Protein AF-0000000080069174 (afdb_homodimer)

Nearest PDB structures (foldseek):
  7ypn-assembly1_B  TM=9.378E-01  e=1.050E-39  Caulobacter sp. D5
  7ypm-assembly2_D  TM=9.385E-01  e=2.255E-39  Caulobacter sp. D5
  6gwi-assembly1_A  TM=9.521E-01  e=1.225E-38  Halomonas elongata DSM 2581
  7qyf-assembly2_B  TM=9.222E-01  e=1.941E-35  Acidihalobacter
  6ed7-assembly1_A  TM=9.148E-01  e=9.357E-34  Escherichia coli

Sequence (912 aa):
MSNELNNSAVLHRDTRFLPRKAIGGKGIYIFLEDGTKFLDSTGGAAVSCLGHGHEKVKQAIIDQTNTISYCHTAFFGTGVSEELAQFLVDSTGGKLSKVYMISSGSEAVEAALKLARQYFLELPTPQPQRTRFIARKPSYHGITLGALAAGGHVLRRQPFEPLLPQNISHVSPCYPYRGKESGETDADYVARLAAELDAEFQRVGPENVCAFVAEPVVGAALGAVPAVPGYFKAMKAVCERYGALLILDEVMSGMGRCGTLHAWEQEDVIPDLQTIGKGLGGGYAPVSGLLIGEKIVQTLDKGTGVFRHGQTYQGHPISCAAALAVQKVIQEENLLENIRNMGIYLESQLKGRVGDHPYVGDIRGKGLFWGIEFVKDKSTKEPFNPEMGVAVHIQETGLDPTYGISLYAAAGCVDGTRGDHVLLAPPYNVTKDEIDLIVETTARVLDHVFTKVVQVMSNELNNSAVLHRDTRFLPRKAIGGKGIYIFLEDGTKFLDSTGGAAVSCLGHGHEKVKQAIIDQTNTISYCHTAFFGTGVSEELAQFLVDSTGGKLSKVYMISSGSEAVEAALKLARQYFLELPTPQPQRTRFIARKPSYHGITLGALAAGGHVLRRQPFEPLLPQNISHVSPCYPYRGKESGETDADYVARLAAELDAEFQRVGPENVCAFVAEPVVGAALGAVPAVPGYFKAMKAVCERYGALLILDEVMSGMGRCGTLHAWEQEDVIPDLQTIGKGLGGGYAPVSGLLIGEKIVQTLDKGTGVFRHGQTYQGHPISCAAALAVQKVIQEENLLENIRNMGIYLESQLKGRVGDHPYVGDIRGKGLFWGIEFVKDKSTKEPFNPEMGVAVHIQETGLDPTYGISLYAAAGCVDGTRGDHVLLAPPYNVTKDEIDLIVETTARVLDHVFTKVVQV

Organism: NCBI:txid656916

Solvent-accessible surface area (backbone atoms only — not comparable to full-atom values): 44002 Å² total; per-residue (Å²): 132,76,82,74,76,72,71,64,20,44,60,44,70,35,60,90,54,80,59,55,38,46,63,26,34,49,45,55,31,37,31,32,75,88,68,46,73,29,39,38,34,12,26,50,86,40,15,20,36,65,28,26,67,48,62,70,34,46,48,35,32,48,53,32,51,72,34,41,35,60,69,32,59,94,67,29,39,41,66,47,35,44,51,35,21,40,54,56,20,56,72,52,76,51,52,29,42,28,28,43,43,36,53,33,45,30,56,21,38,32,49,50,56,52,48,46,37,49,47,36,54,35,36,97,72,56,40,78,65,24,54,25,38,38,23,24,43,54,26,73,40,39,68,40,45,49,12,29,40,50,20,28,38,44,69,72,36,58,91,42,54,84,57,32,42,80,48,48,49,67,42,74,55,63,42,64,93,76,64,49,55,92,89,55,48,65,67,55,47,38,51,52,52,37,49,50,51,49,49,48,36,60,74,72,36,44,73,22,36,30,31,42,42,45,48,64,36,31,46,68,41,56,28,22,37,51,54,60,86,60,36,62,42,45,47,46,51,52,26,56,75,50,71,24,38,39,34,36,47,22,27,62,31,13,56,25,37,42,30,38,53,49,48,47,74,78,47,79,49,79,58,46,30,35,29,32,12,35,34,36,16,23,38,63,31,61,29,15,22,29,37,31,14,44,70,55,53,51,35,35,54,76,42,84,20,50,72,88,69,78,59,86,53,36,52,33,33,39,34,28,29,17,21,37,36,40,51,46,47,40,60,77,66,50,25,38,59,42,15,43,54,50,16,54,48,46,51,52,49,41,47,73,71,42,48,79,39,72,42,39,55,47,78,42,52,41,26,38,30,33,11,43,32,38,14,68,32,57,92,80,56,42,48,50,65,60,90,69,39,62,21,54,49,42,24,54,50,16,59,35,77,91,64,17,30,50,37,42,51,32,56,7,52,72,76,21,66,36,24,30,20,30,34,41,18,43,25,40,76,64,48,72,68,54,45,53,50,48,44,52,50,49,48,52,39,51,51,46,34,47,64,69,65,66,64,110,132,77,83,74,78,71,70,66,20,43,60,44,70,34,61,89,52,81,59,56,40,47,63,26,35,48,45,57,30,37,30,33,74,89,67,46,72,28,38,39,34,11,25,52,86,40,15,19,35,66,30,26,69,49,63,70,36,46,49,35,32,48,54,32,49,71,34,42,34,61,68,31,58,93,66,28,39,43,67,47,34,43,50,35,22,39,54,57,19,56,72,52,77,50,53,29,42,28,28,44,45,36,54,33,45,30,56,19,39,32,50,49,56,50,50,45,38,49,47,36,54,35,37,99,73,55,41,78,65,25,56,24,36,39,21,24,43,54,26,73,41,40,68,39,44,50,13,31,41,50,20,28,37,44,68,72,38,59,90,42,54,83,58,32,42,80,50,46,49,69,42,74,54,63,42,63,93,76,64,50,56,91,88,55,47,65,66,55,48,38,51,52,52,37,51,50,51,49,50,49,35,59,72,72,36,42,74,22,36,30,32,42,44,45,48,64,37,31,46,67,39,55,28,22,38,50,54,61,86,61,36,62,42,45,47,46,52,53,27,56,74,50,70,23,37,39,34,37,45,21,28,62,32,14,55,25,37,40,30,38,55,49,48,47,74,78,48,80,49,80,60,46,31,34,28,32,10,36,32,36,17,23,38,63,33,64,29,16,22,28,38,32,15,45,70,55,53,51,34,36,54,75,42,83,18,50,70,86,70,79,59,86,53,36,54,34,34,38,34,29,28,17,22,38,36,40,51,48,48,40,59,76,66,48,25,39,60,41,16,42,53,50,16,53,49,48,51,52,49,41,46,71,73,42,47,79,41,71,43,40,54,46,76,42,54,40,26,39,30,32,10,43,31,40,14,68,33,58,93,79,55,41,50,49,65,60,90,69,39,63,21,55,49,42,22,55,52,17,58,34,77,93,63,17,30,53,37,42,52,33,55,8,54,73,75,20,66,36,24,29,20,32,34,39,18,43,26,40,78,63,48,72,69,54,44,52,50,50,45,52,51,50,48,52,38,50,53,45,33,48,64,69,65,65,61,110

InterPro domains:
  IPR005814 Aminotransferase class-III [PF00202] (25-445)
  IPR005814 Aminotransferase class-III [PIRSF000521] (26-394)
  IPR005814 Aminotransferase class-III [cd00610] (4-446)
  IPR015421 Pyridoxal phosphate-dependent transferase, major domain [G3DSA:3.40.640.10] (54-333)
  IPR015422 Pyridoxal phosphate-dependent transferase, small domain [G3DSA:3.90.1150.10] (19-443)
  IPR015424 Pyridoxal 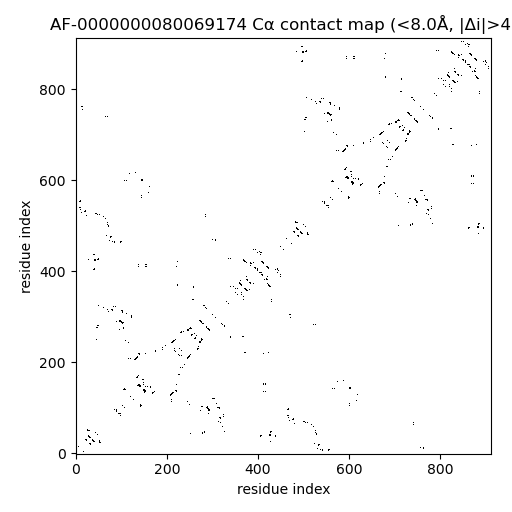phosphate-dependent transferase [SSF53383] (14-447)

pLDDT: mean 96.8, std 7.48, range [22.91, 98.94]

Radius of gyration: 26.79 Å; Cα contacts (8 Å, |Δi|>4): 2222; chains: 2; bounding box: 75×83×64 Å

Structure (mmCIF, N/CA/C/O backbone):
data_AF-0000000080069174-model_v1
#
loop_
_entity.id
_entity.type
_entity.pdbx_description
1 polymer Aminotransferase
#
loop_
_atom_site.group_PDB
_atom_site.id
_atom_site.type_symbol
_atom_site.label_atom_id
_atom_site.label_alt_id
_atom_site.label_comp_id
_atom_site.label_asym_id
_atom_site.label_entity_id
_atom_site.label_seq_id
_atom_site.pdbx_PDB_ins_code
_atom_site.Cartn_x
_atom_site.Cartn_y
_atom_site.Cartn_z
_atom_site.occupancy
_atom_site.B_iso_or_equiv
_atom_site.auth_seq_id
_atom_site.auth_comp_id
_atom_site.auth_asym_id
_atom_site.auth_atom_id
_atom_site.pdbx_PDB_model_num
ATOM 1 N N . MET A 1 1 ? -39.469 7.438 -4.672 1 23.16 1 MET A N 1
ATOM 2 C CA . MET A 1 1 ? -38.625 7.629 -5.836 1 23.16 1 MET A CA 1
ATOM 3 C C . MET A 1 1 ? -37.156 7.707 -5.414 1 23.16 1 MET A C 1
ATOM 5 O O . MET A 1 1 ? -36.25 7.742 -6.266 1 23.16 1 MET A O 1
ATOM 9 N N . SER A 1 2 ? -36.844 8.414 -4.277 1 29.62 2 SER A N 1
ATOM 10 C CA . SER A 1 2 ? -35.594 8.93 -3.686 1 29.62 2 SER A CA 1
ATOM 11 C C . SER A 1 2 ? -34.688 7.789 -3.244 1 29.62 2 SER A C 1
ATOM 13 O O . SER A 1 2 ? -33.562 8.023 -2.797 1 29.62 2 SER A O 1
ATOM 15 N N . ASN A 1 3 ? -35.094 6.711 -2.889 1 36.41 3 ASN A N 1
ATOM 16 C CA . ASN A 1 3 ? -34.469 5.555 -2.258 1 36.41 3 ASN A CA 1
ATOM 17 C C . ASN A 1 3 ? -33.531 4.82 -3.223 1 36.41 3 ASN A C 1
ATOM 19 O O . ASN A 1 3 ? -32.938 3.816 -2.859 1 36.41 3 ASN A O 1
ATOM 23 N N . GLU A 1 4 ? -33.812 4.734 -4.465 1 38.78 4 GLU A N 1
ATOM 24 C CA . GLU A 1 4 ? -33.156 4.062 -5.594 1 38.78 4 GLU A CA 1
ATOM 25 C C . GLU A 1 4 ? -31.781 4.66 -5.883 1 38.78 4 GLU A C 1
ATOM 27 O O . GLU A 1 4 ? -30.969 4.035 -6.559 1 38.78 4 GLU A O 1
ATOM 32 N N . LEU A 1 5 ? -31.672 6 -5.949 1 41.84 5 LEU A N 1
ATOM 33 C CA . LEU A 1 5 ? -30.625 6.941 -6.34 1 41.84 5 LEU A CA 1
ATOM 34 C C . LEU A 1 5 ? -29.359 6.711 -5.527 1 41.84 5 LEU A C 1
ATOM 36 O O . LEU A 1 5 ? -28.281 7.176 -5.91 1 41.84 5 LEU A O 1
ATOM 40 N N . ASN A 1 6 ? -29.359 6.355 -4.285 1 54.91 6 ASN A N 1
ATOM 41 C CA . ASN A 1 6 ? -28.281 6.449 -3.307 1 54.91 6 ASN A CA 1
ATOM 42 C C . ASN A 1 6 ? -27.375 5.223 -3.35 1 54.91 6 ASN A C 1
ATOM 44 O O . ASN A 1 6 ? -26.734 4.887 -2.355 1 54.91 6 ASN A O 1
ATOM 48 N N . ASN A 1 7 ? -27.438 4.406 -4.41 1 79.25 7 ASN A N 1
ATOM 49 C CA . ASN A 1 7 ? -26.781 3.125 -4.168 1 79.25 7 ASN A CA 1
ATOM 50 C C . ASN A 1 7 ? -25.438 3.039 -4.883 1 79.25 7 ASN A C 1
ATOM 52 O O . ASN A 1 7 ? -25.344 2.486 -5.98 1 79.25 7 ASN A O 1
ATOM 56 N N . SER A 1 8 ? -24.562 3.814 -4.492 1 94.81 8 SER A N 1
ATOM 57 C CA . SER A 1 8 ? -23.203 3.705 -5.016 1 94.81 8 SER A CA 1
ATOM 58 C C . SER A 1 8 ? -22.578 2.354 -4.672 1 94.81 8 SER A C 1
ATOM 60 O O . SER A 1 8 ? -22.766 1.849 -3.562 1 94.81 8 SER A O 1
ATOM 62 N N . ALA A 1 9 ? -21.922 1.81 -5.664 1 97.75 9 ALA A N 1
ATOM 63 C CA . ALA A 1 9 ? -21.188 0.572 -5.441 1 97.75 9 ALA A CA 1
ATOM 64 C C . ALA A 1 9 ? -19.828 0.853 -4.789 1 97.75 9 ALA A C 1
ATOM 66 O O . ALA A 1 9 ? -19.125 -0.075 -4.379 1 97.75 9 ALA A O 1
ATOM 67 N N . VAL A 1 10 ? -19.5 2.125 -4.703 1 97.88 10 VAL A N 1
ATOM 68 C CA . VAL A 1 10 ? -18.25 2.518 -4.055 1 97.88 10 VAL A CA 1
ATOM 69 C C . VAL A 1 10 ? -18.438 2.529 -2.539 1 97.88 10 VAL A C 1
ATOM 71 O O . VAL A 1 10 ? -19.469 3.006 -2.035 1 97.88 10 VAL A O 1
ATOM 74 N N . LEU A 1 11 ? -17.562 1.925 -1.742 1 97.44 11 LEU A N 1
ATOM 75 C CA . LEU A 1 11 ? -17.516 2.18 -0.306 1 97.44 11 LEU A CA 1
ATOM 76 C C . LEU A 1 11 ? -16.953 3.568 -0.019 1 97.44 11 LEU A C 1
ATOM 78 O O . LEU A 1 11 ? -15.75 3.717 0.225 1 97.44 11 LEU A O 1
ATOM 82 N N . HIS A 1 12 ? -17.812 4.5 -0.032 1 95.31 12 HIS A N 1
ATOM 83 C CA . HIS A 1 12 ? -17.406 5.875 0.237 1 95.31 12 HIS A CA 1
ATOM 84 C C . HIS A 1 12 ? -17 6.059 1.698 1 95.31 12 HIS A C 1
ATOM 86 O O . HIS A 1 12 ? -17.156 5.141 2.506 1 95.31 12 HIS A O 1
ATOM 92 N N . ARG A 1 13 ? -16.469 7.219 2.076 1 93.06 13 ARG A N 1
ATOM 93 C CA . ARG A 1 13 ? -16.031 7.523 3.434 1 93.06 13 ARG A CA 1
ATOM 94 C C . ARG A 1 13 ? -17.172 7.348 4.434 1 93.06 13 ARG A C 1
ATOM 96 O O . ARG A 1 13 ? -16.938 7.027 5.598 1 93.06 13 ARG A O 1
ATOM 103 N N . ASP A 1 14 ? -18.328 7.621 4.055 1 91.94 14 ASP A N 1
ATOM 104 C CA . ASP A 1 14 ? -19.578 7.383 4.766 1 91.94 14 ASP A CA 1
ATOM 105 C C . ASP A 1 14 ? -20.609 6.715 3.854 1 91.94 14 ASP A C 1
ATOM 107 O O . ASP A 1 14 ? -21 7.277 2.83 1 91.94 14 ASP A O 1
ATOM 111 N N . THR A 1 15 ? -21.047 5.492 4.199 1 89.38 15 THR A N 1
ATOM 112 C CA . THR A 1 15 ? -21.906 4.684 3.348 1 89.38 15 THR A CA 1
ATOM 113 C C . THR A 1 15 ? -23.25 5.375 3.129 1 89.38 15 THR A C 1
ATOM 115 O O . THR A 1 15 ? -23.984 5.031 2.203 1 89.38 15 THR A O 1
ATOM 118 N N . ARG A 1 16 ? -23.656 6.41 3.889 1 88.81 16 ARG A N 1
ATOM 119 C CA . ARG A 1 16 ? -24.969 7.043 3.861 1 88.81 16 ARG A CA 1
ATOM 120 C C . ARG A 1 16 ? -24.938 8.336 3.055 1 88.81 16 ARG A C 1
ATOM 122 O O . ARG A 1 16 ? -25.953 9 2.889 1 88.81 16 ARG A O 1
ATOM 129 N N . PHE A 1 17 ? -23.656 8.641 2.564 1 87.75 17 PHE A N 1
ATOM 130 C CA . PHE A 1 17 ? -23.484 9.906 1.862 1 87.75 17 PHE A CA 1
ATOM 131 C C . PHE A 1 17 ? -22.844 9.68 0.499 1 87.75 17 PHE A C 1
ATOM 133 O O . PHE A 1 17 ? -21.922 8.867 0.364 1 87.75 17 PHE A O 1
ATOM 140 N N . LEU A 1 18 ? -23.422 10.375 -0.481 1 91.88 18 LEU A N 1
ATOM 141 C CA . LEU A 1 18 ? -22.828 10.367 -1.811 1 91.88 18 LEU A CA 1
ATOM 142 C C . LEU A 1 18 ? -22.078 11.672 -2.072 1 91.88 18 LEU A C 1
ATOM 144 O O . LEU A 1 18 ? -22.672 12.742 -2.092 1 91.88 18 LEU A O 1
ATOM 148 N N . PRO A 1 19 ? -20.828 11.594 -2.238 1 94.44 19 PRO A N 1
ATOM 149 C CA . PRO A 1 19 ? -20.078 12.828 -2.52 1 94.44 19 PRO A CA 1
ATOM 150 C C . PRO A 1 19 ? -20.422 13.422 -3.885 1 94.44 19 PRO A C 1
ATOM 152 O O . PRO A 1 19 ? -20.75 12.68 -4.82 1 94.44 19 PRO A O 1
ATOM 155 N N . ARG A 1 20 ? -20.328 14.75 -3.943 1 95.56 20 ARG A N 1
ATOM 156 C CA . ARG A 1 20 ? -20.422 15.383 -5.254 1 95.56 20 ARG A CA 1
ATOM 157 C C . ARG A 1 20 ? -19.297 14.914 -6.168 1 95.56 20 ARG A C 1
ATOM 159 O O . ARG A 1 20 ? -18.25 14.461 -5.691 1 95.56 20 ARG A O 1
ATOM 166 N N . LYS A 1 21 ? -19.484 15.094 -7.43 1 96.75 21 LYS A N 1
ATOM 167 C CA . LYS A 1 21 ? -18.531 14.523 -8.383 1 96.75 21 LYS A CA 1
ATOM 168 C C . LYS A 1 21 ? -17.641 15.609 -8.984 1 96.75 21 LYS A C 1
ATOM 170 O O . LYS A 1 21 ? -18.125 16.625 -9.477 1 96.75 21 LYS A O 1
ATOM 175 N N . ALA A 1 22 ? -16.375 15.414 -8.898 1 98.06 22 ALA A N 1
ATOM 176 C CA . ALA A 1 22 ? -15.406 16.234 -9.617 1 98.06 22 ALA A CA 1
ATOM 177 C C . ALA A 1 22 ? -15.312 15.828 -11.086 1 98.06 22 ALA A C 1
ATOM 179 O O . ALA A 1 22 ? -15.164 14.648 -11.398 1 98.06 22 ALA A O 1
ATOM 180 N N . ILE A 1 23 ? -15.344 16.797 -12.008 1 97.81 23 ILE A N 1
ATOM 181 C CA . ILE A 1 23 ? -15.344 16.469 -13.43 1 97.81 23 ILE A CA 1
ATOM 182 C C . ILE A 1 23 ? -14.164 17.141 -14.117 1 97.81 23 ILE A C 1
ATOM 184 O O . ILE A 1 23 ? -13.977 17 -15.328 1 97.81 23 ILE A O 1
ATOM 188 N N . GLY A 1 24 ? -13.383 17.891 -13.383 1 98.12 24 GLY A N 1
ATOM 189 C CA . GLY A 1 24 ? -12.203 18.547 -13.914 1 98.12 24 GLY A CA 1
ATOM 190 C C . GLY A 1 24 ? -11.469 19.391 -12.891 1 98.12 24 GLY A C 1
ATOM 191 O O . GLY A 1 24 ? -11.93 19.531 -11.758 1 98.12 24 GLY A O 1
ATOM 192 N N . GLY A 1 25 ? -10.297 19.875 -13.242 1 97.88 25 GLY A N 1
ATOM 193 C CA . GLY A 1 25 ? -9.516 20.766 -12.398 1 97.88 25 GLY A CA 1
ATOM 194 C C . GLY A 1 25 ? -8.453 21.531 -13.164 1 97.88 25 GLY A C 1
ATOM 195 O O . GLY A 1 25 ? -7.926 21.047 -14.164 1 97.88 25 GLY A O 1
ATOM 196 N N . LYS A 1 26 ? -8.164 22.672 -12.75 1 97.94 26 LYS A N 1
ATOM 197 C CA . LYS A 1 26 ? -7.125 23.531 -13.312 1 97.94 26 LYS A CA 1
ATOM 198 C C . LYS A 1 26 ? -6.566 24.484 -12.258 1 97.94 26 LYS A C 1
ATOM 200 O O . LYS A 1 26 ? -7.32 25.203 -11.594 1 97.94 26 LYS A O 1
ATOM 205 N N . GLY A 1 27 ? -5.238 24.5 -12.18 1 97.62 27 GLY A N 1
ATOM 206 C CA . GLY A 1 27 ? -4.66 25.328 -11.125 1 97.62 27 GLY A CA 1
ATOM 207 C C . GLY A 1 27 ? -5.168 24.969 -9.742 1 97.62 27 GLY A C 1
ATOM 208 O O . GLY A 1 27 ? -5.168 23.797 -9.352 1 97.62 27 GLY A O 1
ATOM 209 N N . ILE A 1 28 ? -5.625 26 -9.023 1 98.5 28 ILE A N 1
ATOM 210 C CA . ILE A 1 28 ? -6.012 25.797 -7.633 1 98.5 28 ILE A CA 1
ATOM 211 C C . ILE A 1 28 ? -7.484 25.406 -7.559 1 98.5 28 ILE A C 1
ATOM 213 O O . ILE A 1 28 ? -8.047 25.281 -6.469 1 98.5 28 ILE A O 1
ATOM 217 N N . TYR A 1 29 ? -8.164 25.094 -8.742 1 98.69 29 TYR A N 1
ATOM 218 C CA . TYR A 1 29 ? -9.609 24.891 -8.734 1 98.69 29 TYR A CA 1
ATOM 219 C C . TYR A 1 29 ? -9.953 23.469 -9.164 1 98.69 29 TYR A C 1
ATOM 221 O O . TYR A 1 29 ? -9.305 22.906 -10.039 1 98.69 29 TYR A O 1
ATOM 229 N N . ILE A 1 30 ? -10.969 22.938 -8.578 1 98.62 30 ILE A N 1
ATOM 230 C CA . ILE A 1 30 ? -11.664 21.734 -9.016 1 98.62 30 ILE A CA 1
ATOM 231 C C . ILE A 1 30 ? -13.055 22.094 -9.539 1 98.62 30 ILE A C 1
ATOM 233 O O . ILE A 1 30 ? -13.742 22.938 -8.953 1 98.62 30 ILE A O 1
ATOM 237 N N . PHE A 1 31 ? -13.453 21.516 -10.586 1 98.56 31 PHE A N 1
ATOM 238 C CA . PHE A 1 31 ? -14.766 21.75 -11.164 1 98.56 31 PHE A CA 1
ATOM 239 C C . PHE A 1 31 ? -15.703 20.578 -10.875 1 98.56 31 PHE A C 1
ATOM 241 O O . PHE A 1 31 ? -15.352 19.422 -11.117 1 98.56 31 PHE A O 1
ATOM 248 N N . LEU A 1 32 ? -16.859 20.875 -10.352 1 98 32 LEU A N 1
ATOM 249 C CA . LEU A 1 32 ? -17.828 19.844 -9.977 1 98 32 LEU A CA 1
ATOM 250 C C . LEU A 1 32 ? -18.938 19.719 -11.023 1 98 32 LEU A C 1
ATOM 252 O O . LEU A 1 32 ? -19.141 20.641 -11.812 1 98 32 LEU A O 1
ATOM 256 N N . GLU A 1 33 ? -19.594 18.625 -10.984 1 96.44 33 GLU A N 1
ATOM 257 C CA . GLU A 1 33 ? -20.625 18.297 -11.953 1 96.44 33 GLU A CA 1
ATOM 258 C C . GLU A 1 33 ? -21.781 19.297 -11.898 1 96.44 33 GLU A C 1
ATOM 260 O O . GLU A 1 33 ? -22.406 19.609 -12.914 1 96.44 33 GLU A O 1
ATOM 265 N N . ASP A 1 34 ? -22.031 19.875 -10.742 1 95.12 34 ASP A N 1
ATOM 266 C CA . ASP A 1 34 ? -23.156 20.781 -10.57 1 95.12 34 ASP A CA 1
ATOM 267 C C . ASP A 1 34 ? -22.797 22.203 -10.961 1 95.12 34 ASP A C 1
ATOM 269 O O . ASP A 1 34 ? -23.562 23.141 -10.742 1 95.12 34 ASP A O 1
ATOM 273 N N . GLY A 1 35 ? -21.578 22.438 -11.422 1 96.56 35 GLY A N 1
ATOM 274 C CA . GLY A 1 35 ? -21.156 23.734 -11.922 1 96.56 35 GLY A CA 1
ATOM 275 C C . GLY A 1 35 ? -20.312 24.516 -10.93 1 96.56 35 GLY A C 1
ATOM 276 O O . GLY A 1 35 ? -19.734 25.547 -11.273 1 96.56 35 GLY A O 1
ATOM 277 N N . THR A 1 36 ? -20.141 24.016 -9.766 1 97.31 36 THR A N 1
ATOM 278 C CA . THR A 1 36 ? -19.359 24.688 -8.734 1 97.31 36 THR A CA 1
ATOM 279 C C . THR A 1 36 ? -17.875 24.734 -9.117 1 97.31 36 THR A C 1
ATOM 281 O O . THR A 1 36 ? -17.312 23.719 -9.523 1 97.31 36 THR A O 1
ATOM 284 N N . LYS A 1 37 ? -17.359 25.953 -9.055 1 98 37 LYS A N 1
ATOM 285 C CA . LYS A 1 37 ? -15.914 26.125 -9.078 1 98 37 LYS A CA 1
ATOM 286 C C . LYS A 1 37 ? -15.328 26.125 -7.672 1 98 37 LYS A C 1
ATOM 288 O O . LYS A 1 37 ? -15.469 27.094 -6.93 1 98 37 LYS A O 1
ATOM 293 N N . PHE A 1 38 ? -14.656 25.078 -7.285 1 98.44 38 PHE A N 1
ATOM 294 C CA . PHE A 1 38 ? -14.242 24.797 -5.914 1 98.44 38 PHE A CA 1
ATOM 295 C C . PHE A 1 38 ? -12.781 25.172 -5.695 1 98.44 38 PHE A C 1
ATOM 297 O O . PHE A 1 38 ? -11.898 24.719 -6.426 1 98.44 38 PHE A O 1
ATOM 304 N N . LEU A 1 39 ? -12.531 26.047 -4.75 1 98.75 39 LEU A N 1
ATOM 305 C CA . LEU A 1 39 ? -11.188 26.484 -4.387 1 98.75 39 LEU A CA 1
ATOM 306 C C . LEU A 1 39 ? -10.477 25.422 -3.545 1 98.75 39 LEU A C 1
ATOM 308 O O . LEU A 1 39 ? -10.734 25.312 -2.344 1 98.75 39 LEU A O 1
ATOM 312 N N . ASP A 1 40 ? -9.555 24.719 -4.156 1 98.62 40 ASP A N 1
ATOM 313 C CA . ASP A 1 40 ? -8.836 23.641 -3.463 1 98.62 40 ASP A CA 1
ATOM 314 C C . ASP A 1 40 ? -7.629 24.203 -2.713 1 98.62 40 ASP A C 1
ATOM 316 O O . ASP A 1 40 ? -6.5 24.141 -3.207 1 98.62 40 ASP A O 1
ATOM 320 N N . SER A 1 41 ? -7.855 24.547 -1.493 1 98.81 41 SER A N 1
ATOM 321 C CA . SER A 1 41 ? -6.836 25.203 -0.688 1 98.81 41 SER A CA 1
ATOM 322 C C . SER A 1 41 ? -6.055 24.203 0.151 1 98.81 41 SER A C 1
ATOM 324 O O . SER A 1 41 ? -5.207 24.594 0.957 1 98.81 41 SER A O 1
ATOM 326 N N . THR A 1 42 ? -6.34 22.922 -0.009 1 98.44 42 THR A N 1
ATOM 327 C CA . THR A 1 42 ? -5.672 21.938 0.828 1 98.44 42 THR A CA 1
ATOM 328 C C . THR A 1 42 ? -4.984 20.875 -0.029 1 98.44 42 THR A C 1
ATOM 330 O O . THR A 1 42 ? -4.121 20.141 0.457 1 98.44 42 THR A O 1
ATOM 333 N N . GLY A 1 43 ? -5.449 20.75 -1.357 1 97.69 43 GLY A N 1
ATOM 334 C CA . GLY A 1 43 ? -4.918 19.672 -2.18 1 97.69 43 GLY A CA 1
ATOM 335 C C . GLY A 1 43 ? -5.305 18.297 -1.68 1 97.69 43 GLY A C 1
ATOM 336 O O . GLY A 1 43 ? -4.504 17.359 -1.748 1 97.69 43 GLY A O 1
ATOM 337 N N . GLY A 1 44 ? -6.516 18.125 -1.187 1 97.12 44 GLY A N 1
ATOM 338 C CA . GLY A 1 44 ? -6.82 16.922 -0.431 1 97.12 44 GLY A CA 1
ATOM 339 C C . GLY A 1 44 ? -6.09 16.844 0.897 1 97.12 44 GLY A C 1
ATOM 340 O O . GLY A 1 44 ? -6.164 17.781 1.703 1 97.12 44 GLY A O 1
ATOM 341 N N . ALA A 1 45 ? -5.414 15.82 1.117 1 97.38 45 ALA A N 1
ATOM 342 C CA . ALA A 1 45 ? -4.555 15.711 2.293 1 97.38 45 ALA A CA 1
ATOM 343 C C . ALA A 1 45 ? -3.139 16.188 1.981 1 97.38 45 ALA A C 1
ATOM 345 O O . ALA A 1 45 ? -2.166 15.469 2.209 1 97.38 45 ALA A O 1
ATOM 346 N N . ALA A 1 46 ? -3.066 17.422 1.479 1 98.56 46 ALA A N 1
ATOM 347 C CA . ALA A 1 46 ? -1.811 18.094 1.144 1 98.56 46 ALA A CA 1
ATOM 348 C C . ALA A 1 46 ? -1.091 17.359 0.009 1 98.56 46 ALA A C 1
ATOM 350 O O . ALA A 1 46 ? 0.131 17.203 0.044 1 98.56 46 ALA A O 1
ATOM 351 N N . VAL A 1 47 ? -1.846 17 -1.031 1 98.75 47 VAL A N 1
ATOM 352 C CA . VAL A 1 47 ? -1.316 16.141 -2.088 1 98.75 47 VAL A CA 1
ATOM 353 C C . VAL A 1 47 ? -1.053 16.969 -3.342 1 98.75 47 VAL A C 1
ATOM 355 O O . VAL A 1 47 ? 0.04 16.906 -3.912 1 98.75 47 VAL A O 1
ATOM 358 N N . SER A 1 48 ? -2.021 17.766 -3.838 1 98.69 48 SER A N 1
ATOM 359 C CA . SER A 1 48 ? -1.997 18.438 -5.133 1 98.69 48 SER A CA 1
ATOM 360 C C . SER A 1 48 ? -1.068 19.641 -5.113 1 98.69 48 SER A C 1
ATOM 362 O O . SER A 1 48 ? -1.514 20.781 -5.297 1 98.69 48 SER A O 1
ATOM 364 N N . CYS A 1 49 ? 0.196 19.344 -5.051 1 98.75 49 CYS A N 1
ATOM 365 C CA . CYS A 1 49 ? 1.201 20.375 -4.781 1 98.75 49 CYS A CA 1
ATOM 366 C C . CYS A 1 49 ? 1.364 21.297 -5.977 1 98.75 49 CYS A C 1
ATOM 368 O O . CYS A 1 49 ? 1.841 22.422 -5.832 1 98.75 49 CYS A O 1
ATOM 370 N N . LEU A 1 50 ? 0.961 20.906 -7.219 1 98.81 50 LEU A N 1
ATOM 371 C CA . LEU A 1 50 ? 1.019 21.781 -8.391 1 98.81 50 LEU A CA 1
ATOM 372 C C . LEU A 1 50 ? -0.381 22.219 -8.812 1 98.81 50 LEU A C 1
ATOM 374 O O . LEU A 1 50 ? -0.562 22.766 -9.898 1 98.81 50 LEU A O 1
ATOM 378 N N . GLY A 1 51 ? -1.334 21.953 -7.949 1 98.44 51 GLY A N 1
ATOM 379 C CA . GLY A 1 51 ? -2.713 22.109 -8.391 1 98.44 51 GLY A CA 1
ATOM 380 C C . GLY A 1 51 ? -3.143 21.047 -9.383 1 98.44 51 GLY A C 1
ATOM 381 O O . GLY A 1 51 ? -2.641 19.922 -9.352 1 98.44 51 GLY A O 1
ATOM 382 N N . HIS A 1 52 ? -4.129 21.422 -10.219 1 98.31 52 HIS A N 1
ATOM 383 C CA . HIS A 1 52 ? -4.742 20.438 -11.102 1 98.31 52 HIS A CA 1
ATOM 384 C C . HIS A 1 52 ? -4.461 20.75 -12.562 1 98.31 52 HIS A C 1
ATOM 386 O O . HIS A 1 52 ? -4.348 21.922 -12.938 1 98.31 52 HIS A O 1
ATOM 392 N N . GLY A 1 53 ? -4.258 19.703 -13.312 1 97.81 53 GLY A N 1
ATOM 393 C CA . GLY A 1 53 ? -4.199 19.828 -14.758 1 97.81 53 GLY A CA 1
ATOM 394 C C . GLY A 1 53 ? -2.896 20.438 -15.258 1 97.81 53 GLY A C 1
ATOM 395 O O . GLY A 1 53 ? -2.879 21.156 -16.266 1 97.81 53 GLY A O 1
ATOM 396 N N . HIS A 1 54 ? -1.821 20.266 -14.531 1 98.38 54 HIS A N 1
ATOM 397 C CA . HIS A 1 54 ? -0.551 20.812 -14.992 1 98.38 54 HIS A CA 1
ATOM 398 C C . HIS A 1 54 ? -0.095 20.141 -16.281 1 98.38 54 HIS A C 1
ATOM 400 O O . HIS A 1 54 ? 0.126 18.922 -16.297 1 98.38 54 HIS A O 1
ATOM 406 N N . GLU A 1 55 ? 0.178 20.844 -17.312 1 98.25 55 GLU A N 1
ATOM 407 C CA . GLU A 1 55 ? 0.348 20.328 -18.672 1 98.25 55 GLU A CA 1
ATOM 408 C C . GLU A 1 55 ? 1.621 19.484 -18.781 1 98.25 55 GLU A C 1
ATOM 410 O O . GLU A 1 55 ? 1.629 18.453 -19.453 1 98.25 55 GLU A O 1
ATOM 415 N N . LYS A 1 56 ? 2.719 19.922 -18.203 1 98.44 56 LYS A N 1
ATOM 416 C CA . LYS A 1 56 ? 3.982 19.203 -18.297 1 98.44 56 LYS A CA 1
ATOM 417 C C . LYS A 1 56 ? 3.865 17.812 -17.672 1 98.44 56 LYS A C 1
ATOM 419 O O . LYS A 1 56 ? 4.43 16.844 -18.188 1 98.44 56 LYS A O 1
ATOM 424 N N . VAL A 1 57 ? 3.17 17.719 -16.578 1 98.69 57 VAL A N 1
ATOM 425 C CA . VAL A 1 57 ? 3.012 16.438 -15.883 1 98.69 57 VAL A CA 1
ATOM 426 C C . VAL A 1 57 ? 2.111 15.516 -16.703 1 98.69 57 VAL A C 1
ATOM 428 O O . VAL A 1 57 ? 2.41 14.328 -16.859 1 98.69 57 VAL A O 1
ATOM 431 N N . LYS A 1 58 ? 0.972 16.078 -17.219 1 98.19 58 LYS A N 1
ATOM 432 C CA . LYS A 1 58 ? 0.08 15.297 -18.078 1 98.19 58 LYS A CA 1
ATOM 433 C C . LYS A 1 58 ? 0.838 14.688 -19.25 1 98.19 58 LYS A C 1
ATOM 435 O O . LYS A 1 58 ? 0.68 13.5 -19.547 1 98.19 58 LYS A O 1
ATOM 440 N N . GLN A 1 59 ? 1.653 15.477 -19.859 1 98.56 59 GLN A N 1
ATOM 441 C CA . GLN A 1 59 ? 2.389 15.016 -21.031 1 98.56 59 GLN A CA 1
ATOM 442 C C . GLN A 1 59 ? 3.369 13.906 -20.672 1 98.56 59 GLN A C 1
ATOM 444 O O . GLN A 1 59 ? 3.551 12.953 -21.438 1 98.56 59 GLN A O 1
ATOM 449 N N . ALA A 1 60 ? 4.051 14.016 -19.531 1 98.69 60 ALA A N 1
ATOM 450 C CA . ALA A 1 60 ? 4.984 12.992 -19.078 1 98.69 60 ALA A CA 1
ATOM 451 C C . ALA A 1 60 ? 4.273 11.656 -18.875 1 98.69 60 ALA A C 1
ATOM 453 O O . ALA A 1 60 ? 4.824 10.602 -19.219 1 98.69 60 ALA A O 1
ATOM 454 N N . ILE A 1 61 ? 3.074 11.688 -18.281 1 98.38 61 ILE A N 1
ATOM 455 C CA . ILE A 1 61 ? 2.283 10.484 -18.078 1 98.38 61 ILE A CA 1
ATOM 456 C C . ILE A 1 61 ? 1.899 9.875 -19.422 1 98.38 61 ILE A C 1
ATOM 458 O O . ILE A 1 61 ? 2.01 8.664 -19.625 1 98.38 61 ILE A O 1
ATOM 462 N N . ILE A 1 62 ? 1.436 10.734 -20.359 1 98 62 ILE A N 1
ATOM 463 C CA . ILE A 1 62 ? 1.01 10.289 -21.688 1 98 62 ILE A CA 1
ATOM 464 C C . ILE A 1 62 ? 2.191 9.664 -22.422 1 98 62 ILE A C 1
ATOM 466 O O . ILE A 1 62 ? 2.064 8.586 -23 1 98 62 ILE A O 1
ATOM 470 N N . ASP A 1 63 ? 3.389 10.312 -22.359 1 98.44 63 ASP A N 1
ATOM 471 C CA . ASP A 1 63 ? 4.586 9.797 -23.016 1 98.44 63 ASP A CA 1
ATOM 472 C C . ASP A 1 63 ? 4.969 8.422 -22.453 1 98.44 63 ASP A C 1
ATOM 474 O O . ASP A 1 63 ? 5.285 7.508 -23.219 1 98.44 63 ASP A O 1
ATOM 478 N N . GLN A 1 64 ? 4.953 8.258 -21.172 1 98.19 64 GLN A N 1
ATOM 479 C CA . GLN A 1 64 ? 5.324 6.992 -20.547 1 98.19 64 GLN A CA 1
ATOM 480 C C . GLN A 1 64 ? 4.316 5.898 -20.891 1 98.19 64 GLN A C 1
ATOM 482 O O . GLN A 1 64 ? 4.688 4.734 -21.062 1 98.19 64 GLN A O 1
ATOM 487 N N . THR A 1 65 ? 2.977 6.281 -20.875 1 97.06 65 THR A N 1
ATOM 488 C CA . THR A 1 65 ? 1.924 5.34 -21.234 1 97.06 65 THR A CA 1
ATOM 489 C C . THR A 1 65 ? 2.18 4.766 -22.625 1 97.06 65 THR A C 1
ATOM 491 O O . THR A 1 65 ? 1.896 3.592 -22.891 1 97.06 65 THR A O 1
ATOM 494 N N . ASN A 1 66 ? 2.791 5.57 -23.5 1 96.44 66 ASN A N 1
ATOM 495 C CA . ASN A 1 66 ? 3.062 5.164 -24.875 1 96.44 66 ASN A CA 1
ATOM 496 C C . ASN A 1 66 ? 4.391 4.418 -24.984 1 96.44 66 ASN A C 1
ATOM 498 O O . ASN A 1 66 ? 4.711 3.869 -26.047 1 96.44 66 ASN A O 1
ATOM 502 N N . THR A 1 67 ? 5.203 4.324 -24 1 95.94 67 THR A N 1
ATOM 503 C CA . THR A 1 67 ? 6.477 3.607 -23.984 1 95.94 67 THR A CA 1
ATOM 504 C C . THR A 1 67 ? 6.301 2.211 -23.391 1 95.94 67 THR A C 1
ATOM 506 O O . THR A 1 67 ? 6.074 1.247 -24.125 1 95.94 67 THR A O 1
ATOM 509 N N . ILE A 1 68 ? 6.211 2.045 -22.047 1 96 68 ILE A N 1
ATOM 510 C CA . ILE A 1 68 ? 5.93 0.804 -21.344 1 96 68 ILE A CA 1
ATOM 511 C C . ILE A 1 68 ? 5.223 1.115 -20.016 1 96 68 ILE A C 1
ATOM 513 O O . ILE A 1 68 ? 5.668 1.979 -19.266 1 96 68 ILE A O 1
ATOM 517 N N . SER A 1 69 ? 4.152 0.433 -19.797 1 94.75 69 SER A N 1
ATOM 518 C CA . SER A 1 69 ? 3.352 0.708 -18.609 1 94.75 69 SER A CA 1
ATOM 519 C C . SER A 1 69 ? 3.814 -0.13 -17.422 1 94.75 69 SER A C 1
ATOM 521 O O . SER A 1 69 ? 3.678 0.285 -16.266 1 94.75 69 SER A O 1
ATOM 523 N N . TYR A 1 70 ? 4.277 -1.262 -17.719 1 95.44 70 TYR A N 1
ATOM 524 C CA . TYR A 1 70 ? 4.625 -2.154 -16.625 1 95.44 70 TYR A CA 1
ATOM 525 C C . TYR A 1 70 ? 5.684 -3.162 -17.047 1 95.44 70 TYR A C 1
ATOM 527 O O . TYR A 1 70 ? 5.633 -3.689 -18.156 1 95.44 70 TYR A O 1
ATOM 535 N N . CYS A 1 71 ? 6.641 -3.326 -16.219 1 93.12 71 CYS A N 1
ATOM 536 C CA . CYS A 1 71 ? 7.527 -4.484 -16.219 1 93.12 71 CYS A CA 1
ATOM 537 C C . CYS A 1 71 ? 7.934 -4.852 -14.789 1 93.12 71 CYS A C 1
ATOM 539 O O . CYS A 1 71 ? 8.242 -3.973 -13.984 1 93.12 71 CYS A O 1
ATOM 541 N N . HIS A 1 72 ? 7.852 -6.062 -14.508 1 94.12 72 HIS A N 1
ATOM 542 C CA . HIS A 1 72 ? 8.133 -6.535 -13.156 1 94.12 72 HIS A CA 1
ATOM 543 C C . HIS A 1 72 ? 9.609 -6.379 -12.812 1 94.12 72 HIS A C 1
ATOM 545 O O . HIS A 1 72 ? 10.477 -6.738 -13.617 1 94.12 72 HIS A O 1
ATOM 551 N N . THR A 1 73 ? 9.898 -5.922 -11.594 1 93.06 73 THR A N 1
ATOM 552 C CA . THR A 1 73 ? 11.25 -5.543 -11.203 1 93.06 73 THR A CA 1
ATOM 553 C C . THR A 1 73 ? 12.117 -6.781 -10.984 1 93.06 73 THR A C 1
ATOM 555 O O . THR A 1 73 ? 13.344 -6.684 -10.898 1 93.06 73 THR A O 1
ATOM 558 N N . ALA A 1 74 ? 11.555 -7.973 -10.898 1 90.94 74 ALA A N 1
ATOM 559 C CA . ALA A 1 74 ? 12.344 -9.195 -10.852 1 90.94 74 ALA A CA 1
ATOM 560 C C . ALA A 1 74 ? 12.984 -9.492 -12.203 1 90.94 74 ALA A C 1
ATOM 562 O O . ALA A 1 74 ? 13.891 -10.328 -12.297 1 90.94 74 ALA A O 1
ATOM 563 N N . PHE A 1 75 ? 12.531 -8.812 -13.25 1 93.5 75 PHE A N 1
ATOM 564 C CA . PHE A 1 75 ? 13.023 -9.102 -14.594 1 93.5 75 PHE A CA 1
ATOM 565 C C . PHE A 1 75 ? 13.789 -7.91 -15.148 1 93.5 75 PHE A C 1
ATOM 567 O O . PHE A 1 75 ? 14.938 -8.047 -15.578 1 93.5 75 PHE A O 1
ATOM 574 N N . PHE A 1 76 ? 13.086 -6.75 -15.086 1 96.12 76 PHE A N 1
ATOM 575 C CA . PHE A 1 76 ? 13.703 -5.629 -15.789 1 96.12 76 PHE A CA 1
ATOM 576 C C . PHE A 1 76 ? 13.539 -4.336 -14.992 1 96.12 76 PHE A C 1
ATOM 578 O O . PHE A 1 76 ? 12.773 -4.285 -14.031 1 96.12 76 PHE A O 1
ATOM 585 N N . GLY A 1 77 ? 14.375 -3.334 -15.344 1 96.06 77 GLY A N 1
ATOM 586 C CA . GLY A 1 77 ? 14.203 -1.955 -14.922 1 96.06 77 GLY A CA 1
ATOM 587 C C . GLY A 1 77 ? 13.727 -1.041 -16.031 1 96.06 77 GLY A C 1
ATOM 588 O O . GLY A 1 77 ? 13.484 -1.493 -17.156 1 96.06 77 GLY A O 1
ATOM 589 N N . THR A 1 78 ? 13.492 0.179 -15.703 1 97.44 78 THR A N 1
ATOM 590 C CA . THR A 1 78 ? 13.094 1.181 -16.688 1 97.44 78 THR A CA 1
ATOM 591 C C . THR A 1 78 ? 13.938 2.445 -16.531 1 97.44 78 THR A C 1
ATOM 593 O O . THR A 1 78 ? 14.422 2.748 -15.445 1 97.44 78 THR A O 1
ATOM 596 N N . GLY A 1 79 ? 14.125 3.156 -17.641 1 97.62 79 GLY A N 1
ATOM 597 C CA . GLY A 1 79 ? 14.875 4.402 -17.609 1 97.62 79 GLY A CA 1
ATOM 598 C C . GLY A 1 79 ? 14.266 5.441 -16.688 1 97.62 79 GLY A C 1
ATOM 599 O O . GLY A 1 79 ? 14.984 6.141 -15.977 1 97.62 79 GLY A O 1
ATOM 600 N N . VAL A 1 80 ? 12.992 5.531 -16.625 1 98.38 80 VAL A N 1
ATOM 601 C CA . VAL A 1 80 ? 12.305 6.582 -15.875 1 98.38 80 VAL A CA 1
ATOM 602 C C . VAL A 1 80 ? 12.445 6.32 -14.383 1 98.38 80 VAL A C 1
ATOM 604 O O . VAL A 1 80 ? 12.562 7.258 -13.586 1 98.38 80 VAL A O 1
ATOM 607 N N . SER A 1 81 ? 12.398 5.043 -13.945 1 98.12 81 SER A N 1
ATOM 608 C CA . SER A 1 81 ? 12.617 4.73 -12.539 1 98.12 81 SER A CA 1
ATOM 609 C C . SER A 1 81 ? 14.031 5.098 -12.109 1 98.12 81 SER A C 1
ATOM 611 O O . SER A 1 81 ? 14.242 5.586 -10.992 1 98.12 81 SER A O 1
ATOM 613 N N . GLU A 1 82 ? 15.016 4.871 -12.977 1 98 82 GLU A N 1
ATOM 614 C CA . GLU A 1 82 ? 16.406 5.238 -12.703 1 98 82 GLU A CA 1
ATOM 615 C C . GLU A 1 82 ? 16.562 6.754 -12.602 1 98 82 GLU A C 1
ATOM 617 O O . GLU A 1 82 ? 17.25 7.25 -11.703 1 98 82 GLU A O 1
ATOM 622 N N . GLU A 1 83 ? 15.945 7.441 -13.523 1 98.62 83 GLU A N 1
ATOM 623 C CA . GLU A 1 83 ? 16.078 8.898 -13.539 1 98.62 83 GLU A CA 1
ATOM 624 C C . GLU A 1 83 ? 15.438 9.523 -12.305 1 98.62 83 GLU A C 1
ATOM 626 O O . GLU A 1 83 ? 16.016 10.438 -11.703 1 98.62 83 GLU A O 1
ATOM 631 N N . LEU A 1 84 ? 14.266 9.062 -11.93 1 98.81 84 LEU A N 1
ATOM 632 C CA . LEU A 1 84 ? 13.609 9.562 -10.734 1 98.81 84 LEU A CA 1
ATOM 633 C C . LEU A 1 84 ? 14.469 9.305 -9.5 1 98.81 84 LEU A C 1
ATOM 635 O O . LEU A 1 84 ? 14.641 10.195 -8.664 1 98.81 84 LEU A O 1
ATOM 639 N N . ALA A 1 85 ? 14.945 8.078 -9.375 1 98.69 85 ALA A N 1
ATOM 640 C CA . ALA A 1 85 ? 15.766 7.719 -8.219 1 98.69 85 ALA A CA 1
ATOM 641 C C . ALA A 1 85 ? 17 8.602 -8.125 1 98.69 85 ALA A C 1
ATOM 643 O O . ALA A 1 85 ? 17.359 9.086 -7.047 1 98.69 85 ALA A O 1
ATOM 644 N N . GLN A 1 86 ? 17.641 8.805 -9.25 1 98.62 86 GLN A N 1
ATOM 645 C CA . GLN A 1 86 ? 18.844 9.641 -9.266 1 98.62 86 GLN A CA 1
ATOM 646 C C . GLN A 1 86 ? 18.516 11.078 -8.867 1 98.62 86 GLN A C 1
ATOM 648 O O . GLN A 1 86 ? 19.25 11.695 -8.109 1 98.62 86 GLN A O 1
ATOM 653 N N . PHE A 1 87 ? 17.422 11.57 -9.406 1 98.75 87 PHE A N 1
ATOM 654 C CA . PHE A 1 87 ? 16.984 12.914 -9.07 1 98.75 87 PHE A CA 1
ATOM 655 C C . PHE A 1 87 ? 16.797 13.062 -7.562 1 98.75 87 PHE A C 1
ATOM 657 O O . PHE A 1 87 ? 17.281 14.031 -6.969 1 98.75 87 PHE A O 1
ATOM 664 N N . LEU A 1 88 ? 16.156 12.133 -6.93 1 98.81 88 LEU A N 1
ATOM 665 C CA . LEU A 1 88 ? 15.836 12.18 -5.504 1 98.81 88 LEU A CA 1
ATOM 666 C C . LEU A 1 88 ? 17.109 12.039 -4.664 1 98.81 88 LEU A C 1
ATOM 668 O O . LEU A 1 88 ? 17.281 12.758 -3.676 1 98.81 88 LEU A O 1
ATOM 672 N N . VAL A 1 89 ? 17.984 11.141 -5.055 1 98.44 89 VAL A N 1
ATOM 673 C CA . VAL A 1 89 ? 19.234 10.938 -4.32 1 98.44 89 VAL A CA 1
ATOM 674 C C . VAL A 1 89 ? 20.094 12.188 -4.418 1 98.44 89 VAL A C 1
ATOM 676 O O . VAL A 1 89 ? 20.688 12.625 -3.426 1 98.44 89 VAL A O 1
ATOM 679 N N . ASP A 1 90 ? 20.156 12.758 -5.586 1 98.44 90 ASP A N 1
ATOM 680 C CA . ASP A 1 90 ? 20.938 13.984 -5.781 1 98.44 90 ASP A CA 1
ATOM 681 C C . ASP A 1 90 ? 20.406 15.117 -4.902 1 98.44 90 ASP A C 1
ATOM 683 O O . ASP A 1 90 ? 21.188 15.93 -4.395 1 98.44 90 ASP A O 1
ATOM 687 N N . SER A 1 91 ? 19.141 15.125 -4.707 1 98.25 91 SER A N 1
ATOM 688 C CA . SER A 1 91 ? 18.516 16.203 -3.93 1 98.25 91 SER A CA 1
ATOM 689 C C . SER A 1 91 ? 18.906 16.109 -2.457 1 98.25 91 SER A C 1
ATOM 691 O O . SER A 1 91 ? 18.734 17.062 -1.704 1 98.25 91 SER A O 1
ATOM 693 N N . THR A 1 92 ? 19.438 14.992 -2.008 1 97.75 92 THR A N 1
ATOM 694 C CA . THR A 1 92 ? 19.859 14.828 -0.623 1 97.75 92 THR A CA 1
ATOM 695 C C . THR A 1 92 ? 21.359 15.078 -0.488 1 97.75 92 THR A C 1
ATOM 697 O O . THR A 1 92 ? 21.953 14.82 0.564 1 97.75 92 THR A O 1
ATOM 700 N N . GLY A 1 93 ? 22.078 15.523 -1.591 1 95.5 93 GLY A N 1
ATOM 701 C CA . GLY A 1 93 ? 23.531 15.625 -1.607 1 95.5 93 GLY A CA 1
ATOM 702 C C . GLY A 1 93 ? 24.234 14.281 -1.53 1 95.5 93 GLY A C 1
ATOM 703 O O . GLY A 1 93 ? 25.359 14.195 -1.064 1 95.5 93 GLY A O 1
ATOM 704 N N . GLY A 1 94 ? 23.469 13.258 -1.824 1 93.38 94 GLY A N 1
ATOM 705 C CA . GLY A 1 94 ? 24.031 11.914 -1.816 1 93.38 94 GLY A CA 1
ATOM 706 C C . GLY A 1 94 ? 24.031 11.273 -0.439 1 93.38 94 GLY A C 1
ATOM 707 O O . GLY A 1 94 ? 24.516 10.156 -0.267 1 93.38 94 GLY A O 1
ATOM 708 N N . LYS A 1 95 ? 23.391 11.914 0.56 1 93.25 95 LYS A N 1
ATOM 709 C CA . LYS A 1 95 ? 23.375 11.398 1.925 1 93.25 95 LYS A CA 1
ATOM 710 C C . LYS A 1 95 ? 22.469 10.18 2.039 1 93.25 95 LYS A C 1
ATOM 712 O O . LYS A 1 95 ? 22.766 9.25 2.797 1 93.25 95 LYS A O 1
ATOM 717 N N . LEU A 1 96 ? 21.359 10.227 1.442 1 98.12 96 LEU A N 1
ATOM 718 C CA . LEU A 1 96 ? 20.516 9.062 1.204 1 98.12 96 LEU A CA 1
ATOM 719 C C . LEU A 1 96 ? 20.734 8.508 -0.202 1 98.12 96 LEU A C 1
ATOM 721 O O . LEU A 1 96 ? 20.328 9.133 -1.186 1 98.12 96 LEU A O 1
ATOM 725 N N . SER A 1 97 ? 21.328 7.352 -0.353 1 97.5 97 SER A N 1
ATOM 726 C CA . SER A 1 97 ? 22.016 7.004 -1.592 1 97.5 97 SER A CA 1
ATOM 727 C C . SER A 1 97 ? 21.156 6.117 -2.475 1 97.5 97 SER A C 1
ATOM 729 O O . SER A 1 97 ? 21.469 5.902 -3.648 1 97.5 97 SER A O 1
ATOM 731 N N . LYS A 1 98 ? 20.078 5.547 -1.946 1 98.25 98 LYS A N 1
ATOM 732 C CA . LYS A 1 98 ? 19.141 4.781 -2.773 1 98.25 98 LYS A CA 1
ATOM 733 C C . LYS A 1 98 ? 17.703 5.137 -2.445 1 98.25 98 LYS A C 1
ATOM 735 O O . LYS A 1 98 ? 17.422 5.703 -1.389 1 98.25 98 LYS A O 1
ATOM 740 N N . VAL A 1 99 ? 16.875 4.797 -3.383 1 98.44 99 VAL A N 1
ATOM 741 C CA . VAL A 1 99 ? 15.445 5.016 -3.197 1 98.44 99 VAL A CA 1
ATOM 742 C C . VAL A 1 99 ? 14.672 3.74 -3.541 1 98.44 99 VAL A C 1
ATOM 744 O O . VAL A 1 99 ? 15.023 3.039 -4.496 1 98.44 99 VAL A O 1
ATOM 747 N N . TYR A 1 100 ? 13.711 3.35 -2.75 1 98.56 100 TYR A N 1
ATOM 748 C CA . TYR A 1 100 ? 12.711 2.314 -2.982 1 98.56 100 TYR A CA 1
ATOM 749 C C . TYR A 1 100 ? 11.344 2.93 -3.287 1 98.56 100 TYR A C 1
ATOM 751 O O . TYR A 1 100 ? 10.703 3.49 -2.398 1 98.56 100 TYR A O 1
ATOM 759 N N . MET A 1 101 ? 10.859 2.842 -4.598 1 98.5 101 MET A N 1
ATOM 760 C CA . MET A 1 101 ? 9.625 3.488 -5.035 1 98.5 101 MET A CA 1
ATOM 761 C C . MET A 1 101 ? 8.438 2.539 -4.906 1 98.5 101 MET A C 1
ATOM 763 O O . MET A 1 101 ? 8.5 1.396 -5.363 1 98.5 101 MET A O 1
ATOM 767 N N . ILE A 1 102 ? 7.332 3.045 -4.289 1 98.12 102 ILE A N 1
ATOM 768 C CA . ILE A 1 102 ? 6.137 2.234 -4.082 1 98.12 102 ILE A CA 1
ATOM 769 C C . ILE A 1 102 ? 4.891 3.105 -4.223 1 98.12 102 ILE A C 1
ATOM 771 O O . ILE A 1 102 ? 4.945 4.188 -4.809 1 98.12 102 ILE A O 1
ATOM 775 N N . SER A 1 103 ? 3.707 2.658 -3.701 1 98.19 103 SER A N 1
ATOM 776 C CA . SER A 1 103 ? 2.484 3.264 -4.223 1 98.19 103 SER A CA 1
ATOM 777 C C . SER A 1 103 ? 1.793 4.113 -3.16 1 98.19 103 SER A C 1
ATOM 779 O O . SER A 1 103 ? 0.925 4.93 -3.48 1 98.19 103 SER A O 1
ATOM 781 N N . SER A 1 104 ? 2.137 3.971 -1.879 1 98.56 104 SER A N 1
ATOM 782 C CA . SER A 1 104 ? 1.431 4.75 -0.865 1 98.56 104 SER A CA 1
ATOM 783 C C . SER A 1 104 ? 2.336 5.062 0.322 1 98.56 104 SER A C 1
ATOM 785 O O . SER A 1 104 ? 3.355 4.398 0.522 1 98.56 104 SER A O 1
ATOM 787 N N . GLY A 1 105 ? 1.957 6.09 1.075 1 98.75 105 GLY A N 1
ATOM 788 C CA . GLY A 1 105 ? 2.689 6.434 2.283 1 98.75 105 GLY A CA 1
ATOM 789 C C . GLY A 1 105 ? 2.688 5.32 3.318 1 98.75 105 GLY A C 1
ATOM 790 O O . GLY A 1 105 ? 3.701 5.082 3.979 1 98.75 105 GLY A O 1
ATOM 791 N N . SER A 1 106 ? 1.543 4.641 3.496 1 98.81 106 SER A N 1
ATOM 792 C CA . SER A 1 106 ? 1.475 3.502 4.406 1 98.81 106 SER A CA 1
ATOM 793 C C . SER A 1 106 ? 2.5 2.438 4.035 1 98.81 106 SER A C 1
ATOM 795 O O . SER A 1 106 ? 3.195 1.905 4.902 1 98.81 106 SER A O 1
ATOM 797 N N . GLU A 1 107 ? 2.621 2.16 2.768 1 98.69 107 GLU A N 1
ATOM 798 C CA . GLU A 1 107 ? 3.574 1.159 2.301 1 98.69 107 GLU A CA 1
ATOM 799 C C . GLU A 1 107 ? 5.012 1.63 2.502 1 98.69 107 GLU A C 1
ATOM 801 O O . GLU A 1 107 ? 5.902 0.823 2.779 1 98.69 107 GLU A O 1
ATOM 806 N N . ALA A 1 108 ? 5.25 2.918 2.314 1 98.94 108 ALA A N 1
ATOM 807 C CA . ALA A 1 108 ? 6.59 3.449 2.549 1 98.94 108 ALA A CA 1
ATOM 808 C C . ALA A 1 108 ? 7.008 3.258 4.004 1 98.94 108 ALA A C 1
ATOM 810 O O . ALA A 1 108 ? 8.156 2.896 4.285 1 98.94 108 ALA A O 1
ATOM 811 N N . VAL A 1 109 ? 6.066 3.5 4.918 1 98.94 109 VAL A N 1
ATOM 812 C CA . VAL A 1 109 ? 6.359 3.334 6.336 1 98.94 109 VAL A CA 1
ATOM 813 C C . VAL A 1 109 ? 6.559 1.853 6.652 1 98.94 109 VAL A C 1
ATOM 815 O O . VAL A 1 109 ? 7.469 1.489 7.402 1 98.94 109 VAL A O 1
ATOM 818 N N . GLU A 1 110 ? 5.703 0.963 6.086 1 98.88 110 GLU A N 1
ATOM 819 C CA . GLU A 1 110 ? 5.891 -0.478 6.223 1 98.88 110 GLU A CA 1
ATOM 820 C C . GLU A 1 110 ? 7.289 -0.897 5.785 1 98.88 110 GLU A C 1
ATOM 822 O O . GLU A 1 110 ? 7.953 -1.678 6.469 1 98.88 110 GLU A O 1
ATOM 827 N N . ALA A 1 111 ? 7.723 -0.39 4.656 1 98.88 111 ALA A N 1
ATOM 828 C CA . ALA A 1 111 ? 9.047 -0.695 4.129 1 98.88 111 ALA A CA 1
ATOM 829 C C . ALA A 1 111 ? 10.141 -0.177 5.059 1 98.88 111 ALA A C 1
ATOM 831 O O . ALA A 1 111 ? 11.156 -0.852 5.277 1 98.88 111 ALA A O 1
ATOM 832 N N . ALA A 1 112 ? 9.953 1.021 5.605 1 98.94 112 ALA A N 1
ATOM 833 C CA . ALA A 1 112 ? 10.945 1.617 6.496 1 98.94 112 ALA A CA 1
ATOM 834 C C . ALA A 1 112 ? 11.125 0.777 7.758 1 98.94 112 ALA A C 1
ATOM 836 O O . ALA A 1 112 ? 12.25 0.529 8.195 1 98.94 112 ALA A O 1
ATOM 837 N N . LEU A 1 113 ? 10.016 0.356 8.359 1 98.94 113 LEU A N 1
ATOM 838 C CA . LEU A 1 113 ? 10.07 -0.46 9.57 1 98.94 113 LEU A CA 1
ATOM 839 C C . LEU A 1 113 ? 10.781 -1.779 9.305 1 98.94 113 LEU A C 1
ATOM 841 O O . LEU A 1 113 ? 11.664 -2.178 10.07 1 98.94 113 LEU A O 1
ATOM 845 N N . LYS A 1 114 ? 10.461 -2.396 8.242 1 98.88 114 LYS A N 1
ATOM 846 C CA . LYS A 1 114 ? 11.039 -3.701 7.922 1 98.88 114 LYS A CA 1
ATOM 847 C C . LYS A 1 114 ? 12.508 -3.574 7.543 1 98.88 114 LYS A C 1
ATOM 849 O O . LYS A 1 114 ? 13.328 -4.426 7.902 1 98.88 114 LYS A O 1
ATOM 854 N N . LEU A 1 115 ? 12.828 -2.531 6.773 1 98.88 115 LEU A N 1
ATOM 855 C CA . LEU A 1 115 ? 14.227 -2.344 6.387 1 98.88 115 LEU A CA 1
ATOM 856 C C . LEU A 1 115 ? 15.094 -2.041 7.602 1 98.88 115 LEU A C 1
ATOM 858 O O . LEU A 1 115 ? 16.234 -2.484 7.676 1 98.88 115 LEU A O 1
ATOM 862 N N . ALA A 1 116 ? 14.539 -1.249 8.555 1 98.94 116 ALA A N 1
ATOM 863 C CA . ALA A 1 116 ? 15.258 -0.979 9.789 1 98.94 116 ALA A CA 1
ATOM 864 C C . ALA A 1 116 ? 15.594 -2.273 10.523 1 98.94 116 ALA A C 1
ATOM 866 O O . ALA A 1 116 ? 16.734 -2.473 10.961 1 98.94 116 ALA A O 1
ATOM 867 N N . ARG A 1 117 ? 14.664 -3.141 10.672 1 98.88 117 ARG A N 1
ATOM 868 C CA . ARG A 1 117 ? 14.883 -4.441 11.297 1 98.88 117 ARG A CA 1
ATOM 869 C C . ARG A 1 117 ? 15.93 -5.246 10.539 1 98.88 117 ARG A C 1
ATOM 871 O O . ARG A 1 117 ? 16.859 -5.785 11.133 1 98.88 117 ARG A O 1
ATOM 878 N N . GLN A 1 118 ? 15.758 -5.336 9.242 1 98.81 118 GLN A N 1
ATOM 879 C CA . GLN A 1 118 ? 16.672 -6.148 8.438 1 98.81 118 GLN A CA 1
ATOM 880 C C . GLN A 1 118 ? 18.094 -5.609 8.5 1 98.81 118 GLN A C 1
ATOM 882 O O . GLN A 1 118 ? 19.047 -6.379 8.469 1 98.81 118 GLN A O 1
ATOM 887 N N . TYR A 1 119 ? 18.266 -4.23 8.562 1 98.88 119 TYR A N 1
ATOM 888 C CA . TYR A 1 119 ? 19.578 -3.615 8.711 1 98.88 119 TYR A CA 1
ATOM 889 C C . TYR A 1 119 ? 20.359 -4.254 9.859 1 98.88 119 TYR A C 1
ATOM 891 O O . TYR A 1 119 ? 21.516 -4.637 9.688 1 98.88 119 TYR A O 1
ATOM 899 N N . PHE A 1 120 ? 19.703 -4.48 10.977 1 98.88 120 PHE A N 1
ATOM 900 C CA . PHE A 1 120 ? 20.391 -4.973 12.172 1 98.88 120 PHE A CA 1
ATOM 901 C C . PHE A 1 120 ? 20.703 -6.461 12.047 1 98.88 120 PHE A C 1
ATOM 903 O O . PHE A 1 120 ? 21.641 -6.961 12.664 1 98.88 120 PHE A O 1
ATOM 910 N N . LEU A 1 121 ? 19.906 -7.16 11.227 1 98.75 121 LEU A N 1
ATOM 911 C CA . LEU A 1 121 ? 20.172 -8.578 10.977 1 98.75 121 LEU A CA 1
ATOM 912 C C . LEU A 1 121 ? 21.375 -8.758 10.062 1 98.75 121 LEU A C 1
ATOM 914 O O . LEU A 1 121 ? 22.016 -9.805 10.078 1 98.75 121 LEU A O 1
ATOM 918 N N . GLU A 1 122 ? 21.719 -7.715 9.281 1 98.31 122 GLU A N 1
ATOM 919 C CA . GLU A 1 122 ? 22.734 -7.855 8.242 1 98.31 122 GLU A CA 1
ATOM 920 C C . GLU A 1 122 ? 24.047 -7.23 8.68 1 98.31 122 GLU A C 1
ATOM 922 O O . GLU A 1 122 ? 25.016 -7.23 7.918 1 98.31 122 GLU A O 1
ATOM 927 N N . LEU A 1 123 ? 24.109 -6.684 9.898 1 98.56 123 LEU A N 1
ATOM 928 C CA . LEU A 1 123 ? 25.359 -6.176 10.438 1 98.56 123 LEU A CA 1
ATOM 929 C C . LEU A 1 123 ? 26.406 -7.281 10.508 1 98.56 123 LEU A C 1
ATOM 931 O O . LEU A 1 123 ? 26.078 -8.461 10.57 1 98.56 123 LEU A O 1
ATOM 935 N N . PRO A 1 124 ? 27.766 -6.922 10.484 1 97.44 124 PRO A N 1
ATOM 936 C CA . PRO A 1 124 ? 28.797 -7.945 10.648 1 97.44 124 PRO A CA 1
ATOM 937 C C . PRO A 1 124 ? 28.562 -8.828 11.867 1 97.44 124 PRO A C 1
ATOM 939 O O . PRO A 1 124 ? 28.781 -10.047 11.812 1 97.44 124 PRO A O 1
ATOM 942 N N . THR A 1 125 ? 28.156 -8.156 12.961 1 98.12 125 THR A N 1
ATOM 943 C CA . THR A 1 125 ? 27.609 -8.859 14.117 1 98.12 125 THR A CA 1
ATOM 944 C C . THR A 1 125 ? 26.109 -8.609 14.25 1 98.12 125 THR A C 1
ATOM 946 O O . THR A 1 125 ? 25.688 -7.574 14.766 1 98.12 125 THR A O 1
ATOM 949 N N . PRO A 1 126 ? 25.359 -9.578 13.836 1 98.5 126 PRO A N 1
ATOM 950 C CA . PRO A 1 126 ? 23.906 -9.375 13.805 1 98.5 126 PRO A CA 1
ATOM 951 C C . PRO A 1 126 ? 23.328 -9.062 15.188 1 98.5 126 PRO A C 1
ATOM 953 O O . PRO A 1 126 ? 23.828 -9.562 16.203 1 98.5 126 PRO A O 1
ATOM 956 N N . GLN A 1 127 ? 22.297 -8.266 15.219 1 98.75 127 GLN A N 1
ATOM 957 C CA . GLN A 1 127 ? 21.578 -7.906 16.438 1 98.75 127 GLN A CA 1
ATOM 958 C C . GLN A 1 127 ? 20.109 -8.297 16.344 1 98.75 127 GLN A C 1
ATOM 960 O O . GLN A 1 127 ? 19.234 -7.426 16.328 1 98.75 127 GLN A O 1
ATOM 965 N N . PRO A 1 128 ? 19.844 -9.594 16.391 1 98.56 128 PRO A N 1
ATOM 966 C CA . PRO A 1 128 ? 18.484 -10.07 16.188 1 98.56 128 PRO A CA 1
ATOM 967 C C . PRO A 1 128 ? 17.531 -9.664 17.312 1 98.56 128 PRO A C 1
ATOM 969 O O . PRO A 1 128 ? 16.312 -9.766 17.188 1 98.56 128 PRO A O 1
ATOM 972 N N . GLN A 1 129 ? 18.062 -9.156 18.438 1 98.5 129 GLN A N 1
ATOM 973 C CA . GLN A 1 129 ? 17.234 -8.719 19.562 1 98.5 129 GLN A CA 1
ATOM 974 C C . GLN A 1 129 ? 16.531 -7.402 19.25 1 98.5 129 GLN A C 1
ATOM 976 O O . GLN A 1 129 ? 15.578 -7.023 19.922 1 98.5 129 GLN A O 1
ATOM 981 N N . ARG A 1 130 ? 16.984 -6.645 18.234 1 98.75 130 ARG A N 1
ATOM 982 C CA . ARG A 1 130 ? 16.359 -5.379 17.859 1 98.75 130 ARG A CA 1
ATOM 983 C C . ARG A 1 130 ? 15.039 -5.613 17.125 1 98.75 130 ARG A C 1
ATOM 985 O O . ARG A 1 130 ? 15.031 -5.867 15.922 1 98.75 130 ARG A O 1
ATOM 992 N N . THR A 1 131 ? 13.977 -5.469 17.875 1 98.69 131 THR A N 1
ATOM 993 C CA . THR A 1 131 ? 12.656 -5.762 17.312 1 98.69 131 THR A CA 1
ATOM 994 C C . THR A 1 131 ? 11.672 -4.645 17.656 1 98.69 131 THR A C 1
ATOM 996 O O . THR A 1 131 ? 10.5 -4.703 17.266 1 98.69 131 THR A O 1
ATOM 999 N N . ARG A 1 132 ? 12.062 -3.611 18.344 1 98.88 132 ARG A N 1
ATOM 1000 C CA . ARG A 1 132 ? 11.141 -2.604 18.844 1 98.88 132 ARG A CA 1
ATOM 1001 C C . ARG A 1 132 ? 11.328 -1.273 18.125 1 98.88 132 ARG A C 1
ATOM 1003 O O . ARG A 1 132 ? 12.406 -1.003 17.578 1 98.88 132 ARG A O 1
ATOM 1010 N N . PHE A 1 133 ? 10.32 -0.477 18.172 1 98.94 133 PHE A N 1
ATOM 1011 C CA . PHE A 1 133 ? 10.32 0.894 17.688 1 98.94 133 PHE A CA 1
ATOM 1012 C C . PHE A 1 133 ? 9.742 1.847 18.719 1 98.94 133 PHE A C 1
ATOM 1014 O O . PHE A 1 133 ? 8.969 1.433 19.594 1 98.94 133 PHE A O 1
ATOM 1021 N N . ILE A 1 134 ? 10.148 3.066 18.703 1 98.94 134 ILE A N 1
ATOM 1022 C CA . ILE A 1 134 ? 9.57 4.152 19.484 1 98.94 134 ILE A CA 1
ATOM 1023 C C . ILE A 1 134 ? 9.078 5.258 18.547 1 98.94 134 ILE A C 1
ATOM 1025 O O . ILE A 1 134 ? 9.789 5.645 17.609 1 98.94 134 ILE A O 1
ATOM 1029 N N . ALA A 1 135 ? 7.875 5.637 18.688 1 98.88 135 ALA A N 1
ATOM 1030 C CA . ALA A 1 135 ? 7.285 6.742 17.938 1 98.88 135 ALA A CA 1
ATOM 1031 C C . ALA A 1 135 ? 6.629 7.754 18.875 1 98.88 135 ALA A C 1
ATOM 1033 O O . ALA A 1 135 ? 7.027 7.883 20.031 1 98.88 135 ALA A O 1
ATOM 1034 N N . ARG A 1 136 ? 5.754 8.617 18.297 1 98.69 136 ARG A N 1
ATOM 1035 C CA . ARG A 1 136 ? 5.18 9.68 19.109 1 98.69 136 ARG A CA 1
ATOM 1036 C C . ARG A 1 136 ? 3.664 9.531 19.203 1 98.69 136 ARG A C 1
ATOM 1038 O O . ARG A 1 136 ? 3.043 8.859 18.391 1 98.69 136 ARG A O 1
ATOM 1045 N N . LYS A 1 137 ? 3.076 10.086 20.219 1 97 137 LYS A N 1
ATOM 1046 C CA . LYS A 1 137 ? 1.634 10.172 20.438 1 97 137 LYS A CA 1
ATOM 1047 C C . LYS A 1 137 ? 1.23 11.547 20.938 1 97 137 LYS A C 1
ATOM 1049 O O . LYS A 1 137 ? 1.665 11.969 22.016 1 97 137 LYS A O 1
ATOM 1054 N N . PRO A 1 138 ? 0.448 12.328 20.109 1 96.94 138 PRO A N 1
ATOM 1055 C CA . PRO A 1 138 ? -0.19 11.898 18.859 1 96.94 138 PRO A CA 1
ATOM 1056 C C . PRO A 1 138 ? 0.751 11.961 17.656 1 96.94 138 PRO A C 1
ATOM 1058 O O . PRO A 1 138 ? 1.686 12.766 17.656 1 96.94 138 PRO A O 1
ATOM 1061 N N . SER A 1 139 ? 0.603 11.141 16.703 1 97.94 139 SER A N 1
ATOM 1062 C CA . SER A 1 139 ? 1.252 11.094 15.398 1 97.94 139 SER A CA 1
ATOM 1063 C C . SER A 1 139 ? 0.467 10.219 14.43 1 97.94 139 SER A C 1
ATOM 1065 O O . SER A 1 139 ? -0.555 9.633 14.797 1 97.94 139 SER A O 1
ATOM 1067 N N . TYR A 1 140 ? 0.791 10.234 13.188 1 97.94 140 TYR A N 1
ATOM 1068 C CA . TYR A 1 140 ? 0.174 9.383 12.172 1 97.94 140 TYR A CA 1
ATOM 1069 C C . TYR A 1 140 ? 1.199 8.93 11.141 1 97.94 140 TYR A C 1
ATOM 1071 O O . TYR A 1 140 ? 1.862 9.758 10.516 1 97.94 140 TYR A O 1
ATOM 1079 N N . HIS A 1 141 ? 1.31 7.621 10.93 1 98.81 141 HIS A N 1
ATOM 1080 C CA . HIS A 1 141 ? 2.311 7.094 10.008 1 98.81 141 HIS A CA 1
ATOM 1081 C C . HIS A 1 141 ? 1.68 6.164 8.977 1 98.81 141 HIS A C 1
ATOM 1083 O O . HIS A 1 141 ? 2.389 5.488 8.227 1 98.81 141 HIS A O 1
ATOM 1089 N N . GLY A 1 142 ? 0.363 6.098 8.898 1 98.5 142 GLY A N 1
ATOM 1090 C CA . GLY A 1 142 ? -0.303 5.289 7.887 1 98.5 142 GLY A CA 1
ATOM 1091 C C . GLY A 1 142 ? -1.423 4.434 8.453 1 98.5 142 GLY A C 1
ATOM 1092 O O . GLY A 1 142 ? -1.688 4.465 9.656 1 98.5 142 GLY A O 1
ATOM 1093 N N . ILE A 1 143 ? -2.094 3.67 7.574 1 98.5 143 ILE A N 1
ATOM 1094 C CA . ILE A 1 143 ? -3.365 3.072 7.965 1 98.5 143 ILE A CA 1
ATOM 1095 C C . ILE A 1 143 ? -3.24 1.55 7.977 1 98.5 143 ILE A C 1
ATOM 1097 O O . ILE A 1 143 ? -4.105 0.853 8.508 1 98.5 143 ILE A O 1
ATOM 1101 N N . THR A 1 144 ? -2.176 0.927 7.32 1 98.56 144 THR A N 1
ATOM 1102 C CA . THR A 1 144 ? -1.929 -0.507 7.422 1 98.56 144 THR A CA 1
ATOM 1103 C C . THR A 1 144 ? -1.477 -0.883 8.828 1 98.56 144 THR A C 1
ATOM 1105 O O . THR A 1 144 ? -0.983 -0.035 9.578 1 98.56 144 THR A O 1
ATOM 1108 N N . LEU A 1 145 ? -1.57 -2.076 9.211 1 98.56 145 LEU A N 1
ATOM 1109 C CA . LEU A 1 145 ? -1.461 -2.461 10.609 1 98.56 145 LEU A CA 1
ATOM 1110 C C . LEU A 1 145 ? -0.092 -2.09 11.172 1 98.56 145 LEU A C 1
ATOM 1112 O O . LEU A 1 145 ? 0.01 -1.595 12.297 1 98.56 145 LEU A O 1
ATOM 1116 N N . GLY A 1 146 ? 0.986 -2.338 10.43 1 98.62 146 GLY A N 1
ATOM 1117 C CA . GLY A 1 146 ? 2.307 -1.934 10.883 1 98.62 146 GLY A CA 1
ATOM 1118 C C . GLY A 1 146 ? 2.467 -0.429 10.984 1 98.62 146 GLY A C 1
ATOM 1119 O O . GLY A 1 146 ? 2.953 0.082 12 1 98.62 146 GLY A O 1
ATOM 1120 N N . ALA A 1 147 ? 2.023 0.286 9.953 1 98.81 147 ALA A N 1
ATOM 1121 C CA . ALA A 1 147 ? 2.105 1.745 9.938 1 98.81 147 ALA A CA 1
ATOM 1122 C C . ALA A 1 147 ? 1.197 2.355 11 1 98.81 147 ALA A C 1
ATOM 1124 O O . ALA A 1 147 ? 1.562 3.34 11.648 1 98.81 147 ALA A O 1
ATOM 1125 N N . LEU A 1 148 ? 0.03 1.77 11.117 1 98.69 148 LEU A N 1
ATOM 1126 C CA . LEU A 1 148 ? -0.921 2.242 12.109 1 98.69 148 LEU A CA 1
ATOM 1127 C C . LEU A 1 148 ? -0.363 2.068 13.523 1 98.69 148 LEU A C 1
ATOM 1129 O O . LEU A 1 148 ? -0.534 2.941 14.375 1 98.69 148 LE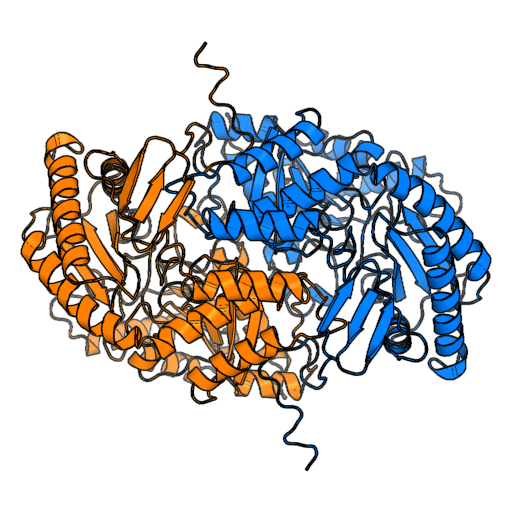U A O 1
ATOM 1133 N N . ALA A 1 149 ? 0.293 0.986 13.766 1 98.56 149 ALA A N 1
ATOM 1134 C CA . ALA A 1 149 ? 0.902 0.72 15.062 1 98.56 149 ALA A CA 1
ATOM 1135 C C . ALA A 1 149 ? 1.975 1.755 15.391 1 98.56 149 ALA A C 1
ATOM 1137 O O . ALA A 1 149 ? 2.141 2.145 16.547 1 98.56 149 ALA A O 1
ATOM 1138 N N . ALA A 1 150 ? 2.684 2.182 14.383 1 98.62 150 ALA A N 1
ATOM 1139 C CA . ALA A 1 150 ? 3.717 3.193 14.578 1 98.62 150 ALA A CA 1
ATOM 1140 C C . ALA A 1 150 ? 3.104 4.547 14.922 1 98.62 150 ALA A C 1
ATOM 1142 O O . ALA A 1 150 ? 3.688 5.328 15.68 1 98.62 150 ALA A O 1
ATOM 1143 N N . GLY A 1 151 ? 1.918 4.797 14.422 1 98 151 GLY A N 1
ATOM 1144 C CA . GLY A 1 151 ? 1.245 6.062 14.664 1 98 151 GLY A CA 1
ATOM 1145 C C . GLY A 1 151 ? 0.551 6.117 16.016 1 98 151 GLY A C 1
ATOM 1146 O O . GLY A 1 151 ? -0.001 5.117 16.469 1 98 151 GLY A O 1
ATOM 1147 N N . GLY A 1 152 ? 0.581 7.285 16.641 1 97.19 152 GLY A N 1
ATOM 1148 C CA . GLY A 1 152 ? -0.111 7.508 17.906 1 97.19 152 GLY A CA 1
ATOM 1149 C C . GLY A 1 152 ? -1.466 8.172 17.734 1 97.19 152 GLY A C 1
ATOM 1150 O O . GLY A 1 152 ? -1.859 9.008 18.547 1 97.19 152 GLY A O 1
ATOM 1151 N N . HIS A 1 153 ? -2.141 7.867 16.609 1 95.81 153 HIS A N 1
ATOM 1152 C CA . HIS A 1 153 ? -3.461 8.422 16.328 1 95.81 153 HIS A CA 1
ATOM 1153 C C . HIS A 1 153 ? -4.551 7.621 17.047 1 95.81 153 HIS A C 1
ATOM 1155 O O . HIS A 1 153 ? -5.094 6.672 16.469 1 95.81 153 HIS A O 1
ATOM 1161 N N . VAL A 1 154 ? -5.051 8.078 18.125 1 95.19 154 VAL A N 1
ATOM 1162 C CA . VAL A 1 154 ? -5.879 7.309 19.047 1 95.19 154 VAL A CA 1
ATOM 1163 C C . VAL A 1 154 ? -7.156 6.859 18.328 1 95.19 154 VAL A C 1
ATOM 1165 O O . VAL A 1 154 ? -7.504 5.676 18.359 1 95.19 154 VAL A O 1
ATOM 1168 N N . LEU A 1 155 ? -7.824 7.73 17.656 1 92.81 155 LEU A N 1
ATOM 1169 C CA . LEU A 1 155 ? -9.125 7.434 17.062 1 92.81 155 LEU A CA 1
ATOM 1170 C C . LEU A 1 155 ? -8.984 6.418 15.93 1 92.81 155 LEU A C 1
ATOM 1172 O O . LEU A 1 155 ? -9.828 5.535 15.781 1 92.81 155 LEU A O 1
ATOM 1176 N N . ARG A 1 156 ? -7.988 6.496 15.133 1 95.38 156 ARG A N 1
ATOM 1177 C CA . ARG A 1 156 ? -7.793 5.578 14.016 1 95.38 156 ARG A CA 1
ATOM 1178 C C . ARG A 1 156 ? -7.352 4.203 14.508 1 95.38 156 ARG A C 1
ATOM 1180 O O . ARG A 1 156 ? -7.652 3.188 13.883 1 95.38 156 ARG A O 1
ATOM 1187 N N . ARG A 1 157 ? -6.707 4.125 15.664 1 97.06 157 ARG A N 1
ATOM 1188 C CA . ARG A 1 157 ? -6.18 2.887 16.219 1 97.06 157 ARG A CA 1
ATOM 1189 C 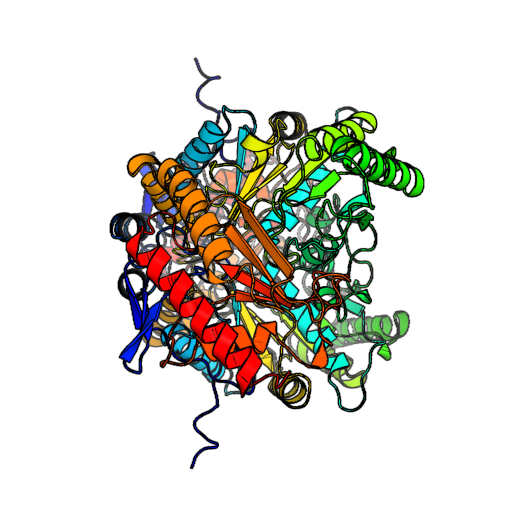C . ARG A 1 157 ? -7.262 2.117 16.969 1 97.06 157 ARG A C 1
ATOM 1191 O O . ARG A 1 157 ? -7.23 0.887 17.031 1 97.06 157 ARG A O 1
ATOM 1198 N N . GLN A 1 158 ? -8.18 2.801 17.531 1 96.44 158 GLN A N 1
ATOM 1199 C CA . GLN A 1 158 ? -9.055 2.305 18.578 1 96.44 158 GLN A CA 1
ATOM 1200 C C . GLN A 1 158 ? -9.719 0.993 18.172 1 96.44 158 GLN A C 1
ATOM 1202 O O . GLN A 1 158 ? -9.641 -0.001 18.906 1 96.44 158 GLN A O 1
ATOM 1207 N N . PRO A 1 159 ? -10.32 0.854 17.016 1 97.12 159 PRO A N 1
ATOM 1208 C CA . PRO A 1 159 ? -10.984 -0.403 16.656 1 97.12 159 PRO A CA 1
ATOM 1209 C C . PRO A 1 159 ? -10 -1.547 16.422 1 97.12 159 PRO A C 1
ATOM 1211 O O . PRO A 1 159 ? -10.383 -2.719 16.5 1 97.12 159 PRO A O 1
ATOM 1214 N N . PHE A 1 160 ? -8.734 -1.233 16.266 1 98.44 160 PHE A N 1
ATOM 1215 C CA . PHE A 1 160 ? -7.809 -2.234 15.758 1 98.44 160 PHE A CA 1
ATOM 1216 C C . PHE A 1 160 ? -6.688 -2.494 16.75 1 98.44 160 PHE A C 1
ATOM 1218 O O . PHE A 1 160 ? -5.758 -3.25 16.469 1 98.44 160 PHE A O 1
ATOM 1225 N N . GLU A 1 161 ? -6.766 -1.887 17.906 1 97.5 161 GLU A N 1
ATOM 1226 C CA . GLU A 1 161 ? -5.723 -2 18.922 1 97.5 161 GLU A CA 1
ATOM 1227 C C . GLU A 1 161 ? -5.336 -3.459 19.156 1 97.5 161 GLU A C 1
ATOM 1229 O O . GLU A 1 161 ? -4.152 -3.789 19.219 1 97.5 161 GLU A O 1
ATOM 1234 N N . PRO A 1 162 ? -6.312 -4.434 19.203 1 97.44 162 PRO A N 1
ATOM 1235 C CA . PRO A 1 162 ? -5.945 -5.828 19.469 1 97.44 162 PRO A CA 1
ATOM 1236 C C . PRO A 1 162 ? -5.207 -6.469 18.297 1 97.44 162 PRO A C 1
ATOM 1238 O O . PRO A 1 162 ? -4.605 -7.539 18.453 1 97.44 162 PRO A O 1
ATOM 1241 N N . LEU A 1 163 ? -5.281 -5.84 17.094 1 98.12 163 LEU A N 1
ATOM 1242 C CA . LEU A 1 163 ? -4.645 -6.398 15.914 1 98.12 163 LEU A CA 1
ATOM 1243 C C . LEU A 1 163 ? -3.23 -5.852 15.742 1 98.12 163 LEU A C 1
ATOM 1245 O O . LEU A 1 163 ? -2.441 -6.391 14.961 1 98.12 163 LEU A O 1
ATOM 1249 N N . LEU A 1 164 ? -2.885 -4.82 16.453 1 97.81 164 LEU A N 1
ATOM 1250 C CA . LEU A 1 164 ? -1.64 -4.102 16.203 1 97.81 164 LEU A CA 1
ATOM 1251 C C . LEU A 1 164 ? -0.467 -4.801 16.891 1 97.81 164 LEU A C 1
ATOM 1253 O O . LEU A 1 164 ? -0.607 -5.32 18 1 97.81 164 LEU A O 1
ATOM 1257 N N . PRO A 1 165 ? 0.693 -4.809 16.156 1 95.19 165 PRO A N 1
ATOM 1258 C CA . PRO A 1 165 ? 1.89 -5.289 16.844 1 95.19 165 PRO A CA 1
ATOM 1259 C C . PRO A 1 165 ? 2.162 -4.531 18.141 1 95.19 165 PRO A C 1
ATOM 1261 O O . PRO A 1 165 ? 1.924 -3.322 18.219 1 95.19 165 PRO A O 1
ATOM 1264 N N . GLN A 1 166 ? 2.75 -5.195 19.109 1 93.38 166 GLN A N 1
ATOM 1265 C CA . GLN A 1 166 ? 2.91 -4.617 20.438 1 93.38 166 GLN A CA 1
ATOM 1266 C C . GLN A 1 166 ? 4.352 -4.176 20.688 1 93.38 166 GLN A C 1
ATOM 1268 O O . GLN A 1 166 ? 4.707 -3.762 21.781 1 93.38 166 GLN A O 1
ATOM 1273 N N . ASN A 1 167 ? 5.125 -4.176 19.672 1 97.69 167 ASN A N 1
ATOM 1274 C CA . ASN A 1 167 ? 6.551 -3.896 19.812 1 97.69 167 ASN A CA 1
ATOM 1275 C C . ASN A 1 167 ? 6.859 -2.426 19.562 1 97.69 167 ASN A C 1
ATOM 1277 O O . ASN A 1 167 ? 8.008 -2.066 19.297 1 97.69 167 ASN A O 1
ATOM 1281 N N . ILE A 1 168 ? 5.828 -1.568 19.578 1 98.44 168 ILE A N 1
ATOM 1282 C CA . ILE A 1 168 ? 6.031 -0.142 19.344 1 98.44 168 ILE A CA 1
ATOM 1283 C C . ILE A 1 168 ? 5.488 0.651 20.531 1 98.44 168 ILE A C 1
ATOM 1285 O O . ILE A 1 168 ? 4.363 0.415 20.984 1 98.44 168 ILE A O 1
ATOM 1289 N N . SER A 1 169 ? 6.262 1.477 21.109 1 98.69 169 SER A N 1
ATOM 1290 C CA . SER A 1 169 ? 5.84 2.379 22.172 1 98.69 169 SER A CA 1
ATOM 1291 C C . SER A 1 169 ? 5.945 3.838 21.734 1 98.69 169 SER A C 1
ATOM 1293 O O . SER A 1 169 ? 6.445 4.129 20.656 1 98.69 169 SER A O 1
ATOM 1295 N N . HIS A 1 170 ? 5.418 4.773 22.547 1 98.62 170 HIS A N 1
ATOM 1296 C CA . HIS A 1 170 ? 5.301 6.16 22.125 1 98.62 170 HIS A CA 1
ATOM 1297 C C . HIS A 1 170 ? 5.754 7.117 23.219 1 98.62 170 HIS A C 1
ATOM 1299 O O . HIS A 1 170 ? 5.559 6.844 24.406 1 98.62 170 HIS A O 1
ATOM 1305 N N . VAL A 1 171 ? 6.348 8.148 22.812 1 98.81 171 VAL A N 1
ATOM 1306 C CA . VAL A 1 171 ? 6.707 9.273 23.672 1 98.81 171 VAL A CA 1
ATOM 1307 C C . VAL A 1 171 ? 5.973 10.531 23.203 1 98.81 171 VAL A C 1
ATOM 1309 O O . VAL A 1 171 ? 5.23 10.5 22.219 1 98.81 171 VAL A O 1
ATOM 1312 N N . SER A 1 172 ? 6.137 11.648 23.859 1 98.56 172 SER A N 1
ATOM 1313 C CA . SER A 1 172 ? 5.441 12.891 23.547 1 98.56 172 SER A CA 1
ATOM 1314 C C . SER A 1 172 ? 5.957 13.508 22.25 1 98.56 172 SER A C 1
ATOM 1316 O O . SER A 1 172 ? 7.148 13.406 21.938 1 98.56 172 SER A O 1
ATOM 1318 N N . PRO A 1 173 ? 5.055 14.125 21.516 1 98.12 173 PRO A N 1
ATOM 1319 C CA . PRO A 1 173 ? 5.531 14.953 20.406 1 98.12 173 PRO A CA 1
ATOM 1320 C C . PRO A 1 173 ? 6.137 16.281 20.875 1 98.12 173 PRO A C 1
ATOM 1322 O O . PRO A 1 173 ? 5.996 16.641 22.047 1 98.12 173 PRO A O 1
ATOM 1325 N N . CYS A 1 174 ? 6.934 16.906 20.031 1 98.62 174 CYS A N 1
ATOM 1326 C CA . CYS A 1 174 ? 7.293 18.297 20.234 1 98.62 174 CYS A CA 1
ATOM 1327 C C . CYS A 1 174 ? 6.156 19.219 19.797 1 98.62 174 CYS A C 1
ATOM 1329 O O . CYS A 1 174 ? 6 19.5 18.609 1 98.62 174 CYS A O 1
ATOM 1331 N N . TYR A 1 175 ? 5.355 19.688 20.719 1 98.56 175 TYR A N 1
ATOM 1332 C CA . TYR A 1 175 ? 4.152 20.484 20.5 1 98.56 175 TYR A CA 1
ATOM 1333 C C . TYR A 1 175 ? 4.113 21.672 21.438 1 98.56 175 TYR A C 1
ATOM 1335 O O . TYR A 1 175 ? 3.416 21.656 22.453 1 98.56 175 TYR A O 1
ATOM 1343 N N . PRO A 1 176 ? 4.824 22.734 21.047 1 97.88 176 PRO A N 1
ATOM 1344 C CA . PRO A 1 176 ? 5.074 23.828 21.969 1 97.88 176 PRO A CA 1
ATOM 1345 C C . PRO A 1 176 ? 3.785 24.469 22.5 1 97.88 176 PRO A C 1
ATOM 1347 O O . PRO A 1 176 ? 3.709 24.844 23.672 1 97.88 176 PRO A O 1
ATOM 1350 N N . TYR A 1 177 ? 2.736 24.578 21.688 1 98.06 177 TYR A N 1
ATOM 1351 C CA . TYR A 1 177 ? 1.5 25.234 22.094 1 98.06 177 TYR A CA 1
ATOM 1352 C C . TYR A 1 177 ? 0.889 24.531 23.297 1 98.06 177 TYR A C 1
ATOM 1354 O O . TYR A 1 177 ? 0.367 25.188 24.203 1 98.06 177 TYR A O 1
ATOM 1362 N N . ARG A 1 178 ? 1.077 23.25 23.359 1 97.5 178 ARG A N 1
ATOM 1363 C CA . ARG A 1 178 ? 0.402 22.516 24.422 1 97.5 178 ARG A CA 1
ATOM 1364 C C . ARG A 1 178 ? 1.409 21.812 25.328 1 97.5 178 ARG A C 1
ATOM 1366 O O . ARG A 1 178 ? 1.102 21.5 26.484 1 97.5 178 ARG A O 1
ATOM 1373 N N . GLY A 1 179 ? 2.529 21.625 24.875 1 97.19 179 GLY A N 1
ATOM 1374 C CA . GLY A 1 179 ? 3.455 20.766 25.594 1 97.19 179 GLY A CA 1
ATOM 1375 C C . GLY A 1 179 ? 4.469 21.531 26.406 1 97.19 179 GLY A C 1
ATOM 1376 O O . GLY A 1 179 ? 5.09 20.969 27.328 1 97.19 179 GLY A O 1
ATOM 1377 N N . LYS A 1 180 ? 4.68 22.781 26.078 1 96.81 180 LYS A N 1
ATOM 1378 C CA . LYS A 1 180 ? 5.637 23.594 26.844 1 96.81 180 LYS A CA 1
ATOM 1379 C C . LYS A 1 180 ? 5.035 24.062 28.156 1 96.81 180 LYS A C 1
ATOM 1381 O O . LYS A 1 180 ? 3.879 24.484 28.203 1 96.81 180 LYS A O 1
ATOM 1386 N N . GLU A 1 181 ? 5.82 23.969 29.172 1 96.44 181 GLU A N 1
ATOM 1387 C CA . GLU A 1 181 ? 5.414 24.5 30.469 1 96.44 181 GLU A CA 1
ATOM 1388 C C . GLU A 1 181 ? 5.602 26.016 30.531 1 96.44 181 GLU A C 1
ATOM 1390 O O . GLU A 1 181 ? 6.352 26.594 29.75 1 96.44 181 GLU A O 1
ATOM 1395 N N . SER A 1 182 ? 4.875 26.609 31.531 1 95.12 182 SER A N 1
ATOM 1396 C CA . SER A 1 182 ? 4.992 28.047 31.703 1 95.12 182 SER A CA 1
ATOM 1397 C C . SER A 1 182 ? 6.434 28.453 32 1 95.12 182 SER A C 1
ATOM 1399 O O . SER A 1 182 ? 7.059 27.906 32.906 1 95.12 182 SER A O 1
ATOM 1401 N N . GLY A 1 183 ? 6.934 29.344 31.203 1 95.56 183 GLY A N 1
ATOM 1402 C CA . GLY A 1 183 ? 8.266 29.875 31.422 1 95.56 183 GLY A CA 1
ATOM 1403 C C . GLY A 1 183 ? 9.367 28.984 30.891 1 95.56 183 GLY A C 1
ATOM 1404 O O . GLY A 1 183 ? 10.547 29.328 30.953 1 95.56 183 GLY A O 1
ATOM 1405 N N . GLU A 1 184 ? 8.984 27.922 30.328 1 97.44 184 GLU A N 1
ATOM 1406 C CA . GLU A 1 184 ? 9.969 26.984 29.797 1 97.44 184 GLU A CA 1
ATOM 1407 C C . GLU A 1 184 ? 10.562 27.469 28.484 1 97.44 184 GLU A C 1
ATOM 1409 O O . GLU A 1 184 ? 9.828 27.859 27.562 1 97.44 184 GLU A O 1
ATOM 1414 N N . THR A 1 185 ? 11.914 27.516 28.406 1 98.25 185 THR A N 1
ATOM 1415 C CA . THR A 1 185 ? 12.555 27.891 27.141 1 98.25 185 THR A CA 1
ATOM 1416 C C . THR A 1 185 ? 12.477 26.734 26.141 1 98.25 185 THR A C 1
ATOM 1418 O O . THR A 1 185 ? 12.219 25.594 26.516 1 98.25 185 THR A O 1
ATOM 1421 N N . ASP A 1 186 ? 12.703 27.047 24.891 1 98.19 186 ASP A N 1
ATOM 1422 C CA . ASP A 1 186 ? 12.766 26 23.875 1 98.19 186 ASP A CA 1
ATOM 1423 C C . ASP A 1 186 ? 13.844 24.969 24.219 1 98.19 186 ASP A C 1
ATOM 1425 O O . ASP A 1 186 ? 13.625 23.766 24.062 1 98.19 186 ASP A O 1
ATOM 1429 N N . ALA A 1 187 ? 14.93 25.453 24.672 1 98.38 187 ALA A N 1
ATOM 1430 C CA . ALA A 1 187 ? 16.047 24.578 25.016 1 98.38 187 ALA A CA 1
ATOM 1431 C C . ALA A 1 187 ? 15.672 23.625 26.156 1 98.38 187 ALA A C 1
ATOM 1433 O O . ALA A 1 187 ? 16.016 22.453 26.125 1 98.38 187 ALA A O 1
ATOM 1434 N N . ASP A 1 188 ? 15 24.141 27.172 1 98.56 188 ASP A N 1
ATOM 1435 C CA . ASP A 1 188 ? 14.57 23.312 28.297 1 98.56 188 ASP A CA 1
ATOM 1436 C C . ASP A 1 188 ? 13.516 22.297 27.859 1 98.56 188 ASP A C 1
ATOM 1438 O O . ASP A 1 188 ? 13.516 21.156 28.328 1 98.56 188 ASP A O 1
ATOM 1442 N N . TYR A 1 189 ? 12.641 22.75 27.031 1 98.75 189 TYR A N 1
ATOM 1443 C CA . TYR A 1 189 ? 11.602 21.891 26.5 1 98.75 189 TYR A CA 1
ATOM 1444 C C . TYR A 1 189 ? 12.203 20.734 25.703 1 98.75 189 TYR A C 1
ATOM 1446 O O . TYR A 1 189 ? 11.828 19.578 25.906 1 98.75 189 TYR A O 1
ATOM 1454 N N . VAL A 1 190 ? 13.195 21 24.891 1 98.75 190 VAL A N 1
ATOM 1455 C CA . VAL A 1 190 ? 13.891 20 24.094 1 98.75 190 VAL A CA 1
ATOM 1456 C C . VAL A 1 190 ? 14.609 19.016 25.016 1 98.75 190 VAL A C 1
ATOM 1458 O O . VAL A 1 190 ? 14.562 17.797 24.797 1 98.75 190 VAL A O 1
ATOM 1461 N N . ALA A 1 191 ? 15.242 19.547 26.031 1 98.81 191 ALA A N 1
ATOM 1462 C CA . ALA A 1 191 ? 15.961 18.703 26.969 1 98.81 191 ALA A CA 1
ATOM 1463 C C . ALA A 1 191 ? 15.008 17.734 27.672 1 98.81 191 ALA A C 1
ATOM 1465 O O . ALA A 1 191 ? 15.344 16.562 27.891 1 98.81 191 ALA A O 1
ATOM 1466 N N . ARG A 1 192 ? 13.836 18.234 28.016 1 98.81 192 ARG A N 1
ATOM 1467 C CA . ARG A 1 192 ? 12.836 17.406 28.688 1 98.81 192 ARG A CA 1
ATOM 1468 C C . ARG A 1 192 ? 12.336 16.297 27.766 1 98.81 192 ARG A C 1
ATOM 1470 O O . ARG A 1 192 ? 12.195 15.141 28.188 1 98.81 192 ARG A O 1
ATOM 1477 N N . LEU A 1 193 ? 12.117 16.609 26.531 1 98.94 193 LEU A N 1
ATOM 1478 C CA . LEU A 1 193 ? 11.641 15.617 25.578 1 98.94 193 LEU A CA 1
ATOM 1479 C C . LEU A 1 193 ? 12.734 14.602 25.25 1 98.94 193 LEU A C 1
ATOM 1481 O O . LEU A 1 193 ? 12.445 13.414 25.062 1 98.94 193 LEU A O 1
ATOM 1485 N N . ALA A 1 194 ? 13.969 15.047 25.156 1 98.94 194 ALA A N 1
ATOM 1486 C CA . ALA A 1 194 ? 15.086 14.133 24.938 1 98.94 194 ALA A CA 1
ATOM 1487 C C . ALA A 1 194 ? 15.234 13.164 26.109 1 98.94 194 ALA A C 1
ATOM 1489 O O . ALA A 1 194 ? 15.531 11.977 25.906 1 98.94 194 ALA A O 1
ATOM 1490 N N . ALA A 1 195 ? 15.078 13.703 27.297 1 98.88 195 ALA A N 1
ATOM 1491 C CA . ALA A 1 195 ? 15.133 12.859 28.484 1 98.88 195 ALA A CA 1
ATOM 1492 C C . ALA A 1 195 ? 14.016 11.828 28.484 1 98.88 195 ALA A C 1
ATOM 1494 O O . ALA A 1 195 ? 14.211 10.695 28.938 1 98.88 195 ALA A O 1
ATOM 1495 N N . GLU A 1 196 ? 12.867 12.234 28.016 1 98.94 196 GLU A N 1
ATOM 1496 C CA . GLU A 1 196 ? 11.75 11.305 27.906 1 98.94 196 GLU A CA 1
ATOM 1497 C C . GLU A 1 196 ? 12.062 10.172 26.938 1 98.94 196 GLU A C 1
ATOM 1499 O O . GLU A 1 196 ? 11.781 9.008 27.219 1 98.94 196 GLU A O 1
ATOM 1504 N N . LEU A 1 197 ? 12.625 10.508 25.797 1 98.94 197 LEU A N 1
ATOM 1505 C CA . LEU A 1 197 ? 12.992 9.484 24.812 1 98.94 197 LEU A CA 1
ATOM 1506 C C . LEU A 1 197 ? 14.055 8.547 25.391 1 98.94 197 LEU A C 1
ATOM 1508 O O . LEU A 1 197 ? 13.969 7.332 25.219 1 98.94 197 LEU A O 1
ATOM 1512 N N . ASP A 1 198 ? 15.039 9.117 26.062 1 98.94 198 ASP A N 1
ATOM 1513 C CA . ASP A 1 198 ? 16.078 8.32 26.688 1 98.94 198 ASP A CA 1
ATOM 1514 C C . ASP A 1 198 ? 15.492 7.348 27.703 1 98.94 198 ASP A C 1
ATOM 1516 O O . ASP A 1 198 ? 15.891 6.184 27.766 1 98.94 198 ASP A O 1
ATOM 1520 N N . ALA A 1 199 ? 14.586 7.832 28.531 1 98.94 199 ALA A N 1
ATOM 1521 C CA . ALA A 1 199 ? 13.93 7 29.531 1 98.94 199 ALA A CA 1
ATOM 1522 C C . ALA A 1 199 ? 13.164 5.852 28.875 1 98.94 199 ALA A C 1
ATOM 1524 O O . ALA A 1 199 ? 13.102 4.746 29.422 1 98.94 199 ALA A O 1
ATOM 1525 N N . GLU A 1 200 ? 12.562 6.121 27.75 1 98.94 200 GLU A N 1
ATOM 1526 C CA . GLU A 1 200 ? 11.828 5.074 27.047 1 98.94 200 GLU A CA 1
ATOM 1527 C C . GLU A 1 200 ? 12.773 4.008 26.5 1 98.94 200 GLU A C 1
ATOM 1529 O O . GLU A 1 200 ? 12.461 2.816 26.531 1 98.94 200 GLU A O 1
ATOM 1534 N N . PHE A 1 201 ? 13.898 4.43 25.953 1 98.94 201 PHE A N 1
ATOM 1535 C CA . PHE A 1 201 ? 14.93 3.479 25.547 1 98.94 201 PHE A CA 1
ATOM 1536 C C . PHE A 1 201 ? 15.305 2.566 26.703 1 98.94 201 PHE A C 1
ATOM 1538 O O . PHE A 1 201 ? 15.414 1.35 26.531 1 98.94 201 PHE A O 1
ATOM 1545 N N . GLN A 1 202 ? 15.477 3.166 27.875 1 98.88 202 GLN A N 1
ATOM 1546 C CA . GLN A 1 202 ? 15.844 2.387 29.062 1 98.88 202 GLN A CA 1
ATOM 1547 C C . GLN A 1 202 ? 14.734 1.42 29.453 1 98.88 202 GLN A C 1
ATOM 1549 O O . GLN A 1 202 ? 15 0.271 29.812 1 98.88 202 GLN A O 1
ATOM 1554 N N . ARG A 1 203 ? 13.562 1.854 29.391 1 98.88 203 ARG A N 1
ATOM 1555 C CA . ARG A 1 203 ? 12.43 1.042 29.812 1 98.88 203 ARG A CA 1
ATOM 1556 C C . ARG A 1 203 ? 12.289 -0.199 28.938 1 98.88 203 ARG A C 1
ATOM 1558 O O . ARG A 1 203 ? 12.031 -1.295 29.438 1 98.88 203 ARG A O 1
ATOM 1565 N N . VAL A 1 204 ? 12.469 -0.074 27.578 1 98.62 204 VAL A N 1
ATOM 1566 C CA . VAL A 1 204 ? 12.18 -1.17 26.672 1 98.62 204 VAL A CA 1
ATOM 1567 C C . VAL A 1 204 ? 13.469 -1.925 26.344 1 98.62 204 VAL A C 1
ATOM 1569 O O . VAL A 1 204 ? 13.438 -2.98 25.703 1 98.62 204 VAL A O 1
ATOM 1572 N N . GLY A 1 205 ? 14.609 -1.445 26.828 1 98.75 205 GLY A N 1
ATOM 1573 C CA . GLY A 1 205 ? 15.914 -2 26.5 1 98.75 205 GLY A CA 1
ATOM 1574 C C . GLY A 1 205 ? 16.531 -1.376 25.266 1 98.75 205 GLY A C 1
ATOM 1575 O O . GLY A 1 205 ? 16.141 -1.687 24.141 1 98.75 205 GLY A O 1
ATOM 1576 N N . PRO A 1 206 ? 17.547 -0.495 25.516 1 98.5 206 PRO A N 1
ATOM 1577 C CA . PRO A 1 206 ? 18.125 0.217 24.375 1 98.5 206 PRO A CA 1
ATOM 1578 C C . PRO A 1 206 ? 18.594 -0.725 23.266 1 98.5 206 PRO A C 1
ATOM 1580 O O . PRO A 1 206 ? 18.516 -0.381 22.078 1 98.5 206 PRO A O 1
ATOM 1583 N N . GLU A 1 207 ? 19 -1.923 23.578 1 98.5 207 GLU A N 1
ATOM 1584 C CA . GLU A 1 207 ? 19.531 -2.891 22.625 1 98.5 207 GLU A CA 1
ATOM 1585 C C . GLU A 1 207 ? 18.422 -3.564 21.828 1 98.5 207 GLU A C 1
ATOM 1587 O O . GLU A 1 207 ? 18.688 -4.273 20.859 1 98.5 207 GLU A O 1
ATOM 1592 N N . ASN A 1 208 ? 17.188 -3.277 22.203 1 98.81 208 ASN A N 1
ATOM 1593 C CA . ASN A 1 208 ? 16.047 -3.908 21.547 1 98.81 208 ASN A CA 1
ATOM 1594 C C . ASN A 1 208 ? 15.406 -2.982 20.516 1 98.81 208 ASN A C 1
ATOM 1596 O O . ASN A 1 208 ? 14.547 -3.408 19.734 1 98.81 208 ASN A O 1
ATOM 1600 N N . VAL A 1 209 ? 15.883 -1.709 20.438 1 98.94 209 VAL A N 1
ATOM 1601 C CA . VAL A 1 209 ? 15.188 -0.698 19.641 1 98.94 209 VAL A CA 1
ATOM 1602 C C . VAL A 1 209 ? 15.836 -0.592 18.266 1 98.94 209 VAL A C 1
ATOM 1604 O O . VAL A 1 209 ? 17.047 -0.351 18.156 1 98.94 209 VAL A O 1
ATOM 1607 N N . CYS A 1 210 ? 14.992 -0.754 17.234 1 98.94 210 CYS A N 1
ATOM 1608 C CA . CYS A 1 210 ? 15.445 -0.581 15.852 1 98.94 210 CYS A CA 1
ATOM 1609 C C . CYS A 1 210 ? 15.562 0.897 15.5 1 98.94 210 CYS A C 1
ATOM 1611 O O . CYS A 1 210 ? 16.578 1.327 14.945 1 98.94 210 CYS A O 1
ATOM 1613 N N . ALA A 1 211 ? 14.484 1.64 15.812 1 98.94 211 ALA A N 1
ATOM 1614 C CA . ALA A 1 211 ? 14.453 3.006 15.305 1 98.94 211 ALA A CA 1
ATOM 1615 C C . ALA A 1 211 ? 13.477 3.869 16.094 1 98.94 211 ALA A C 1
ATOM 1617 O O . ALA A 1 211 ? 12.57 3.35 16.75 1 98.94 211 ALA A O 1
ATOM 1618 N N . PHE A 1 212 ? 13.734 5.164 16.109 1 98.94 212 PHE A N 1
ATOM 1619 C CA . PHE A 1 212 ? 12.789 6.211 16.484 1 98.94 212 PHE A CA 1
ATOM 1620 C C . PHE A 1 212 ? 12.148 6.816 15.234 1 98.94 212 PHE A C 1
ATOM 1622 O O . PHE A 1 212 ? 12.844 7.184 14.289 1 98.94 212 PHE A O 1
ATOM 1629 N N . VAL A 1 213 ? 10.781 6.871 15.18 1 98.94 213 VAL A N 1
ATOM 1630 C CA . VAL A 1 213 ? 10.031 7.328 14.016 1 98.94 213 VAL A CA 1
ATOM 1631 C C . VAL A 1 213 ? 9.297 8.633 14.352 1 98.94 213 VAL A C 1
ATOM 1633 O O . VAL A 1 213 ? 8.594 8.711 15.359 1 98.94 213 VAL A O 1
ATOM 1636 N N . ALA A 1 214 ? 9.398 9.633 13.477 1 98.88 214 ALA A N 1
ATOM 1637 C CA . ALA A 1 214 ? 8.75 10.906 13.758 1 98.88 214 ALA A CA 1
ATOM 1638 C C . ALA A 1 214 ? 8.516 11.703 12.477 1 98.88 214 ALA A C 1
ATOM 1640 O O . ALA A 1 214 ? 9.227 11.508 11.484 1 98.88 214 ALA A O 1
ATOM 1641 N N . GLU A 1 215 ? 7.539 12.539 12.484 1 98.81 215 GLU A N 1
ATOM 1642 C CA . GLU A 1 215 ? 7.328 13.539 11.438 1 98.81 215 GLU A CA 1
ATOM 1643 C C . GLU A 1 215 ? 8.047 14.844 11.766 1 98.81 215 GLU A C 1
ATOM 1645 O O . GLU A 1 215 ? 7.891 15.391 12.859 1 98.81 215 GLU A O 1
ATOM 1650 N N . PRO A 1 216 ? 8.773 15.375 10.805 1 98.69 216 PRO A N 1
ATOM 1651 C CA . PRO A 1 216 ? 9.383 16.672 11.086 1 98.69 216 PRO A CA 1
ATOM 1652 C C . PRO A 1 216 ? 8.352 17.766 11.383 1 98.69 216 PRO A C 1
ATOM 1654 O O . PRO A 1 216 ? 8.57 18.594 12.266 1 98.69 216 PRO A O 1
ATOM 1657 N N . VAL A 1 217 ? 7.348 17.812 10.586 1 98.75 217 VAL A N 1
ATOM 1658 C CA . VAL A 1 217 ? 6.145 18.609 10.82 1 98.75 217 VAL A CA 1
ATOM 1659 C C . VAL A 1 217 ? 4.922 17.688 10.852 1 98.75 217 VAL A C 1
ATOM 1661 O O . VAL A 1 217 ? 4.617 17.016 9.867 1 98.75 217 VAL A O 1
ATOM 1664 N N . VAL A 1 218 ? 4.297 17.641 12.016 1 98.62 218 VAL A N 1
ATOM 1665 C CA . VAL A 1 218 ? 3.188 16.703 12.172 1 98.62 218 VAL A CA 1
ATOM 1666 C C . VAL A 1 218 ? 1.961 17.234 11.43 1 98.62 218 VAL A C 1
ATOM 1668 O O . VAL A 1 218 ? 1.49 18.328 11.695 1 98.62 218 VAL A O 1
ATOM 1671 N N . GLY A 1 219 ? 1.46 16.5 10.477 1 97.81 219 GLY A N 1
ATOM 1672 C CA . GLY A 1 219 ? 0.368 16.922 9.617 1 97.81 219 GLY A CA 1
ATOM 1673 C C . GLY A 1 219 ? -0.983 16.891 10.305 1 97.81 219 GLY A C 1
ATOM 1674 O O . GLY A 1 219 ? -1.163 17.5 11.359 1 97.81 219 GLY A O 1
ATOM 1675 N N . ALA A 1 220 ? -1.89 16.125 9.781 1 96.75 220 ALA A N 1
ATOM 1676 C CA . ALA A 1 220 ? -3.293 16.125 10.188 1 96.75 220 ALA A CA 1
ATOM 1677 C C . ALA A 1 220 ? -3.445 15.695 11.641 1 96.75 220 ALA A C 1
ATOM 1679 O O . ALA A 1 220 ? -4.359 16.141 12.336 1 96.75 220 ALA A O 1
ATOM 1680 N N . ALA A 1 221 ? -2.539 14.938 12.148 1 97.38 221 ALA A N 1
ATOM 1681 C CA . ALA A 1 221 ? -2.674 14.406 13.508 1 97.38 221 ALA A CA 1
ATOM 1682 C C . ALA A 1 221 ? -2.586 15.523 14.547 1 97.38 221 ALA A C 1
ATOM 1684 O O . ALA A 1 221 ? -3.211 15.438 15.602 1 97.38 221 ALA A O 1
ATOM 1685 N N . LEU A 1 222 ? -1.785 16.609 14.234 1 98.19 222 LEU A N 1
ATOM 1686 C CA . LEU A 1 222 ? -1.616 17.656 15.227 1 98.19 222 LEU A CA 1
ATOM 1687 C C . LEU A 1 222 ? -1.907 19.031 14.617 1 98.19 222 LEU A C 1
ATOM 1689 O O . LEU A 1 222 ? -1.995 20.031 15.328 1 98.19 222 LEU A O 1
ATOM 1693 N N . GLY A 1 223 ? -2.121 19.078 13.359 1 98.25 223 GLY A N 1
ATOM 1694 C CA . GLY A 1 223 ? -2.465 20.344 12.742 1 98.25 223 GLY A CA 1
ATOM 1695 C C . GLY A 1 223 ? -1.252 21.172 12.336 1 98.25 223 GLY A C 1
ATOM 1696 O O . GLY A 1 223 ? -1.128 22.328 12.711 1 98.25 223 GLY A O 1
ATOM 1697 N N . ALA A 1 224 ? -0.374 20.516 11.594 1 98.56 224 ALA A N 1
ATOM 1698 C CA . ALA A 1 224 ? 0.792 21.156 10.992 1 98.56 224 ALA A CA 1
ATOM 1699 C C . ALA A 1 224 ? 1.725 21.719 12.07 1 98.56 224 ALA A C 1
ATOM 1701 O O . ALA A 1 224 ? 2.107 22.891 12.023 1 98.56 224 ALA A O 1
ATOM 1702 N N . VAL A 1 225 ? 2.217 20.875 12.969 1 98.69 225 VAL A N 1
ATOM 1703 C CA . VAL A 1 225 ? 3.035 21.297 14.102 1 98.69 225 VAL A CA 1
ATOM 1704 C C . VAL A 1 225 ? 4.512 21.062 13.789 1 98.69 225 VAL A C 1
ATOM 1706 O O . VAL A 1 225 ? 4.953 19.922 13.68 1 98.69 225 VAL A O 1
ATOM 1709 N N . PRO A 1 226 ? 5.301 22.094 13.648 1 98.25 226 PRO A N 1
ATOM 1710 C CA . PRO A 1 226 ? 6.754 21.938 13.57 1 98.25 226 PRO A CA 1
ATOM 1711 C C . PRO A 1 226 ? 7.402 21.734 14.938 1 98.25 226 PRO A C 1
ATOM 1713 O O . PRO A 1 226 ? 6.816 22.094 15.961 1 98.25 226 PRO A O 1
ATOM 1716 N N . ALA A 1 227 ? 8.555 21.156 14.93 1 98.06 227 ALA A N 1
ATOM 1717 C CA . ALA A 1 227 ? 9.352 21.094 16.141 1 98.06 227 ALA A CA 1
ATOM 1718 C C . ALA A 1 227 ? 10.07 22.406 16.406 1 98.06 227 ALA A C 1
ATOM 1720 O O . ALA A 1 227 ? 10.312 23.188 15.484 1 98.06 227 ALA A O 1
ATOM 1721 N N . VAL A 1 228 ? 10.375 22.672 17.672 1 97.88 228 VAL A N 1
ATOM 1722 C CA . VAL A 1 228 ? 11.227 23.812 17.984 1 97.88 228 VAL A CA 1
ATOM 1723 C C . VAL A 1 228 ? 12.664 23.516 17.594 1 97.88 228 VAL A C 1
ATOM 1725 O O . VAL A 1 228 ? 13.055 22.344 17.453 1 97.88 228 VAL A O 1
ATOM 1728 N N . PRO A 1 229 ? 13.484 24.562 17.359 1 97.06 229 PRO A N 1
ATOM 1729 C CA . PRO A 1 229 ? 14.883 24.359 16.969 1 97.06 229 PRO A CA 1
ATOM 1730 C C . PRO A 1 229 ? 15.633 23.469 17.953 1 97.06 229 PRO A C 1
ATOM 1732 O O . PRO A 1 229 ? 15.461 23.594 19.172 1 97.06 229 PRO A O 1
ATOM 1735 N N . GLY A 1 230 ? 16.406 22.531 17.406 1 98.06 230 GLY A N 1
ATOM 1736 C CA . GLY A 1 230 ? 17.25 21.672 18.219 1 98.06 230 GLY A CA 1
ATOM 1737 C C . GLY A 1 230 ? 16.609 20.359 18.594 1 98.06 230 GLY A C 1
ATOM 1738 O O . GLY A 1 230 ? 17.297 19.422 19.016 1 98.06 230 GLY A O 1
ATOM 1739 N N . TYR A 1 231 ? 15.352 20.203 18.469 1 98.69 231 TYR A N 1
ATOM 1740 C CA . TYR A 1 231 ? 14.625 19.016 18.891 1 98.69 231 TYR A CA 1
ATOM 1741 C C . TYR A 1 231 ? 15.164 17.781 18.188 1 98.69 231 TYR A C 1
ATOM 1743 O O . TYR A 1 231 ? 15.555 16.812 18.844 1 98.69 231 TYR A O 1
ATOM 1751 N N . PHE A 1 232 ? 15.227 17.766 16.844 1 98.81 232 PHE A N 1
ATOM 1752 C CA . PHE A 1 232 ? 15.602 16.578 16.109 1 98.81 232 PHE A CA 1
ATOM 1753 C C . PHE A 1 232 ? 17.078 16.25 16.297 1 98.81 232 PHE A C 1
ATOM 1755 O O . PHE A 1 232 ? 17.469 15.086 16.312 1 98.81 232 PHE A O 1
ATOM 1762 N N . LYS A 1 233 ? 17.922 17.297 16.453 1 98.38 233 LYS A N 1
ATOM 1763 C CA . LYS A 1 233 ? 19.312 17.047 16.797 1 98.38 233 LYS A CA 1
ATOM 1764 C C . LYS A 1 233 ? 19.422 16.281 18.109 1 98.38 233 LYS A C 1
ATOM 1766 O O . LYS A 1 233 ? 20.219 15.344 18.234 1 98.38 233 LYS A O 1
ATOM 1771 N N . ALA A 1 234 ? 18.609 16.688 19.078 1 98.81 234 ALA A N 1
ATOM 1772 C CA . ALA A 1 234 ? 18.625 16.031 20.375 1 98.81 234 ALA A CA 1
ATOM 1773 C C . ALA A 1 234 ? 18.109 14.602 20.281 1 98.81 234 ALA A C 1
ATOM 1775 O O . ALA A 1 234 ? 18.656 13.688 20.891 1 98.81 234 ALA A O 1
ATOM 1776 N N . MET A 1 235 ? 17.016 14.375 19.578 1 98.88 235 MET A N 1
ATOM 1777 C CA . MET A 1 235 ? 16.453 13.031 19.406 1 98.88 235 MET A CA 1
ATOM 1778 C C . MET A 1 235 ? 17.453 12.125 18.703 1 98.88 235 MET A C 1
ATOM 1780 O O . MET A 1 235 ? 17.609 10.961 19.078 1 98.88 235 MET A O 1
ATOM 1784 N N . LYS A 1 236 ? 18.094 12.633 17.625 1 98.69 236 LYS A N 1
ATOM 1785 C CA . LYS A 1 236 ? 19.094 11.844 16.906 1 98.69 236 LYS A CA 1
ATOM 1786 C C . LYS A 1 236 ? 20.25 11.438 17.812 1 98.69 236 LYS A C 1
ATOM 1788 O O . LYS A 1 236 ? 20.75 10.32 17.719 1 98.69 236 LYS A O 1
ATOM 1793 N N . ALA A 1 237 ? 20.672 12.375 18.656 1 98.69 237 ALA A N 1
ATOM 1794 C CA . ALA A 1 237 ? 21.75 12.078 19.594 1 98.69 237 ALA A CA 1
ATOM 1795 C C . ALA A 1 237 ? 21.375 10.914 20.5 1 98.69 237 ALA A C 1
ATOM 1797 O O . ALA A 1 237 ? 22.203 10.07 20.828 1 98.69 237 ALA A O 1
ATOM 1798 N N . VAL A 1 238 ? 20.109 10.891 20.984 1 98.88 238 VAL A N 1
ATOM 1799 C CA . VAL A 1 238 ? 19.641 9.781 21.812 1 98.88 238 VAL A CA 1
ATOM 1800 C C . VAL A 1 238 ? 19.703 8.484 21 1 98.88 238 VAL A C 1
ATOM 1802 O O . VAL A 1 238 ? 20.156 7.453 21.516 1 98.88 238 VAL A O 1
ATOM 1805 N N . CYS A 1 239 ? 19.203 8.484 19.75 1 98.88 239 CYS A N 1
ATOM 1806 C CA . CYS A 1 239 ? 19.25 7.312 18.891 1 98.88 239 CYS A CA 1
ATOM 1807 C C . CYS A 1 239 ? 20.672 6.812 18.703 1 98.88 239 CYS A C 1
ATOM 1809 O O . CYS A 1 239 ? 20.938 5.617 18.828 1 98.88 239 CYS A O 1
ATOM 1811 N N . GLU A 1 240 ? 21.625 7.703 18.422 1 98.38 240 GLU A N 1
ATOM 1812 C CA . GLU A 1 240 ? 23.031 7.359 18.156 1 98.38 240 GLU A CA 1
ATOM 1813 C C . GLU A 1 240 ? 23.688 6.746 19.391 1 98.38 240 GLU A C 1
ATOM 1815 O O . GLU A 1 240 ? 24.5 5.836 19.281 1 98.38 240 GLU A O 1
ATOM 1820 N N . ARG A 1 241 ? 23.297 7.238 20.516 1 98.69 241 ARG A N 1
ATOM 1821 C CA . ARG A 1 241 ? 23.828 6.707 21.766 1 98.69 241 ARG A CA 1
ATOM 1822 C C . ARG A 1 241 ? 23.562 5.211 21.891 1 98.69 241 ARG A C 1
ATOM 1824 O O . ARG A 1 241 ? 24.375 4.469 22.438 1 98.69 241 ARG A O 1
ATOM 1831 N N . TYR A 1 242 ? 22.484 4.77 21.359 1 98.75 242 TYR A N 1
ATOM 1832 C CA . TYR A 1 242 ? 22.078 3.389 21.578 1 98.75 242 TYR A CA 1
ATOM 1833 C C . TYR A 1 242 ? 22.125 2.598 20.281 1 98.75 242 TYR A C 1
ATOM 1835 O O . TYR A 1 242 ? 21.688 1.445 20.219 1 98.75 242 TYR A O 1
ATOM 1843 N N . GLY A 1 243 ? 22.609 3.197 19.234 1 98.56 243 GLY A N 1
ATOM 1844 C CA . GLY A 1 243 ? 22.75 2.523 17.953 1 98.56 243 GLY A CA 1
ATOM 1845 C C . GLY A 1 243 ? 21.453 2.371 17.203 1 98.56 243 GLY A C 1
ATOM 1846 O O . GLY A 1 243 ? 21.359 1.588 16.25 1 98.56 243 GLY A O 1
ATOM 1847 N N . ALA A 1 244 ? 20.391 3.027 17.625 1 98.94 244 ALA A N 1
ATOM 1848 C CA . ALA A 1 244 ? 19.094 2.977 16.938 1 98.94 244 ALA A CA 1
ATOM 1849 C C . ALA A 1 244 ? 19.062 3.914 15.742 1 98.94 244 ALA A C 1
ATOM 1851 O O . ALA A 1 244 ? 19.875 4.844 15.648 1 98.94 244 ALA A O 1
ATOM 1852 N N . LEU A 1 245 ? 18.203 3.648 14.781 1 98.94 245 LEU A N 1
ATOM 1853 C CA . LEU A 1 245 ? 18.062 4.469 13.578 1 98.94 245 LEU A CA 1
ATOM 1854 C C . LEU A 1 245 ? 17.062 5.594 13.805 1 98.94 245 LEU A C 1
ATOM 1856 O O . LEU A 1 245 ? 16.219 5.512 14.695 1 98.94 245 LEU A O 1
ATOM 1860 N N . LEU A 1 246 ? 17.219 6.656 13.055 1 98.94 246 LEU A N 1
ATOM 1861 C CA . LEU A 1 246 ? 16.234 7.727 12.969 1 98.94 246 LEU A CA 1
ATOM 1862 C C . LEU A 1 246 ? 15.461 7.652 11.648 1 98.94 246 LEU A C 1
ATOM 1864 O O . LEU A 1 246 ? 16.047 7.762 10.578 1 98.94 246 LEU A O 1
ATOM 1868 N N . ILE A 1 247 ? 14.18 7.426 11.719 1 98.94 247 ILE A N 1
ATOM 1869 C CA . ILE A 1 247 ? 13.289 7.449 10.57 1 98.94 247 ILE A CA 1
ATOM 1870 C C . ILE A 1 247 ? 12.461 8.734 10.578 1 98.94 247 ILE A C 1
ATOM 1872 O O . ILE A 1 247 ? 11.711 8.992 11.523 1 98.94 247 ILE A O 1
ATOM 1876 N N . LEU A 1 248 ? 12.594 9.547 9.586 1 98.94 248 LEU A N 1
ATOM 1877 C CA . LEU A 1 248 ? 11.727 10.719 9.453 1 98.94 248 LEU A CA 1
ATOM 1878 C C . LEU A 1 248 ? 10.664 10.492 8.391 1 98.94 248 LEU A C 1
ATOM 1880 O O . LEU A 1 248 ? 10.984 10.273 7.219 1 98.94 248 LEU A O 1
ATOM 1884 N N . ASP A 1 249 ? 9.438 10.516 8.828 1 98.94 249 ASP A N 1
ATOM 1885 C CA . ASP A 1 249 ? 8.281 10.391 7.949 1 98.94 249 ASP A CA 1
ATOM 1886 C C . ASP A 1 249 ? 7.902 11.75 7.352 1 98.94 249 ASP A C 1
ATOM 1888 O O . ASP A 1 249 ? 7.227 12.547 7.996 1 98.94 249 ASP A O 1
ATOM 1892 N N . GLU A 1 250 ? 8.266 11.938 6.121 1 98.88 250 GLU A N 1
ATOM 1893 C CA . GLU A 1 250 ? 8.008 13.203 5.438 1 98.88 250 GLU A CA 1
ATOM 1894 C C . GLU A 1 250 ? 6.953 13.039 4.348 1 98.88 250 GLU A C 1
ATOM 1896 O O . GLU A 1 250 ? 6.949 13.781 3.363 1 98.88 250 GLU A O 1
ATOM 1901 N N . VAL A 1 251 ? 6.086 12.047 4.516 1 98.94 251 VAL A N 1
ATOM 1902 C CA . VAL A 1 251 ? 5.051 11.789 3.521 1 98.94 251 VAL A CA 1
ATOM 1903 C C . VAL A 1 251 ? 4.242 13.062 3.279 1 98.94 251 VAL A C 1
ATOM 1905 O O . VAL A 1 251 ? 3.971 13.43 2.133 1 98.94 251 VAL A O 1
ATOM 1908 N N . MET A 1 252 ? 3.881 13.75 4.309 1 98.62 252 MET A N 1
ATOM 1909 C CA . MET A 1 252 ? 3.045 14.938 4.172 1 98.62 252 MET A CA 1
ATOM 1910 C C . MET A 1 252 ? 3.896 16.203 4.176 1 98.62 252 MET A C 1
ATOM 1912 O O . MET A 1 252 ? 3.598 17.156 3.455 1 98.62 252 MET A O 1
ATOM 1916 N N . SER A 1 253 ? 4.953 16.25 4.957 1 98.56 253 SER A N 1
ATOM 1917 C CA . SER A 1 253 ? 5.703 17.469 5.223 1 98.56 253 SER A CA 1
ATOM 1918 C C . SER A 1 253 ? 6.832 17.656 4.211 1 98.56 253 SER A C 1
ATOM 1920 O O . SER A 1 253 ? 7.414 18.734 4.117 1 98.56 253 SER A O 1
ATOM 1922 N N . GLY A 1 254 ? 7.137 16.625 3.418 1 98.62 254 GLY A N 1
ATOM 1923 C CA . GLY A 1 254 ? 8.297 16.672 2.547 1 98.62 254 GLY A CA 1
ATOM 1924 C C . GLY A 1 254 ? 7.973 17.141 1.141 1 98.62 254 GLY A C 1
ATOM 1925 O O . GLY A 1 254 ? 6.941 17.781 0.918 1 98.62 254 GLY A O 1
ATOM 1926 N N . MET A 1 255 ? 8.961 16.984 0.307 1 98.88 255 MET A N 1
ATOM 1927 C CA . MET A 1 255 ? 8.883 17.266 -1.124 1 98.88 255 MET A CA 1
ATOM 1928 C C . MET A 1 255 ? 8.5 18.719 -1.376 1 98.88 255 MET A C 1
ATOM 1930 O O . MET A 1 255 ? 7.77 19.031 -2.318 1 98.88 255 MET A O 1
ATOM 1934 N N . GLY A 1 256 ? 8.906 19.641 -0.516 1 98.88 256 GLY A N 1
ATOM 1935 C CA . GLY A 1 256 ? 8.789 21.062 -0.756 1 98.88 256 GLY A CA 1
ATOM 1936 C C . GLY A 1 256 ? 7.738 21.734 0.112 1 98.88 256 GLY A C 1
ATOM 1937 O O . GLY A 1 256 ? 7.789 22.953 0.332 1 98.88 256 GLY A O 1
ATOM 1938 N N . ARG A 1 257 ? 6.793 20.984 0.7 1 98.94 257 ARG A N 1
ATOM 1939 C CA . ARG A 1 257 ? 5.598 21.469 1.382 1 98.94 257 ARG A CA 1
ATOM 1940 C C . ARG A 1 257 ? 5.957 22.5 2.457 1 98.94 257 ARG A C 1
ATOM 1942 O O . ARG A 1 257 ? 5.254 23.5 2.633 1 98.94 257 ARG A O 1
ATOM 1949 N N . CYS A 1 258 ? 7.129 22.312 3.111 1 98.75 258 CYS A N 1
ATOM 1950 C CA . CYS A 1 258 ? 7.488 23.109 4.273 1 98.75 258 CYS A CA 1
ATOM 1951 C C . CYS A 1 258 ? 8.594 24.109 3.934 1 98.75 258 CYS A C 1
ATOM 1953 O O . CYS A 1 258 ? 9.18 24.719 4.828 1 98.75 258 CYS A O 1
ATOM 1955 N N . GLY A 1 259 ? 8.938 24.25 2.645 1 98.56 259 GLY A N 1
ATOM 1956 C CA . GLY A 1 259 ? 9.844 25.328 2.262 1 98.56 259 GLY A CA 1
ATOM 1957 C C . GLY A 1 259 ? 11.172 24.828 1.728 1 98.56 259 GLY A C 1
ATOM 1958 O O . GLY A 1 259 ? 11.859 25.531 0.998 1 98.56 259 GLY A O 1
ATOM 1959 N N . THR A 1 260 ? 11.648 23.688 2.117 1 98.44 260 THR A N 1
ATOM 1960 C CA . THR A 1 260 ? 12.766 22.953 1.521 1 98.44 260 THR A CA 1
ATOM 1961 C C . THR A 1 260 ? 12.289 21.625 0.953 1 98.44 260 THR A C 1
ATOM 1963 O O . THR A 1 260 ? 11.219 21.141 1.313 1 98.44 260 THR A O 1
ATOM 1966 N N . LEU A 1 261 ? 13.023 21.094 0.009 1 98.56 261 LEU A N 1
ATOM 1967 C CA . LEU A 1 261 ? 12.57 19.859 -0.608 1 98.56 261 LEU A CA 1
ATOM 1968 C C . LEU A 1 261 ? 12.391 18.766 0.439 1 98.56 261 LEU A C 1
ATOM 1970 O O . LEU A 1 261 ? 11.383 18.047 0.429 1 98.56 261 LEU A O 1
ATOM 1974 N N . HIS A 1 262 ? 13.43 18.625 1.228 1 98.62 262 HIS A N 1
ATOM 1975 C CA . HIS A 1 262 ? 13.344 17.766 2.4 1 98.62 262 HIS A CA 1
ATOM 1976 C C . HIS A 1 262 ? 13.18 18.594 3.676 1 98.62 262 HIS A C 1
ATOM 1978 O O . HIS A 1 262 ? 13.961 19.5 3.936 1 98.62 262 HIS A O 1
ATOM 1984 N N . ALA A 1 263 ? 12.203 18.219 4.477 1 98.38 263 ALA A N 1
ATOM 1985 C CA . ALA A 1 263 ? 11.93 18.969 5.695 1 98.38 263 ALA A CA 1
ATOM 1986 C C . ALA A 1 263 ? 13.109 18.906 6.66 1 98.38 263 ALA A C 1
ATOM 1988 O O . ALA A 1 263 ? 13.398 19.859 7.371 1 98.38 263 ALA A O 1
ATOM 1989 N N . TRP A 1 264 ? 13.836 17.828 6.656 1 97.88 264 TRP A N 1
ATOM 1990 C CA . TRP A 1 264 ? 14.938 17.625 7.598 1 97.88 264 TRP A CA 1
ATOM 1991 C C . TRP A 1 264 ? 16.078 18.594 7.32 1 97.88 264 TRP A C 1
ATOM 1993 O O . TRP A 1 264 ? 16.953 18.797 8.164 1 97.88 264 TRP A O 1
ATOM 2003 N N . GLU A 1 265 ? 16.109 19.203 6.094 1 97.62 265 GLU A N 1
ATOM 2004 C CA . GLU A 1 265 ? 17.156 20.172 5.77 1 97.62 265 GLU A CA 1
ATOM 2005 C C . GLU A 1 265 ? 17.141 21.344 6.738 1 97.62 265 GLU A C 1
ATOM 2007 O O . GLU A 1 265 ? 18.156 22.016 6.93 1 97.62 265 GLU A O 1
ATOM 2012 N N . GLN A 1 266 ? 16.031 21.531 7.34 1 97.25 266 GLN A N 1
ATOM 2013 C CA . GLN A 1 266 ? 15.859 22.656 8.234 1 97.25 266 GLN A CA 1
ATOM 2014 C C . GLN A 1 266 ? 16.188 22.281 9.68 1 97.25 266 GLN A C 1
ATOM 2016 O O . GLN A 1 266 ? 16.188 23.141 10.57 1 97.25 266 GLN A O 1
ATOM 2021 N N . GLU A 1 267 ? 16.453 21.016 10.016 1 95.75 267 GLU A N 1
ATOM 2022 C CA . GLU A 1 267 ? 16.625 20.5 11.375 1 95.75 267 GLU A CA 1
ATOM 2023 C C . GLU A 1 267 ? 18.078 20.156 11.648 1 95.75 267 GLU A C 1
ATOM 2025 O O . GLU A 1 267 ? 18.438 19.75 12.758 1 95.75 267 GLU A O 1
ATOM 2030 N N . ASP A 1 268 ? 19.016 20.391 10.773 1 87 268 ASP A N 1
ATOM 2031 C CA . ASP A 1 268 ? 20.453 20.094 10.898 1 87 268 ASP A CA 1
ATOM 2032 C C . ASP A 1 268 ? 20.688 18.609 11.172 1 87 268 ASP A C 1
ATOM 2034 O O . ASP A 1 268 ? 21.516 18.266 12.008 1 87 268 ASP A O 1
ATOM 2038 N N . VAL A 1 269 ? 19.844 17.766 10.773 1 96.19 269 VAL A N 1
ATOM 2039 C CA . VAL A 1 269 ? 20.031 16.328 10.898 1 96.19 269 VAL A CA 1
ATOM 2040 C C . VAL A 1 269 ? 19.734 15.648 9.562 1 96.19 269 VAL A C 1
ATOM 2042 O O . VAL A 1 269 ? 19 16.188 8.734 1 96.19 269 VAL A O 1
ATOM 2045 N N . ILE A 1 270 ? 20.375 14.562 9.289 1 97.62 270 ILE A N 1
ATOM 2046 C CA . ILE A 1 270 ? 20.078 13.648 8.195 1 97.62 270 ILE A CA 1
ATOM 2047 C C . ILE A 1 270 ? 19.516 12.344 8.75 1 97.62 270 ILE A C 1
ATOM 2049 O O . ILE A 1 270 ? 20.141 11.695 9.594 1 97.62 270 ILE A O 1
ATOM 2053 N N . PRO A 1 271 ? 18.312 11.984 8.406 1 98.81 271 PRO A N 1
ATOM 2054 C CA . PRO A 1 271 ? 17.781 10.711 8.891 1 98.81 271 PRO A CA 1
ATOM 2055 C C . PRO A 1 271 ? 18.469 9.508 8.266 1 98.81 271 PRO A C 1
ATOM 2057 O O . PRO A 1 271 ? 19.172 9.641 7.262 1 98.81 271 PRO A O 1
ATOM 2060 N N . ASP A 1 272 ? 18.297 8.344 8.898 1 98.88 272 ASP A N 1
ATOM 2061 C CA . ASP A 1 272 ? 18.781 7.094 8.305 1 98.88 272 ASP A CA 1
ATOM 2062 C C . ASP A 1 272 ? 17.828 6.609 7.211 1 98.88 272 ASP A C 1
ATOM 2064 O O . ASP A 1 272 ? 18.25 5.98 6.242 1 98.88 272 ASP A O 1
ATOM 2068 N N . LEU A 1 273 ? 16.578 6.809 7.426 1 98.94 273 LEU A N 1
ATOM 2069 C CA . LEU A 1 273 ? 15.5 6.5 6.488 1 98.94 273 LEU A CA 1
ATOM 2070 C C . LEU A 1 273 ? 14.508 7.652 6.406 1 98.94 273 LEU A C 1
ATOM 2072 O O . LEU A 1 273 ? 14.188 8.273 7.422 1 98.94 273 LEU A O 1
ATOM 2076 N N . GLN A 1 274 ? 14.055 7.953 5.191 1 98.94 274 GLN A N 1
ATOM 2077 C CA . GLN A 1 274 ? 13.07 9 4.965 1 98.94 274 GLN A CA 1
ATOM 2078 C C . GLN A 1 274 ? 11.93 8.508 4.074 1 98.94 274 GLN A C 1
ATOM 2080 O O . GLN A 1 274 ? 12.164 8.062 2.949 1 98.94 274 GLN A O 1
ATOM 2085 N N . THR A 1 275 ? 10.734 8.516 4.582 1 98.94 275 THR A N 1
ATOM 2086 C CA . THR A 1 275 ? 9.594 8.227 3.727 1 98.94 275 THR A CA 1
ATOM 2087 C C . THR A 1 275 ? 9.086 9.5 3.055 1 98.94 275 THR A C 1
ATOM 2089 O O . THR A 1 275 ? 9.117 10.578 3.652 1 98.94 275 THR A O 1
ATOM 2092 N N . ILE A 1 276 ? 8.68 9.422 1.821 1 98.94 276 ILE A N 1
ATOM 2093 C CA . ILE A 1 276 ? 8.148 10.547 1.054 1 98.94 276 ILE A CA 1
ATOM 2094 C C . ILE A 1 276 ? 6.879 10.117 0.324 1 98.94 276 ILE A C 1
ATOM 2096 O O . ILE A 1 276 ? 6.629 8.922 0.15 1 98.94 276 ILE A O 1
ATOM 2100 N N . GLY A 1 277 ? 6.051 10.961 -0.06 1 98.81 277 GLY A N 1
ATOM 2101 C CA . GLY A 1 277 ? 4.809 10.742 -0.783 1 98.81 277 GLY A CA 1
ATOM 2102 C C . GLY A 1 277 ? 4.102 12.039 -1.156 1 98.81 277 GLY A C 1
ATOM 2103 O O . GLY A 1 277 ? 4.75 13.023 -1.521 1 98.81 277 GLY A O 1
ATOM 2104 N N . LYS A 1 278 ? 2.826 12.031 -1.291 1 98.69 278 LYS A N 1
ATOM 2105 C CA . LYS A 1 278 ? 1.937 13.164 -1.509 1 98.69 278 LYS A CA 1
ATOM 2106 C C . LYS A 1 278 ? 2.553 14.164 -2.482 1 98.69 278 LYS A C 1
ATOM 2108 O O . LYS A 1 278 ? 2.533 13.953 -3.695 1 98.69 278 LYS A O 1
ATOM 2113 N N . GLY A 1 279 ? 3.33 15.141 -2.051 1 98.81 279 GLY A N 1
ATOM 2114 C CA . GLY A 1 279 ? 3.973 16.125 -2.91 1 98.81 279 GLY A CA 1
ATOM 2115 C C . GLY A 1 279 ? 4.953 15.508 -3.891 1 98.81 279 GLY A C 1
ATOM 2116 O O . GLY A 1 279 ? 5.371 16.156 -4.852 1 98.81 279 GLY A O 1
ATOM 2117 N N . LEU A 1 280 ? 5.277 14.25 -3.709 1 98.94 280 LEU A N 1
ATOM 2118 C CA . LEU A 1 280 ? 6.16 13.531 -4.621 1 98.94 280 LEU A CA 1
ATOM 2119 C C . LEU A 1 280 ? 5.547 13.445 -6.016 1 98.94 280 LEU A C 1
ATOM 2121 O O . LEU A 1 280 ? 6.203 13.758 -7.012 1 98.94 280 LEU A O 1
ATOM 2125 N N . GLY A 1 281 ? 4.34 12.992 -6.051 1 98.75 281 GLY A N 1
ATOM 2126 C CA . GLY A 1 281 ? 3.664 12.812 -7.324 1 98.75 281 GLY A CA 1
ATOM 2127 C C . GLY A 1 281 ? 2.564 13.828 -7.566 1 98.75 281 GLY A C 1
ATOM 2128 O O . GLY A 1 281 ? 2.014 13.906 -8.664 1 98.75 281 GLY A O 1
ATOM 2129 N N . GLY A 1 282 ? 2.18 14.617 -6.539 1 98.75 282 GLY A N 1
ATOM 2130 C CA . GLY A 1 282 ? 1.224 15.703 -6.68 1 98.75 282 GLY A CA 1
ATOM 2131 C C . GLY A 1 282 ? -0.189 15.227 -6.957 1 98.75 282 GLY A C 1
ATOM 2132 O O . GLY A 1 282 ? -1.02 15.984 -7.461 1 98.75 282 GLY A O 1
ATOM 2133 N N . GLY A 1 283 ? -0.445 13.953 -6.746 1 98.38 283 GLY A N 1
ATOM 2134 C CA . GLY A 1 283 ? -1.765 13.398 -6.996 1 98.38 283 GLY A CA 1
ATOM 2135 C C . GLY A 1 283 ? -1.926 12.852 -8.398 1 98.38 283 GLY A C 1
ATOM 2136 O O . GLY A 1 283 ? -2.896 12.148 -8.695 1 98.38 283 GLY A O 1
ATOM 2137 N N . TYR A 1 284 ? -0.97 13.023 -9.258 1 98.5 284 TYR A N 1
ATOM 2138 C CA . TYR A 1 284 ? -1.094 12.641 -10.656 1 98.5 284 TYR A CA 1
ATOM 2139 C C . TYR A 1 284 ? -0.923 11.141 -10.828 1 98.5 284 TYR A C 1
ATOM 2141 O O . TYR A 1 284 ? -1.273 10.586 -11.875 1 98.5 284 TYR A O 1
ATOM 2149 N N . ALA A 1 285 ? -0.4 10.469 -9.844 1 97.81 285 ALA A N 1
ATOM 2150 C CA . ALA A 1 285 ? -0.328 9.016 -9.758 1 97.81 285 ALA A CA 1
ATOM 2151 C C . ALA A 1 285 ? -0.15 8.562 -8.312 1 97.81 285 ALA A C 1
ATOM 2153 O O . ALA A 1 285 ? 0.382 9.305 -7.484 1 97.81 285 ALA A O 1
ATOM 2154 N N . PRO A 1 286 ? -0.714 7.348 -7.973 1 98.44 286 PRO A N 1
ATOM 2155 C CA . PRO A 1 286 ? -0.295 6.781 -6.688 1 98.44 286 PRO A CA 1
ATOM 2156 C C . PRO A 1 286 ? 1.204 6.5 -6.629 1 98.44 286 PRO A C 1
ATOM 2158 O O . PRO A 1 286 ? 1.716 5.691 -7.41 1 98.44 286 PRO A O 1
ATOM 2161 N N . VAL A 1 287 ? 1.943 7.203 -5.754 1 98.75 287 VAL A N 1
ATOM 2162 C CA . VAL A 1 287 ? 3.389 7.023 -5.676 1 98.75 287 VAL A CA 1
ATOM 2163 C C . VAL A 1 287 ? 3.9 7.512 -4.324 1 98.75 287 VAL A C 1
ATOM 2165 O O . VAL A 1 287 ? 3.391 8.492 -3.779 1 98.75 287 VAL A O 1
ATOM 2168 N N . SER A 1 288 ? 4.727 6.816 -3.732 1 98.81 288 SER A N 1
ATOM 2169 C CA . SER A 1 288 ? 5.496 7.117 -2.531 1 98.81 288 SER A CA 1
ATOM 2170 C C . SER A 1 288 ? 6.891 6.508 -2.6 1 98.81 288 SER A C 1
ATOM 2172 O O . SER A 1 288 ? 7.262 5.898 -3.607 1 98.81 288 SER A O 1
ATOM 2174 N N . GLY A 1 289 ? 7.699 6.77 -1.63 1 98.81 289 GLY A N 1
ATOM 2175 C CA . GLY A 1 289 ? 9.055 6.234 -1.681 1 98.81 289 GLY A CA 1
ATOM 2176 C C . GLY A 1 289 ? 9.734 6.207 -0.327 1 98.81 289 GLY A C 1
ATOM 2177 O O . GLY A 1 289 ? 9.234 6.793 0.636 1 98.81 289 GLY A O 1
ATOM 2178 N N . LEU A 1 290 ? 10.773 5.461 -0.241 1 98.94 290 LEU A N 1
ATOM 2179 C CA . LEU A 1 290 ? 11.68 5.371 0.895 1 98.94 290 LEU A CA 1
ATOM 2180 C C . LEU A 1 290 ? 13.109 5.695 0.472 1 98.94 290 LEU A C 1
ATOM 2182 O O . LEU A 1 290 ? 13.711 4.969 -0.326 1 98.94 290 LEU A O 1
ATOM 2186 N N . LEU A 1 291 ? 13.602 6.84 0.877 1 98.94 291 LEU A N 1
ATOM 2187 C CA . LEU A 1 291 ? 15.023 7.145 0.719 1 98.94 291 LEU A CA 1
ATOM 2188 C C . LEU A 1 291 ? 15.844 6.48 1.814 1 98.94 291 LEU A C 1
ATOM 2190 O O . LEU A 1 291 ? 15.43 6.449 2.977 1 98.94 291 LEU A O 1
ATOM 2194 N N . ILE A 1 292 ? 16.984 5.988 1.456 1 98.88 292 ILE A N 1
ATOM 2195 C CA . ILE A 1 292 ? 17.734 5.09 2.33 1 98.88 292 ILE A CA 1
ATOM 2196 C C . ILE A 1 292 ? 19.156 5.613 2.51 1 98.88 292 ILE A C 1
ATOM 2198 O O . ILE A 1 292 ? 19.859 5.863 1.529 1 98.88 292 ILE A O 1
ATOM 2202 N N . GLY A 1 293 ? 19.594 5.73 3.746 1 98.69 293 GLY A N 1
ATOM 2203 C CA . GLY A 1 293 ? 20.938 6.191 4.062 1 98.69 293 GLY A CA 1
ATOM 2204 C C . GLY A 1 293 ? 22.016 5.254 3.568 1 98.69 293 GLY A C 1
ATOM 2205 O O . GLY A 1 293 ? 21.828 4.039 3.541 1 98.69 293 GLY A O 1
ATOM 2206 N N . GLU A 1 294 ? 23.125 5.828 3.264 1 97 294 GLU A N 1
ATOM 2207 C CA . GLU A 1 294 ? 24.25 5.102 2.672 1 97 294 GLU A CA 1
ATOM 2208 C C . GLU A 1 294 ? 24.703 3.959 3.576 1 97 294 GLU A C 1
ATOM 2210 O O . GLU A 1 294 ? 25.047 2.879 3.094 1 97 294 GLU A O 1
ATOM 2215 N N . LYS A 1 295 ? 24.703 4.16 4.844 1 97.19 295 LYS A N 1
ATOM 2216 C CA . LYS A 1 295 ? 25.141 3.143 5.793 1 97.19 295 LYS A CA 1
ATOM 2217 C C . LYS A 1 295 ? 24.266 1.895 5.707 1 97.19 295 LYS A C 1
ATOM 2219 O O . LYS A 1 295 ? 24.766 0.772 5.816 1 97.19 295 LYS A O 1
ATOM 2224 N N . ILE A 1 296 ? 22.984 2.084 5.574 1 98.31 296 ILE A N 1
ATOM 2225 C CA . ILE A 1 296 ? 22.047 0.969 5.465 1 98.31 296 ILE A CA 1
ATOM 2226 C C . ILE A 1 296 ? 22.266 0.251 4.133 1 98.31 296 ILE A C 1
ATOM 2228 O O . ILE A 1 296 ? 22.281 -0.981 4.082 1 98.31 296 ILE A O 1
ATOM 2232 N N . VAL A 1 297 ? 22.438 1.009 3.037 1 96.81 297 VAL A N 1
ATOM 2233 C CA . VAL A 1 297 ? 22.672 0.45 1.709 1 96.81 297 VAL A CA 1
ATOM 2234 C C . VAL A 1 297 ? 23.938 -0.4 1.715 1 96.81 297 VAL A C 1
ATOM 2236 O O . VAL A 1 297 ? 23.938 -1.524 1.209 1 96.81 297 VAL A O 1
ATOM 2239 N N . GLN A 1 298 ? 24.984 0.086 2.297 1 96.38 298 GLN A N 1
ATOM 2240 C CA . GLN A 1 298 ? 26.266 -0.625 2.346 1 96.38 298 GLN A CA 1
ATOM 2241 C C . GLN A 1 298 ? 26.141 -1.916 3.152 1 96.38 298 GLN A C 1
ATOM 2243 O O . GLN A 1 298 ? 26.719 -2.939 2.785 1 96.38 298 GLN A O 1
ATOM 2248 N N . THR A 1 299 ? 25.422 -1.829 4.25 1 98 299 THR A N 1
ATOM 2249 C CA . THR A 1 299 ? 25.219 -3.006 5.09 1 98 299 THR A CA 1
ATOM 2250 C C . THR A 1 299 ? 24.469 -4.098 4.328 1 98 299 THR A C 1
ATOM 2252 O O . THR A 1 299 ? 24.844 -5.27 4.395 1 98 299 THR A O 1
ATOM 2255 N N . LEU A 1 300 ? 23.422 -3.697 3.598 1 96.56 300 LEU A N 1
ATOM 2256 C CA . LEU A 1 300 ? 22.703 -4.652 2.768 1 96.56 300 LEU A CA 1
ATOM 2257 C C . LEU A 1 300 ? 23.609 -5.25 1.702 1 96.56 300 LEU A C 1
ATOM 2259 O O . LEU A 1 300 ? 23.578 -6.457 1.456 1 96.56 300 LEU A O 1
ATOM 2263 N N . ASP A 1 301 ? 24.406 -4.406 1.096 1 95 301 ASP A N 1
ATOM 2264 C CA . ASP A 1 301 ? 25.297 -4.816 0.018 1 95 301 ASP A CA 1
ATOM 2265 C C . ASP A 1 301 ? 26.312 -5.855 0.506 1 95 301 ASP A C 1
ATOM 2267 O O . ASP A 1 301 ? 26.641 -6.797 -0.219 1 95 301 ASP A O 1
ATOM 2271 N N . LYS A 1 302 ? 26.828 -5.719 1.671 1 96.5 302 LYS A N 1
ATOM 2272 C CA . LYS A 1 302 ? 27.812 -6.613 2.252 1 96.5 302 LYS A CA 1
ATOM 2273 C C . LYS A 1 302 ? 27.156 -7.867 2.82 1 96.5 302 LYS A C 1
ATOM 2275 O O . LYS A 1 302 ? 27.844 -8.867 3.086 1 96.5 302 LYS A O 1
ATOM 2280 N N . GLY A 1 303 ? 25.828 -7.719 3.035 1 96.81 303 GLY A N 1
ATOM 2281 C CA . GLY A 1 303 ? 25.078 -8.859 3.529 1 96.81 303 GLY A CA 1
ATOM 2282 C C . GLY A 1 303 ? 24.406 -9.648 2.424 1 96.81 303 GLY A C 1
ATOM 2283 O O . GLY A 1 303 ? 25.078 -10.141 1.51 1 96.81 303 GLY A O 1
ATOM 2284 N N . THR A 1 304 ? 23.109 -9.758 2.414 1 95.12 304 THR A N 1
ATOM 2285 C CA . THR A 1 304 ? 22.359 -10.562 1.454 1 95.12 304 THR A CA 1
ATOM 2286 C C . THR A 1 304 ? 22.234 -9.828 0.122 1 95.12 304 THR A C 1
ATOM 2288 O O . THR A 1 304 ? 22.016 -10.453 -0.917 1 95.12 304 THR A O 1
ATOM 2291 N N . GLY A 1 305 ? 22.281 -8.469 0.168 1 95.69 305 GLY A N 1
ATOM 2292 C CA . GLY A 1 305 ? 22.078 -7.641 -1.01 1 95.69 305 GLY A CA 1
ATOM 2293 C C . GLY A 1 305 ? 20.625 -7.531 -1.422 1 95.69 305 GLY A C 1
ATOM 2294 O O . GLY A 1 305 ? 20.297 -6.895 -2.43 1 95.69 305 GLY A O 1
ATOM 2295 N N . VAL A 1 306 ? 19.734 -8.148 -0.659 1 96.25 306 VAL A N 1
ATOM 2296 C CA . VAL A 1 306 ? 18.328 -8.258 -1.035 1 96.25 306 VAL A CA 1
ATOM 2297 C C . VAL A 1 306 ? 17.453 -7.734 0.1 1 96.25 306 VAL A C 1
ATOM 2299 O O . VAL A 1 306 ? 17.516 -8.234 1.226 1 96.25 306 VAL A O 1
ATOM 2302 N N . PHE A 1 307 ? 16.703 -6.66 -0.165 1 97.5 307 PHE A N 1
ATOM 2303 C CA . PHE A 1 307 ? 15.648 -6.262 0.756 1 97.5 307 PHE A CA 1
ATOM 2304 C C . PHE A 1 307 ? 14.445 -7.191 0.634 1 97.5 307 PHE A C 1
ATOM 2306 O O . PHE A 1 307 ? 13.773 -7.207 -0.399 1 97.5 307 PHE A O 1
ATOM 2313 N N . ARG A 1 308 ? 14.156 -8.008 1.672 1 96.88 308 ARG A N 1
ATOM 2314 C CA . ARG A 1 308 ? 13.07 -8.984 1.642 1 96.88 308 ARG A CA 1
ATOM 2315 C C . ARG A 1 308 ? 11.711 -8.297 1.712 1 96.88 308 ARG A C 1
ATOM 2317 O O . ARG A 1 308 ? 10.93 -8.555 2.631 1 96.88 308 ARG A O 1
ATOM 2324 N N . HIS A 1 309 ? 11.461 -7.469 0.717 1 97.12 309 HIS A N 1
ATOM 2325 C CA . HIS A 1 309 ? 10.266 -6.633 0.643 1 97.12 309 HIS A CA 1
ATOM 2326 C C . HIS A 1 309 ? 9.938 -6.27 -0.801 1 97.12 309 HIS A C 1
ATOM 2328 O O . HIS A 1 309 ? 9.945 -5.09 -1.167 1 97.12 309 HIS A O 1
ATOM 2334 N N . GLY A 1 310 ? 9.508 -7.195 -1.603 1 95.06 310 GLY A N 1
ATOM 2335 C CA . GLY A 1 310 ? 9.148 -6.953 -2.99 1 95.06 310 GLY A CA 1
ATOM 2336 C C . GLY A 1 310 ? 7.664 -6.727 -3.193 1 95.06 310 GLY A C 1
ATOM 2337 O O . GLY A 1 310 ? 6.84 -7.398 -2.57 1 95.06 310 GLY A O 1
ATOM 2338 N N . GLN A 1 311 ? 7.34 -5.691 -4.008 1 96.81 311 GLN A N 1
ATOM 2339 C CA . GLN A 1 311 ? 5.941 -5.43 -4.332 1 96.81 311 GLN A CA 1
ATOM 2340 C C . GLN A 1 311 ? 5.711 -5.461 -5.844 1 96.81 311 GLN A C 1
ATOM 2342 O O . GLN A 1 311 ? 6.613 -5.137 -6.617 1 96.81 311 GLN A O 1
ATOM 2347 N N . THR A 1 312 ? 4.488 -5.777 -6.184 1 97.5 312 THR A N 1
ATOM 2348 C CA . THR A 1 312 ? 4.078 -5.938 -7.574 1 97.5 312 THR A CA 1
ATOM 2349 C C . THR A 1 312 ? 4.316 -4.648 -8.359 1 97.5 312 THR A C 1
ATOM 2351 O O . THR A 1 312 ? 4.809 -4.688 -9.484 1 97.5 312 THR A O 1
ATOM 2354 N N . TYR A 1 313 ? 4.09 -3.527 -7.797 1 97.81 313 TYR A N 1
ATOM 2355 C CA . TYR A 1 313 ? 4.09 -2.273 -8.547 1 97.81 313 TYR A CA 1
ATOM 2356 C C . TYR A 1 313 ? 5.273 -1.4 -8.141 1 97.81 313 TYR A C 1
ATOM 2358 O O . TYR A 1 313 ? 5.281 -0.195 -8.406 1 97.81 313 TYR A O 1
ATOM 2366 N N . GLN A 1 314 ? 6.285 -1.964 -7.379 1 97.75 314 GLN A N 1
ATOM 2367 C CA . GLN A 1 314 ? 7.477 -1.185 -7.062 1 97.75 314 GLN A CA 1
ATOM 2368 C C . GLN A 1 314 ? 8.148 -0.675 -8.336 1 97.75 314 GLN A C 1
ATOM 2370 O O . GLN A 1 314 ? 8.273 -1.409 -9.312 1 97.75 314 GLN A O 1
ATOM 2375 N N . GLY A 1 315 ? 8.461 0.575 -8.367 1 97.94 315 GLY A N 1
ATOM 2376 C CA . GLY A 1 315 ? 9.109 1.177 -9.523 1 97.94 315 GLY A CA 1
ATOM 2377 C C . GLY A 1 315 ? 8.188 1.296 -10.727 1 97.94 315 GLY A C 1
ATOM 2378 O O . GLY A 1 315 ? 8.656 1.335 -11.867 1 97.94 315 GLY A O 1
ATOM 2379 N N . HIS A 1 316 ? 6.887 1.319 -10.562 1 98.5 316 HIS A N 1
ATOM 2380 C CA . HIS A 1 316 ? 5.945 1.388 -11.672 1 98.5 316 HIS A CA 1
ATOM 2381 C C . HIS A 1 316 ? 6.273 2.553 -12.602 1 98.5 316 HIS A C 1
ATOM 2383 O O . HIS A 1 316 ? 6.32 3.705 -12.172 1 98.5 316 HIS A O 1
ATOM 2389 N N . PRO A 1 317 ? 6.402 2.318 -13.852 1 98.38 317 PRO A N 1
ATOM 2390 C CA . PRO A 1 317 ? 6.945 3.324 -14.773 1 98.38 317 PRO A CA 1
ATOM 2391 C C . PRO A 1 317 ? 6.078 4.578 -14.859 1 98.38 317 PRO A C 1
ATOM 2393 O O . PRO A 1 317 ? 6.602 5.695 -14.828 1 98.38 317 PRO A O 1
ATOM 2396 N N . ILE A 1 318 ? 4.805 4.465 -14.93 1 98.31 318 ILE A N 1
ATOM 2397 C CA . ILE A 1 318 ? 3.912 5.609 -15.062 1 98.31 318 ILE A CA 1
ATOM 2398 C C . ILE A 1 318 ? 3.943 6.445 -13.789 1 98.31 318 ILE A C 1
ATOM 2400 O O . ILE A 1 318 ? 3.965 7.68 -13.844 1 98.31 318 ILE A O 1
ATOM 2404 N N . SER A 1 319 ? 3.916 5.777 -12.633 1 98.75 319 SER A N 1
ATOM 2405 C CA . SER A 1 319 ? 4.023 6.473 -11.352 1 98.75 319 SER A CA 1
ATOM 2406 C C . SER A 1 319 ? 5.34 7.238 -11.25 1 98.75 319 SER A C 1
ATOM 2408 O O . SER A 1 319 ? 5.367 8.383 -10.789 1 98.75 319 SER A O 1
ATOM 2410 N N . CYS A 1 320 ? 6.426 6.586 -11.695 1 98.88 320 CYS A N 1
ATOM 2411 C CA . CYS A 1 320 ? 7.738 7.219 -11.656 1 98.88 320 CYS A CA 1
ATOM 2412 C C . CYS A 1 320 ? 7.785 8.422 -12.594 1 98.88 320 CYS A C 1
ATOM 2414 O O . CYS A 1 320 ? 8.383 9.445 -12.258 1 98.88 320 CYS A O 1
ATOM 2416 N N . ALA A 1 321 ? 7.16 8.297 -13.75 1 98.88 321 ALA A N 1
ATOM 2417 C CA . ALA A 1 321 ? 7.133 9.391 -14.711 1 98.88 321 ALA A CA 1
ATOM 2418 C C . ALA A 1 321 ? 6.387 10.594 -14.141 1 98.88 321 ALA A C 1
ATOM 2420 O O . ALA A 1 321 ? 6.824 11.742 -14.297 1 98.88 321 ALA A O 1
ATOM 2421 N N . ALA A 1 322 ? 5.234 10.336 -13.539 1 98.81 322 ALA A N 1
ATOM 2422 C CA . ALA A 1 322 ? 4.457 11.406 -12.922 1 98.81 322 ALA A CA 1
ATOM 2423 C C . ALA A 1 322 ? 5.262 12.109 -11.828 1 98.81 322 ALA A C 1
ATOM 2425 O O . ALA A 1 322 ? 5.332 13.336 -11.797 1 98.81 322 ALA A O 1
ATOM 2426 N N . ALA A 1 323 ? 5.867 11.312 -10.961 1 98.94 323 ALA A N 1
ATOM 2427 C CA . ALA A 1 323 ? 6.641 11.859 -9.852 1 98.94 323 ALA A CA 1
ATOM 2428 C C . ALA A 1 323 ? 7.828 12.68 -10.352 1 98.94 323 ALA A C 1
ATOM 2430 O O . ALA A 1 323 ? 8.102 13.766 -9.844 1 98.94 323 ALA A O 1
ATOM 2431 N N . LEU A 1 324 ? 8.547 12.117 -11.352 1 98.94 324 LEU A N 1
ATOM 2432 C CA . LEU A 1 324 ? 9.695 12.82 -11.914 1 98.94 324 LEU A CA 1
ATOM 2433 C C . LEU A 1 324 ? 9.273 14.164 -12.5 1 98.94 324 LEU A C 1
ATOM 2435 O O . LEU A 1 324 ? 9.945 15.18 -12.281 1 98.94 324 LEU A O 1
ATOM 2439 N N . ALA A 1 325 ? 8.18 14.125 -13.25 1 98.94 325 ALA A N 1
ATOM 2440 C CA . ALA A 1 325 ? 7.695 15.352 -13.875 1 98.94 325 ALA A CA 1
ATOM 2441 C C . ALA A 1 325 ? 7.34 16.406 -12.82 1 98.94 325 ALA A C 1
ATOM 2443 O O . ALA A 1 325 ? 7.66 17.578 -12.977 1 98.94 325 ALA A O 1
ATOM 2444 N N . VAL A 1 326 ? 6.676 16 -11.758 1 98.94 326 VAL A N 1
ATOM 2445 C CA . VAL A 1 326 ? 6.301 16.922 -10.68 1 98.94 326 VAL A CA 1
ATOM 2446 C C . VAL A 1 326 ? 7.555 17.516 -10.047 1 98.94 326 VAL A C 1
ATOM 2448 O O . VAL A 1 326 ? 7.637 18.734 -9.844 1 98.94 326 VAL A O 1
ATOM 2451 N N . GLN A 1 327 ? 8.492 16.672 -9.719 1 98.94 327 GLN A N 1
ATOM 2452 C CA . GLN A 1 327 ? 9.719 17.125 -9.07 1 98.94 327 GLN A CA 1
ATOM 2453 C C . GLN A 1 327 ? 10.508 18.062 -9.984 1 98.94 327 GLN A C 1
ATOM 2455 O O . GLN A 1 327 ? 11.094 19.047 -9.516 1 98.94 327 GLN A O 1
ATOM 2460 N N . LYS A 1 328 ? 10.555 17.766 -11.266 1 98.88 328 LYS A N 1
ATOM 2461 C CA . LYS A 1 328 ? 11.227 18.656 -12.219 1 98.88 328 LYS A CA 1
ATOM 2462 C C . LYS A 1 328 ? 10.523 20 -12.305 1 98.88 328 LYS A C 1
ATOM 2464 O O . LYS A 1 328 ? 11.188 21.047 -12.414 1 98.88 328 LYS A O 1
ATOM 2469 N N . VAL A 1 329 ? 9.195 20.016 -12.297 1 98.88 329 VAL A N 1
ATOM 2470 C CA . VAL A 1 329 ? 8.438 21.266 -12.328 1 98.88 329 VAL A CA 1
ATOM 2471 C C . VAL A 1 329 ? 8.781 22.094 -11.102 1 98.88 329 VAL A C 1
ATOM 2473 O O . VAL A 1 329 ? 9 23.312 -11.211 1 98.88 329 VAL A O 1
ATOM 2476 N N . ILE A 1 330 ? 8.828 21.484 -9.922 1 98.88 330 ILE A N 1
ATOM 2477 C CA . ILE A 1 330 ? 9.148 22.188 -8.688 1 98.88 330 ILE A CA 1
ATOM 2478 C C . ILE A 1 330 ? 10.508 22.875 -8.82 1 98.88 330 ILE A C 1
ATOM 2480 O O . ILE A 1 330 ? 10.664 24.031 -8.43 1 98.88 330 ILE A O 1
ATOM 2484 N N . GLN A 1 331 ? 11.422 22.156 -9.391 1 98.56 331 GLN A N 1
ATOM 2485 C CA . GLN A 1 331 ? 12.766 22.688 -9.57 1 98.56 331 GLN A CA 1
ATOM 2486 C C . GLN A 1 331 ? 12.797 23.781 -10.641 1 98.56 331 GLN A C 1
ATOM 2488 O O . GLN A 1 331 ? 13.289 24.875 -10.406 1 98.56 331 GLN A O 1
ATOM 2493 N N . GLU A 1 332 ? 12.25 23.516 -11.82 1 98.5 332 GLU A N 1
ATOM 2494 C CA . GLU A 1 332 ? 12.359 24.375 -12.992 1 98.5 332 GLU A CA 1
ATOM 2495 C C . GLU A 1 332 ? 11.594 25.672 -12.805 1 98.5 332 GLU A C 1
ATOM 2497 O O . GLU A 1 332 ? 11.992 26.719 -13.32 1 98.5 332 GLU A O 1
ATOM 2502 N N . GLU A 1 333 ? 10.508 25.594 -12.047 1 98.38 333 GLU A N 1
ATOM 2503 C CA . GLU A 1 333 ? 9.672 26.781 -11.852 1 98.38 333 GLU A CA 1
ATOM 2504 C C . GLU A 1 333 ? 9.992 27.469 -10.531 1 98.38 333 GLU A C 1
ATOM 2506 O O . GLU A 1 333 ? 9.273 28.375 -10.102 1 98.38 333 GLU A O 1
ATOM 2511 N N . ASN A 1 334 ? 11.047 27.078 -9.867 1 98.44 334 ASN A N 1
ATOM 2512 C CA . ASN A 1 334 ? 11.539 27.656 -8.617 1 98.44 334 ASN A CA 1
ATOM 2513 C C . ASN A 1 334 ? 10.438 27.734 -7.566 1 98.44 334 ASN A C 1
ATOM 2515 O O . ASN A 1 334 ? 10.227 28.797 -6.973 1 98.44 334 ASN A O 1
ATOM 2519 N N . LEU A 1 335 ? 9.742 26.672 -7.395 1 98.88 335 LEU A N 1
ATOM 2520 C CA . LEU A 1 335 ? 8.555 26.703 -6.551 1 98.88 335 LEU A CA 1
ATOM 2521 C C . LEU A 1 335 ? 8.93 26.688 -5.074 1 98.88 335 LEU A C 1
ATOM 2523 O O . LEU A 1 335 ? 8.164 27.141 -4.227 1 98.88 335 LEU A O 1
ATOM 2527 N N . LEU A 1 336 ? 10.117 26.188 -4.703 1 98.81 336 LEU A N 1
ATOM 2528 C CA . LEU A 1 336 ? 10.547 26.234 -3.312 1 98.81 336 LEU A CA 1
ATOM 2529 C C . LEU A 1 336 ? 10.641 27.672 -2.82 1 98.81 336 LEU A C 1
ATOM 2531 O O . LEU A 1 336 ? 10.281 27.969 -1.678 1 98.81 336 LEU A O 1
ATOM 2535 N N . GLU A 1 337 ? 11.141 28.5 -3.645 1 98.75 337 GLU A N 1
ATOM 2536 C CA . GLU A 1 337 ? 11.18 29.922 -3.295 1 98.75 337 GLU A CA 1
ATOM 2537 C C . GLU A 1 337 ? 9.773 30.469 -3.1 1 98.75 337 GLU A C 1
ATOM 2539 O O . GLU A 1 337 ? 9.516 31.219 -2.15 1 98.75 337 GLU A O 1
ATOM 2544 N N . ASN A 1 338 ? 8.883 30.125 -4.004 1 98.88 338 ASN A N 1
ATOM 2545 C CA . ASN A 1 338 ? 7.504 30.578 -3.875 1 98.88 338 ASN A CA 1
ATOM 2546 C C . ASN A 1 338 ? 6.863 30.078 -2.584 1 98.88 338 ASN A C 1
ATOM 2548 O O . ASN A 1 338 ? 6.125 30.812 -1.927 1 98.88 338 ASN A O 1
ATOM 2552 N N . ILE A 1 339 ? 7.121 28.859 -2.207 1 98.88 339 ILE A N 1
ATOM 2553 C CA . ILE A 1 339 ? 6.586 28.281 -0.98 1 98.88 339 ILE A CA 1
ATOM 2554 C C . ILE A 1 339 ? 7.043 29.094 0.223 1 98.88 339 ILE A C 1
ATOM 2556 O O . ILE A 1 339 ? 6.246 29.391 1.116 1 98.88 339 ILE A O 1
ATOM 2560 N N . ARG A 1 340 ? 8.297 29.438 0.273 1 98.75 340 ARG A N 1
ATOM 2561 C CA . ARG A 1 340 ? 8.836 30.219 1.388 1 98.75 340 ARG A CA 1
ATOM 2562 C C . ARG A 1 340 ? 8.195 31.609 1.448 1 98.75 340 ARG A C 1
ATOM 2564 O O . ARG A 1 340 ? 7.781 32.062 2.516 1 98.75 340 ARG A O 1
ATOM 2571 N N . ASN A 1 341 ? 8.094 32.25 0.316 1 98.81 341 ASN A N 1
ATOM 2572 C CA . ASN A 1 341 ? 7.535 33.594 0.263 1 98.81 341 ASN A CA 1
ATOM 2573 C C . ASN A 1 341 ? 6.043 33.594 0.583 1 98.81 341 ASN A C 1
ATOM 2575 O O . ASN A 1 341 ? 5.578 34.406 1.396 1 98.81 341 ASN A O 1
ATOM 2579 N N . MET A 1 342 ? 5.34 32.75 -0.115 1 98.88 342 MET A N 1
ATOM 2580 C CA . MET A 1 342 ? 3.895 32.688 0.069 1 98.88 342 MET A CA 1
ATOM 2581 C C . MET A 1 342 ? 3.543 32.125 1.445 1 98.88 342 MET A C 1
ATOM 2583 O O . MET A 1 342 ? 2.488 32.469 1.997 1 98.88 342 MET A O 1
ATOM 2587 N N . GLY A 1 343 ? 4.449 31.25 1.981 1 98.81 343 GLY A N 1
ATOM 2588 C CA . GLY A 1 343 ? 4.242 30.797 3.344 1 98.81 343 GLY A CA 1
ATOM 2589 C C . GLY A 1 343 ? 4.242 31.922 4.363 1 98.81 343 GLY A C 1
ATOM 2590 O O . GLY A 1 343 ? 3.389 31.953 5.254 1 98.81 343 GLY A O 1
ATOM 2591 N N . ILE A 1 344 ? 5.18 32.812 4.242 1 98.75 344 ILE A N 1
ATOM 2592 C CA . ILE A 1 344 ? 5.266 33.969 5.117 1 98.75 344 ILE A CA 1
ATOM 2593 C C . ILE A 1 344 ? 4.012 34.844 4.957 1 98.75 344 ILE A C 1
ATOM 2595 O O . ILE A 1 344 ? 3.438 35.281 5.945 1 98.75 344 ILE A O 1
ATOM 2599 N N . TYR A 1 345 ? 3.613 35 3.74 1 98.88 345 TYR A N 1
ATOM 2600 C CA . TYR A 1 345 ? 2.441 35.812 3.438 1 98.88 345 TYR A CA 1
ATOM 2601 C C . TYR A 1 345 ? 1.176 35.156 3.998 1 98.88 345 TYR A C 1
ATOM 2603 O O . TYR A 1 345 ? 0.346 35.844 4.605 1 98.88 345 TYR A O 1
ATOM 2611 N N . LEU A 1 346 ? 0.989 33.906 3.789 1 98.88 346 LEU A N 1
ATOM 2612 C CA . LEU A 1 346 ? -0.168 33.156 4.301 1 98.88 346 LEU A CA 1
ATOM 2613 C C . LEU A 1 346 ? -0.249 33.281 5.82 1 98.88 346 LEU A C 1
ATOM 2615 O O . LEU A 1 346 ? -1.327 33.5 6.375 1 98.88 346 LEU A O 1
ATOM 2619 N N . GLU A 1 347 ? 0.893 33.062 6.469 1 98.81 347 GLU A N 1
ATOM 2620 C CA . GLU A 1 347 ? 0.945 33.219 7.918 1 98.81 347 GLU A CA 1
ATOM 2621 C C . GLU A 1 347 ? 0.45 34.594 8.344 1 98.81 347 GLU A C 1
ATOM 2623 O O . GLU A 1 347 ? -0.395 34.719 9.234 1 98.81 347 GLU A O 1
ATOM 2628 N N . SER A 1 348 ? 1.033 35.562 7.734 1 98.81 348 SER A N 1
ATOM 2629 C CA . SER A 1 348 ? 0.698 36.969 8.086 1 98.81 348 SER A CA 1
ATOM 2630 C C . SER A 1 348 ? -0.788 37.219 7.879 1 98.81 348 SER A C 1
ATOM 2632 O O . SER A 1 348 ? -1.438 37.812 8.742 1 98.81 348 SER A O 1
ATOM 2634 N N . GLN A 1 349 ? -1.323 36.781 6.734 1 98.81 349 GLN A N 1
ATOM 2635 C CA . GLN A 1 349 ? -2.725 37.031 6.406 1 98.81 349 GLN A CA 1
ATOM 2636 C C . GLN A 1 349 ? -3.65 36.281 7.348 1 98.81 349 GLN A C 1
ATOM 2638 O O . GLN A 1 349 ? -4.68 36.812 7.773 1 98.81 349 GLN A O 1
ATOM 2643 N N . LEU A 1 350 ? -3.326 35.031 7.676 1 98.88 350 LEU A N 1
ATOM 2644 C CA . LEU A 1 350 ? -4.141 34.219 8.586 1 98.88 350 LEU A CA 1
ATOM 2645 C C . LEU A 1 350 ? -4.168 34.875 9.977 1 98.88 350 LEU A C 1
ATOM 2647 O O . LEU A 1 350 ? -5.238 35.031 10.57 1 98.88 350 LEU A O 1
ATOM 2651 N N . LYS A 1 351 ? -3.014 35.188 10.508 1 98.75 351 LYS A N 1
ATOM 2652 C CA . LYS A 1 351 ? -2.924 35.75 11.844 1 98.75 351 LYS A CA 1
ATOM 2653 C C . LYS A 1 351 ? -3.619 37.125 11.898 1 98.75 351 LYS A C 1
ATOM 2655 O O . LYS A 1 351 ? -4.27 37.438 12.891 1 98.75 351 LYS A O 1
ATOM 2660 N N . GLY A 1 352 ? -3.451 37.875 10.883 1 98.75 352 GLY A N 1
ATOM 2661 C CA . GLY A 1 352 ? -4.098 39.188 10.828 1 98.75 352 GLY A CA 1
ATOM 2662 C C . GLY A 1 352 ? -5.609 39.094 10.75 1 98.75 352 GLY A C 1
ATOM 2663 O O . GLY A 1 352 ? -6.32 39.906 11.344 1 98.75 352 GLY A O 1
ATOM 2664 N N . ARG A 1 353 ? -6.086 38.094 10.008 1 98.62 353 ARG A N 1
ATOM 2665 C CA . ARG A 1 353 ? -7.512 38.031 9.695 1 98.62 353 ARG A CA 1
ATOM 2666 C C . ARG A 1 353 ? -8.281 37.281 10.758 1 98.62 353 ARG A C 1
ATOM 2668 O O . ARG A 1 353 ? -9.414 37.625 11.094 1 98.62 353 ARG A O 1
ATOM 2675 N N . VAL A 1 354 ? -7.66 36.156 11.305 1 98.31 354 VAL A N 1
ATOM 2676 C CA . VAL A 1 354 ? -8.469 35.312 12.18 1 98.31 354 VAL A CA 1
ATOM 2677 C C . VAL A 1 354 ? -7.734 35.062 13.5 1 98.31 354 VAL A C 1
ATOM 2679 O O . VAL A 1 354 ? -8.258 34.406 14.406 1 98.31 354 VAL A O 1
ATOM 2682 N N . GLY A 1 355 ? -6.551 35.656 13.68 1 98 355 GLY A N 1
ATOM 2683 C CA . GLY A 1 355 ? -5.754 35.469 14.883 1 98 355 GLY A CA 1
ATOM 2684 C C . GLY A 1 355 ? -6.453 35.906 16.141 1 98 355 GLY A C 1
ATOM 2685 O O . GLY A 1 355 ? -6.25 35.344 17.219 1 98 355 GLY A O 1
ATOM 2686 N N . ASP A 1 356 ? -7.266 36.969 16.031 1 97 356 ASP A N 1
ATOM 2687 C CA . ASP A 1 356 ? -7.93 37.531 17.203 1 97 356 ASP A CA 1
ATOM 2688 C C . ASP A 1 356 ? -9.32 36.938 17.391 1 97 356 ASP A C 1
ATOM 2690 O O . ASP A 1 356 ? -10.031 37.281 18.328 1 97 356 ASP A O 1
ATOM 2694 N N . HIS A 1 357 ? -9.68 36.031 16.531 1 96.69 357 HIS A N 1
ATOM 2695 C CA . HIS A 1 357 ? -10.961 35.375 16.703 1 96.69 357 HIS A CA 1
ATOM 2696 C C . HIS A 1 357 ? -11.047 34.656 18.047 1 96.69 357 HIS A C 1
ATOM 2698 O O . HIS A 1 357 ? -10.109 33.969 18.438 1 96.69 357 HIS A O 1
ATOM 2704 N N . PRO A 1 358 ? -12.117 34.719 18.75 1 95.94 358 PRO A N 1
ATOM 2705 C CA . PRO A 1 358 ? -12.18 34.25 20.125 1 95.94 358 PRO A CA 1
ATOM 2706 C C . PRO A 1 358 ? -11.977 32.719 20.234 1 95.94 358 PRO A C 1
ATOM 2708 O O . PRO A 1 358 ? -11.539 32.219 21.266 1 95.94 358 PRO A O 1
ATOM 2711 N N . TYR A 1 359 ? -12.227 32.031 19.141 1 97.88 359 TYR A N 1
ATOM 2712 C CA . TYR A 1 359 ? -12.195 30.578 19.234 1 97.88 359 TYR A CA 1
ATOM 2713 C C . TYR A 1 359 ? -11.016 30.016 18.453 1 97.88 359 TYR A C 1
ATOM 2715 O O . TYR A 1 359 ? -10.922 28.797 18.266 1 97.88 359 TYR A O 1
ATOM 2723 N N . VAL A 1 360 ? -10.164 30.891 17.953 1 98.56 360 VAL A N 1
ATOM 2724 C CA . VAL A 1 360 ? -8.914 30.453 17.344 1 98.56 360 VAL A CA 1
ATOM 2725 C C . VAL A 1 360 ? -7.805 30.453 18.391 1 98.56 360 VAL A C 1
ATOM 2727 O O . VAL A 1 360 ? -7.391 31.516 18.875 1 98.56 360 VAL A O 1
ATOM 2730 N N . GLY A 1 361 ? -7.355 29.25 18.719 1 98.56 361 GLY A N 1
ATOM 2731 C CA . GLY A 1 361 ? -6.348 29.109 19.766 1 98.56 361 GLY A CA 1
ATOM 2732 C C . GLY A 1 361 ? -4.934 29.297 19.25 1 98.56 361 GLY A C 1
ATOM 2733 O O . GLY A 1 361 ? -4.117 29.969 19.875 1 98.56 361 GLY A O 1
ATOM 2734 N N . ASP A 1 362 ? -4.629 28.656 18.172 1 98.56 362 ASP A N 1
ATOM 2735 C CA . ASP A 1 362 ? -3.275 28.656 17.625 1 98.56 362 ASP A CA 1
ATOM 2736 C C . ASP A 1 362 ? -3.297 28.578 16.094 1 98.56 362 ASP A C 1
ATOM 2738 O O . ASP A 1 362 ? -4.168 27.922 15.516 1 98.56 362 ASP A O 1
ATOM 2742 N N . ILE A 1 363 ? -2.541 29.391 15.461 1 98.81 363 ILE A N 1
ATOM 2743 C CA . ILE A 1 363 ? -2.221 29.312 14.039 1 98.81 363 ILE A CA 1
ATOM 2744 C C . ILE A 1 363 ? -0.738 29 13.859 1 98.81 363 ILE A C 1
ATOM 2746 O O . ILE A 1 363 ? 0.127 29.766 14.297 1 98.81 363 ILE A O 1
ATOM 2750 N N . ARG A 1 364 ?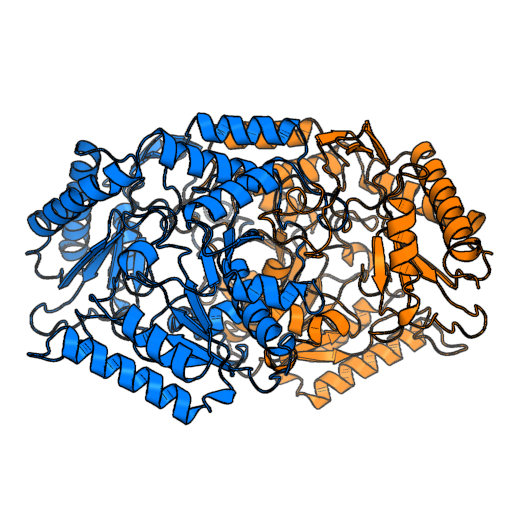 -0.461 27.859 13.273 1 98.62 364 ARG A N 1
ATOM 2751 C CA . ARG A 1 364 ? 0.923 27.406 13.195 1 98.62 364 ARG A CA 1
ATOM 2752 C C . ARG A 1 364 ? 1.188 26.703 11.867 1 98.62 364 ARG A C 1
ATOM 2754 O O . ARG A 1 364 ? 0.254 26.266 11.195 1 98.62 364 ARG A O 1
ATOM 2761 N N . GLY A 1 365 ? 2.496 26.609 11.492 1 98.31 365 GLY A N 1
ATOM 2762 C CA . GLY A 1 365 ? 2.875 25.891 10.289 1 98.31 365 GLY A CA 1
ATOM 2763 C C . GLY A 1 365 ? 4.242 26.281 9.766 1 98.31 365 GLY A C 1
ATOM 2764 O O . GLY A 1 365 ? 5.031 26.906 10.477 1 98.31 365 GLY A O 1
ATOM 2765 N N . LYS A 1 366 ? 4.566 25.734 8.648 1 98.12 366 LYS A N 1
ATOM 2766 C CA . LYS A 1 366 ? 5.801 25.984 7.906 1 98.12 366 LYS A CA 1
ATOM 2767 C C . LYS A 1 366 ? 5.562 25.938 6.402 1 98.12 366 LYS A C 1
ATOM 2769 O O . LYS A 1 366 ? 4.871 25.031 5.91 1 98.12 366 LYS A O 1
ATOM 2774 N N . GLY A 1 367 ? 6.156 26.922 5.645 1 98.69 367 GLY A N 1
ATOM 2775 C CA . GLY A 1 367 ? 5.895 26.953 4.215 1 98.69 367 GLY A CA 1
ATOM 2776 C C . GLY A 1 367 ? 4.422 27.094 3.881 1 98.69 367 GLY A C 1
ATOM 2777 O O . GLY A 1 367 ? 3.756 28 4.387 1 98.69 367 GLY A O 1
ATOM 2778 N N . LEU A 1 368 ? 3.895 26.234 3.059 1 98.94 368 LEU A N 1
ATOM 2779 C CA . LEU A 1 368 ? 2.482 26.234 2.695 1 98.94 368 LEU A CA 1
ATOM 2780 C C . LEU A 1 368 ? 1.756 25.047 3.326 1 98.94 368 LEU A C 1
ATOM 2782 O O . LEU A 1 368 ? 1.028 24.328 2.643 1 98.94 368 LEU A O 1
ATOM 2786 N N . PHE A 1 369 ? 2.043 24.891 4.578 1 98.88 369 PHE A N 1
ATOM 2787 C CA . PHE A 1 369 ? 1.45 23.875 5.438 1 98.88 369 PHE A CA 1
ATOM 2788 C C . PHE A 1 369 ? 1.049 24.469 6.781 1 98.88 369 PHE A C 1
ATOM 2790 O O . PHE A 1 369 ? 1.872 24.547 7.695 1 98.88 369 PHE A O 1
ATOM 2797 N N . TRP A 1 370 ? -0.26 24.828 6.938 1 98.88 370 TRP A N 1
ATOM 2798 C CA . TRP A 1 370 ? -0.663 25.609 8.102 1 98.88 370 TRP A CA 1
ATOM 2799 C C . TRP A 1 370 ? -1.908 25.016 8.75 1 98.88 370 TRP A C 1
ATOM 2801 O O . TRP A 1 370 ? -2.785 24.5 8.062 1 98.88 370 TRP A O 1
ATOM 2811 N N . GLY A 1 371 ? -1.963 25.047 10.047 1 98.81 371 GLY A N 1
ATOM 2812 C CA . GLY A 1 371 ? -3.096 24.594 10.836 1 98.81 371 GLY A CA 1
ATOM 2813 C C . GLY A 1 371 ? -3.73 25.688 11.664 1 98.81 371 GLY A C 1
ATOM 2814 O O . GLY A 1 371 ? -3.045 26.609 12.117 1 98.81 371 GLY A O 1
ATOM 2815 N N . ILE A 1 372 ? -5 25.672 11.828 1 98.94 372 ILE A N 1
ATOM 2816 C CA . ILE A 1 372 ? -5.762 26.5 12.742 1 98.94 372 ILE A CA 1
ATOM 2817 C C . ILE A 1 372 ? -6.457 25.625 13.781 1 98.94 372 ILE A C 1
ATOM 2819 O O . ILE A 1 372 ? -7.324 24.812 13.445 1 98.94 372 ILE A O 1
ATOM 2823 N N . GLU A 1 373 ? -6.055 25.734 15.008 1 98.88 373 GLU A N 1
ATOM 2824 C CA . GLU A 1 373 ? -6.684 25 16.094 1 98.88 373 GLU A CA 1
ATOM 2825 C C . GLU A 1 373 ? -7.758 25.828 16.797 1 98.88 373 GLU A C 1
ATOM 2827 O O . GLU A 1 373 ? -7.574 27.031 17 1 98.88 373 GLU A O 1
ATOM 2832 N N . PHE A 1 374 ? -8.828 25.188 17.172 1 98.69 374 PHE A N 1
ATOM 2833 C CA . PHE A 1 374 ? -9.961 25.875 17.766 1 98.69 374 PHE A CA 1
ATOM 2834 C C . PHE A 1 374 ? -10.117 25.516 19.234 1 98.69 374 PHE A C 1
ATOM 2836 O O . PHE A 1 374 ? -9.992 24.344 19.609 1 98.69 374 PHE A O 1
ATOM 2843 N N . VAL A 1 375 ? -10.344 26.516 20.047 1 98.19 375 VAL A N 1
ATOM 2844 C CA . VAL A 1 375 ? -10.5 26.328 21.484 1 98.19 375 VAL A CA 1
ATOM 2845 C C . VAL A 1 375 ? -11.727 27.109 21.969 1 98.19 375 VAL A C 1
ATOM 2847 O O . VAL A 1 375 ? -12.102 28.109 21.375 1 98.19 375 VAL A O 1
ATOM 2850 N N . LYS A 1 376 ? -12.281 26.625 22.984 1 97 376 LYS A N 1
ATOM 2851 C CA . LYS A 1 376 ? -13.406 27.297 23.625 1 97 376 LYS A CA 1
ATOM 2852 C C . LYS A 1 376 ? -12.953 28.516 24.422 1 97 376 LYS A C 1
ATOM 2854 O O . LYS A 1 376 ? -13.68 29.5 24.531 1 97 376 LYS A O 1
ATOM 2859 N N . ASP A 1 377 ? -11.758 28.375 24.953 1 97.06 377 ASP A N 1
ATOM 2860 C CA . ASP A 1 377 ? -11.141 29.438 25.734 1 97.06 377 ASP A CA 1
ATOM 2861 C C . ASP A 1 377 ? -9.656 29.578 25.406 1 97.06 377 ASP A C 1
ATOM 2863 O O . ASP A 1 377 ? -8.875 28.656 25.609 1 97.06 377 ASP A O 1
ATOM 2867 N N . LYS A 1 378 ? -9.234 30.75 24.969 1 96.38 378 LYS A N 1
ATOM 2868 C CA . LYS A 1 378 ? -7.867 31 24.516 1 96.38 378 LYS A CA 1
ATOM 2869 C C . LYS A 1 378 ? -6.887 30.984 25.688 1 96.38 378 LYS A C 1
ATOM 2871 O O . LYS A 1 378 ? -5.758 30.516 25.562 1 96.38 378 LYS A O 1
ATOM 2876 N N . SER A 1 379 ? -7.281 31.5 26.844 1 95.44 379 SER A N 1
ATOM 2877 C CA . SER A 1 379 ? -6.398 31.625 28 1 95.44 379 SER A CA 1
ATOM 2878 C C . SER A 1 379 ? -6.066 30.25 28.594 1 95.44 379 SER A C 1
ATOM 2880 O O . SER A 1 379 ? -4.914 29.984 28.938 1 95.44 379 SER A O 1
ATOM 2882 N N . THR A 1 380 ? -7.035 29.359 28.641 1 96.88 380 THR A N 1
ATOM 2883 C CA . THR A 1 380 ? -6.836 28.047 29.234 1 96.88 380 THR A CA 1
ATOM 2884 C C . THR A 1 380 ? -6.543 27 28.156 1 96.88 380 THR A C 1
ATOM 2886 O O . THR A 1 380 ? -6.121 25.891 28.469 1 96.88 380 THR A O 1
ATOM 2889 N N . LYS A 1 381 ? -6.797 27.375 26.891 1 97.94 381 LYS A N 1
ATOM 2890 C CA . LYS A 1 381 ? -6.656 26.484 25.734 1 97.94 381 LYS A CA 1
ATOM 2891 C C . LYS A 1 381 ? -7.664 25.344 25.797 1 97.94 381 LYS A C 1
ATOM 2893 O O . LYS A 1 381 ? -7.434 24.281 25.234 1 97.94 381 LYS A O 1
ATOM 2898 N N . GLU A 1 382 ? -8.75 25.469 26.531 1 98.19 382 GLU A N 1
ATOM 2899 C CA . GLU A 1 382 ? -9.789 24.438 26.641 1 98.19 382 GLU A CA 1
ATOM 2900 C C . GLU A 1 382 ? -10.383 24.109 25.266 1 98.19 382 GLU A C 1
ATOM 2902 O O . GLU A 1 382 ? -10.844 25.016 24.562 1 98.19 382 GLU A O 1
ATOM 2907 N N . PRO A 1 383 ? -10.281 22.875 24.828 1 98.12 383 PRO A N 1
ATOM 2908 C CA . PRO A 1 383 ? -10.867 22.5 23.547 1 98.12 383 PRO A CA 1
ATOM 2909 C C . PRO A 1 383 ? -12.391 22.422 23.594 1 98.12 383 PRO A C 1
ATOM 2911 O O . PRO A 1 383 ? -12.977 22.406 24.672 1 98.12 383 PRO A O 1
ATOM 2914 N N . PHE A 1 384 ? -13.016 22.406 22.438 1 97.44 384 PHE A N 1
ATOM 2915 C CA . PHE A 1 384 ? -14.445 22.109 22.344 1 97.44 384 PHE A CA 1
ATOM 2916 C C . PHE A 1 384 ? -14.711 20.641 22.656 1 97.44 384 PHE A C 1
ATOM 2918 O O . PHE A 1 384 ? -13.828 19.797 22.469 1 97.44 384 PHE A O 1
ATOM 2925 N N . ASN A 1 385 ? -15.93 20.375 23.203 1 95.69 385 ASN A N 1
ATOM 2926 C CA . ASN A 1 385 ? -16.359 18.984 23.328 1 95.69 385 ASN A CA 1
ATOM 2927 C C . ASN A 1 385 ? -16.312 18.266 21.984 1 95.69 385 ASN A C 1
ATOM 2929 O O . ASN A 1 385 ? -16.828 18.766 20.984 1 95.69 385 ASN A O 1
ATOM 2933 N N . PRO A 1 386 ? -15.703 17.094 22 1 94.62 386 PRO A N 1
ATOM 2934 C CA . PRO A 1 386 ? -15.562 16.375 20.734 1 94.62 386 PRO A CA 1
ATOM 2935 C C . PRO A 1 386 ? -16.906 16.156 20.031 1 94.62 386 PRO A C 1
ATOM 2937 O O . PRO A 1 386 ? -16.953 16.125 18.797 1 94.62 386 PRO A O 1
ATOM 2940 N N . GLU A 1 387 ? -17.969 15.992 20.719 1 93.62 387 GLU A N 1
ATOM 2941 C CA . GLU A 1 387 ? -19.281 15.719 20.172 1 93.62 387 GLU A CA 1
ATOM 2942 C C . GLU A 1 387 ? -19.781 16.891 19.328 1 93.62 387 GLU A C 1
ATOM 2944 O O . GLU A 1 387 ? -20.672 16.719 18.484 1 93.62 387 GLU A O 1
ATOM 2949 N N . MET A 1 388 ? -19.188 18.047 19.531 1 95.31 388 MET A N 1
ATOM 2950 C CA . MET A 1 388 ? -19.609 19.234 18.781 1 95.31 388 MET A CA 1
ATOM 2951 C C . MET A 1 388 ? -19.125 19.172 17.344 1 95.31 388 MET A C 1
ATOM 2953 O O . MET A 1 388 ? -19.672 19.844 16.469 1 95.31 388 MET A O 1
ATOM 2957 N N . GLY A 1 389 ? -18.047 18.469 17.062 1 95.88 389 GLY A N 1
ATOM 2958 C CA . GLY A 1 389 ? -17.547 18.25 15.711 1 95.88 389 GLY A CA 1
ATOM 2959 C C . GLY A 1 389 ? -17.188 19.547 15 1 95.88 389 GLY A C 1
ATOM 2960 O O . GLY A 1 389 ? -17.531 19.734 13.828 1 95.88 389 GLY A O 1
ATOM 2961 N N . VAL A 1 390 ? -16.531 20.453 15.68 1 97.88 390 VAL A N 1
ATOM 2962 C CA . VAL A 1 390 ? -16.266 21.797 15.18 1 97.88 390 VAL A CA 1
ATOM 2963 C C . VAL A 1 390 ? -15.516 21.719 13.852 1 97.88 390 VAL A C 1
ATOM 2965 O O . VAL A 1 390 ? -15.914 22.344 12.867 1 97.88 390 VAL A O 1
ATOM 2968 N N . ALA A 1 391 ? -14.461 20.969 13.82 1 98.19 391 ALA A N 1
ATOM 2969 C CA . ALA A 1 391 ? -13.648 20.875 12.609 1 98.19 391 ALA A CA 1
ATOM 2970 C C . ALA A 1 391 ? -14.461 20.312 11.445 1 98.19 391 ALA A C 1
ATOM 2972 O O . ALA A 1 391 ? -14.344 20.797 10.312 1 98.19 391 ALA A O 1
ATOM 2973 N N . VAL A 1 392 ? -15.289 19.312 11.68 1 97.06 392 VAL A N 1
ATOM 2974 C CA . VAL A 1 392 ? -16.109 18.688 10.648 1 97.06 392 VAL A CA 1
ATOM 2975 C C . VAL A 1 392 ? -17.109 19.703 10.094 1 97.06 392 VAL A C 1
ATOM 2977 O O . VAL A 1 392 ? -17.328 19.781 8.883 1 97.06 392 VAL A O 1
ATOM 2980 N N . HIS A 1 393 ? -17.719 20.469 10.984 1 98 393 HIS A N 1
ATOM 2981 C CA . HIS A 1 393 ? -18.656 21.5 10.555 1 98 393 HIS A CA 1
ATOM 2982 C C . HIS A 1 393 ? -17.969 22.531 9.68 1 98 393 HIS A C 1
ATOM 2984 O O . HIS A 1 393 ? -18.562 23.047 8.727 1 98 393 HIS A O 1
ATOM 2990 N N . ILE A 1 394 ? -16.75 22.859 10.031 1 98.56 394 ILE A N 1
ATOM 2991 C CA . ILE A 1 394 ? -15.992 23.828 9.258 1 98.56 394 ILE A CA 1
ATOM 2992 C C . ILE A 1 394 ? -15.727 23.281 7.852 1 98.56 394 ILE A C 1
ATOM 2994 O O . ILE A 1 394 ? -15.953 23.984 6.855 1 98.56 394 ILE A O 1
ATOM 2998 N N . GLN A 1 395 ? -15.273 22.062 7.746 1 98.25 395 GLN A N 1
ATOM 2999 C CA . GLN A 1 395 ? -15.047 21.438 6.445 1 98.25 395 GLN A CA 1
ATOM 3000 C C . GLN A 1 395 ? -16.328 21.375 5.629 1 98.25 395 GLN A C 1
ATOM 3002 O O . GLN A 1 395 ? -16.344 21.719 4.445 1 98.25 395 GLN A O 1
ATOM 3007 N N . GLU A 1 396 ? -17.406 20.938 6.211 1 96.88 396 GLU A N 1
ATOM 3008 C CA . GLU A 1 396 ? -18.672 20.781 5.52 1 96.88 396 GLU A CA 1
ATOM 3009 C C . GLU A 1 396 ? -19.203 22.141 5.031 1 96.88 396 GLU A C 1
ATOM 3011 O O . GLU A 1 396 ? -19.719 22.234 3.916 1 96.88 396 GLU A O 1
ATOM 3016 N N . THR A 1 397 ? -19.094 23.141 5.922 1 98.12 397 THR A N 1
ATOM 3017 C CA . THR A 1 397 ? -19.5 24.469 5.516 1 98.12 397 THR A CA 1
ATOM 3018 C C . THR A 1 397 ? -18.672 24.969 4.34 1 98.12 397 THR A C 1
ATOM 3020 O O . THR A 1 397 ? -19.188 25.594 3.416 1 98.12 397 THR A O 1
ATOM 3023 N N . GLY A 1 398 ? -17.359 24.719 4.395 1 98.31 398 GLY A N 1
ATOM 3024 C CA . GLY A 1 398 ? -16.5 25.078 3.281 1 98.31 398 GLY A CA 1
ATOM 3025 C C . GLY A 1 398 ? -16.922 24.422 1.974 1 98.31 398 GLY A C 1
ATOM 3026 O O . GLY A 1 398 ? -16.734 25.016 0.902 1 98.31 398 GLY A O 1
ATOM 3027 N N . LEU A 1 399 ? -17.5 23.25 2.012 1 97.19 399 LEU A N 1
ATOM 3028 C CA . LEU A 1 399 ? -17.922 22.5 0.828 1 97.19 399 LEU A CA 1
ATOM 3029 C C . LEU A 1 399 ? -19.141 23.141 0.185 1 97.19 399 LEU A C 1
ATOM 3031 O O . LEU A 1 399 ? -19.406 22.922 -1 1 97.19 399 LEU A O 1
ATOM 3035 N N . ASP A 1 400 ? -19.891 23.844 0.956 1 96.62 400 ASP A N 1
ATOM 3036 C CA . ASP A 1 400 ? -21.078 24.516 0.432 1 96.62 400 ASP A CA 1
ATOM 3037 C C . ASP A 1 400 ? -20.719 25.484 -0.696 1 96.62 400 ASP A C 1
ATOM 3039 O O . ASP A 1 400 ? -19.75 26.25 -0.581 1 96.62 400 ASP A O 1
ATOM 3043 N N . PRO A 1 401 ? -21.469 25.469 -1.792 1 96.38 401 PRO A N 1
ATOM 3044 C CA . PRO A 1 401 ? -21.156 26.297 -2.951 1 96.38 401 PRO A CA 1
ATOM 3045 C C . PRO A 1 401 ? -21.109 27.797 -2.604 1 96.38 401 PRO A C 1
ATOM 3047 O O . PRO A 1 401 ? -20.484 28.578 -3.324 1 96.38 401 PRO A O 1
ATOM 3050 N N . THR A 1 402 ? -21.734 28.188 -1.512 1 97.31 402 THR A N 1
ATOM 3051 C CA . THR A 1 402 ? -21.656 29.562 -1.059 1 97.31 402 THR A CA 1
ATOM 3052 C C . THR A 1 402 ? -20.219 29.969 -0.773 1 97.31 402 THR A C 1
ATOM 3054 O O . THR A 1 402 ? -19.844 31.125 -0.999 1 97.31 402 THR A O 1
ATOM 3057 N N . TYR A 1 403 ? -19.422 29.047 -0.313 1 98.19 403 TYR A N 1
ATOM 3058 C CA . TYR A 1 403 ? -18.016 29.312 0.003 1 98.19 403 TYR A CA 1
ATOM 3059 C C . TYR A 1 403 ? -17.094 28.625 -0.998 1 98.19 403 TYR A C 1
ATOM 3061 O O . TYR A 1 403 ? -16.297 29.281 -1.671 1 98.19 403 TYR A O 1
ATOM 3069 N N . GLY A 1 404 ? -17.328 27.297 -1.166 1 98.12 404 GLY A N 1
ATOM 3070 C CA . GLY A 1 404 ? -16.609 26.531 -2.174 1 98.12 404 GLY A CA 1
ATOM 3071 C C . GLY A 1 404 ? -15.109 26.5 -1.927 1 98.12 404 GLY A C 1
ATOM 3072 O O . GLY A 1 404 ? -14.32 26.859 -2.801 1 98.12 404 GLY A O 1
ATOM 3073 N N . ILE A 1 405 ? -14.742 26.062 -0.691 1 98.75 405 ILE A N 1
ATOM 3074 C CA . ILE A 1 405 ? -13.328 26 -0.33 1 98.75 405 ILE A CA 1
ATOM 3075 C C . ILE A 1 405 ? -13.047 24.719 0.463 1 98.75 405 ILE A C 1
ATOM 3077 O O . ILE A 1 405 ? -13.898 24.266 1.229 1 98.75 405 ILE A O 1
ATOM 3081 N N . SER A 1 406 ? -11.906 24.141 0.191 1 98.69 406 SER A N 1
ATOM 3082 C CA . SER A 1 406 ? -11.508 23.016 1.021 1 98.69 406 SER A CA 1
ATOM 3083 C C . SER A 1 406 ? -10.82 23.469 2.299 1 98.69 406 SER A C 1
ATOM 3085 O O . SER A 1 406 ? -9.938 24.328 2.256 1 98.69 406 SER A O 1
ATOM 3087 N N . LEU A 1 407 ? -11.227 23.031 3.395 1 98.81 407 LEU A N 1
ATOM 3088 C CA . LEU A 1 407 ? -10.625 23.109 4.719 1 98.81 407 LEU A CA 1
ATOM 3089 C C . LEU A 1 407 ? -10.539 21.719 5.352 1 98.81 407 LEU A C 1
ATOM 3091 O O . LEU A 1 407 ? -11.555 21.141 5.73 1 98.81 407 LEU A O 1
ATOM 3095 N N . TYR A 1 408 ? -9.375 21.188 5.457 1 98.5 408 TYR A N 1
ATOM 3096 C CA . TYR A 1 408 ? -9.195 19.781 5.828 1 98.5 408 TYR A CA 1
ATOM 3097 C C . TYR A 1 408 ? -9.352 19.594 7.332 1 98.5 408 TYR A C 1
ATOM 3099 O O . TYR A 1 408 ? -8.453 19.922 8.102 1 98.5 408 TYR A O 1
ATOM 3107 N N . ALA A 1 409 ? -10.43 19 7.73 1 98.31 409 ALA A N 1
ATOM 3108 C CA . ALA A 1 409 ? -10.773 18.812 9.141 1 98.31 409 ALA A CA 1
ATOM 3109 C C . ALA A 1 409 ? -9.992 17.656 9.758 1 98.31 409 ALA A C 1
ATOM 3111 O O . ALA A 1 409 ? -9.781 16.625 9.109 1 98.31 409 ALA A O 1
ATOM 3112 N N . ALA A 1 410 ? -9.562 17.859 10.93 1 97.38 410 ALA A N 1
ATOM 3113 C CA . ALA A 1 410 ? -8.984 16.812 11.758 1 97.38 410 ALA A CA 1
ATOM 3114 C C . ALA A 1 410 ? -9.242 17.062 13.234 1 97.38 410 ALA A C 1
ATOM 3116 O O . ALA A 1 410 ? -9.617 18.172 13.625 1 97.38 410 ALA A O 1
ATOM 3117 N N . ALA A 1 411 ? -9.102 16.031 14.039 1 96.31 411 ALA A N 1
ATOM 3118 C CA . ALA A 1 411 ? -9.336 16.094 15.477 1 96.31 411 ALA A CA 1
ATOM 3119 C C . ALA A 1 411 ? -8.266 15.312 16.234 1 96.31 411 ALA A C 1
ATOM 3121 O O . ALA A 1 411 ? -7.488 14.57 15.641 1 96.31 411 ALA A O 1
ATOM 3122 N N . GLY A 1 412 ? -8.148 15.609 17.5 1 96.44 412 GLY A N 1
ATOM 3123 C CA . GLY A 1 412 ? -7.32 14.797 18.375 1 96.44 412 GLY A CA 1
ATOM 3124 C C . GLY A 1 412 ? -6.012 15.461 18.75 1 96.44 412 GLY A C 1
ATOM 3125 O O . GLY A 1 412 ? -5.184 14.867 19.438 1 96.44 412 GLY A O 1
ATOM 3126 N N . CYS A 1 413 ? -5.859 16.734 18.438 1 97.31 413 CYS A N 1
ATOM 3127 C CA . CYS A 1 413 ? -4.555 17.375 18.609 1 97.31 413 CYS A CA 1
ATOM 3128 C C . CYS A 1 413 ? -4.254 17.625 20.078 1 97.31 413 CYS A C 1
ATOM 3130 O O . CYS A 1 413 ? -3.109 17.906 20.453 1 97.31 413 CYS A O 1
ATOM 3132 N N . VAL A 1 414 ? -5.262 17.531 21 1 97.12 414 VAL A N 1
ATOM 3133 C CA . VAL A 1 414 ? -5.027 17.797 22.422 1 97.12 414 VAL A CA 1
ATOM 3134 C C . VAL A 1 414 ? -4.48 16.531 23.094 1 97.12 414 VAL A C 1
ATOM 3136 O O . VAL A 1 414 ? -3.492 16.594 23.828 1 97.12 414 VAL A O 1
ATOM 3139 N N . ASP A 1 415 ? -5.113 15.383 22.781 1 93.81 415 ASP A N 1
ATOM 3140 C CA . ASP A 1 415 ? -4.73 14.172 23.5 1 93.81 415 ASP A CA 1
ATOM 3141 C C . ASP A 1 415 ? -5.07 12.922 22.688 1 93.81 415 ASP A C 1
ATOM 3143 O O . ASP A 1 415 ? -5.184 11.828 23.25 1 93.81 415 ASP A O 1
ATOM 3147 N N . GLY A 1 416 ? -5.324 13.117 21.438 1 92.44 416 GLY A N 1
ATOM 3148 C CA . GLY A 1 416 ? -5.68 12.008 20.578 1 92.44 416 GLY A CA 1
ATOM 3149 C C . GLY A 1 416 ? -7.172 11.867 20.359 1 92.44 416 GLY A C 1
ATOM 3150 O O . GLY A 1 416 ? -7.609 11.211 19.406 1 92.44 416 GLY A O 1
ATOM 3151 N N . THR A 1 417 ? -7.957 12.453 21.188 1 93.31 417 THR A N 1
ATOM 3152 C CA . THR A 1 417 ? -9.406 12.375 21.109 1 93.31 417 THR A CA 1
ATOM 3153 C C . THR A 1 417 ? -10.023 13.766 21.031 1 93.31 417 THR A C 1
ATOM 3155 O O . THR A 1 417 ? -10.922 14.016 20.219 1 93.31 417 THR A O 1
ATOM 3158 N N . ARG A 1 418 ? -9.523 14.641 21.859 1 96.62 418 ARG A N 1
ATOM 3159 C CA . ARG A 1 418 ? -10.031 16.016 21.922 1 96.62 418 ARG A CA 1
ATOM 3160 C C . ARG A 1 418 ? -9.172 16.953 21.094 1 96.62 418 ARG A C 1
ATOM 3162 O O . ARG A 1 418 ? -7.969 16.719 20.922 1 96.62 418 ARG A O 1
ATOM 3169 N N . GLY A 1 419 ? -9.789 18.047 20.703 1 98 419 GLY A N 1
ATOM 3170 C CA . GLY A 1 419 ? -9.125 19.078 19.938 1 98 419 GLY A CA 1
ATOM 3171 C C . GLY A 1 419 ? -9.547 19.094 18.469 1 98 419 GLY A C 1
ATOM 3172 O O . GLY A 1 419 ? -9.617 18.047 17.828 1 98 419 GLY A O 1
ATOM 3173 N N . ASP A 1 420 ? -9.914 20.266 17.969 1 98.19 420 ASP A N 1
ATOM 3174 C CA . ASP A 1 420 ? -10.352 20.469 16.578 1 98.19 420 ASP A CA 1
ATOM 3175 C C . ASP A 1 420 ? -9.398 21.406 15.844 1 98.19 420 ASP A C 1
ATOM 3177 O O . ASP A 1 420 ? -8.961 22.422 16.406 1 98.19 420 ASP A O 1
ATOM 3181 N N . HIS A 1 421 ? -9.047 21.062 14.656 1 98.75 421 HIS A N 1
ATOM 3182 C CA . HIS A 1 421 ? -8.266 21.953 13.805 1 98.75 421 HIS A CA 1
ATOM 3183 C C . HIS A 1 421 ? -8.539 21.688 12.328 1 98.75 421 HIS A C 1
ATOM 3185 O O . HIS A 1 421 ? -9.141 20.672 11.977 1 98.75 421 HIS A O 1
ATOM 3191 N N . VAL A 1 422 ? -8.219 22.625 11.492 1 98.81 422 VAL A N 1
ATOM 3192 C CA . VAL A 1 422 ? -8.234 22.438 10.039 1 98.81 422 VAL A CA 1
ATOM 3193 C C . VAL A 1 422 ? -6.863 22.766 9.461 1 98.81 422 VAL A C 1
ATOM 3195 O O . VAL A 1 422 ? -6.078 23.5 10.07 1 98.81 422 VAL A O 1
ATOM 3198 N N . LEU A 1 423 ? -6.586 22.156 8.328 1 98.81 423 LEU A N 1
ATOM 3199 C CA . LEU A 1 423 ? -5.328 22.375 7.625 1 98.81 423 LEU A CA 1
ATOM 3200 C C . LEU A 1 423 ? -5.555 23.156 6.336 1 98.81 423 LEU A C 1
ATOM 3202 O O . LEU A 1 423 ? -6.574 22.984 5.664 1 98.81 423 LEU A O 1
ATOM 3206 N N . LEU A 1 424 ? -4.637 24.016 6.039 1 98.88 424 LEU A N 1
ATOM 3207 C CA . LEU A 1 424 ? -4.465 24.656 4.734 1 98.88 424 LEU A CA 1
ATOM 3208 C C . LEU A 1 424 ? -3.137 24.234 4.102 1 98.88 424 LEU A C 1
ATOM 3210 O O . LEU A 1 424 ? -2.104 24.219 4.773 1 98.88 424 LEU A O 1
ATOM 3214 N N . ALA A 1 425 ? -3.15 23.844 2.902 1 98.88 425 ALA A N 1
ATOM 3215 C CA . ALA A 1 425 ? -1.979 23.391 2.152 1 98.88 425 ALA A CA 1
ATOM 3216 C C . ALA A 1 425 ? -2.117 23.734 0.67 1 98.88 425 ALA A C 1
ATOM 3218 O O . ALA A 1 425 ? -2.137 22.828 -0.174 1 98.88 425 ALA A O 1
ATOM 3219 N N . PRO A 1 426 ? -2.207 25 0.317 1 98.75 426 PRO A N 1
ATOM 3220 C CA . PRO A 1 426 ? -2.393 25.359 -1.09 1 98.75 426 PRO A CA 1
ATOM 3221 C C . PRO A 1 426 ? -1.269 24.859 -1.986 1 98.75 426 PRO A C 1
ATOM 3223 O O . PRO A 1 426 ? -0.202 24.484 -1.492 1 98.75 426 PRO A O 1
ATOM 3226 N N . PRO A 1 427 ? -1.527 24.828 -3.297 1 98.88 427 PRO A N 1
ATOM 3227 C CA . PRO A 1 427 ? -0.473 24.406 -4.219 1 98.88 427 PRO A CA 1
ATOM 3228 C C . PRO A 1 427 ? 0.764 25.297 -4.16 1 98.88 427 PRO A C 1
ATOM 3230 O O . PRO A 1 427 ? 0.666 26.469 -3.791 1 98.88 427 PRO A O 1
ATOM 3233 N N . TYR A 1 428 ? 1.88 24.719 -4.566 1 98.94 428 TYR A N 1
ATOM 3234 C CA . TYR A 1 428 ? 3.174 25.391 -4.461 1 98.94 428 TYR A CA 1
ATOM 3235 C C . TYR A 1 428 ? 3.229 26.625 -5.352 1 98.94 428 TYR A C 1
ATOM 3237 O O . TYR A 1 428 ? 4.016 27.547 -5.102 1 98.94 428 TYR A O 1
ATOM 3245 N N . ASN A 1 429 ? 2.434 26.672 -6.367 1 98.81 429 ASN A N 1
ATOM 3246 C CA . ASN A 1 429 ? 2.418 27.781 -7.312 1 98.81 429 ASN A CA 1
ATOM 3247 C C . ASN A 1 429 ? 1.308 28.781 -6.992 1 98.81 429 ASN A C 1
ATOM 3249 O O . ASN A 1 429 ? 0.873 29.531 -7.863 1 98.81 429 ASN A O 1
ATOM 3253 N N . VAL A 1 430 ? 0.782 28.781 -5.797 1 98.81 430 VAL A N 1
ATOM 3254 C CA . VAL A 1 430 ? -0.28 29.688 -5.359 1 98.81 430 VAL A CA 1
ATOM 3255 C C . VAL A 1 430 ? 0.183 31.141 -5.488 1 98.81 430 VAL A C 1
ATOM 3257 O O . VAL A 1 430 ? 1.363 31.438 -5.297 1 98.81 430 VAL A O 1
ATOM 3260 N N . THR A 1 431 ? -0.764 32 -5.773 1 98.69 431 THR A N 1
ATOM 3261 C CA . THR A 1 431 ? -0.465 33.438 -5.914 1 98.69 431 THR A CA 1
ATOM 3262 C C . THR A 1 431 ? -0.933 34.188 -4.691 1 98.69 431 THR A C 1
ATOM 3264 O O . THR A 1 431 ? -1.682 33.688 -3.863 1 98.69 431 THR A O 1
ATOM 3267 N N . LYS A 1 432 ? -0.459 35.438 -4.629 1 98.69 432 LYS A N 1
ATOM 3268 C CA . LYS A 1 432 ? -0.876 36.312 -3.535 1 98.69 432 LYS A CA 1
ATOM 3269 C C . LYS A 1 432 ? -2.389 36.5 -3.541 1 98.69 432 LYS A C 1
ATOM 3271 O O . LYS A 1 432 ? -3.027 36.5 -2.486 1 98.69 432 LYS A O 1
ATOM 3276 N N . ASP A 1 433 ? -2.949 36.688 -4.734 1 98.75 433 ASP A N 1
ATOM 3277 C CA . ASP A 1 433 ? -4.391 36.875 -4.859 1 98.75 433 ASP A CA 1
ATOM 3278 C C . ASP A 1 433 ? -5.156 35.656 -4.379 1 98.75 433 ASP A C 1
ATOM 3280 O O . ASP A 1 433 ? -6.199 35.781 -3.732 1 98.75 433 ASP A O 1
ATOM 3284 N N . GLU A 1 434 ? -4.66 34.562 -4.719 1 98.81 434 GLU A N 1
ATOM 3285 C CA . GLU A 1 434 ? -5.297 33.312 -4.297 1 98.81 434 GLU A CA 1
ATOM 3286 C C . GLU A 1 434 ? -5.207 33.125 -2.783 1 98.81 434 GLU A C 1
ATOM 3288 O O . GLU A 1 434 ? -6.145 32.625 -2.156 1 98.81 434 GLU A O 1
ATOM 3293 N N . ILE A 1 435 ? -4.113 33.5 -2.174 1 98.88 435 ILE A N 1
ATOM 3294 C CA . ILE A 1 435 ? -3.973 33.438 -0.724 1 98.88 435 ILE A CA 1
ATOM 3295 C C . ILE A 1 435 ? -4.98 34.375 -0.062 1 98.88 435 ILE A C 1
ATOM 3297 O O . ILE A 1 435 ? -5.621 34 0.927 1 98.88 435 ILE A O 1
ATOM 3301 N N . ASP A 1 436 ? -5.102 35.594 -0.61 1 98.88 436 ASP A N 1
ATOM 3302 C CA . ASP A 1 436 ? -6.086 36.531 -0.072 1 98.88 436 ASP A CA 1
ATOM 3303 C C . ASP A 1 436 ? -7.492 35.906 -0.106 1 98.88 436 ASP A C 1
ATOM 3305 O O . ASP A 1 436 ? -8.25 36.031 0.857 1 98.88 436 ASP A O 1
ATOM 3309 N N . LEU A 1 437 ? -7.797 35.281 -1.204 1 98.88 437 LEU A N 1
ATOM 3310 C CA . LEU A 1 437 ? -9.094 34.625 -1.362 1 98.88 437 LEU A CA 1
ATOM 3311 C C . LEU A 1 437 ? -9.266 33.5 -0.362 1 98.88 437 LEU A C 1
ATOM 3313 O O . LEU A 1 437 ? -10.336 33.344 0.234 1 98.88 437 LEU A O 1
ATOM 3317 N N . ILE A 1 438 ? -8.234 32.688 -0.175 1 98.94 438 ILE A N 1
ATOM 3318 C CA . ILE A 1 438 ? -8.258 31.578 0.763 1 98.94 438 ILE A CA 1
ATOM 3319 C C . ILE A 1 438 ? -8.516 32.094 2.176 1 98.94 438 ILE A C 1
ATOM 3321 O O . ILE A 1 438 ? -9.391 31.578 2.877 1 98.94 438 ILE A O 1
ATOM 3325 N N . VAL A 1 439 ? -7.789 33.094 2.584 1 98.94 439 VAL A N 1
ATOM 3326 C CA . VAL A 1 439 ? -7.859 33.625 3.945 1 98.94 439 VAL A CA 1
ATOM 3327 C C . VAL A 1 439 ? -9.234 34.219 4.191 1 98.94 439 VAL A C 1
ATOM 3329 O O . VAL A 1 439 ? -9.859 33.969 5.223 1 98.94 439 VAL A O 1
ATOM 3332 N N . GLU A 1 440 ? -9.695 35 3.246 1 98.88 440 GLU A N 1
ATOM 3333 C CA . GLU A 1 440 ? -10.992 35.656 3.396 1 98.88 440 GLU A CA 1
ATOM 3334 C C . GLU A 1 440 ? -12.125 34.625 3.455 1 98.88 440 GLU A C 1
ATOM 3336 O O . GLU A 1 440 ? -13.023 34.719 4.293 1 98.88 440 GLU A O 1
ATOM 3341 N N . THR A 1 441 ? -12.109 33.688 2.539 1 98.88 441 THR A N 1
ATOM 3342 C CA . THR A 1 441 ? -13.148 32.656 2.51 1 98.88 441 THR A CA 1
ATOM 3343 C C . THR A 1 441 ? -13.109 31.812 3.777 1 98.88 441 THR A C 1
ATOM 3345 O O . THR A 1 441 ? -14.156 31.438 4.312 1 98.88 441 THR A O 1
ATOM 3348 N N . THR A 1 442 ? -11.906 31.469 4.281 1 98.88 442 THR A N 1
ATOM 3349 C CA . THR A 1 442 ? -11.758 30.75 5.539 1 98.88 442 THR A CA 1
ATOM 3350 C C . THR A 1 442 ? -12.406 31.516 6.688 1 98.88 442 THR A C 1
ATOM 3352 O O . THR A 1 442 ? -13.141 30.938 7.488 1 98.88 442 THR A O 1
ATOM 3355 N N . ALA A 1 443 ? -12.133 32.812 6.723 1 98.81 443 ALA A N 1
ATOM 3356 C CA . ALA A 1 443 ? -12.711 33.656 7.773 1 98.81 443 ALA A CA 1
ATOM 3357 C C . ALA A 1 443 ? -14.234 33.625 7.715 1 98.81 443 ALA A C 1
ATOM 3359 O O . ALA A 1 443 ? -14.906 33.562 8.75 1 98.81 443 ALA A O 1
ATOM 3360 N N . ARG A 1 444 ? -14.773 33.688 6.516 1 98.69 444 ARG A N 1
ATOM 3361 C CA . ARG A 1 444 ? -16.219 33.688 6.34 1 98.69 444 ARG A CA 1
ATOM 3362 C C . ARG A 1 444 ? -16.812 32.375 6.805 1 98.69 444 ARG A C 1
ATOM 3364 O O . ARG A 1 444 ? -17.891 32.344 7.414 1 98.69 444 ARG A O 1
ATOM 3371 N N . VAL A 1 445 ? -16.156 31.266 6.496 1 98.81 445 VAL A N 1
ATOM 3372 C CA . VAL A 1 445 ? -16.609 29.938 6.922 1 98.81 445 VAL A CA 1
ATOM 3373 C C . VAL A 1 445 ? -16.594 29.859 8.445 1 98.81 445 VAL A C 1
ATOM 3375 O O . VAL A 1 445 ? -17.547 29.391 9.055 1 98.81 445 VAL A O 1
ATOM 3378 N N . LEU A 1 446 ? -15.469 30.344 9.078 1 98.38 446 LEU A N 1
ATOM 3379 C CA . LEU A 1 446 ? -15.375 30.328 10.531 1 98.38 446 LEU A CA 1
ATOM 3380 C C . LEU A 1 446 ? -16.5 31.141 11.172 1 98.38 446 LEU A C 1
ATOM 3382 O O . LEU A 1 446 ? -17.125 30.688 12.125 1 98.38 446 LEU A O 1
ATOM 3386 N N . ASP A 1 447 ? -16.75 32.281 10.617 1 96.94 447 ASP A N 1
ATOM 3387 C CA . ASP A 1 447 ? -17.797 33.156 11.141 1 96.94 447 ASP A CA 1
ATOM 3388 C C . ASP A 1 447 ? -19.156 32.438 11.078 1 96.94 447 ASP A C 1
ATOM 3390 O O . ASP A 1 447 ? -19.922 32.469 12.047 1 96.94 447 ASP A O 1
ATOM 3394 N N . HIS A 1 448 ? -19.391 31.844 9.953 1 97.31 448 HIS A N 1
ATOM 3395 C CA . HIS A 1 448 ? -20.656 31.156 9.789 1 97.31 448 HIS A CA 1
ATOM 3396 C C . HIS A 1 448 ? -20.797 30 10.781 1 97.31 448 HIS A C 1
ATOM 3398 O O . HIS A 1 448 ? -21.844 29.828 11.398 1 97.31 448 HIS A O 1
ATOM 3404 N N . VAL A 1 449 ? -19.766 29.172 10.938 1 97.88 449 VAL A N 1
ATOM 3405 C CA . VAL A 1 449 ? -19.812 27.984 11.781 1 97.88 449 VAL A CA 1
ATOM 3406 C C . VAL A 1 449 ? -20 28.391 13.242 1 97.88 449 VAL A C 1
ATOM 3408 O O . VAL A 1 449 ? -20.844 27.844 13.945 1 97.88 449 VAL A O 1
ATOM 3411 N N . PHE A 1 450 ? -19.297 29.359 13.727 1 96.19 450 PHE A N 1
ATOM 3412 C CA . PHE A 1 450 ? -19.328 29.688 15.148 1 96.19 450 PHE A CA 1
ATOM 3413 C C . PHE A 1 450 ? -20.547 30.531 15.484 1 96.19 450 PHE A C 1
ATOM 3415 O O . PHE A 1 450 ? -21 30.547 16.625 1 96.19 450 PHE A O 1
ATOM 3422 N N . THR A 1 451 ? -21.203 31.156 14.523 1 93.5 451 THR A N 1
ATOM 3423 C CA . THR A 1 451 ? -22.359 31.984 14.805 1 93.5 451 THR A CA 1
ATOM 3424 C C . THR A 1 451 ? -23.656 31.234 14.531 1 93.5 451 THR A C 1
ATOM 3426 O O . THR A 1 451 ? -24.672 31.453 15.203 1 93.5 451 THR A O 1
ATOM 3429 N N . LYS A 1 452 ? -23.594 30.281 13.539 1 88.56 452 LYS A N 1
ATOM 3430 C CA . LYS A 1 452 ? -24.859 29.719 13.062 1 88.56 452 LYS A CA 1
ATOM 3431 C C . LYS A 1 452 ? -24.922 28.219 13.305 1 88.56 452 LYS A C 1
ATOM 3433 O O . LYS A 1 452 ? -26 27.641 13.422 1 88.56 452 LYS A O 1
ATOM 3438 N N . VAL A 1 453 ? -23.797 27.594 13.391 1 85.5 453 VAL A N 1
ATOM 3439 C CA . VAL A 1 453 ? -23.797 26.125 13.422 1 85.5 453 VAL A CA 1
ATOM 3440 C C . VAL A 1 453 ? -23.547 25.641 14.852 1 85.5 453 VAL A C 1
ATOM 3442 O O . VAL A 1 453 ? -24.391 24.938 15.43 1 85.5 453 VAL A O 1
ATOM 3445 N N . VAL A 1 454 ? -22.438 25.969 15.523 1 83.75 454 VAL A N 1
ATOM 3446 C CA . VAL A 1 454 ? -22.062 25.516 16.859 1 83.75 454 VAL A CA 1
ATOM 3447 C C . VAL A 1 454 ? -22.609 26.469 17.906 1 83.75 454 VAL A C 1
ATOM 3449 O O . VAL A 1 454 ? -22.719 26.125 19.078 1 83.75 454 VAL A O 1
ATOM 3452 N N . GLN A 1 455 ? -23.5 27.234 17.688 1 74.44 455 GLN A N 1
ATOM 3453 C CA . GLN A 1 455 ? -24.125 28.281 18.5 1 74.44 455 GLN A CA 1
ATOM 3454 C C . GLN A 1 455 ? -23.359 28.469 19.812 1 74.44 455 GLN A C 1
ATOM 3456 O O . GLN A 1 455 ? -23.734 27.891 20.828 1 74.44 455 GLN A O 1
ATOM 3461 N N . VAL A 1 456 ? -22.25 28.953 19.734 1 69.19 456 VAL A N 1
ATOM 3462 C CA . VAL A 1 456 ? -21.453 29.188 20.938 1 69.19 456 VAL A CA 1
ATOM 3463 C C . VAL A 1 456 ? -21.578 30.656 21.359 1 69.19 456 VAL A C 1
ATOM 3465 O O . VAL A 1 456 ? -21.859 31.531 20.531 1 69.19 456 VAL A O 1
ATOM 3468 N N . MET B 1 1 ? 37.625 1.394 -14.672 1 22.91 1 MET B N 1
ATOM 3469 C CA . MET B 1 1 ? 36.562 2.023 -15.453 1 22.91 1 MET B CA 1
ATOM 3470 C C . MET B 1 1 ? 35.188 1.521 -15.008 1 22.91 1 MET B C 1
ATOM 3472 O O . MET B 1 1 ? 34.156 2.027 -15.469 1 22.91 1 MET B O 1
ATOM 3476 N N . SER B 1 2 ? 35.031 0.176 -14.766 1 29.06 2 SER B N 1
ATOM 3477 C CA . SER B 1 2 ? 33.906 -0.721 -14.531 1 29.06 2 SER B CA 1
ATOM 3478 C C . SER B 1 2 ? 33.156 -0.363 -13.25 1 29.06 2 SER B C 1
ATOM 3480 O O . SER B 1 2 ? 32.125 -0.95 -12.938 1 29.06 2 SER B O 1
ATOM 3482 N N . ASN B 1 3 ? 33.719 0.161 -12.289 1 35.69 3 ASN B N 1
ATOM 3483 C CA . ASN B 1 3 ? 33.281 0.411 -10.922 1 35.69 3 ASN B CA 1
ATOM 3484 C C . ASN B 1 3 ? 32.25 1.541 -10.844 1 35.69 3 ASN B C 1
ATOM 3486 O O . ASN B 1 3 ? 31.75 1.851 -9.766 1 35.69 3 ASN B O 1
ATOM 3490 N N . GLU B 1 4 ? 32.312 2.549 -11.625 1 38.28 4 GLU B N 1
ATOM 3491 C CA . GLU B 1 4 ? 31.547 3.781 -11.75 1 38.28 4 GLU B CA 1
ATOM 3492 C C . GLU B 1 4 ? 30.109 3.494 -12.18 1 38.28 4 GLU B C 1
ATOM 3494 O O . GLU B 1 4 ? 29.219 4.336 -12 1 38.28 4 GLU B O 1
ATOM 3499 N N . LEU B 1 5 ? 29.906 2.701 -13.234 1 41.62 5 LEU B N 1
ATOM 3500 C CA . LEU B 1 5 ? 28.75 2.273 -14.008 1 41.62 5 LEU B CA 1
ATOM 3501 C C . LEU B 1 5 ? 27.672 1.701 -13.102 1 41.62 5 LEU B C 1
ATOM 3503 O O . LEU B 1 5 ? 26.5 1.601 -13.492 1 41.62 5 LEU B O 1
ATOM 3507 N N . ASN B 1 6 ? 27.922 0.99 -12.031 1 54.34 6 ASN B N 1
ATOM 3508 C CA . ASN B 1 6 ? 27.047 0.091 -11.289 1 54.34 6 ASN B CA 1
ATOM 3509 C C . ASN B 1 6 ? 26.219 0.844 -10.25 1 54.34 6 ASN B C 1
ATOM 3511 O O . ASN B 1 6 ? 25.766 0.254 -9.273 1 54.34 6 ASN B O 1
ATOM 3515 N N . ASN B 1 7 ? 26.141 2.193 -10.312 1 79 7 ASN B N 1
ATOM 3516 C CA . ASN B 1 7 ? 25.625 2.779 -9.078 1 79 7 ASN B CA 1
ATOM 3517 C C . ASN B 1 7 ? 24.203 3.291 -9.266 1 79 7 ASN B C 1
ATOM 3519 O O . ASN B 1 7 ? 23.984 4.477 -9.516 1 79 7 ASN B O 1
ATOM 3523 N N . SER B 1 8 ? 23.328 2.441 -9.5 1 94.88 8 SER B N 1
ATOM 3524 C CA . SER B 1 8 ? 21.922 2.816 -9.547 1 94.88 8 SER B CA 1
ATOM 3525 C C . SER B 1 8 ? 21.469 3.387 -8.211 1 94.88 8 SER B C 1
ATOM 3527 O O . SER B 1 8 ? 21.844 2.881 -7.148 1 94.88 8 SER B O 1
ATOM 3529 N N . ALA B 1 9 ? 20.703 4.449 -8.32 1 97.75 9 ALA B N 1
ATOM 3530 C CA . ALA B 1 9 ? 20.094 5.031 -7.129 1 97.75 9 ALA B CA 1
ATOM 3531 C C . ALA B 1 9 ? 18.844 4.254 -6.723 1 97.75 9 ALA B C 1
ATOM 3533 O O . ALA B 1 9 ? 18.281 4.492 -5.652 1 97.75 9 ALA B O 1
ATOM 3534 N N . VAL B 1 10 ? 18.438 3.344 -7.582 1 97.88 10 VAL B N 1
ATOM 3535 C CA . VAL B 1 10 ? 17.281 2.512 -7.285 1 97.88 10 VAL B CA 1
ATOM 3536 C C . VAL B 1 10 ? 17.688 1.364 -6.363 1 97.88 10 VAL B C 1
ATOM 3538 O O . VAL B 1 10 ? 18.734 0.739 -6.562 1 97.88 10 VAL B O 1
ATOM 3541 N N . LEU B 1 11 ? 16.984 1.101 -5.258 1 97.44 11 LEU B N 1
ATOM 3542 C CA . LEU B 1 11 ? 17.141 -0.158 -4.535 1 97.44 11 LEU B CA 1
ATOM 3543 C C . LEU B 1 11 ? 16.516 -1.313 -5.32 1 97.44 11 LEU B C 1
ATOM 3545 O O . LEU B 1 11 ? 15.367 -1.675 -5.105 1 97.44 11 LEU B O 1
ATOM 3549 N N . HIS B 1 12 ? 17.297 -1.852 -6.168 1 95.44 12 HIS B N 1
ATOM 3550 C CA . HIS B 1 12 ? 16.844 -2.973 -6.98 1 95.44 12 HIS B CA 1
ATOM 3551 C C . HIS B 1 12 ? 16.656 -4.227 -6.133 1 95.44 12 HIS B C 1
ATOM 3553 O O . HIS B 1 12 ? 17 -4.234 -4.949 1 95.44 12 HIS B O 1
ATOM 3559 N N . ARG B 1 13 ? 16.109 -5.309 -6.703 1 93.06 13 ARG B N 1
ATOM 3560 C CA . ARG B 1 13 ? 15.859 -6.566 -6.008 1 93.06 13 ARG B CA 1
ATOM 3561 C C . ARG B 1 13 ? 17.141 -7.133 -5.41 1 93.06 13 ARG B C 1
ATOM 3563 O O . ARG B 1 13 ? 17.109 -7.816 -4.387 1 93.06 13 ARG B O 1
ATOM 3570 N N . ASP B 1 14 ? 18.203 -6.938 -6.031 1 91.88 14 ASP B N 1
ATOM 3571 C CA . ASP B 1 14 ? 19.562 -7.238 -5.586 1 91.88 14 ASP B CA 1
ATOM 3572 C C . ASP B 1 14 ? 20.484 -6.047 -5.812 1 91.88 14 ASP B C 1
ATOM 3574 O O . ASP B 1 14 ? 20.672 -5.609 -6.949 1 91.88 14 ASP B O 1
ATOM 3578 N N . THR B 1 15 ? 21.047 -5.492 -4.738 1 89.38 15 THR B N 1
ATOM 3579 C CA . THR B 1 15 ? 21.828 -4.262 -4.797 1 89.38 15 THR B CA 1
ATOM 3580 C C . THR B 1 15 ? 23.078 -4.453 -5.66 1 89.38 15 THR B C 1
ATOM 3582 O O . THR B 1 15 ? 23.703 -3.479 -6.098 1 89.38 15 THR B O 1
ATOM 3585 N N . ARG B 1 16 ? 23.516 -5.68 -6.02 1 88.06 16 ARG B N 1
ATOM 3586 C CA . ARG B 1 16 ? 24.766 -5.98 -6.715 1 88.06 16 ARG B CA 1
ATOM 3587 C C . ARG B 1 16 ? 24.516 -6.207 -8.203 1 88.06 16 ARG B C 1
ATOM 3589 O O . ARG B 1 16 ? 25.469 -6.441 -8.961 1 88.06 16 ARG B O 1
ATOM 3596 N N . PHE B 1 17 ? 23.172 -6.105 -8.547 1 87.62 17 PHE B N 1
ATOM 3597 C CA . PHE B 1 17 ? 22.797 -6.398 -9.93 1 87.62 17 PHE B CA 1
ATOM 3598 C C . PHE B 1 17 ? 21.984 -5.262 -10.523 1 87.62 17 PHE B C 1
ATOM 3600 O O . PHE B 1 17 ? 21.109 -4.695 -9.859 1 87.62 17 PHE B O 1
ATOM 3607 N N . LEU B 1 18 ? 22.375 -4.926 -11.758 1 91.75 18 LEU B N 1
ATOM 3608 C CA . LEU B 1 18 ? 21.578 -3.951 -12.508 1 91.75 18 LEU B CA 1
ATOM 3609 C C . LEU B 1 18 ? 20.719 -4.645 -13.555 1 91.75 18 LEU B C 1
ATOM 3611 O O . LEU B 1 18 ? 21.234 -5.277 -14.477 1 91.75 18 LEU B O 1
ATOM 3615 N N . PRO B 1 19 ? 19.469 -4.562 -13.414 1 94.38 19 PRO B N 1
ATOM 3616 C CA . PRO B 1 19 ? 18.609 -5.195 -14.414 1 94.38 19 PRO B CA 1
ATOM 3617 C C . PRO B 1 19 ? 18.703 -4.523 -15.781 1 94.38 19 PRO B C 1
ATOM 3619 O O . PRO B 1 19 ? 18.922 -3.311 -15.859 1 94.38 19 PRO B O 1
ATOM 3622 N N . ARG B 1 20 ? 18.516 -5.34 -16.812 1 95.62 20 ARG B N 1
ATOM 3623 C CA . ARG B 1 20 ? 18.359 -4.754 -18.141 1 95.62 20 ARG B CA 1
ATOM 3624 C C . ARG B 1 20 ? 17.141 -3.84 -18.203 1 95.62 20 ARG B C 1
ATOM 3626 O O . ARG B 1 20 ? 16.219 -3.975 -17.391 1 95.62 20 ARG B O 1
ATOM 3633 N N . LYS B 1 21 ? 17.109 -2.988 -19.172 1 96.75 21 LYS B N 1
ATOM 3634 C CA . LYS B 1 21 ? 16.078 -1.959 -19.203 1 96.75 21 LYS B CA 1
ATOM 3635 C C . LYS B 1 21 ? 15.031 -2.27 -20.266 1 96.75 21 LYS B C 1
ATOM 3637 O O . LYS B 1 21 ? 15.375 -2.521 -21.422 1 96.75 21 LYS B O 1
ATOM 3642 N N . ALA B 1 22 ? 13.812 -2.277 -19.875 1 98.12 22 ALA B N 1
ATOM 3643 C CA . ALA B 1 22 ? 12.695 -2.342 -20.812 1 98.12 22 ALA B CA 1
ATOM 3644 C C . ALA B 1 22 ? 12.406 -0.972 -21.422 1 98.12 22 ALA B C 1
ATOM 3646 O O . ALA B 1 22 ? 12.297 0.024 -20.703 1 98.12 22 ALA B O 1
ATOM 3647 N N . ILE B 1 23 ? 12.227 -0.89 -22.75 1 97.88 23 ILE B N 1
ATOM 3648 C CA . ILE B 1 23 ? 12.039 0.399 -23.406 1 97.88 23 ILE B CA 1
ATOM 3649 C C . ILE B 1 23 ? 10.727 0.398 -24.188 1 97.88 23 ILE B C 1
ATOM 3651 O O . ILE B 1 23 ? 10.375 1.392 -24.828 1 97.88 23 ILE B O 1
ATOM 3655 N N . GLY B 1 24 ? 10.023 -0.704 -24.172 1 98.12 24 GLY B N 1
ATOM 3656 C CA . GLY B 1 24 ? 8.734 -0.806 -24.828 1 98.12 24 GLY B CA 1
ATOM 3657 C C . GLY B 1 24 ? 8.109 -2.184 -24.719 1 98.12 24 GLY B C 1
ATOM 3658 O O . GLY B 1 24 ? 8.727 -3.107 -24.188 1 98.12 24 GLY B O 1
ATOM 3659 N N . GLY B 1 25 ? 6.863 -2.307 -25.109 1 97.88 25 GLY B N 1
ATOM 3660 C CA . GLY B 1 25 ? 6.156 -3.578 -25.141 1 97.88 25 GLY B CA 1
ATOM 3661 C C . GLY B 1 25 ? 4.941 -3.562 -26.047 1 97.88 25 GLY B C 1
ATOM 3662 O O . GLY B 1 25 ? 4.312 -2.52 -26.234 1 97.88 25 GLY B O 1
ATOM 3663 N N . LYS B 1 26 ? 4.633 -4.641 -26.609 1 97.94 26 LYS B N 1
ATOM 3664 C CA . LYS B 1 26 ? 3.469 -4.844 -27.469 1 97.94 26 LYS B CA 1
ATOM 3665 C C . LYS B 1 26 ? 3.008 -6.297 -27.438 1 97.94 26 LYS B C 1
ATOM 3667 O O . LYS B 1 26 ? 3.803 -7.211 -27.672 1 97.94 26 LYS B O 1
ATOM 3672 N N . GLY B 1 27 ? 1.707 -6.457 -27.219 1 97.69 27 GLY B N 1
ATOM 3673 C CA . GLY B 1 27 ? 1.237 -7.828 -27.078 1 97.69 27 GLY B CA 1
ATOM 3674 C C . GLY B 1 27 ? 1.968 -8.609 -26 1 97.69 27 GLY B C 1
ATOM 3675 O O . GLY B 1 27 ? 2.107 -8.141 -24.875 1 97.69 27 GLY B O 1
ATOM 3676 N N . ILE B 1 28 ? 2.455 -9.805 -26.406 1 98.44 28 ILE B N 1
ATOM 3677 C CA . ILE B 1 28 ? 3.055 -10.695 -25.422 1 98.44 28 ILE B CA 1
ATOM 3678 C C . ILE B 1 28 ? 4.547 -10.398 -25.281 1 98.44 28 ILE B C 1
ATOM 3680 O O . ILE B 1 28 ? 5.27 -11.102 -24.578 1 98.44 28 ILE B O 1
ATOM 3684 N N . TYR B 1 29 ? 5.059 -9.25 -25.906 1 98.62 29 TYR B N 1
ATOM 3685 C CA . TYR B 1 29 ? 6.5 -9.023 -25.953 1 98.62 29 TYR B CA 1
ATOM 3686 C C . TYR B 1 29 ? 6.879 -7.754 -25.203 1 98.62 29 TYR B C 1
ATOM 3688 O O . TYR B 1 29 ? 6.145 -6.766 -25.234 1 98.62 29 TYR B O 1
ATOM 3696 N N . ILE B 1 30 ? 8 -7.781 -24.562 1 98.62 30 ILE B N 1
ATOM 3697 C CA . ILE B 1 30 ? 8.703 -6.621 -24.031 1 98.62 30 ILE B CA 1
ATOM 3698 C C . ILE B 1 30 ? 9.969 -6.367 -24.859 1 98.62 30 ILE B C 1
ATOM 3700 O O . ILE B 1 30 ? 10.68 -7.309 -25.219 1 98.62 30 ILE B O 1
ATOM 3704 N N . PHE B 1 31 ? 10.258 -5.168 -25.141 1 98.56 31 PHE B N 1
ATOM 3705 C CA . PHE B 1 31 ? 11.453 -4.785 -25.891 1 98.56 31 PHE B CA 1
ATOM 3706 C C . PHE B 1 31 ? 12.492 -4.184 -24.953 1 98.56 31 PHE B C 1
ATOM 3708 O O . PHE B 1 31 ? 12.188 -3.277 -24.172 1 98.56 31 PHE B O 1
ATOM 3715 N N . LEU B 1 32 ? 13.695 -4.691 -25.016 1 98 32 LEU B N 1
ATOM 3716 C CA . LEU B 1 32 ? 14.773 -4.242 -24.141 1 98 32 LEU B CA 1
ATOM 3717 C C . LEU B 1 32 ? 15.711 -3.295 -24.875 1 98 32 LEU B C 1
ATOM 3719 O O . LEU B 1 32 ? 15.742 -3.271 -26.109 1 98 32 LEU B O 1
ATOM 3723 N N . GLU B 1 33 ? 16.453 -2.559 -24.125 1 96.44 33 GLU B N 1
ATOM 3724 C CA . GLU B 1 33 ? 17.359 -1.537 -24.641 1 96.44 33 GLU B CA 1
ATOM 3725 C C . GLU B 1 33 ? 18.422 -2.156 -25.531 1 96.44 33 GLU B C 1
ATOM 3727 O O . GLU B 1 33 ? 18.875 -1.538 -26.5 1 96.44 33 GLU B O 1
ATOM 3732 N N . ASP B 1 34 ? 18.797 -3.387 -25.281 1 95.19 34 ASP B N 1
ATOM 3733 C CA . ASP B 1 34 ? 19.875 -4.027 -26.016 1 95.19 34 ASP B CA 1
ATOM 3734 C C . ASP B 1 34 ? 19.359 -4.684 -27.297 1 95.19 34 ASP B C 1
ATOM 3736 O O . ASP B 1 34 ? 20.094 -5.402 -27.984 1 95.19 34 ASP B O 1
ATOM 3740 N N . GLY B 1 35 ? 18.078 -4.562 -27.578 1 96.62 35 GLY B N 1
ATOM 3741 C CA . GLY B 1 35 ? 17.5 -5.055 -28.812 1 96.62 35 GLY B CA 1
ATOM 3742 C C . GLY B 1 35 ? 16.766 -6.367 -28.656 1 96.62 35 GLY B C 1
ATOM 3743 O O . GLY B 1 35 ? 16.062 -6.812 -29.562 1 96.62 35 GLY B O 1
ATOM 3744 N N . THR B 1 36 ? 16.797 -6.945 -27.5 1 97.38 36 THR B N 1
ATOM 3745 C CA . THR B 1 36 ? 16.125 -8.219 -27.234 1 97.38 36 THR B CA 1
ATOM 3746 C C . THR B 1 36 ? 14.609 -8.055 -27.297 1 97.38 36 THR B C 1
ATOM 3748 O O . THR B 1 36 ? 14.055 -7.125 -26.703 1 97.38 36 THR B O 1
ATOM 3751 N N . LYS B 1 37 ? 14.031 -8.945 -28.109 1 98.06 37 LYS B N 1
ATOM 3752 C CA . LYS B 1 37 ? 12.586 -9.133 -28.047 1 98.06 37 LYS B CA 1
ATOM 3753 C C . LYS B 1 37 ? 12.219 -10.242 -27.062 1 98.06 37 LYS B C 1
ATOM 3755 O O . LYS B 1 37 ? 12.391 -11.43 -27.359 1 98.06 37 LYS B O 1
ATOM 3760 N N . PHE B 1 38 ? 11.68 -9.906 -25.922 1 98.44 38 PHE B N 1
ATOM 3761 C CA . PHE B 1 38 ? 11.5 -10.789 -24.781 1 98.44 38 PHE B CA 1
ATOM 3762 C C . PHE B 1 38 ? 10.062 -11.297 -24.719 1 98.44 38 PHE B C 1
ATOM 3764 O O . PHE B 1 38 ? 9.117 -10.508 -24.703 1 98.44 38 PHE B O 1
ATOM 3771 N N . LEU B 1 39 ? 9.898 -12.602 -24.734 1 98.75 39 LEU B N 1
ATOM 3772 C CA . LEU B 1 39 ? 8.594 -13.25 -24.641 1 98.75 39 LEU B CA 1
ATOM 3773 C C . LEU B 1 39 ? 8.094 -13.258 -23.203 1 98.75 39 LEU B C 1
ATOM 3775 O O . LEU B 1 39 ? 8.531 -14.078 -22.391 1 98.75 39 LEU B O 1
ATOM 3779 N N . ASP B 1 40 ? 7.148 -12.391 -22.906 1 98.62 40 ASP B N 1
ATOM 3780 C CA . ASP B 1 40 ? 6.613 -12.273 -21.562 1 98.62 40 ASP B CA 1
ATOM 3781 C C . ASP B 1 40 ? 5.492 -13.281 -21.328 1 98.62 40 ASP B C 1
ATOM 3783 O O . ASP B 1 40 ? 4.309 -12.938 -21.406 1 98.62 40 ASP B O 1
ATOM 3787 N N . SER B 1 41 ? 5.875 -14.414 -20.844 1 98.81 41 SER B N 1
ATOM 3788 C CA . SER B 1 41 ? 4.938 -15.523 -20.688 1 98.81 41 SER B CA 1
ATOM 3789 C C . SER B 1 41 ? 4.363 -15.562 -19.281 1 98.81 41 SER B C 1
ATOM 3791 O O . SER B 1 41 ? 3.615 -16.484 -18.938 1 98.81 41 SER B O 1
ATOM 3793 N N . THR B 1 42 ? 4.707 -14.602 -18.453 1 98.44 42 THR B N 1
ATOM 3794 C CA . THR B 1 42 ? 4.238 -14.641 -17.078 1 98.44 42 THR B CA 1
ATOM 3795 C C . THR B 1 42 ? 3.506 -13.352 -16.719 1 98.44 42 THR B C 1
ATOM 3797 O O . THR B 1 42 ? 2.775 -13.305 -15.719 1 98.44 42 THR B O 1
ATOM 3800 N N . GLY B 1 43 ? 3.785 -12.227 -17.516 1 97.69 43 GLY B N 1
ATOM 3801 C CA . GLY B 1 43 ? 3.215 -10.938 -17.141 1 97.69 43 GLY B CA 1
ATOM 3802 C C . GLY B 1 43 ? 3.766 -10.398 -15.836 1 97.69 43 GLY B C 1
ATOM 3803 O O . GLY B 1 43 ? 3.031 -9.797 -15.055 1 97.69 43 GLY B O 1
ATOM 3804 N N . GLY B 1 44 ? 5.047 -10.586 -15.57 1 97.12 44 GLY B N 1
ATOM 3805 C CA . GLY B 1 44 ? 5.547 -10.359 -14.219 1 97.12 44 GLY B CA 1
ATOM 3806 C C . GLY B 1 44 ? 5.027 -11.367 -13.219 1 97.12 44 GLY B C 1
ATOM 3807 O O . GLY B 1 44 ? 5.156 -12.578 -13.422 1 97.12 44 GLY B O 1
ATOM 3808 N N . ALA B 1 45 ? 4.453 -10.914 -12.203 1 97.38 45 ALA B N 1
ATOM 3809 C CA . ALA B 1 45 ? 3.789 -11.797 -11.242 1 97.38 45 ALA B CA 1
ATOM 3810 C C . ALA B 1 45 ? 2.314 -11.977 -11.602 1 97.38 45 ALA B C 1
ATOM 3812 O O . ALA B 1 45 ? 1.438 -11.75 -10.758 1 97.38 45 ALA B O 1
ATOM 3813 N N . ALA B 1 46 ? 2.092 -12.391 -12.836 1 98.56 46 ALA B N 1
ATOM 3814 C CA . ALA B 1 46 ? 0.758 -12.656 -13.367 1 98.56 46 ALA B CA 1
ATOM 3815 C C . ALA B 1 46 ? -0.071 -11.375 -13.43 1 98.56 46 ALA B C 1
ATOM 3817 O O . ALA B 1 46 ? -1.26 -11.383 -13.102 1 98.56 46 ALA B O 1
ATOM 3818 N N . VAL B 1 47 ? 0.541 -10.289 -13.914 1 98.75 47 VAL B N 1
ATOM 3819 C CA . VAL B 1 47 ? -0.079 -8.969 -13.852 1 98.75 47 VAL B CA 1
ATOM 3820 C C . VAL B 1 47 ? -0.586 -8.57 -15.234 1 98.75 47 VAL B C 1
ATOM 3822 O O . VAL B 1 47 ? -1.744 -8.18 -15.391 1 98.75 47 VAL B O 1
ATOM 3825 N N . SER B 1 48 ? 0.244 -8.648 -16.312 1 98.69 48 SER B N 1
ATOM 3826 C CA . SER B 1 48 ? -0.021 -8.102 -17.641 1 98.69 48 SER B CA 1
ATOM 3827 C C . SER B 1 48 ? -1.02 -8.961 -18.406 1 98.69 48 SER B C 1
ATOM 3829 O O . SER B 1 48 ? -0.687 -9.523 -19.453 1 98.69 48 SER B O 1
ATOM 3831 N N . CYS B 1 49 ? -2.244 -8.906 -17.953 1 98.75 49 CYS B N 1
ATOM 3832 C CA . CYS B 1 49 ? -3.268 -9.844 -18.406 1 98.75 49 CYS B CA 1
ATOM 3833 C C . CYS B 1 49 ? -3.672 -9.547 -19.844 1 98.75 49 CYS B C 1
ATOM 3835 O O . CYS B 1 49 ? -4.207 -10.414 -20.531 1 98.75 49 CYS B O 1
ATOM 3837 N N . LEU B 1 50 ? -3.428 -8.32 -20.391 1 98.81 50 LEU B N 1
ATOM 3838 C CA . LEU B 1 50 ? -3.719 -7.996 -21.781 1 98.81 50 LEU B CA 1
ATOM 3839 C C . LEU B 1 50 ? -2.432 -7.859 -22.594 1 98.81 50 LEU B C 1
ATOM 3841 O O . LEU B 1 50 ? -2.451 -7.367 -23.719 1 98.81 50 LEU B O 1
ATOM 3845 N N . GLY B 1 51 ? -1.337 -8.273 -22 1 98.44 51 GLY B N 1
ATOM 3846 C CA . GLY B 1 51 ? -0.051 -7.949 -22.594 1 98.44 51 GLY B CA 1
ATOM 3847 C C . GLY B 1 51 ? 0.3 -6.477 -22.484 1 98.44 51 GLY B C 1
ATOM 3848 O O . GLY B 1 51 ? -0.095 -5.809 -21.516 1 98.44 51 GLY B O 1
ATOM 3849 N N . HIS B 1 52 ? 1.11 -6.023 -23.453 1 98.31 52 HIS B N 1
ATOM 3850 C CA . HIS B 1 52 ? 1.653 -4.676 -23.359 1 98.31 52 HIS B CA 1
ATOM 3851 C C . HIS B 1 52 ? 1.139 -3.797 -24.5 1 98.31 52 HIS B C 1
ATOM 3853 O O . HIS B 1 52 ? 0.89 -4.285 -25.594 1 98.31 52 HIS B O 1
ATOM 3859 N N . GLY B 1 53 ? 0.896 -2.562 -24.141 1 97.81 53 GLY B N 1
ATOM 3860 C CA . GLY B 1 53 ? 0.613 -1.554 -25.156 1 97.81 53 GLY B CA 1
ATOM 3861 C C . GLY B 1 53 ? -0.789 -1.657 -25.719 1 97.81 53 GLY B C 1
ATOM 3862 O O . GLY B 1 53 ? -1.009 -1.365 -26.906 1 97.81 53 GLY B O 1
ATOM 3863 N N . HIS B 1 54 ? -1.729 -2.166 -24.969 1 98.38 54 HIS B N 1
ATOM 3864 C CA . HIS B 1 54 ? -3.09 -2.254 -25.484 1 98.38 54 HIS B CA 1
ATOM 3865 C C . HIS B 1 54 ? -3.686 -0.869 -25.719 1 98.38 54 HIS B C 1
ATOM 3867 O O . HIS B 1 54 ? -3.82 -0.086 -24.766 1 98.38 54 HIS B O 1
ATOM 3873 N N . GLU B 1 55 ? -4.156 -0.559 -26.859 1 98.25 55 GLU B N 1
ATOM 3874 C CA . GLU B 1 55 ? -4.492 0.793 -27.297 1 98.25 55 GLU B CA 1
ATOM 3875 C C . GLU B 1 55 ? -5.703 1.332 -26.547 1 98.25 55 GLU B C 1
ATOM 3877 O O . GLU B 1 55 ? -5.734 2.504 -26.172 1 98.25 55 GLU B O 1
ATOM 3882 N N . LYS B 1 56 ? -6.73 0.534 -26.344 1 98.44 56 LYS B N 1
ATOM 3883 C CA . LYS B 1 56 ? -7.938 0.981 -25.656 1 98.44 56 LYS B CA 1
ATOM 3884 C C . LYS B 1 56 ? -7.633 1.414 -24.234 1 98.44 56 LYS B C 1
ATOM 3886 O O . LYS B 1 56 ? -8.203 2.391 -23.734 1 98.44 56 LYS B O 1
ATOM 3891 N N . VAL B 1 57 ? -6.77 0.684 -23.578 1 98.69 57 VAL B N 1
ATOM 3892 C CA . VAL B 1 57 ? -6.422 0.996 -22.188 1 98.69 57 VAL B CA 1
ATOM 3893 C C . VAL B 1 57 ? -5.59 2.275 -22.141 1 98.69 57 VAL B C 1
ATOM 3895 O O . VAL B 1 57 ? -5.828 3.145 -21.297 1 98.69 57 VAL B O 1
ATOM 3898 N N . LYS B 1 58 ? -4.59 2.391 -23.062 1 98.19 58 LYS B N 1
ATOM 3899 C CA . LYS B 1 58 ? -3.783 3.604 -23.141 1 98.19 58 LYS B CA 1
ATOM 3900 C C . LYS B 1 58 ? -4.664 4.84 -23.312 1 98.19 58 LYS B C 1
ATOM 3902 O O . LYS B 1 58 ? -4.465 5.844 -22.625 1 98.19 58 LYS B O 1
ATOM 3907 N N . GLN B 1 59 ? -5.613 4.742 -24.172 1 98.56 59 GLN B N 1
ATOM 3908 C CA . GLN B 1 59 ? -6.48 5.879 -24.469 1 98.56 59 GLN B CA 1
ATOM 3909 C C . GLN B 1 59 ? -7.316 6.254 -23.234 1 98.56 59 GLN B C 1
ATOM 3911 O O . GLN B 1 59 ? -7.547 7.434 -22.984 1 98.56 59 GLN B O 1
ATOM 3916 N N . ALA B 1 60 ? -7.828 5.273 -22.5 1 98.69 60 ALA B N 1
ATOM 3917 C CA . ALA B 1 60 ? -8.609 5.531 -21.297 1 98.69 60 ALA B CA 1
ATOM 3918 C C . ALA B 1 60 ? -7.785 6.297 -20.266 1 98.69 60 ALA B C 1
ATOM 3920 O O . ALA B 1 60 ? -8.297 7.191 -19.594 1 98.69 60 ALA B O 1
ATOM 3921 N N . ILE B 1 61 ? -6.516 5.902 -20.094 1 98.38 61 ILE B N 1
ATOM 3922 C CA . ILE B 1 61 ? -5.617 6.578 -19.172 1 98.38 61 ILE B CA 1
ATOM 3923 C C . ILE B 1 61 ? -5.395 8.023 -19.625 1 98.38 61 ILE B C 1
ATOM 3925 O O . ILE B 1 61 ? -5.449 8.945 -18.812 1 98.38 61 ILE B O 1
ATOM 3929 N N . ILE B 1 62 ? -5.141 8.211 -20.922 1 98.06 62 ILE B N 1
ATOM 3930 C CA . ILE B 1 62 ? -4.883 9.531 -21.484 1 98.06 62 ILE B CA 1
ATOM 3931 C C . ILE B 1 62 ? -6.117 10.414 -21.312 1 98.06 62 ILE B C 1
ATOM 3933 O O . ILE B 1 62 ? -6.004 11.57 -20.875 1 98.06 62 ILE B O 1
ATOM 3937 N N . ASP B 1 63 ? -7.332 9.859 -21.578 1 98.44 63 ASP B N 1
ATOM 3938 C CA . ASP B 1 63 ? -8.57 10.609 -21.422 1 98.44 63 ASP B CA 1
ATOM 3939 C C . ASP B 1 63 ? -8.773 11.047 -19.984 1 98.44 63 ASP B C 1
ATOM 3941 O O . ASP B 1 63 ? -9.133 12.195 -19.719 1 98.44 63 ASP B O 1
ATOM 3945 N N . GLN B 1 64 ? -8.555 10.18 -19.047 1 98.25 64 GLN B N 1
ATOM 3946 C CA . GLN B 1 64 ? -8.742 10.508 -17.625 1 98.25 64 GLN B CA 1
ATOM 3947 C C . GLN B 1 64 ? -7.719 11.539 -17.172 1 98.25 64 GLN B C 1
ATOM 3949 O O . GLN B 1 64 ? -8.031 12.398 -16.344 1 98.25 64 GLN B O 1
ATOM 3954 N N . THR B 1 65 ? -6.43 11.367 -17.656 1 97.19 65 THR B N 1
ATOM 3955 C CA . THR B 1 65 ? -5.379 12.328 -17.328 1 97.19 65 THR B CA 1
ATOM 3956 C C . THR B 1 65 ? -5.801 13.742 -17.734 1 97.19 65 THR B C 1
ATOM 3958 O O . THR B 1 65 ? -5.473 14.711 -17.062 1 97.19 65 THR B O 1
ATOM 3961 N N . ASN B 1 66 ? -6.586 13.844 -18.797 1 96.5 66 ASN B N 1
ATOM 3962 C CA . ASN B 1 66 ? -7.031 15.125 -19.328 1 96.5 66 ASN B CA 1
ATOM 3963 C C . ASN B 1 66 ? -8.297 15.609 -18.641 1 96.5 66 ASN B C 1
ATOM 3965 O O . ASN B 1 66 ? -8.727 16.75 -18.828 1 96.5 66 ASN B O 1
ATOM 3969 N N . THR B 1 67 ? -8.953 14.852 -17.828 1 96 67 THR B N 1
ATOM 3970 C CA . THR B 1 67 ? -10.148 15.227 -17.078 1 96 67 THR B CA 1
ATOM 3971 C C . THR B 1 67 ? -9.789 15.695 -15.672 1 96 67 THR B C 1
ATOM 3973 O O . THR B 1 67 ? -9.617 16.891 -15.438 1 96 67 THR B O 1
ATOM 3976 N N . ILE B 1 68 ? -9.5 14.781 -14.711 1 96 68 ILE B N 1
ATOM 3977 C CA . ILE B 1 68 ? -9.023 15.062 -13.359 1 96 68 ILE B CA 1
ATOM 3978 C C . ILE B 1 68 ? -8.156 13.906 -12.867 1 96 68 ILE B C 1
ATOM 3980 O O . ILE B 1 68 ? -8.539 12.734 -12.992 1 96 68 ILE B O 1
ATOM 3984 N N . SER B 1 69 ? -7.023 14.25 -12.352 1 94.81 69 SER B N 1
ATOM 3985 C CA . SER B 1 69 ? -6.078 13.227 -11.93 1 94.81 69 SER B CA 1
ATOM 3986 C C . SER B 1 69 ? -6.305 12.836 -10.477 1 94.81 69 SER B C 1
ATOM 3988 O O . SER B 1 69 ? -6.031 11.695 -10.078 1 94.81 69 SER B O 1
ATOM 3990 N N . TYR B 1 70 ? -6.727 13.758 -9.734 1 95.56 70 TYR B N 1
ATOM 3991 C CA . TYR B 1 70 ? -6.844 13.477 -8.312 1 95.56 70 TYR B CA 1
ATOM 3992 C C . TYR B 1 70 ? -7.883 14.383 -7.66 1 95.56 70 TYR B C 1
ATOM 3994 O O . TYR B 1 70 ? -7.957 15.57 -7.969 1 95.56 70 TYR B O 1
ATOM 4002 N N . CYS B 1 71 ? -8.695 13.797 -6.859 1 93.25 71 CYS B N 1
ATOM 4003 C CA . CYS B 1 71 ? -9.477 14.484 -5.84 1 93.25 71 CYS B CA 1
ATOM 4004 C C . CYS B 1 71 ? -9.641 13.609 -4.598 1 93.25 71 CYS B C 1
ATOM 4006 O O . CYS B 1 71 ? -9.867 12.406 -4.707 1 93.25 71 CYS B O 1
ATOM 4008 N N . HIS B 1 72 ? -9.438 14.188 -3.527 1 94.38 72 HIS B N 1
ATOM 4009 C CA . HIS B 1 72 ? -9.484 13.445 -2.27 1 94.38 72 HIS B CA 1
ATOM 4010 C C . HIS B 1 72 ? -10.898 12.984 -1.954 1 94.38 72 HIS B C 1
ATOM 4012 O O . HIS B 1 72 ? -11.852 13.758 -2.064 1 94.38 72 HIS B O 1
ATOM 4018 N N . THR B 1 73 ? -11.031 11.75 -1.478 1 93.38 73 THR B N 1
ATOM 4019 C CA . THR B 1 73 ? -12.328 11.109 -1.312 1 93.38 73 THR B CA 1
ATOM 4020 C C . THR B 1 73 ? -13.07 11.688 -0.112 1 93.38 73 THR B C 1
ATOM 4022 O O . THR B 1 73 ? -14.273 11.469 0.044 1 93.38 73 THR B O 1
ATOM 4025 N N . ALA B 1 74 ? -12.43 12.43 0.765 1 91.44 74 ALA B N 1
ATOM 4026 C CA . ALA B 1 74 ? -13.125 13.125 1.846 1 91.44 74 ALA B CA 1
ATOM 4027 C C . ALA B 1 74 ? -13.93 14.305 1.309 1 91.44 74 ALA B C 1
ATOM 4029 O O . ALA B 1 74 ? -14.781 14.852 2.014 1 91.44 74 ALA B O 1
ATOM 4030 N N . PHE B 1 75 ? -13.68 14.695 0.065 1 93.75 75 PHE B N 1
ATOM 4031 C CA . PHE B 1 75 ? -14.344 15.859 -0.495 1 93.75 75 PHE B CA 1
ATOM 4032 C C . PHE B 1 75 ? -15.266 15.461 -1.644 1 93.75 75 PHE B C 1
ATOM 4034 O O . PHE B 1 75 ? -16.453 15.805 -1.645 1 93.75 75 PHE B O 1
ATOM 4041 N N . PHE B 1 76 ? -14.641 14.711 -2.586 1 96.19 76 PHE B N 1
ATOM 4042 C CA . PHE B 1 76 ? -15.422 14.484 -3.793 1 96.19 76 PHE B CA 1
ATOM 4043 C C . PHE B 1 76 ? -15.242 13.055 -4.293 1 96.19 76 PHE B C 1
ATOM 4045 O O . PHE B 1 76 ? -14.352 12.336 -3.832 1 96.19 76 PHE B O 1
ATOM 4052 N N . GLY B 1 77 ? -16.188 12.609 -5.16 1 96.19 77 GLY B N 1
ATOM 4053 C CA . GLY B 1 77 ? -16.047 11.406 -5.961 1 96.19 77 GLY B CA 1
ATOM 4054 C C . GLY B 1 77 ? -15.812 11.688 -7.43 1 96.19 77 GLY B C 1
ATOM 4055 O O . GLY B 1 77 ? -15.703 12.852 -7.836 1 96.19 77 GLY B O 1
ATOM 4056 N N . THR B 1 78 ? -15.609 10.664 -8.18 1 97.5 78 THR B N 1
ATOM 4057 C CA . THR B 1 78 ? -15.438 10.797 -9.625 1 97.5 78 THR B CA 1
ATOM 4058 C C . THR B 1 78 ? -16.328 9.805 -10.359 1 97.5 78 THR B C 1
ATOM 4060 O O . THR B 1 78 ? -16.672 8.75 -9.828 1 97.5 78 THR B O 1
ATOM 4063 N N . GLY B 1 79 ? -16.719 10.18 -11.578 1 97.62 79 GLY B N 1
ATOM 4064 C CA . GLY B 1 79 ? -17.547 9.297 -12.398 1 97.62 79 GLY B CA 1
ATOM 4065 C C . GLY B 1 79 ? -16.891 7.961 -12.688 1 97.62 79 GLY B C 1
ATOM 4066 O O . GLY B 1 79 ? -17.531 6.918 -12.656 1 97.62 79 GLY B O 1
ATOM 4067 N N . VAL B 1 80 ? -15.625 7.941 -12.906 1 98.38 80 VAL B N 1
ATOM 4068 C CA . VAL B 1 80 ? -14.914 6.742 -13.328 1 98.38 80 VAL B CA 1
ATOM 4069 C C . VAL B 1 80 ? -14.805 5.766 -12.156 1 98.38 80 VAL B C 1
ATOM 4071 O O . VAL B 1 80 ? -14.867 4.547 -12.344 1 98.38 80 VAL B O 1
ATOM 4074 N N . SER B 1 81 ? -14.602 6.258 -10.922 1 98.12 81 SER B N 1
ATOM 4075 C CA . SER B 1 81 ? -14.594 5.379 -9.758 1 98.12 81 SER B CA 1
ATOM 4076 C C . SER B 1 81 ? -15.945 4.719 -9.547 1 98.12 81 SER B C 1
ATOM 4078 O O . SER B 1 81 ? -16.016 3.541 -9.188 1 98.12 81 SER B O 1
ATOM 4080 N N . GLU B 1 82 ? -17.031 5.461 -9.781 1 98 82 GLU B N 1
ATOM 4081 C CA . GLU B 1 82 ? -18.375 4.926 -9.68 1 98 82 GLU B CA 1
ATOM 4082 C C . GLU B 1 82 ? -18.625 3.855 -10.742 1 98 82 GLU B C 1
ATOM 4084 O O . GLU B 1 82 ? -19.219 2.811 -10.453 1 98 82 GLU B O 1
ATOM 4089 N N . GLU B 1 83 ? -18.203 4.152 -11.938 1 98.62 83 GLU B N 1
ATOM 4090 C CA . GLU B 1 83 ? -18.438 3.219 -13.039 1 98.62 83 GLU B CA 1
ATOM 4091 C C . GLU B 1 83 ? -17.672 1.914 -12.82 1 98.62 83 GLU B C 1
ATOM 4093 O O . GLU B 1 83 ? -18.219 0.829 -13.047 1 98.62 83 GLU B O 1
ATOM 4098 N N . LEU B 1 84 ? -16.422 2.006 -12.414 1 98.81 84 LEU B N 1
ATOM 4099 C CA . LEU B 1 84 ? -15.641 0.811 -12.125 1 98.81 84 LEU B CA 1
ATOM 4100 C C . LEU B 1 84 ? -16.281 -0.016 -11.023 1 98.81 84 LEU B C 1
ATOM 4102 O O . LEU B 1 84 ? -16.406 -1.238 -11.141 1 98.81 84 LEU B O 1
ATOM 4106 N N . ALA B 1 85 ? -16.656 0.661 -9.945 1 98.69 85 ALA B N 1
ATOM 4107 C CA . ALA B 1 85 ? -17.266 -0.04 -8.812 1 98.69 85 ALA B CA 1
ATOM 4108 C C . ALA B 1 85 ? -18.531 -0.766 -9.242 1 98.69 85 ALA B C 1
ATOM 4110 O O . ALA B 1 85 ? -18.75 -1.924 -8.875 1 98.69 85 ALA B O 1
ATOM 4111 N N . GLN B 1 86 ? -19.344 -0.09 -10.016 1 98.62 86 GLN B N 1
ATOM 4112 C CA . GLN B 1 86 ? -20.578 -0.7 -10.484 1 98.62 86 GLN B CA 1
ATOM 4113 C C . GLN B 1 86 ? -20.297 -1.911 -11.367 1 98.62 86 GLN B C 1
ATOM 4115 O O . GLN B 1 86 ? -20.969 -2.943 -11.242 1 98.62 86 GLN B O 1
ATOM 4120 N N . PHE B 1 87 ? -19.344 -1.746 -12.25 1 98.75 87 PHE B N 1
ATOM 4121 C CA . PHE B 1 87 ? -18.953 -2.844 -13.125 1 98.75 87 PHE B CA 1
ATOM 4122 C C . PHE B 1 87 ? -18.562 -4.074 -12.312 1 98.75 87 PHE B C 1
ATOM 4124 O O . PHE B 1 87 ? -19.016 -5.184 -12.609 1 98.75 87 PHE B O 1
ATOM 4131 N N . LEU B 1 88 ? -17.75 -3.914 -11.297 1 98.81 88 LEU B N 1
ATOM 4132 C CA . LEU B 1 88 ? -17.25 -5.008 -10.484 1 98.81 88 LEU B CA 1
ATOM 4133 C C . LEU B 1 88 ? -18.359 -5.637 -9.656 1 98.81 88 LEU B C 1
ATOM 4135 O O . LEU B 1 88 ? -18.438 -6.863 -9.547 1 98.81 88 LEU B O 1
ATOM 4139 N N . VAL B 1 89 ? -19.234 -4.816 -9.086 1 98.44 89 VAL B N 1
ATOM 4140 C CA . VAL B 1 89 ? -20.328 -5.328 -8.281 1 98.44 89 VAL B CA 1
ATOM 4141 C C . VAL B 1 89 ? -21.297 -6.121 -9.164 1 98.44 89 VAL B C 1
ATOM 4143 O O . VAL B 1 89 ? -21.75 -7.195 -8.781 1 98.44 89 VAL B O 1
ATOM 4146 N N . ASP B 1 90 ? -21.562 -5.602 -10.328 1 98.44 90 ASP B N 1
ATOM 4147 C CA . ASP B 1 90 ? -22.438 -6.297 -11.266 1 98.44 90 ASP B CA 1
ATOM 4148 C C . ASP B 1 90 ? -21.875 -7.664 -11.648 1 98.44 90 ASP B C 1
ATOM 4150 O O . ASP B 1 90 ? -22.609 -8.625 -11.82 1 98.44 90 ASP B O 1
ATOM 4154 N N . SER B 1 91 ? -20.594 -7.742 -11.719 1 98.25 91 SER B N 1
ATOM 4155 C CA . SER B 1 91 ? -19.938 -8.977 -12.125 1 98.25 91 SER B CA 1
ATOM 4156 C C . SER B 1 91 ? -20.094 -10.062 -11.07 1 98.25 91 SER B C 1
ATOM 4158 O O . SER B 1 91 ? -19.875 -11.25 -11.344 1 98.25 91 SER B O 1
ATOM 4160 N N . THR B 1 92 ? -20.469 -9.719 -9.859 1 97.75 92 THR B N 1
ATOM 4161 C CA . THR B 1 92 ? -20.672 -10.695 -8.797 1 97.75 92 THR B CA 1
ATOM 4162 C C . THR B 1 92 ? -22.156 -11.062 -8.68 1 97.75 92 THR B C 1
ATOM 4164 O O . THR B 1 92 ? -22.562 -11.734 -7.73 1 97.75 92 THR B O 1
ATOM 4167 N N . GLY B 1 93 ? -23.047 -10.547 -9.602 1 95.56 93 GLY B N 1
ATOM 4168 C CA . GLY B 1 93 ? -24.5 -10.703 -9.477 1 95.56 93 GLY B CA 1
ATOM 4169 C C . GLY B 1 93 ? -25.078 -9.938 -8.305 1 95.56 93 GLY B C 1
ATOM 4170 O O . GLY B 1 93 ? -26.125 -10.312 -7.773 1 95.56 93 GLY B O 1
ATOM 4171 N N . GLY B 1 94 ? -24.297 -9 -7.812 1 93.38 94 GLY B N 1
ATOM 4172 C CA . GLY B 1 94 ? -24.75 -8.18 -6.703 1 93.38 94 GLY B CA 1
ATOM 4173 C C . GLY B 1 94 ? -24.516 -8.812 -5.348 1 93.38 94 GLY B C 1
ATOM 4174 O O . GLY B 1 94 ? -24.891 -8.258 -4.316 1 93.38 94 GLY B O 1
ATOM 4175 N N . LYS B 1 95 ? -23.781 -9.945 -5.305 1 93.38 95 LYS B N 1
ATOM 4176 C CA . LYS B 1 95 ? -23.516 -10.648 -4.051 1 93.38 95 LYS B CA 1
ATOM 4177 C C . LYS B 1 95 ? -22.531 -9.883 -3.186 1 93.38 95 LYS B C 1
ATOM 4179 O O . LYS B 1 95 ? -22.641 -9.883 -1.958 1 93.38 95 LYS B O 1
ATOM 4184 N N . LEU B 1 96 ? -21.516 -9.383 -3.766 1 98.19 96 LEU B N 1
ATOM 4185 C CA . LEU B 1 96 ? -20.641 -8.391 -3.154 1 98.19 96 LEU B CA 1
ATOM 4186 C C . LEU B 1 96 ? -21.016 -6.98 -3.594 1 98.19 96 LEU B C 1
ATOM 4188 O O . LEU B 1 96 ? -20.797 -6.605 -4.75 1 98.19 96 LEU B O 1
ATOM 4192 N N . SER B 1 97 ? -21.562 -6.164 -2.721 1 97.56 97 SER B N 1
ATOM 4193 C CA . SER B 1 97 ? -22.406 -5.043 -3.137 1 97.56 97 SER B CA 1
ATOM 4194 C C . SER B 1 97 ? -21.609 -3.74 -3.156 1 97.56 97 SER B C 1
ATOM 4196 O O . SER B 1 97 ? -22.078 -2.732 -3.689 1 97.56 97 SER B O 1
ATOM 4198 N N . LYS B 1 98 ? -20.422 -3.703 -2.551 1 98.31 98 LYS B N 1
ATOM 4199 C CA . LYS B 1 98 ? -19.578 -2.518 -2.629 1 98.31 98 LYS B CA 1
ATOM 4200 C C . LYS B 1 98 ? -18.125 -2.896 -2.906 1 98.31 98 LYS B C 1
ATOM 4202 O O . LYS B 1 98 ? -17.734 -4.047 -2.701 1 98.31 98 LYS B O 1
ATOM 4207 N N . VAL B 1 99 ? -17.422 -1.911 -3.367 1 98.44 99 VAL B N 1
ATOM 4208 C CA . VAL B 1 99 ? -16 -2.096 -3.629 1 98.44 99 VAL B CA 1
ATOM 4209 C C . VAL B 1 99 ? -15.211 -0.956 -2.996 1 98.44 99 VAL B C 1
ATOM 4211 O O . VAL B 1 99 ? -15.648 0.198 -3.016 1 98.44 99 VAL B O 1
ATOM 4214 N N . TYR B 1 100 ? -14.125 -1.235 -2.336 1 98.56 100 TYR B N 1
ATOM 4215 C CA . TYR B 1 100 ? -13.094 -0.319 -1.848 1 98.56 100 TYR B CA 1
ATOM 4216 C C . TYR B 1 100 ? -11.844 -0.392 -2.713 1 98.56 100 TYR B C 1
ATOM 4218 O O . TYR B 1 100 ? -11.117 -1.388 -2.682 1 98.56 100 TYR B O 1
ATOM 4226 N N . MET B 1 101 ? -11.539 0.697 -3.545 1 98.5 101 MET B N 1
ATOM 4227 C CA . MET B 1 101 ? -10.43 0.697 -4.496 1 98.5 101 MET B CA 1
ATOM 4228 C C . MET B 1 101 ? -9.18 1.299 -3.869 1 98.5 101 MET B C 1
ATOM 4230 O O . MET B 1 101 ? -9.227 2.381 -3.283 1 98.5 101 MET B O 1
ATOM 4234 N N . ILE B 1 102 ? -8.031 0.578 -4.023 1 98.12 102 ILE B N 1
ATOM 4235 C CA . ILE B 1 102 ? -6.766 1.034 -3.453 1 98.12 102 ILE B CA 1
ATOM 4236 C C . ILE B 1 102 ? -5.613 0.659 -4.387 1 98.12 102 ILE B C 1
ATOM 4238 O O . ILE B 1 102 ? -5.828 0.392 -5.57 1 98.12 102 ILE B O 1
ATOM 4242 N N . SER B 1 103 ? -4.344 0.645 -3.893 1 98.19 103 SER B N 1
ATOM 4243 C CA . SER B 1 103 ? -3.256 0.732 -4.863 1 98.19 103 SER B CA 1
ATOM 4244 C C . SER B 1 103 ? -2.479 -0.577 -4.941 1 98.19 103 SER B C 1
ATOM 4246 O O . SER B 1 103 ? -1.724 -0.802 -5.891 1 98.19 103 SER B O 1
ATOM 4248 N N . SER B 1 104 ? -2.621 -1.49 -3.979 1 98.56 104 SER B N 1
ATOM 4249 C CA . SER B 1 104 ? -1.827 -2.713 -4.035 1 98.56 104 SER B CA 1
ATOM 4250 C C . SER B 1 104 ? -2.564 -3.881 -3.387 1 98.56 104 SER B C 1
ATOM 4252 O O . SER B 1 104 ? -3.5 -3.676 -2.609 1 98.56 104 SER B O 1
ATOM 4254 N N . GLY B 1 105 ? -2.137 -5.09 -3.736 1 98.75 105 GLY B N 1
ATOM 4255 C CA . GLY B 1 105 ? -2.701 -6.281 -3.123 1 98.75 105 GLY B CA 1
ATOM 4256 C C . GLY B 1 105 ? -2.471 -6.352 -1.625 1 98.75 105 GLY B C 1
ATOM 4257 O O . GLY B 1 105 ? -3.357 -6.766 -0.875 1 98.75 105 GLY B O 1
ATOM 4258 N N . SER B 1 106 ? -1.271 -5.969 -1.164 1 98.81 106 SER B N 1
ATOM 4259 C CA . SER B 1 106 ? -0.994 -5.918 0.268 1 98.81 106 SER B CA 1
ATOM 4260 C C . SER B 1 106 ? -1.989 -5.016 0.992 1 98.81 106 SER B C 1
ATOM 4262 O O . SER B 1 106 ? -2.51 -5.383 2.049 1 98.81 106 SER B O 1
ATOM 4264 N N . GLU B 1 107 ? -2.271 -3.881 0.42 1 98.75 107 GLU B N 1
ATOM 4265 C CA . GLU B 1 107 ? -3.215 -2.943 1.023 1 98.75 107 GLU B CA 1
ATOM 4266 C C . GLU B 1 107 ? -4.637 -3.5 1.006 1 98.75 107 GLU B C 1
ATOM 4268 O O . GLU B 1 107 ? -5.418 -3.252 1.926 1 98.75 107 GLU B O 1
ATOM 4273 N N . ALA B 1 108 ? -4.984 -4.211 -0.057 1 98.94 108 ALA B N 1
ATOM 4274 C CA . ALA B 1 108 ? -6.309 -4.828 -0.112 1 98.94 108 ALA B CA 1
ATOM 4275 C C . ALA B 1 108 ? -6.492 -5.84 1.018 1 98.94 108 ALA B C 1
ATOM 4277 O O . ALA B 1 108 ? -7.555 -5.898 1.641 1 98.94 108 ALA B O 1
ATOM 4278 N N . VAL B 1 109 ? -5.441 -6.629 1.273 1 98.94 109 VAL B N 1
ATOM 4279 C CA . VAL B 1 109 ? -5.508 -7.617 2.344 1 98.94 109 VAL B CA 1
ATOM 4280 C C . VAL B 1 109 ? -5.555 -6.914 3.697 1 98.94 109 VAL B C 1
ATOM 4282 O O . VAL B 1 109 ? -6.316 -7.309 4.582 1 98.94 109 VAL B O 1
ATOM 4285 N N . GLU B 1 110 ? -4.738 -5.844 3.887 1 98.88 110 GLU B N 1
ATOM 4286 C CA . GLU B 1 110 ? -4.801 -5.027 5.094 1 98.88 110 GLU B CA 1
ATOM 4287 C C . GLU B 1 110 ? -6.219 -4.523 5.344 1 98.88 110 GLU B C 1
ATOM 4289 O O . GLU B 1 110 ? -6.719 -4.586 6.469 1 98.88 110 GLU B O 1
ATOM 4294 N N . ALA B 1 111 ? -6.848 -4.027 4.309 1 98.88 111 ALA B N 1
ATOM 4295 C CA . ALA B 1 111 ? -8.219 -3.52 4.402 1 98.88 111 ALA B CA 1
ATOM 4296 C C . ALA B 1 111 ? -9.195 -4.637 4.762 1 98.88 111 ALA B C 1
ATOM 4298 O O . ALA B 1 111 ? -10.109 -4.434 5.562 1 98.88 111 ALA B O 1
ATOM 4299 N N . ALA B 1 112 ? -9.008 -5.809 4.172 1 98.94 112 ALA B N 1
ATOM 4300 C CA . ALA B 1 112 ? -9.898 -6.941 4.434 1 98.94 112 ALA B CA 1
ATOM 4301 C C . ALA B 1 112 ? -9.82 -7.367 5.895 1 98.94 112 ALA B C 1
ATOM 4303 O O . ALA B 1 112 ? -10.852 -7.613 6.527 1 98.94 112 ALA B O 1
ATOM 4304 N N . LEU B 1 113 ? -8.609 -7.484 6.43 1 98.94 113 LEU B N 1
ATOM 4305 C CA . LEU B 1 113 ? -8.43 -7.879 7.824 1 98.94 113 LEU B CA 1
ATOM 4306 C C . LEU B 1 113 ? -9.086 -6.871 8.766 1 98.94 113 LEU B C 1
ATOM 4308 O O . LEU B 1 113 ? -9.812 -7.258 9.68 1 98.94 113 LEU B O 1
ATOM 4312 N N . LYS B 1 114 ? -8.883 -5.641 8.516 1 98.88 114 LYS B N 1
ATOM 4313 C CA . LYS B 1 114 ? -9.406 -4.594 9.383 1 98.88 114 LYS B CA 1
ATOM 4314 C C . LYS B 1 114 ? -10.922 -4.488 9.266 1 98.88 114 LYS B C 1
ATOM 4316 O O . LYS B 1 114 ? -11.617 -4.266 10.258 1 98.88 114 LYS B O 1
ATOM 4321 N N . LEU B 1 115 ? -11.422 -4.598 8.039 1 98.94 115 LEU B N 1
ATOM 4322 C CA . LEU B 1 115 ? -12.867 -4.52 7.852 1 98.94 115 LEU B CA 1
ATOM 4323 C C . LEU B 1 115 ? -13.57 -5.699 8.523 1 98.94 115 LEU B C 1
ATOM 4325 O O . LEU B 1 115 ? -14.656 -5.547 9.078 1 98.94 115 LEU B O 1
ATOM 4329 N N . ALA B 1 116 ? -12.938 -6.895 8.438 1 98.94 116 ALA B N 1
ATOM 4330 C CA . ALA B 1 116 ? -13.484 -8.062 9.125 1 98.94 116 ALA B CA 1
ATOM 4331 C C . ALA B 1 116 ? -13.617 -7.801 10.625 1 98.94 116 ALA B C 1
ATOM 4333 O O . ALA B 1 116 ? -14.664 -8.078 11.219 1 98.94 116 ALA B O 1
ATOM 4334 N N . ARG B 1 117 ? -12.617 -7.285 11.234 1 98.88 117 ARG B N 1
ATOM 4335 C CA . ARG B 1 117 ? -12.656 -6.93 12.656 1 98.88 117 ARG B CA 1
ATOM 4336 C C . ARG B 1 117 ? -13.75 -5.906 12.938 1 98.88 117 ARG B C 1
ATOM 4338 O O . ARG B 1 117 ? -14.539 -6.078 13.867 1 98.88 117 ARG B O 1
ATOM 4345 N N . GLN B 1 118 ? -13.758 -4.852 12.156 1 98.81 118 GLN B N 1
ATOM 4346 C CA . GLN B 1 118 ? -14.711 -3.777 12.398 1 98.81 118 GLN B CA 1
ATOM 4347 C C . GLN B 1 118 ? -16.156 -4.273 12.242 1 98.81 118 GLN B C 1
ATOM 4349 O O . GLN B 1 118 ? -17.047 -3.814 12.945 1 98.81 118 GLN B O 1
ATOM 4354 N N . TYR B 1 119 ? -16.406 -5.23 11.266 1 98.88 119 TYR B N 1
ATOM 4355 C CA . TYR B 1 119 ? -17.719 -5.832 11.086 1 98.88 119 TYR B CA 1
ATOM 4356 C C . TYR B 1 119 ? -18.281 -6.34 12.414 1 98.88 119 TYR B C 1
ATOM 4358 O O . TYR B 1 119 ? -19.422 -6.043 12.773 1 98.88 119 TYR B O 1
ATOM 4366 N N . PHE B 1 120 ? -17.469 -7.004 13.188 1 98.88 120 PHE B N 1
ATOM 4367 C CA . PHE B 1 120 ? -17.922 -7.637 14.422 1 98.88 120 PHE B CA 1
ATOM 4368 C C . PHE B 1 120 ? -18.141 -6.602 15.516 1 98.88 120 PHE B C 1
ATOM 4370 O O . PHE B 1 120 ? -18.953 -6.812 16.422 1 98.88 120 PHE B O 1
ATOM 4377 N N . LEU B 1 121 ? -17.422 -5.469 15.422 1 98.75 121 LEU B N 1
ATOM 4378 C CA . LEU B 1 121 ? -17.625 -4.383 16.375 1 98.75 121 LEU B CA 1
ATOM 4379 C C . LEU B 1 121 ? -18.938 -3.656 16.109 1 98.75 121 LEU B C 1
ATOM 4381 O O . LEU B 1 121 ? -19.5 -3.025 17.016 1 98.75 121 LEU B O 1
ATOM 4385 N N . GLU B 1 122 ? -19.469 -3.752 14.867 1 98.31 122 GLU B N 1
ATOM 4386 C CA . GLU B 1 122 ? -20.609 -2.941 14.469 1 98.31 122 GLU B CA 1
ATOM 4387 C C . GLU B 1 122 ? -21.891 -3.766 14.469 1 98.31 122 GLU B C 1
ATOM 4389 O O . GLU B 1 122 ? -22.969 -3.254 14.141 1 98.31 122 GLU B O 1
ATOM 4394 N N . LEU B 1 123 ? -21.812 -5.051 14.836 1 98.56 123 LEU B N 1
ATOM 4395 C CA . LEU B 1 123 ? -23 -5.875 14.977 1 98.56 123 LEU B CA 1
ATOM 4396 C C . LEU B 1 123 ? -23.953 -5.289 16.016 1 98.56 123 LEU B C 1
ATOM 4398 O O . LEU B 1 123 ? -23.531 -4.551 16.906 1 98.56 123 LEU B O 1
ATOM 4402 N N . PRO B 1 124 ? -25.312 -5.602 15.938 1 97.38 124 PRO B N 1
ATOM 4403 C CA . PRO B 1 124 ? -26.234 -5.133 16.969 1 97.38 124 PRO B CA 1
ATOM 4404 C C . PRO B 1 124 ? -25.766 -5.48 18.375 1 97.38 124 PRO B C 1
ATOM 4406 O O . PRO B 1 124 ? -25.922 -4.672 19.297 1 97.38 124 PRO B O 1
ATOM 4409 N N . THR B 1 125 ? -25.25 -6.711 18.5 1 98.12 125 THR B N 1
ATOM 4410 C CA . THR B 1 125 ? -24.5 -7.105 19.688 1 98.12 125 THR B CA 1
ATOM 4411 C C . THR B 1 125 ? -23.016 -7.258 19.359 1 98.12 125 THR B C 1
ATOM 4413 O O . THR B 1 125 ? -22.594 -8.297 18.844 1 98.12 125 THR B O 1
ATOM 4416 N N . PRO B 1 126 ? -22.266 -6.27 19.719 1 98.5 126 PRO B N 1
ATOM 4417 C CA . PRO B 1 126 ? -20.859 -6.277 19.328 1 98.5 126 PRO B CA 1
ATOM 4418 C C . PRO B 1 126 ? -20.109 -7.488 19.875 1 98.5 126 PRO B C 1
ATOM 4420 O O . PRO B 1 126 ? -20.422 -7.969 20.969 1 98.5 126 PRO B O 1
ATOM 4423 N N . GLN B 1 127 ? -19.125 -7.949 19.141 1 98.75 127 GLN B N 1
ATOM 4424 C CA . GLN B 1 127 ? -18.266 -9.055 19.547 1 98.75 127 GLN B CA 1
ATOM 4425 C C . GLN B 1 127 ? -16.797 -8.641 19.562 1 98.75 127 GLN B C 1
ATOM 4427 O O . GLN B 1 127 ? -16 -9.125 18.766 1 98.75 127 GLN B O 1
ATOM 4432 N N . PRO B 1 128 ? -16.453 -7.801 20.531 1 98.56 128 PRO B N 1
ATOM 4433 C CA . PRO B 1 128 ? -15.094 -7.246 20.562 1 98.56 128 PRO B CA 1
ATOM 4434 C C . PRO B 1 128 ? -14.031 -8.305 20.828 1 98.56 128 PRO B C 1
ATOM 4436 O O . PRO B 1 128 ? -12.836 -8.047 20.641 1 98.56 128 PRO B O 1
ATOM 4439 N N . GLN B 1 129 ? -14.414 -9.516 21.234 1 98.5 129 GLN B N 1
ATOM 4440 C CA . GLN B 1 129 ? -13.453 -10.586 21.5 1 98.5 129 GLN B CA 1
ATOM 4441 C C . GLN B 1 129 ? -12.898 -11.156 20.188 1 98.5 129 GLN B C 1
ATOM 4443 O O . GLN B 1 129 ? -11.891 -11.852 20.188 1 98.5 129 GLN B O 1
ATOM 4448 N N . ARG B 1 130 ? -13.547 -10.906 19.047 1 98.81 130 ARG B N 1
ATOM 4449 C CA . ARG B 1 130 ? -13.062 -11.406 17.75 1 98.81 130 ARG B CA 1
ATOM 4450 C C . ARG B 1 130 ? -11.859 -10.602 17.281 1 98.81 130 ARG B C 1
ATOM 4452 O O . ARG B 1 130 ? -12.016 -9.523 16.719 1 98.81 130 ARG B O 1
ATOM 4459 N N . THR B 1 131 ? -10.703 -11.203 17.469 1 98.69 131 THR B N 1
ATOM 4460 C CA . THR B 1 131 ? -9.469 -10.5 17.156 1 98.69 131 THR B CA 1
ATOM 4461 C C . THR B 1 131 ? -8.523 -11.406 16.359 1 98.69 131 THR B C 1
ATOM 4463 O O . THR B 1 131 ? -7.426 -10.992 15.984 1 98.69 131 THR B O 1
ATOM 4466 N N . ARG B 1 132 ? -8.875 -12.617 16.062 1 98.88 132 ARG B N 1
ATOM 4467 C CA . ARG B 1 132 ? -7.961 -13.594 15.484 1 98.88 132 ARG B CA 1
ATOM 4468 C C . ARG B 1 132 ? -8.344 -13.922 14.047 1 98.88 132 ARG B C 1
ATOM 4470 O O . ARG B 1 132 ? -9.508 -13.758 13.656 1 98.88 132 ARG B O 1
ATOM 4477 N N . PHE B 1 133 ? -7.398 -14.406 13.328 1 98.94 133 PHE B N 1
ATOM 4478 C CA . PHE B 1 133 ? -7.57 -14.914 11.977 1 98.94 133 PHE B CA 1
ATOM 4479 C C . PHE B 1 133 ? -6.91 -16.281 11.82 1 98.94 133 PHE B C 1
ATOM 4481 O O . PHE B 1 133 ? -5.992 -16.625 12.57 1 98.94 133 PHE B O 1
ATOM 4488 N N . ILE B 1 134 ? -7.402 -17.094 10.938 1 98.94 134 ILE B N 1
ATOM 4489 C CA . ILE B 1 134 ? -6.789 -18.344 10.516 1 98.94 134 ILE B CA 1
ATOM 4490 C C . ILE B 1 134 ? -6.516 -18.312 9.016 1 98.94 134 ILE B C 1
ATOM 4492 O O . ILE B 1 134 ? -7.379 -17.891 8.234 1 98.94 134 ILE B O 1
ATOM 4496 N N . ALA B 1 135 ? -5.336 -18.578 8.641 1 98.88 135 ALA B N 1
ATOM 4497 C CA . ALA B 1 135 ? -4.938 -18.672 7.234 1 98.88 135 ALA B CA 1
ATOM 4498 C C . ALA B 1 135 ? -4.227 -20 6.965 1 98.88 135 ALA B C 1
ATOM 4500 O O . ALA B 1 135 ? -4.461 -20.984 7.652 1 98.88 135 ALA B O 1
ATOM 4501 N N . ARG B 1 136 ? -3.504 -20.062 5.812 1 98.69 136 ARG B N 1
ATOM 4502 C CA . ARG B 1 136 ? -2.887 -21.328 5.434 1 98.69 136 ARG B CA 1
ATOM 4503 C C . ARG B 1 136 ? -1.368 -21.219 5.387 1 98.69 136 ARG B C 1
ATOM 4505 O O . ARG B 1 136 ? -0.831 -20.109 5.285 1 98.69 136 ARG B O 1
ATOM 4512 N N . LYS B 1 137 ? -0.682 -22.297 5.523 1 97 137 LYS B N 1
ATOM 4513 C CA . LYS B 1 137 ? 0.767 -22.406 5.375 1 97 137 LYS B CA 1
ATOM 4514 C C . LYS B 1 137 ? 1.146 -23.656 4.598 1 97 137 LYS B C 1
ATOM 4516 O O . LYS B 1 137 ? 0.849 -24.781 5.027 1 97 137 LYS B O 1
ATOM 4521 N N . PRO B 1 138 ? 1.746 -23.469 3.348 1 96.94 138 PRO B N 1
ATOM 4522 C CA . PRO B 1 138 ? 2.221 -22.203 2.797 1 96.94 138 PRO B CA 1
ATOM 4523 C C . PRO B 1 138 ? 1.108 -21.406 2.125 1 96.94 138 PRO B C 1
ATOM 4525 O O . PRO B 1 138 ? 0.129 -21.984 1.646 1 96.94 138 PRO B O 1
ATOM 4528 N N . SER B 1 139 ? 1.167 -20.141 2.125 1 97.94 139 SER B N 1
ATOM 4529 C CA . SER B 1 139 ? 0.334 -19.156 1.434 1 97.94 139 SER B CA 1
ATOM 4530 C C . SER B 1 139 ? 1.023 -17.797 1.36 1 97.94 139 SER B C 1
ATOM 4532 O O . SER B 1 139 ? 2.129 -17.625 1.88 1 97.94 139 SER B O 1
ATOM 4534 N N . TYR B 1 140 ? 0.518 -16.891 0.616 1 98 140 TYR B N 1
ATOM 4535 C CA . TYR B 1 140 ? 1.033 -15.531 0.527 1 98 140 TYR B CA 1
ATOM 4536 C C . TYR B 1 140 ? -0.101 -14.523 0.368 1 98 140 TYR B C 1
ATOM 4538 O O . TYR B 1 140 ? -0.905 -14.633 -0.562 1 98 140 TYR B O 1
ATOM 4546 N N . HIS B 1 141 ? -0.148 -13.523 1.246 1 98.81 141 HIS B N 1
ATOM 4547 C CA . HIS B 1 141 ? -1.236 -12.555 1.21 1 98.81 141 HIS B CA 1
ATOM 4548 C C . HIS B 1 141 ? -0.702 -11.125 1.166 1 98.81 141 HIS B C 1
ATOM 4550 O O . HIS B 1 141 ? -1.466 -10.172 1.307 1 98.81 141 HIS B O 1
ATOM 4556 N N . GLY B 1 142 ? 0.593 -10.93 0.976 1 98.5 142 GLY B N 1
ATOM 4557 C CA . GLY B 1 142 ? 1.156 -9.594 0.849 1 98.5 142 GLY B CA 1
ATOM 4558 C C . GLY B 1 142 ? 2.408 -9.398 1.683 1 98.5 142 GLY B C 1
ATOM 4559 O O . GLY B 1 142 ? 2.854 -10.312 2.375 1 98.5 142 GLY B O 1
ATOM 4560 N N . ILE B 1 143 ? 2.988 -8.18 1.611 1 98.5 143 ILE B N 1
ATOM 4561 C CA . ILE B 1 143 ? 4.344 -8 2.121 1 98.5 143 ILE B CA 1
ATOM 4562 C C . ILE B 1 143 ? 4.328 -7.027 3.299 1 98.5 143 ILE B C 1
ATOM 4564 O O . ILE B 1 143 ? 5.312 -6.918 4.035 1 98.5 143 ILE B O 1
ATOM 4568 N N . THR B 1 144 ? 3.221 -6.207 3.516 1 98.56 144 THR B N 1
ATOM 4569 C CA . THR B 1 144 ? 3.094 -5.371 4.703 1 98.56 144 THR B CA 1
ATOM 4570 C C . THR B 1 144 ? 2.883 -6.227 5.949 1 98.56 144 THR B C 1
ATOM 4572 O O . THR B 1 144 ? 2.447 -7.375 5.852 1 98.56 144 THR B O 1
ATOM 4575 N N . LEU B 1 145 ? 3.121 -5.73 7.078 1 98.56 145 LEU B N 1
ATOM 4576 C CA . LEU B 1 145 ? 3.248 -6.555 8.273 1 98.56 145 LEU B CA 1
ATOM 4577 C C . LEU B 1 145 ? 1.956 -7.312 8.555 1 98.56 145 LEU B C 1
ATOM 4579 O O . LEU B 1 145 ? 1.989 -8.492 8.898 1 98.56 145 LEU B O 1
ATOM 4583 N N . GLY B 1 146 ? 0.794 -6.664 8.43 1 98.62 146 GLY B N 1
ATOM 4584 C CA . GLY B 1 146 ? -0.467 -7.363 8.617 1 98.62 146 GLY B CA 1
ATOM 4585 C C . GLY B 1 146 ? -0.718 -8.422 7.559 1 98.62 146 GLY B C 1
ATOM 4586 O O . GLY B 1 146 ? -1.08 -9.555 7.883 1 98.62 146 GLY B O 1
ATOM 4587 N N . ALA B 1 147 ? -0.485 -8.078 6.293 1 98.81 147 ALA B N 1
ATOM 4588 C CA . ALA B 1 147 ? -0.673 -9.016 5.191 1 98.81 147 ALA B CA 1
ATOM 4589 C C . ALA B 1 147 ? 0.336 -10.156 5.266 1 98.81 147 ALA B C 1
ATOM 4591 O O . ALA B 1 147 ? -0.001 -11.312 4.988 1 98.81 147 ALA B O 1
ATOM 4592 N N . LEU B 1 148 ? 1.547 -9.781 5.602 1 98.69 148 LEU B N 1
ATOM 4593 C CA . LEU B 1 148 ? 2.602 -10.781 5.734 1 98.69 148 LEU B CA 1
ATOM 4594 C C . LEU B 1 148 ? 2.273 -11.781 6.844 1 98.69 148 LEU B C 1
ATOM 4596 O O . LEU B 1 148 ? 2.508 -12.977 6.695 1 98.69 148 LEU B O 1
ATOM 4600 N N . ALA B 1 149 ? 1.738 -11.305 7.918 1 98.56 149 ALA B N 1
ATOM 4601 C CA . ALA B 1 149 ? 1.355 -12.164 9.039 1 98.56 149 ALA B CA 1
ATOM 4602 C C . ALA B 1 149 ? 0.276 -13.156 8.625 1 98.56 149 ALA B C 1
ATOM 4604 O O . ALA B 1 149 ? 0.262 -14.297 9.094 1 98.56 149 ALA B O 1
ATOM 4605 N N . ALA B 1 150 ? -0.603 -12.727 7.77 1 98.62 150 ALA B N 1
ATOM 4606 C CA . ALA B 1 150 ? -1.663 -13.609 7.285 1 98.62 150 ALA B CA 1
ATOM 4607 C C . ALA B 1 150 ? -1.1 -14.703 6.383 1 98.62 150 ALA B C 1
ATOM 4609 O O . ALA B 1 150 ? -1.611 -15.82 6.363 1 98.62 150 ALA B O 1
ATOM 4610 N N . GLY B 1 151 ? -0.028 -14.391 5.684 1 98 151 GLY B N 1
ATOM 4611 C CA . GLY B 1 151 ? 0.583 -15.352 4.777 1 98 151 GLY B CA 1
ATOM 4612 C C . GLY B 1 151 ? 1.465 -16.359 5.484 1 98 151 GLY B C 1
ATOM 4613 O O . GLY B 1 151 ? 2.15 -16.031 6.453 1 98 151 GLY B O 1
ATOM 4614 N N . GLY B 1 152 ? 1.441 -17.609 5.02 1 97.19 152 GLY B N 1
ATOM 4615 C CA . GLY B 1 152 ? 2.297 -18.656 5.543 1 97.19 152 GLY B CA 1
ATOM 4616 C C . GLY B 1 152 ? 3.561 -18.859 4.73 1 97.19 152 GLY B C 1
ATOM 4617 O O . GLY B 1 152 ? 4 -20 4.531 1 97.19 152 GLY B O 1
ATOM 4618 N N . HIS B 1 153 ? 4.086 -17.766 4.145 1 95.88 153 HIS B N 1
ATOM 4619 C CA . HIS B 1 153 ? 5.309 -17.828 3.354 1 95.88 153 HIS B CA 1
ATOM 4620 C C . HIS B 1 153 ? 6.547 -17.766 4.242 1 95.88 153 HIS B C 1
ATOM 4622 O O . HIS B 1 153 ? 7.066 -16.688 4.516 1 95.88 153 HIS B O 1
ATOM 4628 N N . VAL B 1 154 ? 7.156 -18.828 4.52 1 95.19 154 VAL B N 1
ATOM 4629 C CA . VAL B 1 154 ? 8.164 -18.969 5.559 1 95.19 154 VAL B CA 1
ATOM 4630 C C . VAL B 1 154 ? 9.352 -18.062 5.258 1 95.19 154 VAL B C 1
ATOM 4632 O O . VAL B 1 154 ? 9.789 -17.297 6.117 1 95.19 154 VAL B O 1
ATOM 4635 N N . LEU B 1 155 ? 9.852 -18.078 4.066 1 92.81 155 LEU B N 1
ATOM 4636 C CA . LEU B 1 155 ? 11.07 -17.344 3.715 1 92.81 155 LEU B CA 1
ATOM 4637 C C . LEU B 1 155 ? 10.836 -15.844 3.787 1 92.81 155 LEU B C 1
ATOM 4639 O O . LEU B 1 155 ? 11.711 -15.094 4.227 1 92.81 155 LEU B O 1
ATOM 4643 N N . ARG B 1 156 ? 9.719 -15.367 3.369 1 95.44 156 ARG B N 1
ATOM 4644 C CA . ARG B 1 156 ? 9.422 -13.938 3.389 1 95.44 156 ARG B CA 1
ATOM 4645 C C . ARG B 1 156 ? 9.164 -13.445 4.809 1 95.44 156 ARG B C 1
ATOM 4647 O O . ARG B 1 156 ? 9.445 -12.297 5.137 1 95.44 156 ARG B O 1
ATOM 4654 N N . ARG B 1 157 ? 8.703 -14.312 5.703 1 97.12 157 ARG B N 1
ATOM 4655 C CA . ARG B 1 157 ? 8.352 -13.969 7.078 1 97.12 157 ARG B CA 1
ATOM 4656 C C . ARG B 1 157 ? 9.586 -13.969 7.977 1 97.12 157 ARG B C 1
ATOM 4658 O O . ARG B 1 157 ? 9.656 -13.211 8.953 1 97.12 157 ARG B O 1
ATOM 4665 N N . GLN B 1 158 ? 10.523 -14.766 7.668 1 96.44 158 GLN B N 1
ATOM 4666 C CA . GLN B 1 158 ? 11.578 -15.188 8.586 1 96.44 158 GLN B CA 1
ATOM 4667 C C . GLN B 1 158 ? 12.266 -13.984 9.219 1 96.44 158 GLN B C 1
ATOM 4669 O O . GLN B 1 158 ? 12.367 -13.891 10.445 1 96.44 158 GLN B O 1
ATOM 4674 N N . PRO B 1 159 ? 12.688 -12.961 8.5 1 97.12 159 PRO B N 1
ATOM 4675 C CA . PRO B 1 159 ? 13.383 -11.836 9.133 1 97.12 159 PRO B CA 1
ATOM 4676 C C . PRO B 1 159 ? 12.461 -10.984 10 1 97.12 159 PRO B C 1
ATOM 4678 O O . PRO B 1 159 ? 12.93 -10.258 10.883 1 97.12 159 PRO B O 1
ATOM 4681 N N . PHE B 1 160 ? 11.164 -11.156 9.852 1 98.44 160 PHE B N 1
ATOM 4682 C CA . PHE B 1 160 ? 10.25 -10.18 10.422 1 98.44 160 PHE B CA 1
ATOM 4683 C C . PHE B 1 160 ? 9.305 -10.844 11.422 1 98.44 160 PHE B C 1
ATOM 4685 O O . PHE B 1 160 ? 8.398 -10.195 11.953 1 98.44 160 PHE B O 1
ATOM 4692 N N . GLU B 1 161 ? 9.508 -12.109 11.68 1 97.62 161 GLU B N 1
ATOM 4693 C CA . GLU B 1 161 ? 8.633 -12.883 12.562 1 97.62 161 GLU B CA 1
ATOM 4694 C C . GLU B 1 161 ? 8.391 -12.141 13.875 1 97.62 161 GLU B C 1
ATOM 4696 O O . GLU B 1 161 ? 7.254 -12.055 14.344 1 97.62 161 GLU B O 1
ATOM 4701 N N . PRO B 1 162 ? 9.43 -11.477 14.5 1 97.5 162 PRO B N 1
ATOM 4702 C CA . PRO B 1 162 ? 9.195 -10.797 15.781 1 97.5 162 PRO B CA 1
ATOM 4703 C C . PRO B 1 162 ? 8.344 -9.539 15.633 1 97.5 162 PRO B C 1
ATOM 4705 O O . PRO B 1 162 ? 7.848 -9.008 16.625 1 97.5 162 PRO B O 1
ATOM 4708 N N . LEU B 1 163 ? 8.203 -9.039 14.383 1 98.12 163 LEU B N 1
ATOM 4709 C CA . LEU B 1 163 ? 7.445 -7.82 14.148 1 98.12 163 LEU B CA 1
ATOM 4710 C C . LEU B 1 163 ? 5.984 -8.141 13.836 1 98.12 163 LEU B C 1
ATOM 4712 O O . LEU B 1 163 ? 5.129 -7.254 13.867 1 98.12 163 LEU B O 1
ATOM 4716 N N . LEU B 1 164 ? 5.676 -9.367 13.562 1 97.81 164 LEU B N 1
ATOM 4717 C CA . LEU B 1 164 ? 4.359 -9.734 13.039 1 97.81 164 LEU B CA 1
ATOM 4718 C C . LEU B 1 164 ? 3.352 -9.875 14.18 1 97.81 164 LEU B C 1
ATOM 4720 O O . LEU B 1 164 ? 3.689 -10.375 15.258 1 97.81 164 LEU B O 1
ATOM 4724 N N . PRO B 1 165 ? 2.096 -9.398 13.891 1 95.25 165 PRO B N 1
ATOM 4725 C CA . PRO B 1 165 ? 1.051 -9.695 14.867 1 95.25 165 PRO B CA 1
ATOM 4726 C C . PRO B 1 165 ? 0.925 -11.195 15.156 1 95.25 165 PRO B C 1
ATOM 4728 O O . PRO B 1 165 ? 1.092 -12.016 14.25 1 95.25 165 PRO B O 1
ATOM 4731 N N . GLN B 1 166 ? 0.536 -11.539 16.359 1 93.38 166 GLN B N 1
ATOM 4732 C CA . GLN B 1 166 ? 0.536 -12.93 16.781 1 93.38 166 GLN B CA 1
ATOM 4733 C C . GLN B 1 166 ? -0.881 -13.5 16.828 1 93.38 166 GLN B C 1
ATOM 4735 O O . GLN B 1 166 ? -1.094 -14.633 17.266 1 93.38 166 GLN B O 1
ATOM 4740 N N . ASN B 1 167 ? -1.798 -12.781 16.297 1 97.69 167 ASN B N 1
ATOM 4741 C CA . ASN B 1 167 ? -3.199 -13.172 16.406 1 97.69 167 ASN B CA 1
ATOM 4742 C C . ASN B 1 167 ? -3.65 -13.945 15.164 1 97.69 167 ASN B C 1
ATOM 4744 O O . ASN B 1 167 ? -4.848 -14.062 14.906 1 97.69 167 ASN B O 1
ATOM 4748 N N . ILE B 1 168 ? -2.691 -14.445 14.375 1 98.44 168 ILE B N 1
ATOM 4749 C CA . ILE B 1 168 ? -3.027 -15.211 13.18 1 98.44 168 ILE B CA 1
ATOM 4750 C C . ILE B 1 168 ? -2.371 -16.594 13.242 1 98.44 168 ILE B C 1
ATOM 4752 O O . ILE B 1 168 ? -1.178 -16.703 13.539 1 98.44 168 ILE B O 1
ATOM 4756 N N . SER B 1 169 ? -3.102 -17.625 13.102 1 98.69 169 SER B N 1
ATOM 4757 C CA . SER B 1 169 ? -2.59 -18.984 13.031 1 98.69 169 SER B CA 1
ATOM 4758 C C . SER B 1 169 ? -2.855 -19.609 11.664 1 98.69 169 SER B C 1
ATOM 4760 O O . SER B 1 169 ? -3.535 -19 10.828 1 98.69 169 SER B O 1
ATOM 4762 N N . HIS B 1 170 ? -2.279 -20.781 11.391 1 98.62 170 HIS B N 1
ATOM 4763 C CA . HIS B 1 170 ? -2.318 -21.344 10.047 1 98.62 170 HIS B CA 1
ATOM 4764 C C . HIS B 1 170 ? -2.672 -22.828 10.086 1 98.62 170 HIS B C 1
ATOM 4766 O O . HIS B 1 170 ? -2.287 -23.547 11.016 1 98.62 170 HIS B O 1
ATOM 4772 N N . VAL B 1 171 ? -3.379 -23.234 9.125 1 98.81 171 VAL B N 1
ATOM 4773 C CA . VAL B 1 171 ? -3.688 -24.641 8.867 1 98.81 171 VAL B CA 1
ATOM 4774 C C . VAL B 1 171 ? -3.119 -25.047 7.508 1 98.81 171 VAL B C 1
ATOM 4776 O O . VAL B 1 171 ? -2.531 -24.219 6.801 1 98.81 171 VAL B O 1
ATOM 4779 N N . SER B 1 172 ? -3.258 -26.281 7.094 1 98.56 172 SER B N 1
ATOM 4780 C CA . SER B 1 172 ? -2.705 -26.797 5.848 1 98.56 172 SER B CA 1
ATOM 4781 C C . SER B 1 172 ? -3.449 -26.25 4.637 1 98.56 172 SER B C 1
ATOM 4783 O O . SER B 1 172 ? -4.66 -26.031 4.695 1 98.56 172 SER B O 1
ATOM 4785 N N . PRO B 1 173 ? -2.715 -26.031 3.582 1 98.19 173 PRO B N 1
ATOM 4786 C CA . PRO B 1 173 ? -3.406 -25.75 2.32 1 98.19 173 PRO B CA 1
ATOM 4787 C C . PRO B 1 173 ? -4.027 -27.016 1.704 1 98.19 173 PRO B C 1
ATOM 4789 O O . PRO B 1 173 ? -3.744 -28.125 2.146 1 98.19 173 PRO B O 1
ATOM 4792 N N . CYS B 1 174 ? -4.98 -26.828 0.806 1 98.62 174 CYS B N 1
ATOM 4793 C CA . CYS B 1 174 ? -5.398 -27.906 -0.079 1 98.62 174 CYS B CA 1
ATOM 4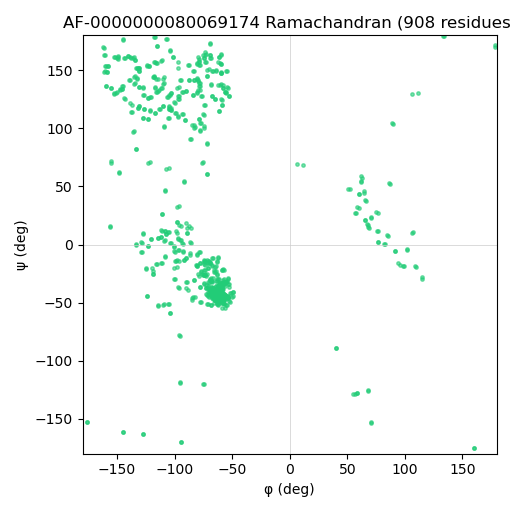794 C C . CYS B 1 174 ? -4.41 -28.094 -1.223 1 98.62 174 CYS B C 1
ATOM 4796 O O . CYS B 1 174 ? -4.453 -27.359 -2.209 1 98.62 174 CYS B O 1
ATOM 4798 N N . TYR B 1 175 ? -3.516 -29.031 -1.112 1 98.62 175 TYR B N 1
ATOM 4799 C CA . TYR B 1 175 ? -2.416 -29.297 -2.033 1 98.62 175 TYR B CA 1
ATOM 4800 C C . TYR B 1 175 ? -2.316 -30.781 -2.35 1 98.62 175 TYR B C 1
ATOM 4802 O O . TYR B 1 175 ? -1.478 -31.484 -1.786 1 98.62 175 TYR B O 1
ATOM 4810 N N . PRO B 1 176 ? -3.145 -31.219 -3.299 1 97.88 176 PRO B N 1
ATOM 4811 C CA . PRO B 1 176 ? -3.326 -32.656 -3.504 1 97.88 176 PRO B CA 1
ATOM 4812 C C . PRO B 1 176 ? -2.02 -33.375 -3.848 1 97.88 176 PRO B C 1
ATOM 4814 O O . PRO B 1 176 ? -1.795 -34.5 -3.402 1 97.88 176 PRO B O 1
ATOM 4817 N N . TYR B 1 177 ? -1.119 -32.75 -4.609 1 98.06 177 TYR B N 1
ATOM 4818 C CA . TYR B 1 177 ? 0.116 -33.406 -5.031 1 98.06 177 TYR B CA 1
ATOM 4819 C C . TYR B 1 177 ? 0.948 -33.844 -3.826 1 98.06 177 TYR B C 1
ATOM 4821 O O . TYR B 1 177 ? 1.551 -34.906 -3.828 1 98.06 177 TYR B O 1
ATOM 4829 N N . ARG B 1 178 ? 0.862 -33.062 -2.783 1 97.56 178 ARG B N 1
ATOM 4830 C CA . ARG B 1 178 ? 1.74 -33.344 -1.654 1 97.56 178 ARG B CA 1
ATOM 4831 C C . ARG B 1 178 ? 0.933 -33.656 -0.397 1 97.56 178 ARG B C 1
ATOM 4833 O O . ARG B 1 178 ? 1.43 -34.312 0.523 1 97.56 178 ARG B O 1
ATOM 4840 N N . GLY B 1 179 ? -0.233 -33.219 -0.359 1 97.19 179 GLY B N 1
ATOM 4841 C CA . GLY B 1 179 ? -0.978 -33.281 0.889 1 97.19 179 GLY B CA 1
ATOM 4842 C C . GLY B 1 179 ? -1.912 -34.469 0.971 1 97.19 179 GLY B C 1
ATOM 4843 O O . GLY B 1 179 ? -2.352 -34.875 2.059 1 97.19 179 GLY B O 1
ATOM 4844 N N . LYS B 1 180 ? -2.246 -35.062 -0.164 1 96.75 180 LYS B N 1
ATOM 4845 C CA . LYS B 1 180 ? -3.135 -36.219 -0.161 1 96.75 180 LYS B CA 1
ATOM 4846 C C . LYS B 1 180 ? -2.381 -37.5 0.226 1 96.75 180 LYS B C 1
ATOM 4848 O O . LYS B 1 180 ? -1.27 -37.719 -0.25 1 96.75 180 LYS B O 1
ATOM 4853 N N . GLU B 1 181 ? -2.996 -38.25 1.057 1 96.44 181 GLU B N 1
ATOM 4854 C CA . GLU B 1 181 ? -2.441 -39.562 1.419 1 96.44 181 GLU B CA 1
ATOM 4855 C C . GLU B 1 181 ? -2.727 -40.594 0.34 1 96.44 181 GLU B C 1
ATOM 4857 O O . GLU B 1 181 ? -3.635 -40.406 -0.476 1 96.44 181 GLU B O 1
ATOM 4862 N N . SER B 1 182 ? -1.901 -41.656 0.399 1 95.12 182 SER B N 1
ATOM 4863 C CA . SER B 1 182 ? -2.098 -42.75 -0.569 1 95.12 182 SER B CA 1
ATOM 4864 C C . SER B 1 182 ? -3.496 -43.344 -0.461 1 95.12 182 SER B C 1
ATOM 4866 O O . SER B 1 182 ? -3.934 -43.719 0.629 1 95.12 182 SER B O 1
ATOM 4868 N N . GLY B 1 183 ? -4.176 -43.344 -1.561 1 95.56 183 GLY B N 1
ATOM 4869 C CA . GLY B 1 183 ? -5.492 -43.969 -1.611 1 95.56 183 GLY B CA 1
ATOM 4870 C C . GLY B 1 183 ? -6.598 -43.062 -1.109 1 95.56 183 GLY B C 1
ATOM 4871 O O . GLY B 1 183 ? -7.777 -43.406 -1.158 1 95.56 183 GLY B O 1
ATOM 4872 N N . GLU B 1 184 ? -6.238 -41.906 -0.722 1 97.38 184 GLU B N 1
ATOM 4873 C CA . GLU B 1 184 ? -7.219 -40.969 -0.198 1 97.38 184 GLU B CA 1
ATOM 4874 C C . GLU B 1 184 ? -8.031 -40.344 -1.323 1 97.38 184 GLU B C 1
ATOM 4876 O O . GLU B 1 184 ? -7.469 -39.844 -2.299 1 97.38 184 GLU B O 1
ATOM 4881 N N . THR B 1 185 ? -9.375 -40.406 -1.219 1 98.25 185 THR B N 1
ATOM 4882 C CA . THR B 1 185 ? -10.219 -39.719 -2.199 1 98.25 185 THR B CA 1
ATOM 4883 C C . THR B 1 185 ? -10.211 -38.219 -1.978 1 98.25 185 THR B C 1
ATOM 4885 O O . THR B 1 185 ? -9.812 -37.75 -0.911 1 98.25 185 THR B O 1
ATOM 4888 N N . ASP B 1 186 ? -10.641 -37.5 -2.971 1 98.19 186 ASP B N 1
ATOM 4889 C CA . ASP B 1 186 ? -10.781 -36.031 -2.812 1 98.19 186 ASP B CA 1
ATOM 4890 C C . ASP B 1 186 ? -11.719 -35.719 -1.656 1 98.19 186 ASP B C 1
ATOM 4892 O O . ASP B 1 186 ? -11.445 -34.812 -0.867 1 98.19 186 ASP B O 1
ATOM 4896 N N . ALA B 1 187 ? -12.766 -36.438 -1.563 1 98.38 187 ALA B N 1
ATOM 4897 C CA . ALA B 1 187 ? -13.758 -36.219 -0.515 1 98.38 187 ALA B CA 1
ATOM 4898 C C . ALA B 1 187 ? -13.156 -36.438 0.869 1 98.38 187 ALA B C 1
ATOM 4900 O O . ALA B 1 187 ? -13.414 -35.688 1.799 1 98.38 187 ALA B O 1
ATOM 4901 N N . ASP B 1 188 ? -12.367 -37.5 1.026 1 98.56 188 ASP B N 1
ATOM 4902 C CA . ASP B 1 188 ? -11.719 -37.781 2.301 1 98.56 188 ASP B CA 1
ATOM 4903 C C . ASP B 1 188 ? -10.672 -36.719 2.641 1 98.56 188 ASP B C 1
ATOM 4905 O O . ASP B 1 188 ? -10.531 -36.344 3.803 1 98.56 188 ASP B O 1
ATOM 4909 N N . TYR B 1 189 ? -9.969 -36.344 1.643 1 98.75 189 TYR B N 1
ATOM 4910 C CA . TYR B 1 189 ? -8.961 -35.281 1.809 1 98.75 189 TYR B CA 1
ATOM 4911 C C . TYR B 1 189 ? -9.594 -34 2.275 1 98.75 189 TYR B C 1
ATOM 4913 O O . TYR B 1 189 ? -9.117 -33.344 3.221 1 98.75 189 TYR B O 1
ATOM 4921 N N . VAL B 1 190 ? -10.719 -33.625 1.697 1 98.75 190 VAL B N 1
ATOM 4922 C CA . VAL B 1 190 ? -11.453 -32.406 2.059 1 98.75 190 VAL B CA 1
ATOM 4923 C C . VAL B 1 190 ? -11.961 -32.531 3.494 1 98.75 190 VAL B C 1
ATOM 4925 O O . VAL B 1 190 ? -11.859 -31.562 4.27 1 98.75 190 VAL B O 1
ATOM 4928 N N . ALA B 1 191 ? -12.461 -33.656 3.83 1 98.81 191 ALA B N 1
ATOM 4929 C CA . ALA B 1 191 ? -12.969 -33.906 5.18 1 98.81 191 ALA B CA 1
ATOM 4930 C C . ALA B 1 191 ? -11.859 -33.719 6.219 1 98.81 191 ALA B C 1
ATOM 4932 O O . ALA B 1 191 ? -12.086 -33.156 7.289 1 98.81 191 ALA B O 1
ATOM 4933 N N . ARG B 1 192 ? -10.688 -34.25 5.883 1 98.81 192 ARG B N 1
ATOM 4934 C CA . ARG B 1 192 ? -9.547 -34.125 6.781 1 98.81 192 ARG B CA 1
ATOM 4935 C C . ARG B 1 192 ? -9.117 -32.688 6.965 1 98.81 192 ARG B C 1
ATOM 4937 O O . ARG B 1 192 ? -8.836 -32.25 8.086 1 98.81 192 ARG B O 1
ATOM 4944 N N . LEU B 1 193 ? -9.102 -31.938 5.914 1 98.94 193 LEU B N 1
ATOM 4945 C CA . LEU B 1 193 ? -8.711 -30.531 5.984 1 98.94 193 LEU B CA 1
ATOM 4946 C C . LEU B 1 193 ? -9.758 -29.719 6.719 1 98.94 193 LEU B C 1
ATOM 4948 O O . LEU B 1 193 ? -9.422 -28.781 7.449 1 98.94 193 LEU B O 1
ATOM 4952 N N . ALA B 1 194 ? -11.031 -30.016 6.504 1 98.94 194 ALA B N 1
ATOM 4953 C CA . ALA B 1 194 ? -12.102 -29.328 7.23 1 98.94 194 ALA B CA 1
ATOM 4954 C C . ALA B 1 194 ? -12.008 -29.609 8.727 1 98.94 194 ALA B C 1
ATOM 4956 O O . ALA B 1 194 ? -12.25 -28.703 9.547 1 98.94 194 ALA B O 1
ATOM 4957 N N . ALA B 1 195 ? -11.719 -30.828 9.047 1 98.94 195 ALA B N 1
ATOM 4958 C CA . ALA B 1 195 ? -11.539 -31.188 10.453 1 98.94 195 ALA B CA 1
ATOM 4959 C C . ALA B 1 195 ? -10.359 -30.438 11.07 1 98.94 195 ALA B C 1
ATOM 4961 O O . ALA B 1 195 ? -10.406 -30.062 12.242 1 98.94 195 ALA B O 1
ATOM 4962 N N . GLU B 1 196 ? -9.32 -30.281 10.289 1 98.94 196 GLU B N 1
ATOM 4963 C CA . GLU B 1 196 ? -8.164 -29.531 10.766 1 98.94 196 GLU B CA 1
ATOM 4964 C C . GLU B 1 196 ? -8.539 -28.078 11.055 1 98.94 196 GLU B C 1
ATOM 4966 O O . GLU B 1 196 ? -8.141 -27.516 12.078 1 98.94 196 GLU B O 1
ATOM 4971 N N . LEU B 1 197 ? -9.289 -27.453 10.156 1 98.94 197 LEU B N 1
ATOM 4972 C CA . LEU B 1 197 ? -9.727 -26.094 10.375 1 98.94 197 LEU B CA 1
ATOM 4973 C C . LEU B 1 197 ? -10.625 -25.984 11.602 1 98.94 197 LEU B C 1
ATOM 4975 O O . LEU B 1 197 ? -10.484 -25.062 12.414 1 98.94 197 LEU B O 1
ATOM 4979 N N . ASP B 1 198 ? -11.539 -26.922 11.734 1 98.94 198 ASP B N 1
ATOM 4980 C CA . ASP B 1 198 ? -12.422 -26.953 12.898 1 98.94 198 ASP B CA 1
ATOM 4981 C C . ASP B 1 198 ? -11.625 -27.062 14.195 1 98.94 198 ASP B C 1
ATOM 4983 O O . ASP B 1 198 ? -11.922 -26.375 15.172 1 98.94 198 ASP B O 1
ATOM 4987 N N . ALA B 1 199 ? -10.641 -27.938 14.203 1 98.94 199 ALA B N 1
ATOM 4988 C CA . ALA B 1 199 ? -9.781 -28.109 15.375 1 98.94 199 ALA B CA 1
ATOM 4989 C C . ALA B 1 199 ? -9.047 -26.828 15.719 1 98.94 199 ALA B C 1
ATOM 4991 O O . ALA B 1 199 ? -8.828 -26.516 16.891 1 98.94 199 ALA B O 1
ATOM 4992 N N . GLU B 1 200 ? -8.633 -26.109 14.711 1 98.94 200 GLU B N 1
ATOM 4993 C CA . GLU B 1 200 ? -7.941 -24.844 14.953 1 98.94 200 GLU B CA 1
ATOM 4994 C C . GLU B 1 200 ? -8.883 -23.797 15.555 1 98.94 200 GLU B C 1
ATOM 4996 O O . GLU B 1 200 ? -8.492 -23.031 16.438 1 98.94 200 GLU B O 1
ATOM 5001 N N . PHE B 1 201 ? -10.109 -23.734 15.062 1 98.94 201 PHE B N 1
ATOM 5002 C CA . PHE B 1 201 ? -11.125 -22.891 15.68 1 98.94 201 PHE B CA 1
ATOM 5003 C C . PHE B 1 201 ? -11.258 -23.203 17.172 1 98.94 201 PHE B C 1
ATOM 5005 O O . PHE B 1 201 ? -11.305 -22.297 18 1 98.94 201 PHE B O 1
ATOM 5012 N N . GLN B 1 202 ? -11.297 -24.484 17.484 1 98.88 202 GLN B N 1
ATOM 5013 C CA . GLN B 1 202 ? -11.43 -24.891 18.875 1 98.88 202 GLN B CA 1
ATOM 5014 C C . GLN B 1 202 ? -10.211 -24.484 19.688 1 98.88 202 GLN B C 1
ATOM 5016 O O . GLN B 1 202 ? -10.344 -24.031 20.828 1 98.88 202 GLN B O 1
ATOM 5021 N N . ARG B 1 203 ? -9.094 -24.641 19.141 1 98.88 203 ARG B N 1
ATOM 5022 C CA . ARG B 1 203 ? -7.855 -24.359 19.859 1 98.88 203 ARG B CA 1
ATOM 5023 C C . ARG B 1 203 ? -7.758 -22.875 20.219 1 98.88 203 ARG B C 1
ATOM 5025 O O . ARG B 1 203 ? -7.359 -22.531 21.344 1 98.88 203 ARG B O 1
ATOM 5032 N N . VAL B 1 204 ? -8.133 -21.953 19.297 1 98.62 204 VAL B N 1
ATOM 5033 C CA . VAL B 1 204 ? -7.914 -20.531 19.516 1 98.62 204 VAL B CA 1
ATOM 5034 C C . VAL B 1 204 ? -9.18 -19.891 20.078 1 98.62 204 VAL B C 1
ATOM 5036 O O . VAL B 1 204 ? -9.164 -18.719 20.469 1 98.62 204 VAL B O 1
ATOM 5039 N N . GLY B 1 205 ? -10.273 -20.641 20.188 1 98.75 205 GLY B N 1
ATOM 5040 C CA . GLY B 1 205 ? -11.57 -20.109 20.594 1 98.75 205 GLY B CA 1
ATOM 5041 C C . GLY B 1 205 ? -12.414 -19.625 19.422 1 98.75 205 GLY B C 1
ATOM 5042 O O . GLY B 1 205 ? -12.172 -18.547 18.891 1 98.75 205 GLY B O 1
ATOM 5043 N N . PRO B 1 206 ? -13.438 -20.469 19.062 1 98.5 206 PRO B N 1
ATOM 5044 C CA . PRO B 1 206 ? -14.227 -20.094 17.875 1 98.5 206 PRO B CA 1
ATOM 5045 C C . PRO B 1 206 ? -14.789 -18.688 17.969 1 98.5 206 PRO B C 1
ATOM 5047 O O . PRO B 1 206 ? -14.914 -18 16.938 1 98.5 206 PRO B O 1
ATOM 5050 N N . GLU B 1 207 ? -15.062 -18.172 19.141 1 98.5 207 GLU B N 1
ATOM 5051 C CA . GLU B 1 207 ? -15.664 -16.859 19.344 1 98.5 207 GLU B CA 1
ATOM 5052 C C . GLU B 1 207 ? -14.641 -15.75 19.188 1 98.5 207 GLU B C 1
ATOM 5054 O O . GLU B 1 207 ? -14.992 -14.57 19.156 1 98.5 207 GLU B O 1
ATOM 5059 N N . ASN B 1 208 ? -13.383 -16.125 19.031 1 98.81 208 ASN B N 1
ATOM 5060 C CA . ASN B 1 208 ? -12.312 -15.148 18.922 1 98.81 208 ASN B CA 1
ATOM 5061 C C . ASN B 1 208 ? -11.898 -14.914 17.469 1 98.81 208 ASN B C 1
ATOM 5063 O O . ASN B 1 208 ? -11.141 -13.992 17.172 1 98.81 208 ASN B O 1
ATOM 5067 N N . VAL B 1 209 ? -12.461 -15.711 16.516 1 98.94 209 VAL B N 1
ATOM 5068 C CA . VAL B 1 209 ? -11.969 -15.711 15.148 1 98.94 209 VAL B CA 1
ATOM 5069 C C . VAL B 1 209 ? -12.828 -14.781 14.289 1 98.94 209 VAL B C 1
ATOM 5071 O O . VAL B 1 209 ? -14.047 -14.938 14.219 1 98.94 209 VAL B O 1
ATOM 5074 N N . CYS B 1 210 ? -12.133 -13.828 13.633 1 98.94 210 CYS B N 1
ATOM 5075 C CA . CYS B 1 210 ? -12.797 -12.93 12.695 1 98.94 210 CYS B CA 1
ATOM 5076 C C . CYS B 1 210 ? -13.07 -13.625 11.367 1 98.94 210 CYS B C 1
ATOM 5078 O O . CYS B 1 210 ? -14.18 -13.555 10.844 1 98.94 210 CYS B O 1
ATOM 5080 N N . ALA B 1 211 ? -12.008 -14.266 10.836 1 98.94 211 ALA B N 1
ATOM 5081 C CA . ALA B 1 211 ? -12.148 -14.758 9.469 1 98.94 211 ALA B CA 1
ATOM 5082 C C . ALA B 1 211 ? -11.125 -15.852 9.172 1 98.94 211 ALA B C 1
ATOM 5084 O O . ALA B 1 211 ? -10.102 -15.953 9.852 1 98.94 211 ALA B O 1
ATOM 5085 N N . PHE B 1 212 ? -11.461 -16.734 8.242 1 98.94 212 PHE B N 1
ATOM 5086 C CA . PHE B 1 212 ? -10.547 -17.609 7.539 1 98.94 212 PHE B CA 1
ATOM 5087 C C . PHE B 1 212 ? -10.141 -17.016 6.195 1 98.94 212 PHE B C 1
ATOM 5089 O O . PHE B 1 212 ? -10.992 -16.578 5.422 1 98.94 212 PHE B O 1
ATOM 5096 N N . VAL B 1 213 ? -8.812 -16.922 5.914 1 98.94 213 VAL B N 1
ATOM 5097 C CA . VAL B 1 213 ? -8.273 -16.281 4.719 1 98.94 213 VAL B CA 1
ATOM 5098 C C . VAL B 1 213 ? -7.594 -17.328 3.838 1 98.94 213 VAL B C 1
ATOM 5100 O O . VAL B 1 213 ? -6.758 -18.109 4.312 1 98.94 213 VAL B O 1
ATOM 5103 N N . ALA B 1 214 ? -7.895 -17.328 2.527 1 98.88 214 ALA B N 1
ATOM 5104 C CA . ALA B 1 214 ? -7.297 -18.328 1.64 1 98.88 214 ALA B CA 1
ATOM 5105 C C . ALA B 1 214 ? -7.316 -17.844 0.19 1 98.88 214 ALA B C 1
ATOM 5107 O O . ALA B 1 214 ? -8.148 -17.016 -0.187 1 98.88 214 ALA B O 1
ATOM 5108 N N . GLU B 1 215 ? -6.41 -18.328 -0.585 1 98.81 215 GLU B N 1
ATOM 5109 C CA . GLU B 1 215 ? -6.422 -18.156 -2.035 1 98.81 215 GLU B CA 1
ATOM 5110 C C . GLU B 1 215 ? -7.176 -19.297 -2.713 1 98.81 215 GLU B C 1
ATOM 5112 O O . GLU B 1 215 ? -6.902 -20.484 -2.451 1 98.81 215 GLU B O 1
ATOM 5117 N N . PRO B 1 216 ? -8.062 -18.969 -3.615 1 98.69 216 PRO B N 1
ATOM 5118 C CA . PRO B 1 216 ? -8.719 -20.062 -4.332 1 98.69 216 PRO B CA 1
ATOM 5119 C C . PRO B 1 216 ? -7.73 -20.922 -5.125 1 98.69 216 PRO B C 1
ATOM 5121 O O . PRO B 1 216 ? -7.871 -22.141 -5.164 1 98.69 216 PRO B O 1
ATOM 5124 N N . VAL B 1 217 ? -6.859 -20.281 -5.82 1 98.75 217 VAL B N 1
ATOM 5125 C CA . VAL B 1 217 ? -5.691 -20.891 -6.449 1 98.75 217 VAL B CA 1
ATOM 5126 C C . VAL B 1 217 ? -4.418 -20.234 -5.918 1 98.75 217 VAL B C 1
ATOM 5128 O O . VAL B 1 217 ? -4.219 -19.031 -6.074 1 98.75 217 VAL B O 1
ATOM 5131 N N . VAL B 1 218 ? -3.631 -21.047 -5.223 1 98.62 218 VAL B N 1
ATOM 5132 C CA . VAL B 1 218 ? -2.445 -20.484 -4.582 1 98.62 218 VAL B CA 1
ATOM 5133 C C . VAL B 1 218 ? -1.383 -20.172 -5.637 1 98.62 218 VAL B C 1
ATOM 5135 O O . VAL B 1 218 ? -0.962 -21.062 -6.379 1 98.62 218 VAL B O 1
ATOM 5138 N N . GLY B 1 219 ? -0.973 -18.953 -5.762 1 97.81 219 GLY B N 1
ATOM 5139 C CA . GLY B 1 219 ? -0.054 -18.5 -6.797 1 97.81 219 GLY B CA 1
ATOM 5140 C C . GLY B 1 219 ? 1.384 -18.906 -6.531 1 97.81 219 GLY B C 1
ATOM 5141 O O . GLY B 1 219 ? 1.678 -20.094 -6.352 1 97.81 219 GLY B O 1
ATOM 5142 N N . ALA B 1 220 ? 2.256 -17.953 -6.418 1 96.81 220 ALA B N 1
ATOM 5143 C CA . ALA B 1 220 ? 3.699 -18.156 -6.367 1 96.81 220 ALA B CA 1
ATOM 5144 C C . ALA B 1 220 ? 4.094 -18.969 -5.137 1 96.81 220 ALA B C 1
ATOM 5146 O O . ALA B 1 220 ? 5.074 -19.719 -5.164 1 96.81 220 ALA B O 1
ATOM 5147 N N . ALA B 1 221 ? 3.312 -18.938 -4.117 1 97.44 221 ALA B N 1
ATOM 5148 C CA . ALA B 1 221 ? 3.682 -19.609 -2.871 1 97.44 221 ALA B CA 1
ATOM 5149 C C . ALA B 1 221 ? 3.672 -21.125 -3.043 1 97.44 221 ALA B C 1
ATOM 5151 O O . ALA B 1 221 ? 4.445 -21.828 -2.396 1 97.44 221 ALA B O 1
ATOM 5152 N N . LEU B 1 222 ? 2.77 -21.641 -3.939 1 98.19 222 LEU B N 1
ATOM 5153 C CA . LEU B 1 222 ? 2.678 -23.094 -4.094 1 98.19 222 LEU B CA 1
ATOM 5154 C C . LEU B 1 222 ? 2.783 -23.5 -5.562 1 98.19 222 LEU B C 1
ATOM 5156 O O . LEU B 1 222 ? 2.904 -24.672 -5.879 1 98.19 222 LEU B O 1
ATOM 5160 N N . GLY B 1 223 ? 2.807 -22.562 -6.434 1 98.25 223 GLY B N 1
ATOM 5161 C CA . GLY B 1 223 ? 2.967 -22.891 -7.844 1 98.25 223 GLY B CA 1
ATOM 5162 C C . GLY B 1 223 ? 1.652 -23.203 -8.539 1 98.25 223 GLY B C 1
ATOM 5163 O O . GLY B 1 223 ? 1.506 -24.25 -9.172 1 98.25 223 GLY B O 1
ATOM 5164 N N . ALA B 1 224 ? 0.719 -22.266 -8.383 1 98.56 224 ALA B N 1
ATOM 5165 C CA . ALA B 1 224 ? -0.566 -22.312 -9.078 1 98.56 224 ALA B CA 1
ATOM 5166 C C . ALA B 1 224 ? -1.365 -23.547 -8.672 1 98.56 224 ALA B C 1
ATOM 5168 O O . ALA B 1 224 ? -1.836 -24.297 -9.539 1 98.56 224 ALA B O 1
ATOM 5169 N N . VAL B 1 225 ? -1.655 -23.734 -7.398 1 98.69 225 VAL B N 1
ATOM 5170 C CA . VAL B 1 225 ? -2.328 -24.922 -6.879 1 98.69 225 VAL B CA 1
ATOM 5171 C C . VAL B 1 225 ? -3.812 -24.625 -6.68 1 98.69 225 VAL B C 1
ATOM 5173 O O . VAL B 1 225 ? -4.184 -23.828 -5.812 1 98.69 225 VAL B O 1
ATOM 5176 N N . PRO B 1 226 ? -4.691 -25.234 -7.434 1 98.25 226 PRO B N 1
ATOM 5177 C CA . PRO B 1 226 ? -6.125 -25.172 -7.145 1 98.25 226 PRO B CA 1
ATOM 5178 C C . PRO B 1 226 ? -6.547 -26.125 -6.027 1 98.25 226 PRO B C 1
ATOM 5180 O O . PRO B 1 226 ? -5.848 -27.109 -5.754 1 98.25 226 PRO B O 1
ATOM 5183 N N . ALA B 1 227 ? -7.625 -25.812 -5.422 1 98.06 227 ALA B N 1
ATOM 5184 C CA . ALA B 1 227 ? -8.234 -26.75 -4.473 1 98.06 227 ALA B CA 1
ATOM 5185 C C . ALA B 1 227 ? -8.984 -27.859 -5.203 1 98.06 227 ALA B C 1
ATOM 5187 O O . ALA B 1 227 ? -9.414 -27.688 -6.348 1 98.06 227 ALA B O 1
ATOM 5188 N N . VAL B 1 228 ? -9.125 -29 -4.559 1 97.88 228 VAL B N 1
ATOM 5189 C CA . VAL B 1 228 ? -9.992 -30.047 -5.105 1 97.88 228 VAL B CA 1
ATOM 5190 C C . VAL B 1 228 ? -11.453 -29.656 -4.914 1 97.88 228 VAL B C 1
ATOM 5192 O O . VAL B 1 228 ? -11.773 -28.828 -4.059 1 97.88 228 VAL B O 1
ATOM 5195 N N . PRO B 1 229 ? -12.359 -30.219 -5.746 1 97.06 229 PRO B N 1
ATOM 5196 C CA . PRO B 1 229 ? -13.781 -29.891 -5.625 1 97.06 229 PRO B CA 1
ATOM 5197 C C . PRO B 1 229 ? -14.32 -30.109 -4.211 1 97.06 229 PRO B C 1
ATOM 5199 O O . PRO B 1 229 ? -13.977 -31.109 -3.564 1 97.06 229 PRO B O 1
ATOM 5202 N N . GLY B 1 230 ? -15.094 -29.125 -3.727 1 98.06 230 GLY B N 1
ATOM 5203 C CA . GLY B 1 230 ? -15.758 -29.266 -2.439 1 98.06 230 GLY B CA 1
ATOM 5204 C C . GLY B 1 230 ? -14.977 -28.641 -1.298 1 98.06 230 GLY B C 1
ATOM 5205 O O . GLY B 1 230 ? -15.523 -28.406 -0.217 1 98.06 230 GLY B O 1
ATOM 5206 N N . TYR B 1 231 ? -13.742 -28.375 -1.447 1 98.69 231 TYR B N 1
ATOM 5207 C CA . TYR B 1 231 ? -12.875 -27.859 -0.385 1 98.69 231 TYR B CA 1
ATOM 5208 C C . TYR B 1 231 ? -13.43 -26.578 0.196 1 98.69 231 TYR B C 1
ATOM 5210 O O . TYR B 1 231 ? -13.648 -26.469 1.405 1 98.69 231 TYR B O 1
ATOM 5218 N N . PHE B 1 232 ? -13.703 -25.562 -0.641 1 98.81 232 PHE B N 1
ATOM 5219 C CA . PHE B 1 232 ? -14.102 -24.25 -0.146 1 98.81 232 PHE B CA 1
ATOM 5220 C C . PHE B 1 232 ? -15.508 -24.281 0.436 1 98.81 232 PHE B C 1
ATOM 5222 O O . PHE B 1 232 ? -15.805 -23.562 1.394 1 98.81 232 PHE B O 1
ATOM 5229 N N . LYS B 1 233 ? -16.375 -25.141 -0.139 1 98.38 233 LYS B N 1
ATOM 5230 C CA . LYS B 1 233 ? -17.688 -25.344 0.479 1 98.38 233 LYS B CA 1
ATOM 5231 C C . LYS B 1 233 ? -17.547 -25.844 1.91 1 98.38 233 LYS B C 1
ATOM 5233 O O . LYS B 1 233 ? -18.25 -25.391 2.811 1 98.38 233 LYS B O 1
ATOM 5238 N N . ALA B 1 234 ? -16.641 -26.766 2.098 1 98.81 234 ALA B N 1
ATOM 5239 C CA . ALA B 1 234 ? -16.406 -27.344 3.422 1 98.81 234 ALA B CA 1
ATOM 5240 C C . ALA B 1 234 ? -15.812 -26.312 4.371 1 98.81 234 ALA B C 1
ATOM 5242 O O . ALA B 1 234 ? -16.203 -26.219 5.535 1 98.81 234 ALA B O 1
ATOM 5243 N N . MET B 1 235 ? -14.82 -25.562 3.926 1 98.88 235 MET B N 1
ATOM 5244 C CA . MET B 1 235 ? -14.211 -24.531 4.758 1 98.88 235 MET B CA 1
ATOM 5245 C C . MET B 1 235 ? -15.234 -23.469 5.148 1 98.88 235 MET B C 1
ATOM 5247 O O . MET B 1 235 ? -15.25 -23 6.289 1 98.88 235 MET B O 1
ATOM 5251 N N . LYS B 1 236 ? -16.062 -23.016 4.168 1 98.69 236 LYS B N 1
ATOM 5252 C CA . LYS B 1 236 ? -17.094 -22.016 4.453 1 98.69 236 LYS B CA 1
ATOM 5253 C C . LYS B 1 236 ? -18.062 -22.531 5.512 1 98.69 236 LYS B C 1
ATOM 5255 O O . LYS B 1 236 ? -18.5 -21.766 6.379 1 98.69 236 LYS B O 1
ATOM 5260 N N . ALA B 1 237 ? -18.422 -23.797 5.402 1 98.69 237 ALA B N 1
ATOM 5261 C CA . ALA B 1 237 ? -19.328 -24.391 6.387 1 98.69 237 ALA B CA 1
ATOM 5262 C C . ALA B 1 237 ? -18.75 -24.312 7.793 1 98.69 237 ALA B C 1
ATOM 5264 O O . ALA B 1 237 ? -19.469 -24.062 8.758 1 98.69 237 ALA B O 1
ATOM 5265 N N . VAL B 1 238 ? -17.438 -24.578 7.922 1 98.88 238 VAL B N 1
ATOM 5266 C CA . VAL B 1 238 ? -16.766 -24.453 9.219 1 98.88 238 VAL B CA 1
ATOM 5267 C C . VAL B 1 238 ? -16.844 -23.016 9.703 1 98.88 238 VAL B C 1
ATOM 5269 O O . VAL B 1 238 ? -17.156 -22.75 10.867 1 98.88 238 VAL B O 1
ATOM 5272 N N . CYS B 1 239 ? -16.547 -22.016 8.836 1 98.88 239 CYS B N 1
ATOM 5273 C CA . CYS B 1 239 ? -16.641 -20.609 9.188 1 98.88 239 CYS B CA 1
ATOM 5274 C C . CYS B 1 239 ? -18.031 -20.25 9.664 1 98.88 239 CYS B C 1
ATOM 5276 O O . CYS B 1 239 ? -18.203 -19.578 10.688 1 98.88 239 CYS B O 1
ATOM 5278 N N . GLU B 1 240 ? -19.078 -20.672 8.953 1 98.38 240 GLU B N 1
ATOM 5279 C CA . GLU B 1 240 ? -20.469 -20.344 9.25 1 98.38 240 GLU B CA 1
ATOM 5280 C C . GLU B 1 240 ? -20.906 -20.922 10.594 1 98.38 240 GLU B C 1
ATOM 5282 O O . GLU B 1 240 ? -21.672 -20.312 11.336 1 98.38 240 GLU B O 1
ATOM 5287 N N . ARG B 1 241 ? -20.391 -22.078 10.883 1 98.69 241 ARG B N 1
ATOM 5288 C CA . ARG B 1 241 ? -20.688 -22.719 12.156 1 98.69 241 ARG B CA 1
ATOM 5289 C C . ARG B 1 241 ? -20.297 -21.828 13.328 1 98.69 241 ARG B C 1
ATOM 5291 O O . ARG B 1 241 ? -20.984 -21.812 14.352 1 98.69 241 ARG B O 1
ATOM 5298 N N . TYR B 1 242 ? -19.297 -21.062 13.172 1 98.75 242 TYR B N 1
ATOM 5299 C CA . TYR B 1 242 ? -18.75 -20.297 14.297 1 98.75 242 TYR B CA 1
ATOM 5300 C C . TYR B 1 242 ? -18.938 -18.812 14.07 1 98.75 242 TYR B C 1
ATOM 5302 O O . TYR B 1 242 ? -18.438 -18 14.852 1 98.75 242 TYR B O 1
ATOM 5310 N N . GLY B 1 243 ? -19.625 -18.438 13.023 1 98.56 243 GLY B N 1
ATOM 5311 C CA . GLY B 1 243 ? -19.906 -17.031 12.742 1 98.56 243 GLY B CA 1
ATOM 5312 C C . GLY B 1 243 ? -18.719 -16.281 12.195 1 98.56 243 GLY B C 1
ATOM 5313 O O . GLY B 1 243 ? -18.719 -15.047 12.18 1 98.56 243 GLY B O 1
ATOM 5314 N N . ALA B 1 244 ? -17.656 -16.953 11.805 1 98.94 244 ALA B N 1
ATOM 5315 C CA . ALA B 1 244 ? -16.469 -16.328 11.227 1 98.94 244 ALA B CA 1
ATOM 5316 C C . ALA B 1 244 ? -16.688 -16.016 9.75 1 98.94 244 ALA B C 1
ATOM 5318 O O . ALA B 1 244 ? -17.562 -16.609 9.102 1 98.94 244 ALA B O 1
ATOM 5319 N N . LEU B 1 245 ? -15.969 -15.047 9.211 1 98.94 245 LEU B N 1
ATOM 5320 C CA . LEU B 1 245 ? -16.062 -14.656 7.809 1 98.94 245 LEU B CA 1
ATOM 5321 C C . LEU B 1 245 ? -15.117 -15.484 6.949 1 98.94 245 LEU B C 1
ATOM 5323 O O . LEU B 1 245 ? -14.148 -16.047 7.453 1 98.94 245 LEU B O 1
ATOM 5327 N N . LEU B 1 246 ? -15.453 -15.617 5.688 1 98.94 246 LEU B N 1
ATOM 5328 C CA . LEU B 1 246 ? -14.562 -16.172 4.676 1 98.94 246 LEU B CA 1
ATOM 5329 C C . LEU B 1 246 ? -14 -15.07 3.783 1 98.94 246 LEU B C 1
ATOM 5331 O O . LEU B 1 246 ? -14.75 -14.367 3.107 1 98.94 246 LEU B O 1
ATOM 5335 N N . ILE B 1 247 ? -12.719 -14.891 3.807 1 98.94 247 ILE B N 1
ATOM 5336 C CA . ILE B 1 247 ? -12.016 -13.969 2.926 1 98.94 247 ILE B CA 1
ATOM 5337 C C . ILE B 1 247 ? -11.281 -14.75 1.835 1 98.94 247 ILE B C 1
ATOM 5339 O O . ILE B 1 247 ? -10.422 -15.578 2.129 1 98.94 247 ILE B O 1
ATOM 5343 N N . LEU B 1 248 ? -11.609 -14.531 0.604 1 98.94 248 LEU B N 1
ATOM 5344 C CA . LEU B 1 248 ? -10.867 -15.133 -0.497 1 98.94 248 LEU B CA 1
ATOM 5345 C C . LEU B 1 248 ? -9.953 -14.102 -1.157 1 98.94 248 LEU B C 1
ATOM 5347 O O . LEU B 1 248 ? -10.43 -13.094 -1.686 1 98.94 248 LEU B O 1
ATOM 5351 N N . ASP B 1 249 ? -8.68 -14.367 -1.071 1 98.94 249 ASP B N 1
ATOM 5352 C CA . ASP B 1 249 ? -7.66 -13.547 -1.715 1 98.94 249 ASP B CA 1
ATOM 5353 C C . ASP B 1 249 ? -7.477 -13.945 -3.178 1 98.94 249 ASP B C 1
ATOM 5355 O O . ASP B 1 249 ? -6.77 -14.906 -3.48 1 98.94 249 ASP B O 1
ATOM 5359 N N . GLU B 1 250 ? -8.031 -13.156 -4.047 1 98.88 250 GLU B N 1
ATOM 5360 C CA . GLU B 1 250 ? -7.965 -13.438 -5.477 1 98.88 250 GLU B CA 1
ATOM 5361 C C . GLU B 1 250 ? -7.074 -12.43 -6.199 1 98.88 250 GLU B C 1
ATOM 5363 O O . GLU B 1 250 ? -7.266 -12.156 -7.387 1 98.88 250 GLU B O 1
ATOM 5368 N N . VAL B 1 251 ? -6.121 -11.859 -5.473 1 98.94 251 VAL B N 1
ATOM 5369 C CA . VAL B 1 251 ? -5.23 -10.867 -6.066 1 98.94 251 VAL B CA 1
ATOM 5370 C C . VAL B 1 251 ? -4.559 -11.453 -7.305 1 98.94 251 VAL B C 1
ATOM 5372 O O . VAL B 1 251 ? -4.488 -10.797 -8.352 1 98.94 251 VAL B O 1
ATOM 5375 N N . MET B 1 252 ? -4.086 -12.648 -7.23 1 98.62 252 MET B N 1
ATOM 5376 C CA . MET B 1 252 ? -3.367 -13.258 -8.344 1 98.62 252 MET B CA 1
ATOM 5377 C C . MET B 1 252 ? -4.297 -14.133 -9.18 1 98.62 252 MET B C 1
ATOM 5379 O O . MET B 1 252 ? -4.18 -14.18 -10.406 1 98.62 252 MET B O 1
ATOM 5383 N N . SER B 1 253 ? -5.23 -14.836 -8.555 1 98.62 253 SER B N 1
ATOM 5384 C CA . SER B 1 253 ? -6.016 -15.875 -9.211 1 98.62 253 SER B CA 1
ATOM 5385 C C . SER B 1 253 ? -7.289 -15.305 -9.82 1 98.62 253 SER B C 1
ATOM 5387 O O . SER B 1 253 ? -7.953 -15.969 -10.617 1 98.62 253 SER B O 1
ATOM 5389 N N . GLY B 1 254 ? -7.641 -14.055 -9.484 1 98.62 254 GLY B N 1
ATOM 5390 C CA . GLY B 1 254 ? -8.922 -13.508 -9.906 1 98.62 254 GLY B CA 1
ATOM 5391 C C . GLY B 1 254 ? -8.836 -12.711 -11.195 1 98.62 254 GLY B C 1
ATOM 5392 O O . GLY B 1 254 ? -7.898 -12.891 -11.977 1 98.62 254 GLY B O 1
ATOM 5393 N N . MET B 1 255 ? -9.938 -12.055 -11.461 1 98.88 255 MET B N 1
ATOM 5394 C CA . MET B 1 255 ? -10.086 -11.141 -12.586 1 98.88 255 MET B CA 1
ATOM 5395 C C . MET B 1 255 ? -9.852 -11.859 -13.914 1 98.88 255 MET B C 1
ATOM 5397 O O . MET B 1 255 ? -9.297 -11.281 -14.852 1 98.88 255 MET B O 1
ATOM 5401 N N . GLY B 1 256 ? -10.18 -13.133 -14 1 98.88 256 GLY B N 1
ATOM 5402 C CA . GLY B 1 256 ? -10.195 -13.867 -15.258 1 98.88 256 GLY B CA 1
ATOM 5403 C C . GLY B 1 256 ? -9.078 -14.891 -15.367 1 98.88 256 GLY B C 1
ATOM 5404 O O . GLY B 1 256 ? -9.18 -15.844 -16.141 1 98.88 256 GLY B O 1
ATOM 5405 N N . ARG B 1 257 ? -8 -14.781 -14.578 1 98.94 257 ARG B N 1
ATOM 5406 C CA . ARG B 1 257 ? -6.754 -15.531 -14.688 1 98.94 257 ARG B CA 1
ATOM 5407 C C . ARG B 1 257 ? -7.02 -17.031 -14.727 1 98.94 257 ARG B C 1
ATOM 5409 O O . ARG B 1 257 ? -6.371 -17.766 -15.484 1 98.94 257 ARG B O 1
ATOM 5416 N N . CYS B 1 258 ? -8.062 -17.5 -14 1 98.75 258 CYS B N 1
ATOM 5417 C CA . CYS B 1 258 ? -8.297 -18.922 -13.82 1 98.75 258 CYS B CA 1
ATOM 5418 C C . CYS B 1 258 ? -9.508 -19.375 -14.625 1 98.75 258 CYS B C 1
ATOM 5420 O O . CYS B 1 258 ? -9.984 -20.5 -14.445 1 98.75 258 CYS B O 1
ATOM 5422 N N . GLY B 1 259 ? -10.055 -18.516 -15.5 1 98.56 259 GLY B N 1
ATOM 5423 C CA . GLY B 1 259 ? -11.078 -18.984 -16.422 1 98.56 259 GLY B CA 1
ATOM 5424 C C . GLY B 1 259 ? -12.43 -18.344 -16.188 1 98.56 259 GLY B C 1
ATOM 5425 O O . GLY B 1 259 ? -13.266 -18.281 -17.078 1 98.56 259 GLY B O 1
ATOM 5426 N N . THR B 1 260 ? -12.773 -17.953 -15.008 1 98.5 260 THR B N 1
ATOM 5427 C CA . THR B 1 260 ? -13.906 -17.094 -14.664 1 98.5 260 THR B CA 1
ATOM 5428 C C . THR B 1 260 ? -13.43 -15.766 -14.078 1 98.5 260 THR B C 1
ATOM 5430 O O . THR B 1 260 ? -12.289 -15.656 -13.641 1 98.5 260 THR B O 1
ATOM 5433 N N . LEU B 1 261 ? -14.266 -14.758 -14.18 1 98.62 261 LEU B N 1
ATOM 5434 C CA . LEU B 1 261 ? -13.82 -13.453 -13.695 1 98.62 261 LEU B CA 1
ATOM 5435 C C . LEU B 1 261 ? -13.406 -13.531 -12.227 1 98.62 261 LEU B C 1
ATOM 5437 O O . LEU B 1 261 ? -12.367 -13 -11.844 1 98.62 261 LEU B O 1
ATOM 5441 N N . HIS B 1 262 ? -14.32 -14.117 -11.469 1 98.69 262 HIS B N 1
ATOM 5442 C CA . HIS B 1 262 ? -13.992 -14.445 -10.078 1 98.69 262 HIS B CA 1
ATOM 5443 C C . HIS B 1 262 ? -13.695 -15.93 -9.922 1 98.69 262 HIS B C 1
ATOM 5445 O O . HIS B 1 262 ? -14.492 -16.766 -10.344 1 98.69 262 HIS B O 1
ATOM 5451 N N . ALA B 1 263 ? -12.586 -16.234 -9.273 1 98.44 263 ALA B N 1
ATOM 5452 C CA . ALA B 1 263 ? -12.195 -17.625 -9.117 1 98.44 263 ALA B CA 1
ATOM 5453 C C . ALA B 1 263 ? -13.211 -18.391 -8.273 1 98.44 263 ALA B C 1
ATOM 5455 O O . ALA B 1 263 ? -13.461 -19.578 -8.516 1 98.44 263 ALA B O 1
ATOM 5456 N N . TRP B 1 264 ? -13.852 -17.75 -7.355 1 97.94 264 TRP B N 1
ATOM 5457 C CA . TRP B 1 264 ? -14.781 -18.406 -6.441 1 97.94 264 TRP B CA 1
ATOM 5458 C C . TRP B 1 264 ? -16.016 -18.906 -7.188 1 97.94 264 TRP B C 1
ATOM 5460 O O . TRP B 1 264 ? -16.766 -19.734 -6.668 1 97.94 264 TRP B O 1
ATOM 5470 N N . GLU B 1 265 ? -16.266 -18.359 -8.414 1 97.62 265 GLU B N 1
ATOM 5471 C CA . GLU B 1 265 ? -17.422 -18.812 -9.203 1 97.62 265 GLU B CA 1
ATOM 5472 C C . GLU B 1 265 ? -17.328 -20.312 -9.484 1 97.62 265 GLU B C 1
ATOM 5474 O O . GLU B 1 265 ? -18.359 -20.953 -9.719 1 97.62 265 GLU B O 1
ATOM 5479 N N . GLN B 1 266 ? -16.156 -20.812 -9.406 1 97.31 266 GLN B N 1
ATOM 5480 C CA . GLN B 1 266 ? -15.93 -22.219 -9.727 1 97.31 266 GLN B CA 1
ATOM 5481 C C . GLN B 1 266 ? -16.016 -23.094 -8.477 1 97.31 266 GLN B C 1
ATOM 5483 O O . GLN B 1 266 ? -15.945 -24.312 -8.562 1 97.31 266 GLN B O 1
ATOM 5488 N N . GLU B 1 267 ? -16.156 -22.547 -7.266 1 95.81 267 GLU B N 1
ATOM 5489 C CA . GLU B 1 267 ? -16.078 -23.25 -5.988 1 95.81 267 GLU B CA 1
ATOM 5490 C C . GLU B 1 267 ? -17.453 -23.344 -5.328 1 95.81 267 GLU B C 1
ATOM 5492 O O . GLU B 1 267 ? -17.594 -23.953 -4.266 1 95.81 267 GLU B O 1
ATOM 5497 N N . ASP B 1 268 ? -18.531 -22.891 -5.934 1 87.5 268 ASP B N 1
ATOM 5498 C CA . ASP B 1 268 ? -19.891 -22.906 -5.418 1 87.5 268 ASP B CA 1
ATOM 5499 C C . ASP B 1 268 ? -19.984 -22.172 -4.078 1 87.5 268 ASP B C 1
ATOM 5501 O O . ASP B 1 268 ? -20.656 -22.641 -3.152 1 87.5 268 ASP B O 1
ATOM 5505 N N . VAL B 1 269 ? -19.172 -21.266 -3.816 1 96.25 269 VAL B N 1
ATOM 5506 C CA . VAL B 1 269 ? -19.219 -20.438 -2.613 1 96.25 269 VAL B CA 1
ATOM 5507 C C . VAL B 1 269 ? -19.094 -18.969 -2.988 1 96.25 269 VAL B C 1
ATOM 5509 O O . VAL B 1 269 ? -18.531 -18.625 -4.031 1 96.25 269 VAL B O 1
ATOM 5512 N N . ILE B 1 270 ? -19.688 -18.094 -2.234 1 97.62 270 ILE B N 1
ATOM 5513 C CA . ILE B 1 270 ? -19.484 -16.656 -2.281 1 97.62 270 ILE B CA 1
ATOM 5514 C C . ILE B 1 270 ? -18.75 -16.188 -1.018 1 97.62 270 ILE B C 1
ATOM 5516 O O . ILE B 1 270 ? -19.203 -16.453 0.098 1 97.62 270 ILE B O 1
ATOM 5520 N N . PRO B 1 271 ? -17.594 -15.617 -1.14 1 98.81 271 PRO B N 1
ATOM 5521 C CA . PRO B 1 271 ? -16.906 -15.125 0.056 1 98.81 271 PRO B CA 1
ATOM 5522 C C . PRO B 1 271 ? -17.609 -13.914 0.68 1 98.81 271 PRO B C 1
ATOM 5524 O O . PRO B 1 271 ? -18.453 -13.289 0.043 1 98.81 271 PRO B O 1
ATOM 5527 N N . ASP B 1 272 ? -17.266 -13.625 1.937 1 98.88 272 ASP B N 1
ATOM 5528 C CA . ASP B 1 272 ? -17.734 -12.406 2.576 1 98.88 272 ASP B CA 1
ATOM 5529 C C . ASP B 1 272 ? -16.922 -11.195 2.109 1 98.88 272 ASP B C 1
ATOM 5531 O O . ASP B 1 272 ? -17.453 -10.078 2.039 1 98.88 272 ASP B O 1
ATOM 5535 N N . LEU B 1 273 ? -15.68 -11.398 1.906 1 98.94 273 LEU B N 1
ATOM 5536 C CA . LEU B 1 273 ? -14.734 -10.414 1.392 1 98.94 273 LEU B CA 1
ATOM 5537 C C . LEU B 1 273 ? -13.836 -11.023 0.318 1 98.94 273 LEU B C 1
ATOM 5539 O O . LEU B 1 273 ? -13.414 -12.18 0.441 1 98.94 273 LEU B O 1
ATOM 5543 N N . GLN B 1 274 ? -13.594 -10.266 -0.749 1 98.94 274 GLN B N 1
ATOM 5544 C CA . GLN B 1 274 ? -12.727 -10.703 -1.837 1 98.94 274 GLN B CA 1
ATOM 5545 C C . GLN B 1 274 ? -11.703 -9.625 -2.189 1 98.94 274 GLN B C 1
ATOM 5547 O O . GLN B 1 274 ? -12.07 -8.5 -2.529 1 98.94 274 GLN B O 1
ATOM 5552 N N . THR B 1 275 ? -10.453 -9.93 -2.057 1 98.94 275 THR B N 1
ATOM 5553 C CA . THR B 1 275 ? -9.422 -9.016 -2.549 1 98.94 275 THR B CA 1
ATOM 5554 C C . THR B 1 275 ? -9.117 -9.297 -4.02 1 98.94 275 THR B C 1
ATOM 5556 O O . THR B 1 275 ? -9.133 -10.445 -4.457 1 98.94 275 THR B O 1
ATOM 5559 N N . ILE B 1 276 ? -8.891 -8.281 -4.801 1 98.94 276 ILE B N 1
ATOM 5560 C CA . ILE B 1 276 ? -8.562 -8.383 -6.219 1 98.94 276 ILE B CA 1
ATOM 5561 C C . ILE B 1 276 ? -7.387 -7.465 -6.543 1 98.94 276 ILE B C 1
ATOM 5563 O O . ILE B 1 276 ? -7.082 -6.543 -5.785 1 98.94 276 ILE B O 1
ATOM 5567 N N . GLY B 1 277 ? -6.688 -7.668 -7.551 1 98.81 277 GLY B N 1
ATOM 5568 C CA . GLY B 1 277 ? -5.555 -6.891 -8.031 1 98.81 277 GLY B CA 1
ATOM 5569 C C . GLY B 1 277 ? -5.008 -7.395 -9.352 1 98.81 277 GLY B C 1
ATOM 5570 O O . GLY B 1 277 ? -5.77 -7.801 -10.234 1 98.81 277 GLY B O 1
ATOM 5571 N N . LYS B 1 278 ? -3.77 -7.199 -9.625 1 98.69 278 LYS B N 1
ATOM 5572 C CA . LYS B 1 278 ? -3.004 -7.711 -10.766 1 98.69 278 LYS B CA 1
ATOM 5573 C C . LYS B 1 278 ? -3.826 -7.66 -12.047 1 98.69 278 LYS B C 1
ATOM 5575 O O . LYS B 1 278 ? -3.973 -6.598 -12.656 1 98.69 278 LYS B O 1
ATOM 5580 N N . GLY B 1 279 ? -4.59 -8.68 -12.398 1 98.81 279 GLY B N 1
ATOM 5581 C CA . GLY B 1 279 ? -5.422 -8.703 -13.594 1 98.81 279 GLY B CA 1
ATOM 5582 C C . GLY B 1 279 ? -6.492 -7.629 -13.594 1 98.81 279 GLY B C 1
ATOM 5583 O O . GLY B 1 279 ? -7.102 -7.352 -14.633 1 98.81 279 GLY B O 1
ATOM 5584 N N . LEU B 1 280 ? -6.699 -6.973 -12.469 1 98.94 280 LEU B N 1
ATOM 5585 C CA . LEU B 1 280 ? -7.656 -5.875 -12.375 1 98.94 280 LEU B CA 1
ATOM 5586 C C . LEU B 1 280 ? -7.25 -4.719 -13.281 1 98.94 280 LEU B C 1
ATOM 5588 O O . LEU B 1 280 ? -8.062 -4.215 -14.055 1 98.94 280 LEU B O 1
ATOM 5592 N N . GLY B 1 281 ? -6.035 -4.316 -13.141 1 98.75 281 GLY B N 1
ATOM 5593 C CA . GLY B 1 281 ? -5.543 -3.184 -13.914 1 98.75 281 GLY B CA 1
ATOM 5594 C C . GLY B 1 281 ? -4.562 -3.584 -15 1 98.75 281 GLY B C 1
ATOM 5595 O O . GLY B 1 281 ? -4.188 -2.76 -15.836 1 98.75 281 GLY B O 1
ATOM 5596 N N . GLY B 1 282 ? -4.09 -4.848 -15.016 1 98.75 282 GLY B N 1
ATOM 5597 C CA . GLY B 1 282 ? -3.244 -5.383 -16.062 1 98.75 282 GLY B CA 1
ATOM 5598 C C . GLY B 1 282 ? -1.859 -4.766 -16.094 1 98.75 282 GLY B C 1
ATOM 5599 O O . GLY B 1 282 ? -1.168 -4.82 -17.109 1 98.75 282 GLY B O 1
ATOM 5600 N N . GLY B 1 283 ? -1.487 -4.082 -15.039 1 98.38 283 GLY B N 1
ATOM 5601 C CA . GLY B 1 283 ? -0.183 -3.441 -14.977 1 98.38 283 GLY B CA 1
ATOM 5602 C C . GLY B 1 283 ? -0.195 -2.01 -15.477 1 98.38 283 GLY B C 1
ATOM 5603 O O . GLY B 1 283 ? 0.769 -1.269 -15.273 1 98.38 283 GLY B O 1
ATOM 5604 N N . TYR B 1 284 ? -1.268 -1.535 -16 1 98.44 284 TYR B N 1
ATOM 5605 C CA . TYR B 1 284 ? -1.329 -0.213 -16.609 1 98.44 284 TYR B CA 1
ATOM 5606 C C . TYR B 1 284 ? -1.422 0.876 -15.547 1 98.44 284 TYR B C 1
ATOM 5608 O O . TYR B 1 284 ? -1.193 2.053 -15.836 1 98.44 284 TYR B O 1
ATOM 5616 N N . ALA B 1 285 ? -1.747 0.525 -14.336 1 97.81 285 ALA B N 1
ATOM 5617 C CA . ALA B 1 285 ? -1.709 1.395 -13.164 1 97.81 285 ALA B CA 1
ATOM 5618 C C . ALA B 1 285 ? -1.636 0.577 -11.875 1 97.81 285 ALA B C 1
ATOM 5620 O O . ALA B 1 285 ? -2.088 -0.57 -11.836 1 97.81 285 ALA B O 1
ATOM 5621 N N . PRO B 1 286 ? -0.948 1.139 -10.828 1 98.44 286 PRO B N 1
ATOM 5622 C CA . PRO B 1 286 ? -1.126 0.502 -9.523 1 98.44 286 PRO B CA 1
ATOM 5623 C C . PRO B 1 286 ? -2.574 0.536 -9.039 1 98.44 286 PRO B C 1
ATOM 5625 O O . PRO B 1 286 ? -3.135 1.614 -8.836 1 98.44 286 PRO B O 1
ATOM 5628 N N . VAL B 1 287 ? -3.225 -0.637 -8.914 1 98.75 287 VAL B N 1
ATOM 5629 C CA . VAL B 1 287 ? -4.625 -0.676 -8.508 1 98.75 287 VAL B CA 1
ATOM 5630 C C . VAL B 1 287 ? -4.965 -2.057 -7.953 1 98.75 287 VAL B C 1
ATOM 5632 O O . VAL B 1 287 ? -4.453 -3.07 -8.438 1 98.75 287 VAL B O 1
ATOM 5635 N N . SER B 1 288 ? -5.645 -2.111 -6.926 1 98.81 288 SER B N 1
ATOM 5636 C CA . SER B 1 288 ? -6.246 -3.273 -6.281 1 98.81 288 SER B CA 1
ATOM 5637 C C . SER B 1 288 ? -7.59 -2.92 -5.652 1 98.81 288 SER B C 1
ATOM 5639 O O . SER B 1 288 ? -8.062 -1.788 -5.777 1 98.81 288 SER B O 1
ATOM 5641 N N . GLY B 1 289 ? -8.258 -3.885 -5.109 1 98.81 289 GLY B N 1
ATOM 5642 C CA . GLY B 1 289 ? -9.562 -3.592 -4.535 1 98.81 289 GLY B CA 1
ATOM 5643 C C . GLY B 1 289 ? -10.031 -4.652 -3.559 1 98.81 289 GLY B C 1
ATOM 5644 O O . GLY B 1 289 ? -9.438 -5.73 -3.469 1 98.81 289 GLY B O 1
ATOM 5645 N N . LEU B 1 290 ? -10.992 -4.305 -2.783 1 98.94 290 LEU B N 1
ATOM 5646 C CA . LEU B 1 290 ? -11.711 -5.176 -1.861 1 98.94 290 LEU B CA 1
ATOM 5647 C C . LEU B 1 290 ? -13.211 -5.16 -2.162 1 98.94 290 LEU B C 1
ATOM 5649 O O . LEU B 1 290 ? -13.867 -4.125 -2.027 1 98.94 290 LEU B O 1
ATOM 5653 N N . LEU B 1 291 ? -13.711 -6.238 -2.701 1 98.94 291 LEU B N 1
ATOM 5654 C CA . LEU B 1 291 ? -15.156 -6.414 -2.824 1 98.94 291 LEU B CA 1
ATOM 5655 C C . LEU B 1 291 ? -15.758 -6.867 -1.501 1 98.94 291 LEU B C 1
ATOM 5657 O O . LEU B 1 291 ? -15.18 -7.703 -0.801 1 98.94 291 LEU B O 1
ATOM 5661 N N . ILE B 1 292 ? -16.906 -6.359 -1.188 1 98.88 292 ILE B N 1
ATOM 5662 C CA . ILE B 1 292 ? -17.453 -6.496 0.159 1 98.88 292 ILE B CA 1
ATOM 5663 C C . ILE B 1 292 ? -18.859 -7.066 0.088 1 98.88 292 ILE B C 1
ATOM 5665 O O . ILE B 1 292 ? -19.719 -6.531 -0.619 1 98.88 292 ILE B O 1
ATOM 5669 N N . GLY B 1 293 ? -19.109 -8.109 0.852 1 98.69 293 GLY B N 1
ATOM 5670 C CA . GLY B 1 293 ? -20.422 -8.742 0.901 1 98.69 293 GLY B CA 1
ATOM 5671 C C . GLY B 1 293 ? -21.5 -7.836 1.458 1 98.69 293 GLY B C 1
ATOM 5672 O O . GLY B 1 293 ? -21.234 -7.012 2.336 1 98.69 293 GLY B O 1
ATOM 5673 N N . GLU B 1 294 ? -22.688 -8.047 0.992 1 97.06 294 GLU B N 1
ATOM 5674 C CA . GLU B 1 294 ? -23.828 -7.203 1.334 1 97.06 294 GLU B CA 1
ATOM 5675 C C . GLU B 1 294 ? -24.062 -7.18 2.842 1 97.06 294 GLU B C 1
ATOM 5677 O O . GLU B 1 294 ? -24.406 -6.141 3.406 1 97.06 294 GLU B O 1
ATOM 5682 N N . LYS B 1 295 ? -23.891 -8.273 3.49 1 97.25 295 LYS B N 1
ATOM 5683 C CA . LYS B 1 295 ? -24.109 -8.359 4.93 1 97.25 295 LYS B CA 1
ATOM 5684 C C . LYS B 1 295 ? -23.172 -7.43 5.691 1 97.25 295 LYS B C 1
ATOM 5686 O O . LYS B 1 295 ? -23.562 -6.82 6.688 1 97.25 295 LYS B O 1
ATOM 5691 N N . ILE B 1 296 ? -21.953 -7.371 5.273 1 98.38 296 ILE B N 1
ATOM 5692 C CA . ILE B 1 296 ? -20.969 -6.504 5.91 1 98.38 296 ILE B CA 1
ATOM 5693 C C . ILE B 1 296 ? -21.312 -5.043 5.641 1 98.38 296 ILE B C 1
ATOM 5695 O O . ILE B 1 296 ? -21.25 -4.203 6.547 1 98.38 296 ILE B O 1
ATOM 5699 N N . VAL B 1 297 ? -21.719 -4.711 4.406 1 96.94 297 VAL B N 1
ATOM 5700 C CA . VAL B 1 297 ? -22.094 -3.355 4.02 1 96.94 297 VAL B CA 1
ATOM 5701 C C . VAL B 1 297 ? -23.281 -2.895 4.855 1 96.94 297 VAL B C 1
ATOM 5703 O O . VAL B 1 297 ? -23.281 -1.782 5.387 1 96.94 297 VAL B O 1
ATOM 5706 N N . GLN B 1 298 ? -24.266 -3.717 5.008 1 96.5 298 GLN B N 1
ATOM 5707 C CA . GLN B 1 298 ? -25.453 -3.381 5.77 1 96.5 298 GLN B CA 1
ATOM 5708 C C . GLN B 1 298 ? -25.125 -3.148 7.242 1 96.5 298 GLN B C 1
ATOM 5710 O O . GLN B 1 298 ? -25.688 -2.25 7.875 1 96.5 298 GLN B O 1
ATOM 5715 N N . THR B 1 299 ? -24.266 -3.994 7.77 1 98.06 299 THR B N 1
ATOM 5716 C CA . THR B 1 299 ? -23.859 -3.857 9.164 1 98.06 299 THR B CA 1
ATOM 5717 C C . THR B 1 299 ? -23.156 -2.523 9.398 1 98.06 299 THR B C 1
ATOM 5719 O O . THR B 1 299 ? -23.438 -1.838 10.383 1 98.06 299 THR B O 1
ATOM 5722 N N . LEU B 1 300 ? -22.266 -2.15 8.469 1 96.69 300 LEU B N 1
ATOM 5723 C CA . LEU B 1 300 ? -21.609 -0.851 8.562 1 96.69 300 LEU B CA 1
ATOM 5724 C C . LEU B 1 300 ? -22.625 0.28 8.477 1 96.69 300 LEU B C 1
ATOM 5726 O O . LEU B 1 300 ? -22.547 1.25 9.234 1 96.69 300 LEU B O 1
ATOM 5730 N N . ASP B 1 301 ? -23.562 0.139 7.57 1 95.06 301 ASP B N 1
ATOM 5731 C CA . ASP B 1 301 ? -24.578 1.159 7.332 1 95.06 301 ASP B CA 1
ATOM 5732 C C . ASP B 1 301 ? -25.422 1.389 8.578 1 95.06 301 ASP B C 1
ATOM 5734 O O . ASP B 1 301 ? -25.797 2.525 8.883 1 95.06 301 ASP B O 1
ATOM 5738 N N . LYS B 1 302 ? -25.766 0.38 9.289 1 96.56 302 LYS B N 1
ATOM 5739 C CA . LYS B 1 302 ? -26.609 0.448 10.492 1 96.56 302 LYS B CA 1
ATOM 5740 C C . LYS B 1 302 ? -25.781 0.874 11.703 1 96.56 302 LYS B C 1
ATOM 5742 O O . LYS B 1 302 ? -26.344 1.264 12.734 1 96.56 302 LYS B O 1
ATOM 5747 N N . GLY B 1 303 ? -24.453 0.712 11.523 1 96.88 303 GLY B N 1
ATOM 5748 C CA . GLY B 1 303 ? -23.562 1.126 12.594 1 96.88 303 GLY B CA 1
ATOM 5749 C C . GLY B 1 303 ? -23.016 2.525 12.398 1 96.88 303 GLY B C 1
ATOM 5750 O O . GLY B 1 303 ? -23.766 3.488 12.289 1 96.88 303 GLY B O 1
ATOM 5751 N N . THR B 1 304 ? -21.719 2.691 12.273 1 95.19 304 THR B N 1
ATOM 5752 C CA . THR B 1 304 ? -21.078 3.992 12.164 1 95.19 304 THR B CA 1
ATOM 5753 C C . THR B 1 304 ? -21.188 4.543 10.75 1 95.19 304 THR B C 1
ATOM 5755 O O . THR B 1 304 ? -21.078 5.75 10.531 1 95.19 304 THR B O 1
ATOM 5758 N N . GLY B 1 305 ? -21.328 3.617 9.75 1 95.81 305 GLY B N 1
ATOM 5759 C CA . GLY B 1 305 ? -21.359 3.99 8.344 1 95.81 305 GLY B CA 1
ATOM 5760 C C . GLY B 1 305 ? -20 4.328 7.785 1 95.81 305 GLY B C 1
ATOM 5761 O O . GLY B 1 305 ? -19.875 4.703 6.617 1 95.81 305 GLY B O 1
ATOM 5762 N N . VAL B 1 306 ? -18.969 4.203 8.617 1 96.25 306 VAL B N 1
ATOM 5763 C CA . VAL B 1 306 ? -17.625 4.656 8.25 1 96.25 306 VAL B CA 1
ATOM 5764 C C . VAL B 1 306 ? -16.625 3.516 8.438 1 96.25 306 VAL B C 1
ATOM 5766 O O . VAL B 1 306 ? -16.5 2.975 9.539 1 96.25 306 VAL B O 1
ATOM 5769 N N . PHE B 1 307 ? -16 3.07 7.348 1 97.5 307 PHE B N 1
ATOM 5770 C CA . PHE B 1 307 ? -14.844 2.186 7.469 1 97.5 307 PHE B CA 1
ATOM 5771 C C . PHE B 1 307 ? -13.609 2.961 7.922 1 97.5 307 PHE B C 1
ATOM 5773 O O . PHE B 1 307 ? -13.102 3.805 7.184 1 97.5 307 PHE B O 1
ATOM 5780 N N . ARG B 1 308 ? -13.133 2.719 9.156 1 96.81 308 ARG B N 1
ATOM 5781 C CA . ARG B 1 308 ? -12 3.447 9.719 1 96.81 308 ARG B CA 1
ATOM 5782 C C . ARG B 1 308 ? -10.695 3.043 9.047 1 96.81 308 ARG B C 1
ATOM 5784 O O . ARG B 1 308 ? -9.773 2.562 9.703 1 96.81 308 ARG B O 1
ATOM 5791 N N . HIS B 1 309 ? -10.641 3.273 7.742 1 97.19 309 HIS B N 1
ATOM 5792 C CA . HIS B 1 309 ? -9.539 2.881 6.875 1 97.19 309 HIS B CA 1
ATOM 5793 C C . HIS B 1 309 ? -9.461 3.77 5.637 1 97.19 309 HIS B C 1
ATOM 5795 O O . HIS B 1 309 ? -9.695 3.305 4.52 1 97.19 309 HIS B O 1
ATOM 5801 N N . GLY B 1 310 ? -9.047 5.008 5.77 1 95.19 310 GLY B N 1
ATOM 5802 C CA . GLY B 1 310 ? -8.922 5.934 4.656 1 95.19 310 GLY B CA 1
ATOM 5803 C C . GLY B 1 310 ? -7.504 6.043 4.129 1 95.19 310 GLY B C 1
ATOM 5804 O O . GLY B 1 310 ? -6.547 6.055 4.91 1 95.19 310 GLY B O 1
ATOM 5805 N N . GLN B 1 311 ? -7.383 6.012 2.777 1 96.94 311 GLN B N 1
ATOM 5806 C CA . GLN B 1 311 ? -6.074 6.188 2.162 1 96.94 311 GLN B CA 1
ATOM 5807 C C . GLN B 1 311 ? -6.074 7.371 1.197 1 96.94 311 GLN B C 1
ATOM 5809 O O . GLN B 1 311 ? -7.102 7.684 0.59 1 96.94 311 GLN B O 1
ATOM 5814 N N . THR B 1 312 ? -4.898 7.926 1.043 1 97.5 312 THR B N 1
ATOM 5815 C CA . THR B 1 312 ? -4.695 9.117 0.224 1 97.5 312 THR B CA 1
ATOM 5816 C C . THR B 1 312 ? -5.137 8.859 -1.216 1 97.5 312 THR B C 1
ATOM 5818 O O . THR B 1 312 ? -5.789 9.711 -1.829 1 97.5 312 THR B O 1
ATOM 5821 N N . TYR B 1 313 ? -4.895 7.727 -1.75 1 97.88 313 TYR B N 1
ATOM 5822 C CA . TYR B 1 313 ? -5.094 7.484 -3.174 1 97.88 313 TYR B CA 1
ATOM 5823 C C . TYR B 1 313 ? -6.262 6.535 -3.408 1 97.88 313 TYR B C 1
ATOM 5825 O O . TYR B 1 313 ? -6.402 5.965 -4.492 1 97.88 313 TYR B O 1
ATOM 5833 N N . GLN B 1 314 ? -7.109 6.246 -2.342 1 97.81 314 GLN B N 1
ATOM 5834 C CA . GLN B 1 314 ? -8.289 5.418 -2.559 1 97.81 314 GLN B CA 1
ATOM 5835 C C . GLN B 1 314 ? -9.18 6.004 -3.65 1 97.81 314 GLN B C 1
ATOM 5837 O O . GLN B 1 314 ? -9.398 7.219 -3.695 1 97.81 314 GLN B O 1
ATOM 5842 N N . GLY B 1 315 ? -9.578 5.199 -4.566 1 97.94 315 GLY B N 1
ATOM 5843 C CA . GLY B 1 315 ? -10.43 5.641 -5.656 1 97.94 315 GLY B CA 1
ATOM 5844 C C . GLY B 1 315 ? -9.711 6.539 -6.648 1 97.94 315 GLY B C 1
ATOM 5845 O O . GLY B 1 315 ? -10.344 7.348 -7.332 1 97.94 315 GLY B O 1
ATOM 5846 N N . HIS B 1 316 ? -8.406 6.488 -6.766 1 98.5 316 HIS B N 1
ATOM 5847 C CA . HIS B 1 316 ? -7.648 7.355 -7.664 1 98.5 316 HIS B CA 1
ATOM 5848 C C . HIS B 1 316 ? -8.195 7.281 -9.086 1 98.5 316 HIS B C 1
ATOM 5850 O O . HIS B 1 316 ? -8.25 6.203 -9.68 1 98.5 316 HIS B O 1
ATOM 5856 N N . PRO B 1 317 ? -8.492 8.375 -9.68 1 98.44 317 PRO B N 1
ATOM 5857 C CA . PRO B 1 317 ? -9.242 8.383 -10.945 1 98.44 317 PRO B CA 1
ATOM 5858 C C . PRO B 1 317 ? -8.484 7.695 -12.078 1 98.44 317 PRO B C 1
ATOM 5860 O O . PRO B 1 317 ? -9.07 6.914 -12.828 1 98.44 317 PRO B O 1
ATOM 5863 N N . ILE B 1 318 ? -7.223 7.914 -12.234 1 98.38 318 ILE B N 1
ATOM 5864 C CA . ILE B 1 318 ? -6.445 7.34 -13.328 1 98.38 318 ILE B CA 1
ATOM 5865 C C . ILE B 1 318 ? -6.344 5.828 -13.148 1 98.38 318 ILE B C 1
ATOM 5867 O O . ILE B 1 318 ? -6.457 5.074 -14.117 1 98.38 318 ILE B O 1
ATOM 5871 N N . SER B 1 319 ? -6.098 5.379 -11.906 1 98.75 319 SER B N 1
ATOM 5872 C CA . SER B 1 319 ? -6.059 3.947 -11.617 1 98.75 319 SER B CA 1
ATOM 5873 C C . SER B 1 319 ? -7.395 3.285 -11.938 1 98.75 319 SER B C 1
ATOM 5875 O O . SER B 1 319 ? -7.434 2.193 -12.508 1 98.75 319 SER B O 1
ATOM 5877 N N . CYS B 1 320 ? -8.477 3.973 -11.547 1 98.88 320 CYS B N 1
ATOM 5878 C CA . CYS B 1 320 ? -9.812 3.441 -11.812 1 98.88 320 CYS B CA 1
ATOM 5879 C C . CYS B 1 320 ? -10.086 3.371 -13.312 1 98.88 320 CYS B C 1
ATOM 5881 O O . CYS B 1 320 ? -10.695 2.414 -13.789 1 98.88 320 CYS B O 1
ATOM 5883 N N . ALA B 1 321 ? -9.633 4.375 -14.039 1 98.88 321 ALA B N 1
ATOM 5884 C CA . ALA B 1 321 ? -9.828 4.395 -15.484 1 98.88 321 ALA B CA 1
ATOM 5885 C C . ALA B 1 321 ? -9.086 3.234 -16.156 1 98.88 321 ALA B C 1
ATOM 5887 O O . ALA B 1 321 ? -9.625 2.582 -17.047 1 98.88 321 ALA B O 1
ATOM 5888 N N . ALA B 1 322 ? -7.844 3.021 -15.742 1 98.81 322 ALA B N 1
ATOM 5889 C CA . ALA B 1 322 ? -7.062 1.912 -16.281 1 98.81 322 ALA B CA 1
ATOM 5890 C C . ALA B 1 322 ? -7.742 0.575 -16 1 98.81 322 ALA B C 1
ATOM 5892 O O . ALA B 1 322 ? -7.895 -0.252 -16.906 1 98.81 322 ALA B O 1
ATOM 5893 N N . ALA B 1 323 ? -8.156 0.388 -14.758 1 98.94 323 ALA B N 1
ATOM 5894 C CA . ALA B 1 323 ? -8.789 -0.862 -14.352 1 98.94 323 ALA B CA 1
ATOM 5895 C C . ALA B 1 323 ? -10.094 -1.092 -15.109 1 98.94 323 ALA B C 1
ATOM 5897 O O . ALA B 1 323 ? -10.359 -2.203 -15.578 1 98.94 323 ALA B O 1
ATOM 5898 N N . LEU B 1 324 ? -10.914 -0.018 -15.203 1 98.94 324 LEU B N 1
ATOM 5899 C CA . LEU B 1 324 ? -12.18 -0.129 -15.922 1 98.94 324 LEU B CA 1
ATOM 5900 C C . LEU B 1 324 ? -11.945 -0.523 -17.375 1 98.94 324 LEU B C 1
ATOM 5902 O O . LEU B 1 324 ? -12.641 -1.392 -17.906 1 98.94 324 LEU B O 1
ATOM 5906 N N . ALA B 1 325 ? -10.977 0.144 -17.984 1 98.94 325 ALA B N 1
ATOM 5907 C CA . ALA B 1 325 ? -10.68 -0.144 -19.391 1 98.94 325 ALA B CA 1
ATOM 5908 C C . ALA B 1 325 ? -10.242 -1.595 -19.562 1 98.94 325 ALA B C 1
ATOM 5910 O O . ALA B 1 325 ? -10.672 -2.264 -20.516 1 98.94 325 ALA B O 1
ATOM 5911 N N . VAL B 1 326 ? -9.398 -2.107 -18.703 1 98.94 326 VAL B N 1
ATOM 5912 C CA . VAL B 1 326 ? -8.93 -3.488 -18.766 1 98.94 326 VAL B CA 1
ATOM 5913 C C . VAL B 1 326 ? -10.117 -4.441 -18.625 1 98.94 326 VAL B C 1
ATOM 5915 O O . VAL B 1 326 ? -10.25 -5.387 -19.406 1 98.94 326 VAL B O 1
ATOM 5918 N N . GLN B 1 327 ? -10.938 -4.207 -17.641 1 98.94 327 GLN B N 1
ATOM 5919 C CA . GLN B 1 327 ? -12.078 -5.082 -17.391 1 98.94 327 GLN B CA 1
ATOM 5920 C C . GLN B 1 327 ? -13.055 -5.051 -18.562 1 98.94 327 GLN B C 1
ATOM 5922 O O . GLN B 1 327 ? -13.633 -6.082 -18.922 1 98.94 327 GLN B O 1
ATOM 5927 N N . LYS B 1 328 ? -13.289 -3.883 -19.141 1 98.88 328 LYS B N 1
ATOM 5928 C CA . LYS B 1 328 ? -14.148 -3.773 -20.312 1 98.88 328 LYS B CA 1
ATOM 5929 C C . LYS B 1 328 ? -13.57 -4.539 -21.5 1 98.88 328 LYS B C 1
ATOM 5931 O O . LYS B 1 328 ? -14.305 -5.176 -22.266 1 98.88 328 LYS B O 1
ATOM 5936 N N . VAL B 1 329 ? -12.258 -4.461 -21.703 1 98.88 329 VAL B N 1
ATOM 5937 C CA . VAL B 1 329 ? -11.602 -5.188 -22.781 1 98.88 329 VAL B CA 1
ATOM 5938 C C . VAL B 1 329 ? -11.805 -6.691 -22.594 1 98.88 329 VAL B C 1
ATOM 5940 O O . VAL B 1 329 ? -12.117 -7.406 -23.547 1 98.88 329 VAL B O 1
ATOM 5943 N N . ILE B 1 330 ? -11.633 -7.184 -21.375 1 98.88 330 ILE B N 1
ATOM 5944 C CA . ILE B 1 330 ? -11.812 -8.602 -21.062 1 98.88 330 ILE B CA 1
ATOM 5945 C C . ILE B 1 330 ? -13.219 -9.039 -21.484 1 98.88 330 ILE B C 1
ATOM 5947 O O . ILE B 1 330 ? -13.383 -10.102 -22.094 1 98.88 330 ILE B O 1
ATOM 5951 N N . GLN B 1 331 ? -14.156 -8.211 -21.172 1 98.56 331 GLN B N 1
ATOM 5952 C CA . GLN B 1 331 ? -15.547 -8.516 -21.484 1 98.56 331 GLN B CA 1
ATOM 5953 C C . GLN B 1 331 ? -15.812 -8.406 -22.984 1 98.56 331 GLN B C 1
ATOM 5955 O O . GLN B 1 331 ? -16.344 -9.336 -23.594 1 98.56 331 GLN B O 1
ATOM 5960 N N . GLU B 1 332 ? -15.438 -7.301 -23.594 1 98.5 332 GLU B N 1
ATOM 5961 C CA . GLU B 1 332 ? -15.781 -6.969 -24.984 1 98.5 332 GLU B CA 1
ATOM 5962 C C . GLU B 1 332 ? -15.086 -7.902 -25.969 1 98.5 332 GLU B C 1
ATOM 5964 O O . GLU B 1 332 ? -15.625 -8.219 -27.031 1 98.5 332 GLU B O 1
ATOM 5969 N N . GLU B 1 333 ? -13.891 -8.352 -25.594 1 98.44 333 GLU B N 1
ATOM 5970 C CA . GLU B 1 333 ? -13.125 -9.203 -26.5 1 98.44 333 GLU B CA 1
ATOM 5971 C C . GLU B 1 333 ? -13.281 -10.68 -26.125 1 98.44 333 GLU B C 1
ATOM 5973 O O . GLU B 1 333 ? -12.562 -11.531 -26.641 1 98.44 333 GLU B O 1
ATOM 5978 N N . ASN B 1 334 ? -14.211 -11 -25.266 1 98.44 334 ASN B N 1
ATOM 5979 C CA . ASN B 1 334 ? -14.547 -12.352 -24.844 1 98.44 334 ASN B CA 1
ATOM 5980 C C . ASN B 1 334 ? -13.305 -13.133 -24.406 1 98.44 334 ASN B C 1
ATOM 5982 O O . ASN B 1 334 ? -13.078 -14.25 -24.859 1 98.44 334 ASN B O 1
ATOM 5986 N N . LEU B 1 335 ? -12.516 -12.523 -23.594 1 98.88 335 LEU B N 1
ATOM 5987 C CA . LEU B 1 335 ? -11.219 -13.094 -23.25 1 98.88 335 LEU B CA 1
ATOM 5988 C C . LEU B 1 335 ? -11.375 -14.227 -22.234 1 98.88 335 LEU B C 1
ATOM 5990 O O . LEU B 1 335 ? -10.516 -15.109 -22.156 1 98.88 335 LEU B O 1
ATOM 5994 N N . LEU B 1 336 ? -12.445 -14.281 -21.453 1 98.81 336 LEU B N 1
ATOM 5995 C CA . LEU B 1 336 ? -12.672 -15.398 -2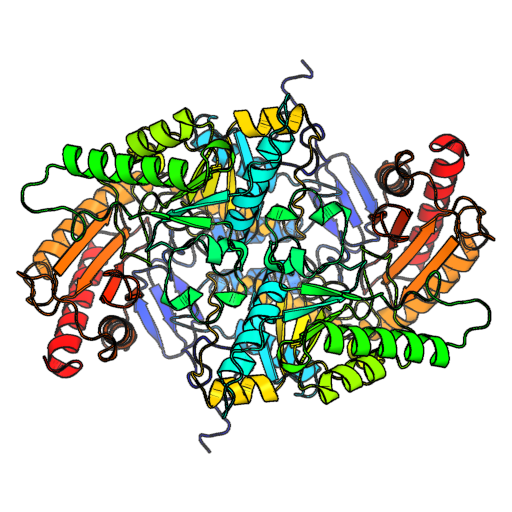0.531 1 98.81 336 LEU B CA 1
ATOM 5996 C C . LEU B 1 336 ? -12.781 -16.703 -21.312 1 98.81 336 LEU B C 1
ATOM 5998 O O . LEU B 1 336 ? -12.281 -17.734 -20.859 1 98.81 336 LEU B O 1
ATOM 6002 N N . GLU B 1 337 ? -13.461 -16.641 -22.375 1 98.81 337 GLU B N 1
ATOM 6003 C CA . GLU B 1 337 ? -13.547 -17.828 -23.219 1 98.81 337 GLU B CA 1
ATOM 6004 C C . GLU B 1 337 ? -12.164 -18.234 -23.734 1 98.81 337 GLU B C 1
ATOM 6006 O O . GLU B 1 337 ? -11.828 -19.422 -23.734 1 98.81 337 GLU B O 1
ATOM 6011 N N . ASN B 1 338 ? -11.414 -17.266 -24.172 1 98.88 338 ASN B N 1
ATOM 6012 C CA . ASN B 1 338 ? -10.062 -17.562 -24.641 1 98.88 338 ASN B CA 1
ATOM 6013 C C . ASN B 1 338 ? -9.203 -18.172 -23.547 1 98.88 338 ASN B C 1
ATOM 6015 O O . ASN B 1 338 ? -8.43 -19.109 -23.797 1 98.88 338 ASN B O 1
ATOM 6019 N N . ILE B 1 339 ? -9.305 -17.688 -22.344 1 98.94 339 ILE B N 1
ATOM 6020 C CA . ILE B 1 339 ? -8.555 -18.203 -21.203 1 98.94 339 ILE B CA 1
ATOM 6021 C C . ILE B 1 339 ? -8.883 -19.688 -20.984 1 98.94 339 ILE B C 1
ATOM 6023 O O . ILE B 1 339 ? -7.988 -20.5 -20.766 1 98.94 339 ILE B O 1
ATOM 6027 N N . ARG B 1 340 ? -10.141 -20.031 -21.031 1 98.75 340 ARG B N 1
ATOM 6028 C CA . ARG B 1 340 ? -10.555 -21.422 -20.844 1 98.75 340 ARG B CA 1
ATOM 6029 C C . ARG B 1 340 ? -10.016 -22.312 -21.938 1 98.75 340 ARG B C 1
ATOM 6031 O O . ARG B 1 340 ? -9.477 -23.391 -21.672 1 98.75 340 ARG B O 1
ATOM 6038 N N . ASN B 1 341 ? -10.125 -21.875 -23.172 1 98.81 341 ASN B N 1
ATOM 6039 C CA . ASN B 1 341 ? -9.68 -22.672 -24.312 1 98.81 341 ASN B CA 1
ATOM 6040 C C . ASN B 1 341 ? -8.164 -22.812 -24.328 1 98.81 341 ASN B C 1
ATOM 6042 O O . ASN B 1 341 ? -7.637 -23.922 -24.5 1 98.81 341 ASN B O 1
ATOM 6046 N N . MET B 1 342 ? -7.512 -21.688 -24.234 1 98.88 342 MET B N 1
ATOM 6047 C CA . MET B 1 342 ? -6.055 -21.688 -24.297 1 98.88 342 MET B CA 1
ATOM 6048 C C . MET B 1 342 ? -5.461 -22.344 -23.047 1 98.88 342 MET B C 1
ATOM 6050 O O . MET B 1 342 ? -4.359 -22.891 -23.094 1 98.88 342 MET B O 1
ATOM 6054 N N . GLY B 1 343 ? -6.215 -22.234 -21.891 1 98.81 343 GLY B N 1
ATOM 6055 C CA . GLY B 1 343 ? -5.773 -22.953 -20.719 1 98.81 343 GLY B CA 1
ATOM 6056 C C . GLY B 1 343 ? -5.699 -24.453 -20.922 1 98.81 343 GLY B C 1
ATOM 6057 O O . GLY B 1 343 ? -4.727 -25.094 -20.516 1 98.81 343 GLY B O 1
ATOM 6058 N N . ILE B 1 344 ? -6.699 -25.016 -21.547 1 98.75 344 ILE B N 1
ATOM 6059 C CA . ILE B 1 344 ? -6.734 -26.438 -21.859 1 98.75 344 ILE B CA 1
ATOM 6060 C C . ILE B 1 344 ? -5.582 -26.781 -22.797 1 98.75 344 ILE B C 1
ATOM 6062 O O . ILE B 1 344 ? -4.898 -27.797 -22.609 1 98.75 344 ILE B O 1
ATOM 6066 N N . TYR B 1 345 ? -5.387 -25.938 -23.75 1 98.88 345 TYR B N 1
ATOM 6067 C CA . TYR B 1 345 ? -4.332 -26.156 -24.734 1 98.88 345 TYR B CA 1
ATOM 6068 C C . TYR B 1 345 ? -2.957 -26.078 -24.094 1 98.88 345 TYR B C 1
ATOM 6070 O O . TYR B 1 345 ? -2.096 -26.938 -24.344 1 98.88 345 TYR B O 1
ATOM 6078 N N . LEU B 1 346 ? -2.705 -25.094 -23.281 1 98.88 346 LEU B N 1
ATOM 6079 C CA . LEU B 1 346 ? -1.438 -24.922 -22.578 1 98.88 346 LEU B CA 1
ATOM 6080 C C . LEU B 1 346 ? -1.139 -26.141 -21.703 1 98.88 346 LEU B C 1
ATOM 6082 O O . LEU B 1 346 ? -0.008 -26.641 -21.688 1 98.88 346 LEU B O 1
ATOM 6086 N N . GLU B 1 347 ? -2.154 -26.578 -20.969 1 98.81 347 GLU B N 1
ATOM 6087 C CA . GLU B 1 347 ? -2 -27.781 -20.156 1 98.81 347 GLU B CA 1
ATOM 6088 C C . GLU B 1 347 ? -1.544 -28.969 -21.016 1 98.81 347 GLU B C 1
ATOM 6090 O O . GLU B 1 347 ? -0.585 -29.656 -20.656 1 98.81 347 GLU B O 1
ATOM 6095 N N . SER B 1 348 ? -2.277 -29.172 -22.047 1 98.81 348 SER B N 1
ATOM 6096 C CA . SER B 1 348 ? -1.99 -30.312 -22.938 1 98.81 348 SER B CA 1
ATOM 6097 C C . SER B 1 348 ? -0.573 -30.234 -23.484 1 98.81 348 SER B C 1
ATOM 6099 O O . SER B 1 348 ? 0.156 -31.219 -23.484 1 98.81 348 SER B O 1
ATOM 6101 N N . GLN B 1 349 ? -0.19 -29.031 -23.969 1 98.81 349 GLN B N 1
ATOM 6102 C CA . GLN B 1 349 ? 1.127 -28.844 -24.562 1 98.81 349 GLN B CA 1
ATOM 6103 C C . GLN B 1 349 ? 2.232 -29 -23.531 1 98.81 349 GLN B C 1
ATOM 6105 O O . GLN B 1 349 ? 3.277 -29.594 -23.812 1 98.81 349 GLN B O 1
ATOM 6110 N N . LEU B 1 350 ? 2.055 -28.469 -22.312 1 98.88 350 LEU B N 1
ATOM 6111 C CA . LEU B 1 350 ? 3.049 -28.594 -21.25 1 98.88 350 LEU B CA 1
ATOM 6112 C C . LEU B 1 350 ? 3.24 -30.047 -20.859 1 98.88 350 LEU B C 1
ATOM 6114 O O . LEU B 1 350 ? 4.371 -30.531 -20.766 1 98.88 350 LEU B O 1
ATOM 6118 N N . LYS B 1 351 ? 2.156 -30.734 -20.594 1 98.75 351 LYS B N 1
ATOM 6119 C CA . LYS B 1 351 ? 2.227 -32.125 -20.172 1 98.75 351 LYS B CA 1
ATOM 6120 C C . LYS B 1 351 ? 2.826 -33 -21.266 1 98.75 351 LYS B C 1
ATOM 6122 O O . LYS B 1 351 ? 3.596 -33.938 -20.984 1 98.75 351 LYS B O 1
ATOM 6127 N N . GLY B 1 352 ? 2.447 -32.75 -22.469 1 98.75 352 GLY B N 1
ATOM 6128 C CA . GLY B 1 352 ? 2.986 -33.5 -23.594 1 98.75 352 GLY B CA 1
ATOM 6129 C C . GLY B 1 352 ? 4.473 -33.281 -23.797 1 98.75 352 GLY B C 1
ATOM 6130 O O . GLY B 1 352 ? 5.203 -34.219 -24.141 1 98.75 352 GLY B O 1
ATOM 6131 N N . ARG B 1 353 ? 4.902 -32.031 -23.578 1 98.62 353 ARG B N 1
ATOM 6132 C CA . ARG B 1 353 ? 6.266 -31.672 -23.953 1 98.62 353 ARG B CA 1
ATOM 6133 C C . ARG B 1 353 ? 7.234 -31.922 -22.797 1 98.62 353 ARG B C 1
ATOM 6135 O O . ARG B 1 353 ? 8.375 -32.344 -23.031 1 98.62 353 ARG B O 1
ATOM 6142 N N . VAL B 1 354 ? 6.797 -31.656 -21.516 1 98.31 354 VAL B N 1
ATOM 6143 C CA . VAL B 1 354 ? 7.781 -31.719 -20.438 1 98.31 354 VAL B CA 1
ATOM 6144 C C . VAL B 1 354 ? 7.266 -32.625 -19.312 1 98.31 354 VAL B C 1
ATOM 6146 O O . VAL B 1 354 ? 7.961 -32.844 -18.312 1 98.31 354 VAL B O 1
ATOM 6149 N N . GLY B 1 355 ? 6.086 -33.219 -19.469 1 98 355 GLY B N 1
ATOM 6150 C CA . GLY B 1 355 ? 5.492 -34.062 -18.438 1 98 355 GLY B CA 1
ATOM 6151 C C . GLY B 1 355 ? 6.336 -35.281 -18.094 1 98 355 GLY B C 1
ATOM 6152 O O . GLY B 1 355 ? 6.332 -35.719 -16.938 1 98 355 GLY B O 1
ATOM 6153 N N . ASP B 1 356 ? 7.039 -35.812 -19.094 1 97 356 ASP B N 1
ATOM 6154 C CA . ASP B 1 356 ? 7.832 -37 -18.875 1 97 356 ASP B CA 1
ATOM 6155 C C . ASP B 1 356 ? 9.273 -36.656 -18.5 1 97 356 ASP B C 1
ATOM 6157 O O . ASP B 1 356 ? 10.094 -37.562 -18.297 1 97 356 ASP B O 1
ATOM 6161 N N . HIS B 1 357 ? 9.555 -35.438 -18.422 1 96.75 357 HIS B N 1
ATOM 6162 C CA . HIS B 1 357 ? 10.898 -35.031 -18 1 96.75 357 HIS B CA 1
ATOM 6163 C C . HIS B 1 357 ? 11.234 -35.594 -16.625 1 96.75 357 HIS B C 1
ATOM 6165 O O . HIS B 1 357 ? 10.414 -35.5 -15.695 1 96.75 357 HIS B O 1
ATOM 6171 N N . PRO B 1 358 ? 12.383 -36.094 -16.391 1 95.94 358 PRO B N 1
ATOM 6172 C CA . PRO B 1 358 ? 12.695 -36.812 -15.148 1 95.94 358 PRO B CA 1
ATOM 6173 C C . PRO B 1 358 ? 12.609 -35.938 -13.914 1 95.94 358 PRO B C 1
ATOM 6175 O O . PRO B 1 358 ? 12.367 -36.406 -12.812 1 95.94 358 PRO B O 1
ATOM 6178 N N . TYR B 1 359 ? 12.742 -34.625 -14.117 1 97.81 359 TYR B N 1
ATOM 6179 C CA . TYR B 1 359 ? 12.82 -33.75 -12.945 1 97.81 359 TYR B CA 1
ATOM 6180 C C . TYR B 1 359 ? 11.586 -32.875 -12.828 1 97.81 359 TYR B C 1
ATOM 6182 O O . TYR B 1 359 ? 11.555 -31.953 -12.016 1 97.81 359 TYR B O 1
ATOM 6190 N N . VAL B 1 360 ? 10.609 -33.125 -13.68 1 98.56 360 VAL B N 1
ATOM 6191 C CA . VAL B 1 360 ? 9.32 -32.469 -13.539 1 98.56 360 VAL B CA 1
ATOM 6192 C C . VAL B 1 360 ? 8.375 -33.344 -12.719 1 98.56 360 VAL B C 1
ATOM 6194 O O . VAL B 1 360 ? 7.961 -34.406 -13.164 1 98.56 360 VAL B O 1
ATOM 6197 N N . GLY B 1 361 ? 8.07 -32.844 -11.523 1 98.56 361 GLY B N 1
ATOM 6198 C CA . GLY B 1 361 ? 7.238 -33.625 -10.617 1 98.56 361 GLY B CA 1
ATOM 6199 C C . GLY B 1 361 ? 5.754 -33.438 -10.867 1 98.56 361 GLY B C 1
ATOM 6200 O O . GLY B 1 361 ? 5 -34.406 -10.859 1 98.56 361 GLY B O 1
ATOM 6201 N N . ASP B 1 362 ? 5.336 -32.219 -11.023 1 98.56 362 ASP B N 1
ATOM 6202 C CA . ASP B 1 362 ? 3.92 -31.906 -11.18 1 98.56 362 ASP B CA 1
ATOM 6203 C C . ASP B 1 362 ? 3.721 -30.703 -12.086 1 98.56 362 ASP B C 1
ATOM 6205 O O . ASP B 1 362 ? 4.535 -29.781 -12.078 1 98.56 362 ASP B O 1
ATOM 6209 N N . ILE B 1 363 ? 2.824 -30.797 -12.992 1 98.81 363 ILE B N 1
ATOM 6210 C CA . ILE B 1 363 ? 2.301 -29.703 -13.789 1 98.81 363 ILE B CA 1
ATOM 6211 C C . ILE B 1 363 ? 0.835 -29.453 -13.438 1 98.81 363 ILE B C 1
ATOM 6213 O O . ILE B 1 363 ? -0.006 -30.344 -13.617 1 98.81 363 ILE B O 1
ATOM 6217 N N . ARG B 1 364 ? 0.554 -28.281 -12.906 1 98.62 364 ARG B N 1
ATOM 6218 C CA . ARG B 1 364 ? -0.794 -28.031 -12.406 1 98.62 364 ARG B CA 1
ATOM 6219 C C . ARG B 1 364 ? -1.205 -26.578 -12.672 1 98.62 364 ARG B C 1
ATOM 6221 O O . ARG B 1 364 ? -0.354 -25.719 -12.891 1 98.62 364 ARG B O 1
ATOM 6228 N N . GLY B 1 365 ? -2.545 -26.328 -12.648 1 98.25 365 GLY B N 1
ATOM 6229 C CA . GLY B 1 365 ? -3.049 -24.969 -12.805 1 98.25 365 GLY B CA 1
ATOM 6230 C C . GLY B 1 365 ? -4.504 -24.922 -13.227 1 98.25 365 GLY B C 1
ATOM 6231 O O . GLY B 1 365 ? -5.219 -25.922 -13.141 1 98.25 365 GLY B O 1
ATOM 6232 N N . LYS B 1 366 ? -4.953 -23.75 -13.477 1 98.12 366 LYS B N 1
ATOM 6233 C CA . LYS B 1 366 ? -6.297 -23.438 -13.945 1 98.12 366 LYS B CA 1
ATOM 6234 C C . LYS B 1 366 ? -6.285 -22.234 -14.891 1 98.12 366 LYS B C 1
ATOM 6236 O O . LYS B 1 366 ? -5.613 -21.234 -14.625 1 98.12 366 LYS B O 1
ATOM 6241 N N . GLY B 1 367 ? -7.055 -22.328 -16.047 1 98.69 367 GLY B N 1
ATOM 6242 C CA . GLY B 1 367 ? -7.008 -21.25 -17.016 1 98.69 367 GLY B CA 1
ATOM 6243 C C . GLY B 1 367 ? -5.613 -21 -17.547 1 98.69 367 GLY B C 1
ATOM 6244 O O . GLY B 1 367 ? -4.941 -21.922 -18.016 1 98.69 367 GLY B O 1
ATOM 6245 N N . LEU B 1 368 ? -5.156 -19.766 -17.484 1 98.94 368 LEU B N 1
ATOM 6246 C CA . LEU B 1 368 ? -3.814 -19.391 -17.938 1 98.94 368 LEU B CA 1
ATOM 6247 C C . LEU B 1 368 ? -2.926 -19.062 -16.734 1 98.94 368 LEU B C 1
ATOM 6249 O O . LEU B 1 368 ? -2.262 -18.016 -16.734 1 98.94 368 LEU B O 1
ATOM 6253 N N . PHE B 1 369 ? -3.008 -19.938 -15.789 1 98.88 369 PHE B N 1
ATOM 6254 C CA . PHE B 1 369 ? -2.227 -19.891 -14.555 1 98.88 369 PHE B CA 1
ATOM 6255 C C . PHE B 1 369 ? -1.673 -21.266 -14.211 1 98.88 369 PHE B C 1
ATOM 6257 O O . PHE B 1 369 ? -2.355 -22.062 -13.578 1 98.88 369 PHE B O 1
ATOM 6264 N N . TRP B 1 370 ? -0.384 -21.531 -14.586 1 98.88 370 TRP B N 1
ATOM 6265 C CA . TRP B 1 370 ? 0.133 -22.891 -14.5 1 98.88 370 TRP B CA 1
ATOM 6266 C C . TRP B 1 370 ? 1.5 -22.906 -13.82 1 98.88 370 TRP B C 1
ATOM 6268 O O . TRP B 1 370 ? 2.297 -21.984 -13.992 1 98.88 370 TRP B O 1
ATOM 6278 N N . GLY B 1 371 ? 1.745 -23.922 -13.031 1 98.81 371 GLY B N 1
ATOM 6279 C CA . GLY B 1 371 ? 3.012 -24.141 -12.352 1 98.81 371 GLY B CA 1
ATOM 6280 C C . GLY B 1 371 ? 3.688 -25.438 -12.758 1 98.81 371 GLY B C 1
ATOM 6281 O O . GLY B 1 371 ? 3.014 -26.422 -13.07 1 98.81 371 GLY B O 1
ATOM 6282 N N . ILE B 1 372 ? 4.965 -25.453 -12.836 1 98.94 372 ILE B N 1
ATOM 6283 C CA . ILE B 1 372 ? 5.797 -26.641 -13 1 98.94 372 ILE B CA 1
ATOM 6284 C C . ILE B 1 372 ? 6.695 -26.812 -11.781 1 98.94 372 ILE B C 1
ATOM 6286 O O . ILE B 1 372 ? 7.555 -25.969 -11.508 1 98.94 372 ILE B O 1
ATOM 6290 N N . GLU B 1 373 ? 6.469 -27.844 -11.031 1 98.88 373 GLU B N 1
ATOM 6291 C CA . GLU B 1 373 ? 7.297 -28.141 -9.867 1 98.88 373 GLU B CA 1
ATOM 6292 C C . GLU B 1 373 ? 8.406 -29.141 -10.219 1 98.88 373 GLU B C 1
ATOM 6294 O O . GLU B 1 373 ? 8.172 -30.094 -10.969 1 98.88 373 GLU B O 1
ATOM 6299 N N . PHE B 1 374 ? 9.57 -28.922 -9.641 1 98.69 374 PHE B N 1
ATOM 6300 C CA . PHE B 1 374 ? 10.727 -29.75 -9.969 1 98.69 374 PHE B CA 1
ATOM 6301 C C . PHE B 1 374 ? 11.133 -30.609 -8.781 1 98.69 374 PHE B C 1
ATOM 6303 O O . PHE B 1 374 ? 11.148 -30.141 -7.641 1 98.69 374 PHE B O 1
ATOM 6310 N N . VAL B 1 375 ? 11.391 -31.859 -9.062 1 98.19 375 VAL B N 1
ATOM 6311 C CA . VAL B 1 375 ? 11.781 -32.812 -8.031 1 98.19 375 VAL B CA 1
ATOM 6312 C C . VAL B 1 375 ? 13.008 -33.625 -8.492 1 98.19 375 VAL B C 1
ATOM 6314 O O . VAL B 1 375 ? 13.227 -33.781 -9.688 1 98.19 375 VAL B O 1
ATOM 6317 N N . LYS B 1 376 ? 13.727 -34.031 -7.574 1 96.94 376 LYS B N 1
ATOM 6318 C CA . LYS B 1 376 ? 14.891 -34.875 -7.844 1 96.94 376 LYS B CA 1
ATOM 6319 C C . LYS B 1 376 ? 14.469 -36.281 -8.203 1 96.94 376 LYS B C 1
ATOM 6321 O O . LYS B 1 376 ? 15.141 -36.969 -8.984 1 96.94 376 LYS B O 1
ATOM 6326 N N . ASP B 1 377 ? 13.391 -36.688 -7.574 1 97 377 ASP B N 1
ATOM 6327 C CA . ASP B 1 377 ? 12.828 -38 -7.781 1 97 377 ASP B CA 1
ATOM 6328 C C . ASP B 1 377 ? 11.305 -37.969 -7.891 1 97 377 ASP B C 1
ATOM 6330 O O . ASP B 1 377 ? 10.625 -37.562 -6.941 1 97 377 ASP B O 1
ATOM 6334 N N . LYS B 1 378 ? 10.742 -38.406 -8.984 1 96.38 378 LYS B N 1
ATOM 6335 C CA . LYS B 1 378 ? 9.312 -38.344 -9.258 1 96.38 378 LYS B CA 1
ATOM 6336 C C . LYS B 1 378 ? 8.516 -39.281 -8.367 1 96.38 378 LYS B C 1
ATOM 6338 O O . LYS B 1 378 ? 7.414 -38.938 -7.926 1 96.38 378 LYS B O 1
ATOM 6343 N N . SER B 1 379 ? 9.031 -40.469 -8.086 1 95.44 379 SER B N 1
ATOM 6344 C CA . SER B 1 379 ? 8.328 -41.469 -7.32 1 95.44 379 SER B CA 1
ATOM 6345 C C . SER B 1 379 ? 8.18 -41.062 -5.859 1 95.44 379 SER B C 1
ATOM 6347 O O . SER B 1 379 ? 7.113 -41.25 -5.262 1 95.44 379 SER B O 1
ATOM 6349 N N . THR B 1 380 ? 9.211 -40.469 -5.289 1 96.75 380 THR B N 1
ATOM 6350 C CA . THR B 1 380 ? 9.188 -40.062 -3.883 1 96.75 380 THR B CA 1
ATOM 6351 C C . THR B 1 380 ? 8.812 -38.594 -3.732 1 96.75 380 THR B C 1
ATOM 6353 O O . THR B 1 380 ? 8.516 -38.156 -2.629 1 96.75 380 THR B O 1
ATOM 6356 N N . LYS B 1 381 ? 8.852 -37.844 -4.863 1 97.94 381 LYS B N 1
ATOM 6357 C CA . LYS B 1 381 ? 8.602 -36.406 -4.898 1 97.94 381 LYS B CA 1
ATOM 6358 C C . LYS B 1 381 ? 9.68 -35.656 -4.137 1 97.94 381 LYS B C 1
ATOM 6360 O O . LYS B 1 381 ? 9.438 -34.562 -3.648 1 97.94 381 LYS B O 1
ATOM 6365 N N . GLU B 1 382 ? 10.859 -36.219 -3.922 1 98.12 382 GLU B N 1
ATOM 6366 C CA . GLU B 1 382 ? 11.969 -35.562 -3.236 1 98.12 382 GLU B CA 1
ATOM 6367 C C . GLU B 1 382 ? 12.367 -34.281 -3.945 1 98.12 382 GLU B C 1
ATOM 6369 O O . GLU B 1 382 ? 12.664 -34.281 -5.145 1 98.12 382 GLU B O 1
ATOM 6374 N N . PRO B 1 383 ? 12.289 -33.125 -3.262 1 98.06 383 PRO B N 1
ATOM 6375 C CA . PRO B 1 383 ? 12.703 -31.891 -3.893 1 98.06 383 PRO B CA 1
ATOM 6376 C C . PRO B 1 383 ? 14.219 -31.766 -4.023 1 98.06 383 PRO B C 1
ATOM 6378 O O . PRO B 1 383 ? 14.961 -32.531 -3.416 1 98.06 383 PRO B O 1
ATOM 6381 N N . PHE B 1 384 ? 14.68 -30.828 -4.824 1 97.5 384 PHE B N 1
ATOM 6382 C CA . PHE B 1 384 ? 16.094 -30.469 -4.863 1 97.5 384 PHE B CA 1
ATOM 6383 C C . PHE B 1 384 ? 16.5 -29.719 -3.594 1 97.5 384 PHE B C 1
ATOM 6385 O O . PHE B 1 384 ? 15.656 -29.109 -2.934 1 97.5 384 PHE B O 1
ATOM 6392 N N . ASN B 1 385 ? 17.812 -29.891 -3.215 1 95.75 385 ASN B N 1
ATOM 6393 C CA . ASN B 1 385 ? 18.344 -29.062 -2.143 1 95.75 385 ASN B CA 1
ATOM 6394 C C . ASN B 1 385 ? 18.156 -27.578 -2.438 1 95.75 385 ASN B C 1
ATOM 6396 O O . ASN B 1 385 ? 18.469 -27.125 -3.535 1 95.75 385 ASN B O 1
ATOM 6400 N N . PRO B 1 386 ? 17.625 -26.891 -1.455 1 94.56 386 PRO B N 1
ATOM 6401 C CA . PRO B 1 386 ? 17.344 -25.469 -1.692 1 94.56 386 PRO B CA 1
ATOM 6402 C C . PRO B 1 386 ? 18.578 -24.703 -2.164 1 94.56 386 PRO B C 1
ATOM 6404 O O . PRO B 1 386 ? 18.453 -23.734 -2.928 1 94.56 386 PRO B O 1
ATOM 6407 N N . GLU B 1 387 ? 19.75 -25.062 -1.761 1 93.56 387 GLU B N 1
ATOM 6408 C CA . GLU B 1 387 ? 20.984 -24.359 -2.102 1 93.56 387 GLU B CA 1
ATOM 6409 C C . GLU B 1 387 ? 21.266 -24.438 -3.602 1 93.56 387 GLU B C 1
ATOM 6411 O O . GLU B 1 387 ? 22.031 -23.625 -4.137 1 93.56 387 GLU B O 1
ATOM 6416 N N . MET B 1 388 ? 20.641 -25.391 -4.273 1 95.38 388 MET B N 1
ATOM 6417 C CA . MET B 1 388 ? 20.859 -25.562 -5.707 1 95.38 388 MET B CA 1
ATOM 6418 C C . MET B 1 388 ? 20.156 -24.469 -6.496 1 95.38 388 MET B C 1
ATOM 6420 O O . MET B 1 388 ? 20.516 -24.188 -7.641 1 95.38 388 MET B O 1
ATOM 6424 N N . GLY B 1 389 ? 19.094 -23.875 -5.977 1 95.81 389 GLY B N 1
ATOM 6425 C CA . GLY B 1 389 ? 18.422 -22.75 -6.598 1 95.81 389 GLY B CA 1
ATOM 6426 C C . GLY B 1 389 ? 17.875 -23.062 -7.977 1 95.81 389 GLY B C 1
ATOM 6427 O O . GLY B 1 389 ? 18.031 -22.266 -8.906 1 95.81 389 GLY B O 1
ATOM 6428 N N . VAL B 1 390 ? 17.266 -24.203 -8.133 1 97.88 390 VAL B N 1
ATOM 6429 C CA . VAL B 1 390 ? 16.844 -24.703 -9.43 1 97.88 390 VAL B CA 1
ATOM 6430 C C . VAL B 1 390 ? 15.906 -23.703 -10.102 1 97.88 390 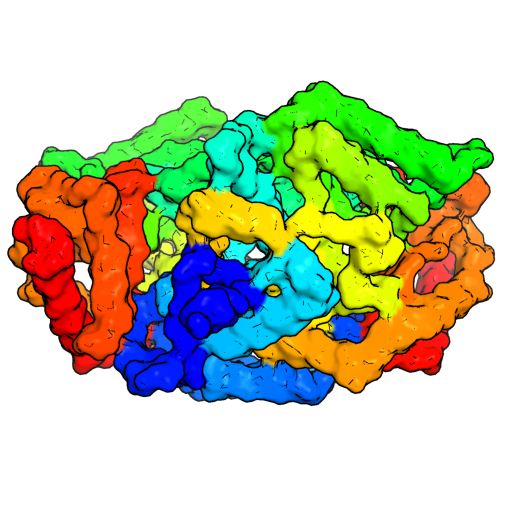VAL B C 1
ATOM 6432 O O . VAL B 1 390 ? 16.109 -23.328 -11.258 1 97.88 390 VAL B O 1
ATOM 6435 N N . ALA B 1 391 ? 14.898 -23.266 -9.398 1 98.19 391 ALA B N 1
ATOM 6436 C CA . ALA B 1 391 ? 13.93 -22.344 -9.969 1 98.19 391 ALA B CA 1
ATOM 6437 C C . ALA B 1 391 ? 14.594 -21.047 -10.406 1 98.19 391 ALA B C 1
ATOM 6439 O O . ALA B 1 391 ? 14.281 -20.5 -11.469 1 98.19 391 ALA B O 1
ATOM 6440 N N . VAL B 1 392 ? 15.516 -20.531 -9.633 1 97.12 392 VAL B N 1
ATOM 6441 C CA . VAL B 1 392 ? 16.219 -19.281 -9.93 1 97.12 392 VAL B CA 1
ATOM 6442 C C . VAL B 1 392 ? 17.047 -19.453 -11.203 1 97.12 392 VAL B C 1
ATOM 6444 O O . VAL B 1 392 ? 17.078 -18.562 -12.055 1 97.12 392 VAL B O 1
ATOM 6447 N N . HIS B 1 393 ? 17.734 -20.578 -11.305 1 98 393 HIS B N 1
ATOM 6448 C CA . HIS B 1 393 ? 18.516 -20.844 -12.508 1 98 393 HIS B CA 1
ATOM 6449 C C . HIS B 1 393 ? 17.641 -20.906 -13.742 1 98 393 HIS B C 1
ATOM 6451 O O . HIS B 1 393 ? 18.047 -20.469 -14.828 1 98 393 HIS B O 1
ATOM 6457 N N . ILE B 1 394 ? 16.469 -21.469 -13.57 1 98.56 394 ILE B N 1
ATOM 6458 C CA . ILE B 1 394 ? 15.539 -21.562 -14.695 1 98.56 394 ILE B CA 1
ATOM 6459 C C . ILE B 1 394 ? 15.109 -20.156 -15.125 1 98.56 394 ILE B C 1
ATOM 6461 O O . ILE B 1 394 ? 15.133 -19.828 -16.312 1 98.56 394 ILE B O 1
ATOM 6465 N N . GLN B 1 395 ? 14.727 -19.312 -14.203 1 98.25 395 GLN B N 1
ATOM 6466 C CA . GLN B 1 395 ? 14.352 -17.938 -14.516 1 98.25 395 GLN B CA 1
ATOM 6467 C C . GLN B 1 395 ? 15.508 -17.188 -15.18 1 98.25 395 GLN B C 1
ATOM 6469 O O . GLN B 1 395 ? 15.312 -16.516 -16.188 1 98.25 395 GLN B O 1
ATOM 6474 N N . GLU B 1 396 ? 16.672 -17.266 -14.641 1 96.94 396 GLU B N 1
ATOM 6475 C CA . GLU B 1 396 ? 17.844 -16.562 -15.156 1 96.94 396 GLU B CA 1
ATOM 6476 C C . GLU B 1 396 ? 18.188 -17.016 -16.562 1 96.94 396 GLU B C 1
ATOM 6478 O O . GLU B 1 396 ? 18.531 -16.203 -17.422 1 96.94 396 GLU B O 1
ATOM 6483 N N . THR B 1 397 ? 18.156 -18.344 -16.75 1 98.12 397 THR B N 1
ATOM 6484 C CA . THR B 1 397 ? 18.406 -18.875 -18.078 1 98.12 397 THR B CA 1
ATOM 6485 C C . THR B 1 397 ? 17.375 -18.359 -19.078 1 98.12 397 THR B C 1
ATOM 6487 O O . THR B 1 397 ? 17.703 -18.031 -20.219 1 98.12 397 THR B O 1
ATOM 6490 N N . GLY B 1 398 ? 16.109 -18.344 -18.656 1 98.31 398 GLY B N 1
ATOM 6491 C CA . GLY B 1 398 ? 15.07 -17.781 -19.5 1 98.31 398 GLY B CA 1
ATOM 6492 C C . GLY B 1 398 ? 15.328 -16.344 -19.891 1 98.31 398 GLY B C 1
ATOM 6493 O O . GLY B 1 398 ? 14.945 -15.914 -20.984 1 98.31 398 GLY B O 1
ATOM 6494 N N . LEU B 1 399 ? 16 -15.562 -19.078 1 97.12 399 LEU B N 1
ATOM 6495 C CA . LEU B 1 399 ? 16.281 -14.156 -19.312 1 97.12 399 LEU B CA 1
ATOM 6496 C C . LEU B 1 399 ? 17.344 -13.992 -20.391 1 97.12 399 LEU B C 1
ATOM 6498 O O . LEU B 1 399 ? 17.453 -12.938 -21.016 1 97.12 399 LEU B O 1
ATOM 6502 N N . ASP B 1 400 ? 18.156 -14.992 -20.547 1 96.62 400 ASP B N 1
ATOM 6503 C CA . ASP B 1 400 ? 19.203 -14.945 -21.562 1 96.62 400 ASP B CA 1
ATOM 6504 C C . ASP B 1 400 ? 18.609 -14.734 -22.953 1 96.62 400 ASP B C 1
ATOM 6506 O O . ASP B 1 400 ? 17.625 -15.375 -23.328 1 96.62 400 ASP B O 1
ATOM 6510 N N . PRO B 1 401 ? 19.188 -13.836 -23.75 1 96.44 401 PRO B N 1
ATOM 6511 C CA . PRO B 1 401 ? 18.656 -13.523 -25.078 1 96.44 401 PRO B CA 1
ATOM 6512 C C . PRO B 1 401 ? 18.547 -14.75 -25.969 1 96.44 401 PRO B C 1
ATOM 6514 O O . PRO B 1 401 ? 17.766 -14.75 -26.938 1 96.44 401 PRO B O 1
ATOM 6517 N N . THR B 1 402 ? 19.297 -15.797 -25.672 1 97.31 402 THR B N 1
ATOM 6518 C CA . THR B 1 402 ? 19.203 -17.047 -26.438 1 97.31 402 THR B CA 1
ATOM 6519 C C . THR B 1 402 ? 17.797 -17.625 -26.344 1 97.31 402 THR B C 1
ATOM 6521 O O . THR B 1 402 ? 17.297 -18.219 -27.312 1 97.31 402 THR B O 1
ATOM 6524 N N . TYR B 1 403 ? 17.141 -17.438 -25.219 1 98.25 403 TYR B N 1
ATOM 6525 C CA . TYR B 1 403 ? 15.789 -17.938 -25.016 1 98.25 403 TYR B CA 1
ATOM 6526 C C . TYR B 1 403 ? 14.781 -16.797 -24.984 1 98.25 403 TYR B C 1
ATOM 6528 O O . TYR B 1 403 ? 13.844 -16.766 -25.781 1 98.25 403 TYR B O 1
ATOM 6536 N N . GLY B 1 404 ? 15.086 -15.789 -24.125 1 98.12 404 GLY B N 1
ATOM 6537 C CA . GLY B 1 404 ? 14.273 -14.578 -24.078 1 98.12 404 GLY B CA 1
ATOM 6538 C C . GLY B 1 404 ? 12.836 -14.844 -23.672 1 98.12 404 GLY B C 1
ATOM 6539 O O . GLY B 1 404 ? 11.898 -14.461 -24.375 1 98.12 404 GLY B O 1
ATOM 6540 N N . ILE B 1 405 ? 12.68 -15.531 -22.5 1 98.75 405 ILE B N 1
ATOM 6541 C CA . ILE B 1 405 ? 11.344 -15.867 -22.016 1 98.75 405 ILE B CA 1
ATOM 6542 C C . ILE B 1 405 ? 11.273 -15.656 -20.5 1 98.75 405 ILE B C 1
ATOM 6544 O O . ILE B 1 405 ? 12.25 -15.891 -19.797 1 98.75 405 ILE B O 1
ATOM 6548 N N . SER B 1 406 ? 10.141 -15.148 -20.078 1 98.69 406 SER B N 1
ATOM 6549 C CA . SER B 1 406 ? 9.953 -15.07 -18.625 1 98.69 406 SER B CA 1
ATOM 6550 C C . SER B 1 406 ? 9.43 -16.391 -18.078 1 98.69 406 SER B C 1
ATOM 6552 O O . SER B 1 406 ? 8.5 -16.984 -18.625 1 98.69 406 SER B O 1
ATOM 6554 N N . LEU B 1 407 ? 10.031 -16.906 -17.109 1 98.81 407 LEU B N 1
ATOM 6555 C CA . LEU B 1 407 ? 9.625 -18 -16.219 1 98.81 407 LEU B CA 1
ATOM 6556 C C . LEU B 1 407 ? 9.734 -17.594 -14.758 1 98.81 407 LEU B C 1
ATOM 6558 O O . LEU B 1 407 ? 10.836 -17.422 -14.234 1 98.81 407 LEU B O 1
ATOM 6562 N N . TYR B 1 408 ? 8.633 -17.406 -14.109 1 98.5 408 TYR B N 1
ATOM 6563 C CA . TYR B 1 408 ? 8.609 -16.797 -12.781 1 98.5 408 TYR B CA 1
ATOM 6564 C C . TYR B 1 408 ? 9 -17.797 -11.711 1 98.5 408 TYR B C 1
ATOM 6566 O O . TYR B 1 408 ? 8.195 -18.656 -11.344 1 98.5 408 TYR B O 1
ATOM 6574 N N . ALA B 1 409 ? 10.164 -17.656 -11.156 1 98.31 409 ALA B N 1
ATOM 6575 C CA . ALA B 1 409 ? 10.727 -18.578 -10.188 1 98.31 409 ALA B CA 1
ATOM 6576 C C . ALA B 1 409 ? 10.125 -18.359 -8.797 1 98.31 409 ALA B C 1
ATOM 6578 O O . ALA B 1 409 ? 9.898 -17.219 -8.391 1 98.31 409 ALA B O 1
ATOM 6579 N N . ALA B 1 410 ? 9.859 -19.406 -8.141 1 97.38 410 ALA B N 1
ATOM 6580 C CA . ALA B 1 410 ? 9.484 -19.391 -6.73 1 97.38 410 ALA B CA 1
ATOM 6581 C C . ALA B 1 410 ? 9.945 -20.672 -6.027 1 97.38 410 ALA B C 1
ATOM 6583 O O . ALA B 1 410 ? 10.305 -21.656 -6.68 1 97.38 410 ALA B O 1
ATOM 6584 N N . ALA B 1 411 ? 10.008 -20.609 -4.711 1 96.25 411 ALA B N 1
ATOM 6585 C CA . ALA B 1 411 ? 10.453 -21.719 -3.887 1 96.25 411 ALA B CA 1
ATOM 6586 C C . ALA B 1 411 ? 9.57 -21.875 -2.648 1 96.25 411 ALA B C 1
ATOM 6588 O O . ALA B 1 411 ? 8.766 -21 -2.336 1 96.25 411 ALA B O 1
ATOM 6589 N N . GLY B 1 412 ? 9.609 -23.031 -2.057 1 96.5 412 GLY B N 1
ATOM 6590 C CA . GLY B 1 412 ? 8.984 -23.219 -0.759 1 96.5 412 GLY B CA 1
ATOM 6591 C C . GLY B 1 412 ? 7.699 -24.031 -0.833 1 96.5 412 GLY B C 1
ATOM 6592 O O . GLY B 1 412 ? 7.027 -24.234 0.182 1 96.5 412 GLY B O 1
ATOM 6593 N N . CYS B 1 413 ? 7.41 -24.641 -1.967 1 97.38 413 CYS B N 1
ATOM 6594 C CA . CYS B 1 413 ? 6.105 -25.266 -2.148 1 97.38 413 CYS B CA 1
ATOM 6595 C C . CYS B 1 413 ? 6.008 -26.562 -1.359 1 97.38 413 CYS B C 1
ATOM 6597 O O . CYS B 1 413 ? 4.914 -27.094 -1.167 1 97.38 413 CYS B O 1
ATOM 6599 N N . VAL B 1 414 ? 7.137 -27.141 -0.878 1 97.12 414 VAL B N 1
ATOM 6600 C CA . VAL B 1 414 ? 7.098 -28.391 -0.142 1 97.12 414 VAL B CA 1
ATOM 6601 C C . VAL B 1 414 ? 6.746 -28.125 1.319 1 97.12 414 VAL B C 1
ATOM 6603 O O . VAL B 1 414 ? 5.871 -28.781 1.885 1 97.12 414 VAL B O 1
ATOM 6606 N N . ASP B 1 415 ? 7.41 -27.094 1.916 1 93.81 415 ASP B N 1
ATOM 6607 C CA . ASP B 1 415 ? 7.23 -26.875 3.35 1 93.81 415 ASP B CA 1
ATOM 6608 C C . ASP B 1 415 ? 7.531 -25.422 3.732 1 93.81 415 ASP B C 1
ATOM 6610 O O . ASP B 1 415 ? 7.789 -25.125 4.902 1 93.81 415 ASP B O 1
ATOM 6614 N N . GLY B 1 416 ? 7.586 -24.594 2.752 1 92.44 416 GLY B N 1
ATOM 6615 C CA . GLY B 1 416 ? 7.879 -23.188 2.996 1 92.44 416 GLY B CA 1
ATOM 6616 C C . GLY B 1 416 ? 9.328 -22.828 2.742 1 92.44 416 GLY B C 1
ATOM 6617 O O . GLY B 1 416 ? 9.664 -21.656 2.578 1 92.44 416 GLY B O 1
ATOM 6618 N N . THR B 1 417 ? 10.203 -23.797 2.703 1 93.12 417 THR B N 1
ATOM 6619 C CA . THR B 1 417 ? 11.633 -23.578 2.492 1 93.12 417 THR B CA 1
ATOM 6620 C C . THR B 1 417 ? 12.133 -24.375 1.296 1 93.12 417 THR B C 1
ATOM 6622 O O . THR B 1 417 ? 12.906 -23.875 0.48 1 93.12 417 THR B O 1
ATOM 6625 N N . ARG B 1 418 ? 11.688 -25.656 1.23 1 96.06 418 ARG B N 1
ATOM 6626 C CA . ARG B 1 418 ? 12.109 -26.547 0.157 1 96.06 418 ARG B CA 1
ATOM 6627 C C . ARG B 1 418 ? 11.07 -26.594 -0.96 1 96.06 418 ARG B C 1
ATOM 6629 O O . ARG B 1 418 ? 9.875 -26.438 -0.709 1 96.06 418 ARG B O 1
ATOM 6636 N N . GLY B 1 419 ? 11.547 -26.859 -2.121 1 98.25 419 GLY B N 1
ATOM 6637 C CA . GLY B 1 419 ? 10.703 -26.984 -3.297 1 98.25 419 GLY B CA 1
ATOM 6638 C C . GLY B 1 419 ? 10.906 -25.875 -4.301 1 98.25 419 GLY B C 1
ATOM 6639 O O . GLY B 1 419 ? 10.93 -24.688 -3.932 1 98.25 419 GLY B O 1
ATOM 6640 N N . ASP B 1 420 ? 11.094 -26.281 -5.57 1 98.19 420 ASP B N 1
ATOM 6641 C CA . ASP B 1 420 ? 11.312 -25.344 -6.668 1 98.19 420 ASP B CA 1
ATOM 6642 C C . ASP B 1 420 ? 10.195 -25.438 -7.707 1 98.19 420 ASP B C 1
ATOM 6644 O O . ASP B 1 420 ? 9.766 -26.547 -8.055 1 98.19 420 ASP B O 1
ATOM 6648 N N . HIS B 1 421 ? 9.703 -24.328 -8.133 1 98.75 421 HIS B N 1
ATOM 6649 C CA . HIS B 1 421 ? 8.742 -24.312 -9.234 1 98.75 421 HIS B CA 1
ATOM 6650 C C . HIS B 1 421 ? 8.805 -23 -10.008 1 98.75 421 HIS B C 1
ATOM 6652 O O . HIS B 1 421 ? 9.414 -22.031 -9.547 1 98.75 421 HIS B O 1
ATOM 6658 N N . VAL B 1 422 ? 8.297 -23 -11.203 1 98.81 422 VAL B N 1
ATOM 6659 C CA . VAL B 1 422 ? 8.109 -21.781 -11.992 1 98.81 422 VAL B CA 1
ATOM 6660 C C . VAL B 1 422 ? 6.648 -21.656 -12.398 1 98.81 422 VAL B C 1
ATOM 6662 O O . VAL B 1 422 ? 5.914 -22.641 -12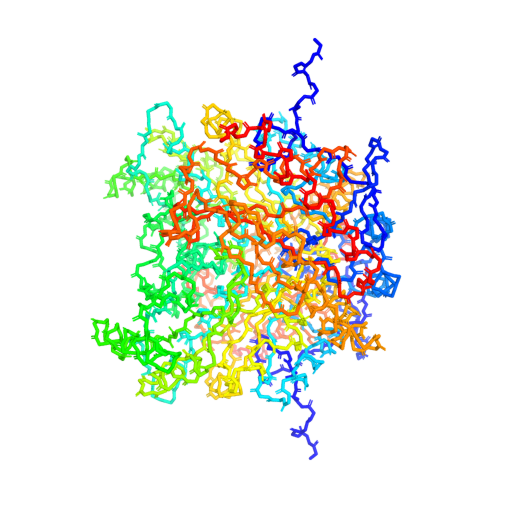.453 1 98.81 422 VAL B O 1
ATOM 6665 N N . LEU B 1 423 ? 6.242 -20.422 -12.609 1 98.81 423 LEU B N 1
ATOM 6666 C CA . LEU B 1 423 ? 4.883 -20.125 -13.047 1 98.81 423 LEU B CA 1
ATOM 6667 C C . LEU B 1 423 ? 4.863 -19.641 -14.492 1 98.81 423 LEU B C 1
ATOM 6669 O O . LEU B 1 423 ? 5.785 -18.953 -14.93 1 98.81 423 LEU B O 1
ATOM 6673 N N . LEU B 1 424 ? 3.852 -20.016 -15.188 1 98.88 424 LEU B N 1
ATOM 6674 C CA . LEU B 1 424 ? 3.445 -19.453 -16.469 1 98.88 424 LEU B CA 1
ATOM 6675 C C . LEU B 1 424 ? 2.072 -18.797 -16.359 1 98.88 424 LEU B C 1
ATOM 6677 O O . LEU B 1 424 ? 1.153 -19.359 -15.773 1 98.88 424 LEU B O 1
ATOM 6681 N N . ALA B 1 425 ? 1.936 -17.625 -16.828 1 98.88 425 ALA B N 1
ATOM 6682 C CA . ALA B 1 425 ? 0.697 -16.844 -16.781 1 98.88 425 ALA B CA 1
ATOM 6683 C C . ALA B 1 425 ? 0.59 -15.93 -18 1 98.88 425 ALA B C 1
ATOM 6685 O O . ALA B 1 425 ? 0.547 -14.703 -17.859 1 98.88 425 ALA B O 1
ATOM 6686 N N . PRO B 1 426 ? 0.534 -16.484 -19.203 1 98.81 426 PRO B N 1
ATOM 6687 C CA . PRO B 1 426 ? 0.487 -15.633 -20.391 1 98.81 426 PRO B CA 1
ATOM 6688 C C . PRO B 1 426 ? -0.721 -14.703 -20.406 1 98.81 426 PRO B C 1
ATOM 6690 O O . PRO B 1 426 ? -1.677 -14.906 -19.656 1 98.81 426 PRO B O 1
ATOM 6693 N N . PRO B 1 427 ? -0.66 -13.68 -21.266 1 98.88 427 PRO B N 1
ATOM 6694 C CA . PRO B 1 427 ? -1.805 -12.773 -21.359 1 98.88 427 PRO B CA 1
ATOM 6695 C C . PRO B 1 427 ? -3.078 -13.477 -21.828 1 98.88 427 PRO B C 1
ATOM 6697 O O . PRO B 1 427 ? -3.008 -14.508 -22.5 1 98.88 427 PRO B O 1
ATOM 6700 N N . TYR B 1 428 ? -4.203 -12.867 -21.484 1 98.94 428 TYR B N 1
ATOM 6701 C CA . TYR B 1 428 ? -5.508 -13.461 -21.719 1 98.94 428 TYR B CA 1
ATOM 6702 C C . TYR B 1 428 ? -5.781 -13.586 -23.219 1 98.94 428 TYR B C 1
ATOM 6704 O O . TYR B 1 428 ? -6.586 -14.422 -23.641 1 98.94 428 TYR B O 1
ATOM 6712 N N . ASN B 1 429 ? -5.152 -12.797 -24.016 1 98.81 429 ASN B N 1
ATOM 6713 C CA . ASN B 1 429 ? -5.355 -12.797 -25.469 1 98.81 429 ASN B CA 1
ATOM 6714 C C . ASN B 1 429 ? -4.281 -13.609 -26.172 1 98.81 429 ASN B C 1
ATOM 6716 O O . ASN B 1 429 ? -4.035 -13.406 -27.375 1 98.81 429 ASN B O 1
ATOM 6720 N N . VAL B 1 430 ? -3.588 -14.492 -25.5 1 98.88 430 VAL B N 1
ATOM 6721 C CA . VAL B 1 430 ? -2.537 -15.336 -26.062 1 98.88 430 VAL B CA 1
ATOM 6722 C C . VAL B 1 430 ? -3.113 -16.203 -27.188 1 98.88 430 VAL B C 1
ATOM 6724 O O . VAL B 1 430 ? -4.27 -16.625 -27.109 1 98.88 430 VAL B O 1
ATOM 6727 N N . THR B 1 431 ? -2.279 -16.484 -28.172 1 98.69 431 THR B N 1
ATOM 6728 C CA . THR B 1 431 ? -2.693 -17.312 -29.297 1 98.69 431 THR B CA 1
ATOM 6729 C C . THR B 1 431 ? -2.102 -18.719 -29.172 1 98.69 431 THR B C 1
ATOM 6731 O O . THR B 1 431 ? -1.204 -18.953 -28.359 1 98.69 431 THR B O 1
ATOM 6734 N N . LYS B 1 432 ? -2.643 -19.594 -29.984 1 98.69 432 LYS B N 1
ATOM 6735 C CA . LYS B 1 432 ? -2.129 -20.969 -30.016 1 98.69 432 LYS B CA 1
ATOM 6736 C C . LYS B 1 432 ? -0.651 -20.984 -30.406 1 98.69 432 LYS B C 1
ATOM 6738 O O . LYS B 1 432 ? 0.137 -21.734 -29.812 1 98.69 432 LYS B O 1
ATOM 6743 N N . ASP B 1 433 ? -0.285 -20.156 -31.391 1 98.75 433 ASP B N 1
ATOM 6744 C CA . ASP B 1 433 ? 1.104 -20.094 -31.828 1 98.75 433 ASP B CA 1
ATOM 6745 C C . ASP B 1 433 ? 2.016 -19.609 -30.703 1 98.75 433 ASP B C 1
ATOM 6747 O O . ASP B 1 433 ? 3.133 -20.109 -30.547 1 98.75 433 ASP B O 1
ATOM 6751 N N . GLU B 1 434 ? 1.554 -18.672 -30 1 98.81 434 GLU B N 1
ATOM 6752 C CA . GLU B 1 434 ? 2.328 -18.141 -28.891 1 98.81 434 GLU B CA 1
ATOM 6753 C C . GLU B 1 434 ? 2.479 -19.172 -27.781 1 98.81 434 GLU B C 1
ATOM 6755 O O . GLU B 1 434 ? 3.533 -19.266 -27.141 1 98.81 434 GLU B O 1
ATOM 6760 N N . ILE B 1 435 ? 1.466 -19.969 -27.516 1 98.88 435 ILE B N 1
ATOM 6761 C CA . ILE B 1 435 ? 1.548 -21.031 -26.531 1 98.88 435 ILE B CA 1
ATOM 6762 C C . ILE B 1 435 ? 2.576 -22.062 -26.969 1 98.88 435 ILE B C 1
ATOM 6764 O O . ILE B 1 435 ? 3.379 -22.531 -26.156 1 98.88 435 ILE B O 1
ATOM 6768 N N . ASP B 1 436 ? 2.531 -22.438 -28.25 1 98.88 436 ASP B N 1
ATOM 6769 C CA . ASP B 1 436 ? 3.518 -23.375 -28.766 1 98.88 436 ASP B CA 1
ATOM 6770 C C . ASP B 1 436 ? 4.938 -22.859 -28.531 1 98.88 436 ASP B C 1
ATOM 6772 O O . ASP B 1 436 ? 5.82 -23.625 -28.141 1 98.88 436 ASP B O 1
ATOM 6776 N N . LEU B 1 437 ? 5.117 -21.594 -28.797 1 98.88 437 LEU B N 1
ATOM 6777 C CA . LEU B 1 437 ? 6.422 -20.969 -28.609 1 98.88 437 LEU B CA 1
ATOM 6778 C C . LEU B 1 437 ? 6.816 -20.984 -27.141 1 98.88 437 LEU B C 1
ATOM 6780 O O . LEU B 1 437 ? 7.973 -21.25 -26.797 1 98.88 437 LEU B O 1
ATOM 6784 N N . ILE B 1 438 ? 5.883 -20.672 -26.25 1 98.94 438 ILE B N 1
ATOM 6785 C CA . ILE B 1 438 ? 6.121 -20.656 -24.812 1 98.94 438 ILE B CA 1
ATOM 6786 C C . ILE B 1 438 ? 6.555 -22.047 -24.344 1 98.94 438 ILE B C 1
ATOM 6788 O O . ILE B 1 438 ? 7.559 -22.188 -23.641 1 98.94 438 ILE B O 1
ATOM 6792 N N . VAL B 1 439 ? 5.836 -23.047 -24.734 1 98.94 439 VAL B N 1
ATOM 6793 C CA . VAL B 1 439 ? 6.074 -24.422 -24.281 1 98.94 439 VAL B CA 1
ATOM 6794 C C . VAL B 1 439 ? 7.422 -24.906 -24.797 1 98.94 439 VAL B C 1
ATOM 6796 O O . VAL B 1 439 ? 8.211 -25.484 -24.047 1 98.94 439 VAL B O 1
ATOM 6799 N N . GLU B 1 440 ? 7.684 -24.656 -26.031 1 98.88 440 GLU B N 1
ATOM 6800 C CA . GLU B 1 440 ? 8.938 -25.094 -26.625 1 98.88 440 GLU B CA 1
ATOM 6801 C C . GLU B 1 440 ? 10.133 -24.406 -25.984 1 98.88 440 GLU B C 1
ATOM 6803 O O . GLU B 1 440 ? 11.141 -25.047 -25.672 1 98.88 440 GLU B O 1
ATOM 6808 N N . THR B 1 441 ? 10.039 -23.094 -25.844 1 98.88 441 THR B N 1
ATOM 6809 C CA . THR B 1 441 ? 11.133 -22.344 -25.25 1 98.88 441 THR B CA 1
ATOM 6810 C C . THR B 1 441 ? 11.344 -22.75 -23.797 1 98.88 441 THR B C 1
ATOM 6812 O O . THR B 1 441 ? 12.484 -22.844 -23.328 1 98.88 441 THR B O 1
ATOM 6815 N N . THR B 1 442 ? 10.25 -23 -23.047 1 98.88 442 THR B N 1
ATOM 6816 C CA . THR B 1 442 ? 10.344 -23.5 -21.672 1 98.88 442 THR B CA 1
ATOM 6817 C C . THR B 1 442 ? 11.102 -24.828 -21.625 1 98.88 442 THR B C 1
ATOM 6819 O O . THR B 1 442 ? 11.984 -25 -20.797 1 98.88 442 THR B O 1
ATOM 6822 N N . ALA B 1 443 ? 10.742 -25.703 -22.547 1 98.81 443 ALA B N 1
ATOM 6823 C CA . ALA B 1 443 ? 11.414 -27 -22.609 1 98.81 443 ALA B CA 1
ATOM 6824 C C . ALA B 1 443 ? 12.906 -26.844 -22.859 1 98.81 443 ALA B C 1
ATOM 6826 O O . ALA B 1 443 ? 13.727 -27.531 -22.25 1 98.81 443 ALA B O 1
ATOM 6827 N N . ARG B 1 444 ? 13.258 -25.938 -23.75 1 98.69 444 ARG B N 1
ATOM 6828 C CA . ARG B 1 444 ? 14.656 -25.703 -24.062 1 98.69 444 ARG B CA 1
ATOM 6829 C C . ARG B 1 444 ? 15.406 -25.156 -22.859 1 98.69 444 ARG B C 1
ATOM 6831 O O . ARG B 1 444 ? 16.562 -25.531 -22.609 1 98.69 444 ARG B O 1
ATOM 6838 N N . VAL B 1 445 ? 14.781 -24.25 -22.109 1 98.81 445 VAL B N 1
ATOM 6839 C CA . VAL B 1 445 ? 15.383 -23.688 -20.906 1 98.81 445 VAL B CA 1
ATOM 6840 C C . VAL B 1 445 ? 15.609 -24.797 -19.875 1 98.81 445 VAL B C 1
ATOM 6842 O O . VAL B 1 445 ? 16.672 -24.891 -19.266 1 98.81 445 VAL B O 1
ATOM 6845 N N . LEU B 1 446 ? 14.562 -25.672 -19.688 1 98.38 446 LEU B N 1
ATOM 6846 C CA . LEU B 1 446 ? 14.688 -26.781 -18.734 1 98.38 446 LEU B CA 1
ATOM 6847 C C . LEU B 1 446 ? 15.828 -27.703 -19.125 1 98.38 446 LEU B C 1
ATOM 6849 O O . LEU B 1 446 ? 16.625 -28.094 -18.266 1 98.38 446 LEU B O 1
ATOM 6853 N N . ASP B 1 447 ? 15.906 -28 -20.375 1 96.94 447 ASP B N 1
ATOM 6854 C CA . ASP B 1 447 ? 16.969 -28.875 -20.859 1 96.94 447 ASP B CA 1
ATOM 6855 C C . ASP B 1 447 ? 18.344 -28.281 -20.562 1 96.94 447 ASP B C 1
ATOM 6857 O O . ASP B 1 447 ? 19.25 -28.984 -20.078 1 96.94 447 ASP B O 1
ATOM 6861 N N . HIS B 1 448 ? 18.453 -27.031 -20.844 1 97.31 448 HIS B N 1
ATOM 6862 C CA . HIS B 1 448 ? 19.719 -26.359 -20.609 1 97.31 448 HIS B CA 1
ATOM 6863 C C . HIS B 1 448 ? 20.078 -26.359 -19.125 1 97.31 448 HIS B C 1
ATOM 6865 O O . HIS B 1 448 ? 21.219 -26.656 -18.766 1 97.31 448 HIS B O 1
ATOM 6871 N N . VAL B 1 449 ? 19.141 -26.031 -18.25 1 97.88 449 VAL B N 1
ATOM 6872 C CA . VAL B 1 449 ? 19.406 -25.891 -16.812 1 97.88 449 VAL B CA 1
ATOM 6873 C C . VAL B 1 449 ? 19.781 -27.25 -16.234 1 97.88 449 VAL B C 1
ATOM 6875 O O . VAL B 1 449 ? 20.75 -27.375 -15.492 1 97.88 449 VAL B O 1
ATOM 6878 N N . PHE B 1 450 ? 19.109 -28.297 -16.547 1 96.19 450 PHE B N 1
ATOM 6879 C CA . PHE B 1 450 ? 19.312 -29.594 -15.914 1 96.19 450 PHE B CA 1
ATOM 6880 C C . PHE B 1 450 ? 20.5 -30.312 -16.531 1 96.19 450 PHE B C 1
ATOM 6882 O O . PHE B 1 450 ? 21.109 -31.172 -15.891 1 96.19 450 PHE B O 1
ATOM 6889 N N . THR B 1 451 ? 20.969 -29.938 -17.703 1 93.56 451 THR B N 1
ATOM 6890 C CA . THR B 1 451 ? 22.094 -30.609 -18.328 1 93.56 451 THR B CA 1
ATOM 6891 C C . THR B 1 451 ? 23.391 -29.812 -18.125 1 93.56 451 THR B C 1
ATOM 6893 O O . THR B 1 451 ? 24.469 -30.406 -18.016 1 93.56 451 THR B O 1
ATOM 6896 N N . LYS B 1 452 ? 23.234 -28.453 -18.016 1 88.56 452 LYS B N 1
ATOM 6897 C CA . LYS B 1 452 ? 24.438 -27.641 -18.094 1 88.56 452 LYS B CA 1
ATOM 6898 C C . LYS B 1 452 ? 24.641 -26.844 -16.797 1 88.56 452 LYS B C 1
ATOM 6900 O O . LYS B 1 452 ? 25.781 -26.484 -16.453 1 88.56 452 LYS B O 1
ATOM 6905 N N . VAL B 1 453 ? 23.609 -26.578 -16.094 1 85.44 453 VAL B N 1
ATOM 6906 C CA . VAL B 1 453 ? 23.719 -25.656 -14.969 1 85.44 453 VAL B CA 1
ATOM 6907 C C . VAL B 1 453 ? 23.719 -26.438 -13.656 1 85.44 453 VAL B C 1
ATOM 6909 O O . VAL B 1 453 ? 24.688 -26.375 -12.898 1 85.44 453 VAL B O 1
ATOM 6912 N N . VAL B 1 454 ? 22.703 -27.234 -13.305 1 83.81 454 VAL B N 1
ATOM 6913 C CA . VAL B 1 454 ? 22.562 -27.969 -12.047 1 83.81 454 VAL B CA 1
ATOM 6914 C C . VAL B 1 454 ? 23.219 -29.344 -12.18 1 83.81 454 VAL B C 1
ATOM 6916 O O . VAL B 1 454 ? 23.547 -29.969 -11.18 1 83.81 454 VAL B O 1
ATOM 6919 N N . GLN B 1 455 ? 23.953 -29.609 -13.086 1 74.31 455 GLN B N 1
ATOM 6920 C CA . GLN B 1 455 ? 24.625 -30.859 -13.438 1 74.31 455 GLN B CA 1
ATOM 6921 C C . GLN B 1 455 ? 24.078 -32.031 -12.609 1 74.31 455 GLN B C 1
ATOM 6923 O O . GLN B 1 455 ? 24.656 -32.375 -11.586 1 74.31 455 GLN B O 1
ATOM 6928 N N . VAL B 1 456 ? 22.938 -32.375 -12.844 1 68.75 456 VAL B N 1
ATOM 6929 C CA . VAL B 1 456 ? 22.312 -33.469 -12.109 1 68.75 456 VAL B CA 1
ATOM 6930 C C . VAL B 1 456 ? 22.516 -34.781 -12.867 1 68.75 456 VAL B C 1
ATOM 6932 O O . VAL B 1 456 ? 22.672 -34.75 -14.094 1 68.75 456 VAL B O 1
#

Foldseek 3Di:
DPPVPLCDPDPDPDSRDDDFAFDFWDFQWTATPVGFTFREQCLFQLFQQRTGDDPLLVVLLVVLVVPDQDDFPVVDADPLLVVLQVVVCVLVVNQQPGKWKDFAQLVQVVLVLLLLQVLQCLAPDHLNLANAEEEAAQAARDLPQARRLRHNQCVSCPVCVVVHDPRYYHAHDQACLAQDDVPRDLVNSLVVRLVRLLVVCVVSPLSHHSEYEYEQFGAQSAFRGHHDAPNVVSNVVSCVVSVHFYEYECQNVACLQQLGNGSCVVRPDDGQKYKYHSLQLSPPGRMIMIRGGPSSCVSCVSGVVDSPDGDRCISRRSSSSSSSSSSVCCVVVVLSVLQQVVVVVLQVLQCVQCVPPQFFQDWDHGRQKIKTWGAPGNVVRHFDDLVLVLQVQLQVLCVPSVLNYGWAWHACNNRSRHIIMTIGRGHSPDDSVSSNSRSVSSSVSNVCCCVPNSPD/DPPVPLCDPDPDPDSRDDDFAFDFWDFQWTATPVGFTFREQQLFQLFQQRTGDDPLLVVLLVVLVVPDFDDFPVVDADPLLVVLQVVVCVLVVNQQPGKWKDFAQLVQVVLVLLLLQVLQCLAPDHLNLANAEEEAAQAARDLPQARRLRHNQCVSCPVCVVVHDPRYYHAHDQACLAQPDVPADLVNSLVVRLVRLLVVCVVSPLSHHREYEYEQFGAQSAFRGHHDAPNVVSNVVSCVVSVHFYEYECQNVACLQQLGNGSCVVRPDDGQKYKYHSLQLSPPGRMIMIRGGPSSCVSCVSGVVDSPDGDRCISRNSSSSSSSSSSVCCVVVVLSVLLQVVVVVLQVLQCVQCVPPQFFQDWDHGRQKIKTWGAPGNVVRHFDDLVLVLQVQLQVLCVPSVLNYGWAWHACNNRSRHIIMTIGRGHSPDDSVSSNSRSVSSSVSNVCCCVPNSPD

Secondary structure (DSSP, 8-state):
--SSS---SB--SSTT----EEEEEEBTEEEETTS-EEE-SSHHHHT-TT-B--HHHHHHHHHHHTT-S---TTT-EEHHHHHHHHHHHHHTTTSEEEEEEES-HHHHHHHHHHHHHHHHHSSSS--TT--EEEEESS----SSHHHHHH---HHHHGGGGGGS-SSEEEE----HHHHSPTT--HHHHHHHHHHHHHHHHHHH-GGGEEEEEE-SEE-TTTTSEEPPTTHHHHHHHHHHHTT-EEEEE-TTTTTTTTSSSSGGGGTT---SEEEE-GGGTTTSS--EEEEEEHHHHHHHHHTTS--S---TTTT-HHHHHHHHHHHHHHHHTTHHHHHHHHHHHHHHHHHHHHTT-TTEEEEEEETTEEEEEE-SBTTTTBPPPGGG-HHHHHHHHHHSTTT-B--EEEE-TTTSSS-EEEEE---TT--HHHHHHHHHHHHHHHHHIIIIIS--/--SSTT--SB--SSTT----EEEEEEBTEEEETTS-EEE-SSHHHHT-TT-B--HHHHHHHHHHHTT-S---TTT-EEHHHHHHHHHHHHHTTTSEEEEEEES-HHHHHHHHHHHHHHHHHSSSS--TT--EEEEESS----SSHHHHHH---HHHHGGGGGGS-SSEEEE----HHHHSPTT--HHHHHHHHHHHHHHHHHHH-GGGEEEEEE-SEE-TTTTSEEPPTTHHHHHHHHHHHTT-EEEEE-TTTTTTTTSSSSGGGGTT---SEEEE-GGGTTTSS--EEEEEEHHHHHHHHHTTS--S---TTTT-HHHHHHHHHHHHHHHHTTHHHHHHHHHHHHHHHHHHHHTT-TTEEEEEEETTEEEEEE-SBTTTTBPPPGGG-HHHHHHHHHHSTTT-B--EEEE-TTTSSS-EEEEE---TT--HHHHHHHHHHHHHHHHHIIIIIS--